Protein AF-A0AAE1R3E0-F1 (afdb_monomer_lite)

Sequence (933 aa):
MENSNISSMEKINFRTKVLSRHLNQETPIPNSIIQSFPCLSYNPPELSEPSSIFDIKEMRKLMDGHNLVERDWLYGLMLQSNLFNPIKRGGKVFVQPDYNHSKEQQREITMRRIWCLLEHGVFEKWLTGKGPEDELRKLALLDVVGIFDHSLAIKIGVHFFLWEITMRRIWYLLEHGVFEKWLTGKGPEDELRKLALLDVVDDQWEVIRTPDLNLRPMVKWKGTGSLAYPIKRGGKVFVQPDYNHPKEQQREITMRRIWYLLEHQVFKKWLTGKGPEDELRKLALLDVVGIFDHSLAIQDWCPFFPMGGKVFDQPDYNPSKEQQREITMRRIWYLLEHGVFEKWLTGKGPEDELRRLALLDVVGIFDHSLAIKIGVHFSYGPEDELRKLALLDVIGIFDHFLAIKIGVHFFLWGGAIQFFGTKRHHDKWLKDTENYVVKGCFSMTELGHGSNVRGIETVTTYDCSTGEFVINTPCESAQKYWIGGAANHATHTIVFSQLIIDGKNQGVHAFIAQIRDENGNICPNVRIADCGHKIGLNGVDNGRIWFDNVRVPRENLLNSVADVSPDGKYLTAIKDPDQRFAAFLAPLTSGRVTIAVSATYTAKIGLATAIRYSLTRRAFSATPNGPEVLILDYPSHQRRLLPLLAKTYAMSFACNYLKKMYVKRTPEMNKTIHVVSSAFKVTASWHNMRTLQECREACGGQGLKTENRVGQLKGEYDVQSTFEGDNNVLMQQVSKALFGEYVAAKRSKKPFKGLGLEHMNNSHPVVPSQLTSSTMRQAQFQNDIFCLRERDLLERFAAEVSLCQAQGKSKEYAFTLNYQLAEDLGRAFSDRAVLHTFLEAEASVTSASLKNVLGLVRSMYTLVTLEEDAAFLRYGYLSTDNAAMVRKEVAKLCSELRPHALSLVSSFGLPDAFLSPIAFNWVEANAWSSEQN

InterPro domains:
  IPR002655 Acyl-CoA oxidase, C-terminal [PF01756] (786-915)
  IPR006091 Acyl-CoA dehydrogenase/oxidase, middle domain [PF02770] (441-550)
  IPR009100 Acyl-CoA dehydrogenase/oxidase, N-terminal and middle domain superfamily [SSF56645] (392-561)
  IPR012258 Acyl-CoA oxidase [PTHR10909] (310-918)
  IPR036250 Acyl-CoA dehydrogenase-like, C-terminal [SSF47203] (580-753)
  IPR036250 Acyl-CoA dehydrogenase-like, C-terminal [SSF47203] (779-919)
  IPR046373 Acyl-CoA oxidase/dehydrogenase, middle domain superfamily [G3DSA:2.40.110.10] (440-577)
  IPR055060 Acyl-CoA oxidase, C-alpha1 domain [PF22924] (588-738)

Structure (mmCIF, N/CA/C/O backbone):
data_AF-A0AAE1R3E0-F1
#
_entry.id   AF-A0AAE1R3E0-F1
#
loop_
_atom_site.group_PDB
_atom_site.id
_atom_site.type_symbol
_atom_site.label_atom_id
_atom_site.label_alt_id
_atom_site.label_comp_id
_atom_site.label_asym_id
_atom_site.label_entity_id
_atom_site.label_seq_id
_atom_site.pdbx_PDB_ins_code
_atom_site.Cartn_x
_atom_site.Cartn_y
_atom_site.Cartn_z
_atom_site.occupancy
_atom_site.B_iso_or_equiv
_atom_site.auth_seq_id
_atom_site.auth_comp_id
_atom_site.auth_asym_id
_atom_site.auth_atom_id
_atom_site.pdbx_PDB_model_num
ATOM 1 N N . MET A 1 1 ? -25.606 -33.183 -71.706 1.00 40.19 1 MET A N 1
ATOM 2 C CA . MET A 1 1 ? -24.745 -34.106 -72.478 1.00 40.19 1 MET A CA 1
ATOM 3 C C . MET A 1 1 ? -23.321 -33.794 -72.037 1.00 40.19 1 MET A C 1
ATOM 5 O O . MET A 1 1 ? -23.021 -32.614 -71.942 1.00 40.19 1 MET A O 1
ATOM 9 N N . GLU A 1 2 ? -22.480 -34.740 -71.627 1.00 32.72 2 GLU A N 1
ATOM 10 C CA . GLU A 1 2 ? -22.573 -36.211 -71.706 1.00 32.72 2 GLU A CA 1
ATOM 11 C C . GLU A 1 2 ? -22.230 -36.885 -70.361 1.00 32.72 2 GLU A C 1
ATOM 13 O O . GLU A 1 2 ? -21.607 -36.275 -69.496 1.00 32.72 2 GLU A O 1
ATOM 18 N N . ASN A 1 3 ? -22.625 -38.153 -70.187 1.00 40.94 3 ASN A N 1
ATOM 19 C CA . ASN A 1 3 ? -22.204 -38.979 -69.050 1.00 40.94 3 ASN A CA 1
ATOM 20 C C . ASN A 1 3 ? -20.898 -39.714 -69.390 1.00 40.94 3 ASN A C 1
ATOM 22 O O . ASN A 1 3 ? -20.928 -40.681 -70.151 1.00 40.94 3 ASN A O 1
ATOM 26 N N . SER A 1 4 ? -19.777 -39.346 -68.771 1.00 45.97 4 SER A N 1
ATOM 27 C CA . SER A 1 4 ? -18.551 -40.153 -68.804 1.00 45.97 4 SER A CA 1
ATOM 28 C C . SER A 1 4 ? -18.534 -41.161 -67.646 1.00 45.97 4 SER A C 1
ATOM 30 O O . SER A 1 4 ? -18.084 -40.888 -66.532 1.00 45.97 4 SER A O 1
ATOM 32 N N . ASN A 1 5 ? -19.038 -42.370 -67.911 1.00 51.31 5 ASN A N 1
ATOM 33 C CA . ASN A 1 5 ? -18.960 -43.498 -66.979 1.00 51.31 5 ASN A CA 1
ATOM 34 C C . ASN A 1 5 ? -17.504 -43.976 -66.818 1.00 51.31 5 ASN A C 1
ATOM 36 O O . ASN A 1 5 ? -17.092 -44.936 -67.465 1.00 51.31 5 ASN A O 1
ATOM 40 N N . ILE A 1 6 ? -16.739 -43.334 -65.924 1.00 54.53 6 ILE A N 1
ATOM 41 C CA . ILE A 1 6 ? -15.394 -43.792 -65.530 1.00 54.53 6 ILE A CA 1
ATOM 42 C C . ILE A 1 6 ? -15.494 -45.252 -65.076 1.00 54.53 6 ILE A C 1
ATOM 44 O O . ILE A 1 6 ? -16.214 -45.561 -64.111 1.00 54.53 6 ILE A O 1
ATOM 48 N N . SER A 1 7 ? -14.776 -46.135 -65.764 1.00 69.00 7 SER A N 1
ATOM 49 C CA . SER A 1 7 ? -14.892 -47.581 -65.605 1.00 69.00 7 SER A CA 1
ATOM 50 C C . SER A 1 7 ? -14.454 -48.049 -64.214 1.00 69.00 7 SER A C 1
ATOM 52 O O . SER A 1 7 ? -13.702 -47.382 -63.492 1.00 69.00 7 SER A O 1
ATOM 54 N N . SER A 1 8 ? -14.910 -49.240 -63.822 1.00 62.28 8 SER A N 1
ATOM 55 C CA . SER A 1 8 ? -14.409 -49.918 -62.621 1.00 62.28 8 SER A CA 1
ATOM 56 C C . SER A 1 8 ? -12.891 -50.109 -62.684 1.00 62.28 8 SER A C 1
ATOM 58 O O . SER A 1 8 ? -12.211 -49.891 -61.683 1.00 62.28 8 SER A O 1
ATOM 60 N N . MET A 1 9 ? -12.354 -50.428 -63.865 1.00 62.94 9 MET A N 1
ATOM 61 C CA . MET A 1 9 ? -10.926 -50.657 -64.090 1.00 62.94 9 MET A CA 1
ATOM 62 C C . MET A 1 9 ? -10.084 -49.389 -63.897 1.00 62.94 9 MET A C 1
ATOM 64 O O . MET A 1 9 ? -9.020 -49.447 -63.286 1.00 62.94 9 MET A O 1
ATOM 68 N N . GLU A 1 10 ? -10.564 -48.221 -64.333 1.00 67.12 10 GLU A N 1
ATOM 69 C CA . GLU A 1 10 ? -9.895 -46.935 -64.079 1.00 67.12 10 GLU A CA 1
ATOM 70 C C . GLU A 1 10 ? -9.931 -46.553 -62.596 1.00 67.12 10 GLU A C 1
ATOM 72 O O . GLU A 1 10 ? -8.922 -46.109 -62.050 1.00 67.12 10 GLU A O 1
ATOM 77 N N . LYS A 1 11 ? -11.058 -46.791 -61.910 1.00 64.94 11 LYS A N 1
ATOM 78 C CA . LYS A 1 11 ? -11.183 -46.571 -60.457 1.00 64.94 11 LYS A CA 1
ATOM 79 C C . LYS A 1 11 ? -10.270 -47.503 -59.653 1.00 64.94 11 LYS A C 1
ATOM 81 O O . LYS A 1 11 ? -9.694 -47.069 -58.655 1.00 64.94 11 LYS A O 1
ATOM 86 N N . ILE A 1 12 ? -10.096 -48.749 -60.098 1.00 71.50 12 ILE A N 1
ATOM 87 C CA . ILE A 1 12 ? -9.130 -49.702 -59.534 1.00 71.50 12 ILE A CA 1
ATOM 88 C C . ILE A 1 12 ? -7.700 -49.220 -59.809 1.00 71.50 12 ILE A C 1
ATOM 90 O O . ILE A 1 12 ? -6.950 -49.023 -58.860 1.00 71.50 12 ILE A O 1
ATOM 94 N N . ASN A 1 13 ? -7.338 -48.917 -61.059 1.00 71.94 13 ASN A N 1
ATOM 95 C CA . ASN A 1 13 ? -6.001 -48.427 -61.419 1.00 71.94 13 ASN A CA 1
ATOM 96 C C . ASN A 1 13 ? -5.617 -47.126 -60.692 1.00 71.94 13 ASN A C 1
ATOM 98 O O . ASN A 1 13 ? -4.465 -46.968 -60.286 1.00 71.94 13 ASN A O 1
ATOM 102 N N . PHE A 1 14 ? -6.567 -46.211 -60.477 1.00 70.75 14 PHE A N 1
ATOM 103 C CA . PHE A 1 14 ? -6.356 -45.008 -59.672 1.00 70.75 14 PHE A CA 1
ATOM 104 C C . PHE A 1 14 ? -6.071 -45.356 -58.204 1.00 70.75 14 PHE A C 1
ATOM 106 O O . PHE A 1 14 ? -5.066 -44.907 -57.656 1.00 70.75 14 PHE A O 1
ATOM 113 N N . ARG A 1 15 ? -6.897 -46.210 -57.581 1.00 71.25 15 ARG A N 1
ATOM 114 C CA . ARG A 1 15 ? -6.691 -46.670 -56.195 1.00 71.25 15 ARG A CA 1
ATOM 115 C C . ARG A 1 15 ? -5.365 -47.417 -56.029 1.00 71.25 15 ARG A C 1
ATOM 117 O O . ARG A 1 15 ? -4.636 -47.127 -55.087 1.00 71.25 15 ARG A O 1
ATOM 124 N N . THR A 1 16 ? -5.000 -48.288 -56.968 1.00 72.25 16 THR A N 1
ATOM 125 C CA . THR A 1 16 ? -3.711 -48.999 -56.969 1.00 72.25 16 THR A CA 1
ATOM 126 C C . THR A 1 16 ? -2.530 -48.038 -57.137 1.00 72.25 16 THR A C 1
ATOM 128 O O . THR A 1 16 ? -1.537 -48.185 -56.429 1.00 72.25 16 THR A O 1
ATOM 131 N N . LYS A 1 17 ? -2.634 -46.995 -57.979 1.00 67.06 17 LYS A N 1
ATOM 132 C CA . LYS A 1 17 ? -1.614 -45.928 -58.065 1.00 67.06 17 LYS A CA 1
ATOM 133 C C . LYS A 1 17 ? -1.482 -45.121 -56.771 1.00 67.06 17 LYS A C 1
ATOM 135 O O . LYS A 1 17 ? -0.366 -44.758 -56.411 1.00 67.06 17 LYS A O 1
ATOM 140 N N . VAL A 1 18 ? -2.584 -44.832 -56.076 1.00 67.19 18 VAL A N 1
ATOM 141 C CA . VAL A 1 18 ? -2.559 -44.127 -54.781 1.00 67.19 18 VAL A CA 1
ATOM 142 C C . VAL A 1 18 ? -1.929 -45.003 -53.694 1.00 67.19 18 VAL A C 1
ATOM 144 O O . VAL A 1 18 ? -1.015 -44.550 -53.013 1.00 67.19 18 VAL A O 1
ATOM 147 N N . LEU A 1 19 ? -2.338 -46.271 -53.587 1.00 66.62 19 LEU A N 1
ATOM 148 C CA . LEU A 1 19 ? -1.784 -47.220 -52.615 1.00 66.62 19 LEU A CA 1
ATOM 149 C C . LEU A 1 19 ? -0.300 -47.507 -52.877 1.00 66.62 19 LEU A C 1
ATOM 151 O O . LEU A 1 19 ? 0.500 -47.423 -51.952 1.00 66.62 19 LEU A O 1
ATOM 155 N N . SER A 1 20 ? 0.106 -47.738 -54.129 1.00 58.59 20 SER A N 1
ATOM 156 C CA . SER A 1 20 ? 1.523 -47.905 -54.488 1.00 58.59 20 SER A CA 1
ATOM 157 C C . SER A 1 20 ? 2.360 -46.658 -54.166 1.00 58.59 20 SER A C 1
ATOM 159 O O . SER A 1 20 ? 3.495 -46.795 -53.721 1.00 58.59 20 SER A O 1
ATOM 161 N N . ARG A 1 21 ? 1.800 -45.444 -54.292 1.00 56.06 21 ARG A N 1
ATOM 162 C CA . ARG A 1 21 ? 2.460 -44.193 -53.864 1.00 56.06 21 ARG A CA 1
ATOM 163 C C . ARG A 1 21 ? 2.567 -44.011 -52.347 1.00 56.06 21 ARG A C 1
ATOM 165 O O . ARG A 1 21 ? 3.371 -43.189 -51.925 1.00 56.06 21 ARG A O 1
ATOM 172 N N . HIS A 1 22 ? 1.760 -44.702 -51.543 1.00 57.75 22 HIS A N 1
ATOM 173 C CA . HIS A 1 22 ? 1.911 -44.729 -50.081 1.00 57.75 22 HIS A CA 1
ATOM 174 C C . HIS A 1 22 ? 2.852 -45.848 -49.624 1.00 57.75 22 HIS A C 1
ATOM 176 O O . HIS A 1 22 ? 3.650 -45.636 -48.720 1.00 57.75 22 HIS A O 1
ATOM 182 N N . LEU A 1 23 ? 2.791 -47.020 -50.262 1.00 61.16 23 LEU A N 1
ATOM 183 C CA . LEU A 1 23 ? 3.594 -48.186 -49.884 1.00 61.16 23 LEU A CA 1
ATOM 184 C C . LEU A 1 23 ? 5.058 -48.086 -50.343 1.00 61.16 23 LEU A C 1
ATOM 186 O O . LEU A 1 23 ? 5.936 -48.588 -49.654 1.00 61.16 23 LEU A O 1
ATOM 190 N N . ASN A 1 24 ? 5.337 -47.398 -51.456 1.00 50.19 24 ASN A N 1
ATOM 191 C CA . ASN A 1 24 ? 6.692 -47.259 -52.003 1.00 50.19 24 ASN A CA 1
ATOM 192 C C . ASN A 1 24 ? 7.363 -45.922 -51.612 1.00 50.19 24 ASN A C 1
ATOM 194 O O . ASN A 1 24 ? 8.100 -45.353 -52.416 1.00 50.19 24 ASN A O 1
ATOM 198 N N . GLN A 1 25 ? 7.117 -45.388 -50.406 1.00 47.16 25 GLN A N 1
ATOM 199 C CA . GLN A 1 25 ? 7.790 -44.170 -49.915 1.00 47.16 25 GLN A CA 1
ATOM 200 C C . GLN A 1 25 ? 9.221 -44.412 -49.392 1.00 47.16 25 GLN A C 1
ATOM 202 O O . GLN A 1 25 ? 9.643 -43.818 -48.404 1.00 47.16 25 GLN A O 1
ATOM 207 N N . GLU A 1 26 ? 10.016 -45.205 -50.113 1.00 48.44 26 GLU A N 1
ATOM 208 C CA . GLU A 1 26 ? 11.477 -45.081 -50.063 1.00 48.44 26 GLU A CA 1
ATOM 209 C C . GLU A 1 26 ? 11.920 -44.085 -51.138 1.00 48.44 26 GLU A C 1
ATOM 211 O O . GLU A 1 26 ? 12.307 -44.416 -52.258 1.00 48.44 26 GLU A O 1
ATOM 216 N N . THR A 1 27 ? 11.806 -42.804 -50.809 1.00 43.84 27 THR A N 1
ATOM 217 C CA . THR A 1 27 ? 12.424 -41.712 -51.565 1.00 43.84 27 THR A CA 1
ATOM 218 C C . THR A 1 27 ? 12.954 -40.714 -50.540 1.00 43.84 27 THR A C 1
ATOM 220 O O . THR A 1 27 ? 12.178 -40.315 -49.669 1.00 43.84 27 THR A O 1
ATOM 223 N N . PRO A 1 28 ? 14.239 -40.311 -50.585 1.00 41.62 28 PRO A N 1
ATOM 224 C CA . PRO A 1 28 ? 14.777 -39.370 -49.610 1.00 41.62 28 PRO A CA 1
ATOM 225 C C . PRO A 1 28 ? 13.958 -38.080 -49.612 1.00 41.62 28 PRO A C 1
ATOM 227 O O . PRO A 1 28 ? 13.808 -37.446 -50.658 1.00 41.62 28 PRO A O 1
ATOM 230 N N . ILE A 1 29 ? 13.427 -37.696 -48.449 1.00 41.88 29 ILE A N 1
ATOM 231 C CA . ILE A 1 29 ? 12.745 -36.410 -48.288 1.00 41.88 29 ILE A CA 1
ATOM 232 C C . ILE A 1 29 ? 13.793 -35.322 -48.573 1.00 41.88 29 ILE A C 1
ATOM 234 O O . ILE A 1 29 ? 14.777 -35.245 -47.833 1.00 41.88 29 ILE A O 1
ATOM 238 N N . PRO A 1 30 ? 13.638 -34.490 -49.622 1.00 44.00 30 PRO A N 1
ATOM 239 C CA . PRO A 1 30 ? 14.562 -33.388 -49.844 1.00 44.00 30 PRO A CA 1
ATOM 240 C C . PRO A 1 30 ? 14.459 -32.424 -48.657 1.00 44.00 30 PRO A C 1
ATOM 242 O O . PRO A 1 30 ? 13.349 -32.112 -48.219 1.00 44.00 30 PRO A O 1
ATOM 245 N N . ASN A 1 31 ? 15.618 -32.003 -48.133 1.00 46.06 31 ASN A N 1
ATOM 246 C CA . ASN A 1 31 ? 15.753 -31.239 -46.885 1.00 46.06 31 ASN A CA 1
ATOM 247 C C . ASN A 1 31 ? 14.639 -30.195 -46.709 1.00 46.06 31 ASN A C 1
ATOM 249 O O . ASN A 1 31 ? 14.392 -29.385 -47.601 1.00 46.06 31 ASN A O 1
ATOM 253 N N . SER A 1 32 ? 13.977 -30.257 -45.551 1.00 44.56 32 SER A N 1
ATOM 254 C CA . SER A 1 32 ? 12.678 -29.643 -45.247 1.00 44.56 32 SER A CA 1
ATOM 255 C C . SER A 1 32 ? 12.405 -28.299 -45.936 1.00 44.56 32 SER A C 1
ATOM 257 O O . SER A 1 32 ? 12.980 -27.272 -45.576 1.00 44.56 32 SER A O 1
ATOM 259 N N . ILE A 1 33 ? 11.416 -28.295 -46.839 1.00 50.19 33 ILE A N 1
ATOM 260 C CA . ILE A 1 33 ? 10.862 -27.083 -47.479 1.00 50.19 33 ILE A CA 1
ATOM 261 C C . ILE A 1 33 ? 10.323 -26.086 -46.427 1.00 50.19 33 ILE A C 1
ATOM 263 O O . ILE A 1 33 ? 10.272 -24.882 -46.666 1.00 50.19 33 ILE A O 1
ATOM 267 N N . ILE A 1 34 ? 9.973 -26.574 -45.232 1.00 50.19 34 ILE A N 1
ATOM 268 C CA . ILE A 1 34 ? 9.675 -25.753 -44.058 1.00 50.19 34 ILE A CA 1
ATOM 269 C C . ILE A 1 34 ? 10.991 -25.413 -43.342 1.00 50.19 34 ILE A C 1
ATOM 271 O O . ILE A 1 34 ? 11.487 -26.202 -42.539 1.00 50.19 34 ILE A O 1
ATOM 275 N N . GLN A 1 35 ? 11.542 -24.225 -43.596 1.00 50.56 35 GLN A N 1
ATOM 276 C CA . GLN A 1 35 ? 12.522 -23.621 -42.689 1.00 50.56 35 GLN A CA 1
ATOM 277 C C . GLN A 1 35 ? 11.798 -22.991 -41.492 1.00 50.56 35 GLN A C 1
ATOM 279 O O . GLN A 1 35 ? 10.836 -22.239 -41.660 1.00 50.56 35 GLN A O 1
ATOM 284 N N . SER A 1 36 ? 12.277 -23.253 -40.275 1.00 53.62 36 SER A N 1
ATOM 285 C CA . SER A 1 36 ? 11.798 -22.564 -39.076 1.00 53.62 36 SER A CA 1
ATOM 286 C C . SER A 1 36 ? 12.251 -21.102 -39.101 1.00 53.62 36 SER A C 1
ATOM 288 O O . SER A 1 36 ? 13.426 -20.810 -38.871 1.00 53.62 36 SER A O 1
ATOM 290 N N . PHE A 1 37 ? 11.330 -20.171 -39.359 1.00 56.66 37 PHE A N 1
ATOM 291 C CA . PHE A 1 37 ? 11.630 -18.743 -39.257 1.00 56.66 37 PHE A CA 1
ATOM 292 C C . PHE A 1 37 ? 12.096 -18.399 -37.827 1.00 56.66 37 PHE A C 1
ATOM 294 O O . PHE A 1 37 ? 11.366 -18.710 -36.882 1.00 56.66 37 PHE A O 1
ATOM 301 N N . PRO A 1 38 ? 13.224 -17.679 -37.634 1.00 55.62 38 PRO A N 1
ATOM 302 C CA . PRO A 1 38 ? 13.713 -17.277 -36.303 1.00 55.62 38 PRO A CA 1
ATOM 303 C C . PRO A 1 38 ? 12.742 -16.404 -35.488 1.00 55.62 38 PRO A C 1
ATOM 305 O O . PRO A 1 38 ? 12.953 -16.153 -34.304 1.00 55.62 38 PRO A O 1
ATOM 308 N N . CYS A 1 39 ? 11.672 -15.924 -36.127 1.00 55.81 39 CYS A N 1
ATOM 309 C CA . CYS A 1 39 ? 10.591 -15.162 -35.505 1.00 55.81 39 CYS A CA 1
ATOM 310 C C . CYS A 1 39 ? 9.586 -16.058 -34.753 1.00 55.81 39 CYS A C 1
ATOM 312 O O . CYS A 1 39 ? 8.826 -15.560 -33.928 1.00 55.81 39 CYS A O 1
ATOM 314 N N . LEU A 1 40 ? 9.582 -17.367 -35.039 1.00 59.19 40 LEU A N 1
ATOM 315 C CA . LEU A 1 40 ? 8.659 -18.366 -34.485 1.00 59.19 40 LEU A CA 1
ATOM 316 C C . LEU A 1 40 ? 9.317 -19.280 -33.435 1.00 59.19 40 LEU A C 1
ATOM 318 O O . LEU A 1 40 ? 8.618 -19.951 -32.681 1.00 59.19 40 LEU A O 1
ATOM 322 N N . SER A 1 41 ? 10.651 -19.308 -33.367 1.00 67.50 41 SER A N 1
ATOM 323 C CA . SER A 1 41 ? 11.409 -20.046 -32.352 1.00 67.50 41 SER A CA 1
ATOM 324 C C . SER A 1 41 ? 11.492 -19.261 -31.040 1.00 67.50 41 SER A C 1
ATOM 326 O O . SER A 1 41 ? 12.078 -18.176 -31.003 1.00 67.50 41 SER A O 1
ATOM 328 N N . TYR A 1 42 ? 10.964 -19.826 -29.952 1.00 81.62 42 TYR A N 1
ATOM 329 C CA . TYR A 1 42 ? 11.223 -19.318 -28.605 1.00 81.62 42 TYR A CA 1
ATOM 330 C C . TYR A 1 42 ? 12.690 -19.551 -28.218 1.00 81.62 42 TYR A C 1
ATOM 332 O O . TYR A 1 42 ? 13.165 -20.683 -28.255 1.00 81.62 42 TYR A O 1
ATOM 340 N N . ASN A 1 43 ? 13.371 -18.489 -27.784 1.00 82.56 43 ASN A N 1
ATOM 341 C CA . ASN A 1 43 ? 14.673 -18.558 -27.124 1.00 82.56 43 ASN A CA 1
ATOM 342 C C . ASN A 1 43 ? 14.529 -17.989 -25.699 1.00 82.56 43 ASN A C 1
ATOM 344 O O . ASN A 1 43 ? 13.942 -16.913 -25.558 1.00 82.56 43 ASN A O 1
ATOM 348 N N . PRO A 1 44 ? 15.048 -18.659 -24.651 1.00 86.44 44 PRO A N 1
ATOM 349 C CA . PRO A 1 44 ? 15.103 -18.100 -23.302 1.00 86.44 44 PRO A CA 1
ATOM 350 C C . PRO A 1 44 ? 15.891 -16.783 -23.271 1.00 86.44 44 PRO A C 1
ATOM 352 O O . PRO A 1 44 ? 16.967 -16.717 -23.876 1.00 86.44 44 PRO A O 1
ATOM 355 N N . PRO A 1 45 ? 15.426 -15.752 -22.540 1.00 89.56 45 PRO A N 1
ATOM 356 C CA . PRO A 1 45 ? 16.122 -14.471 -22.490 1.00 89.56 45 PRO A CA 1
ATOM 357 C C . PRO A 1 45 ? 17.505 -14.606 -21.836 1.00 89.56 45 PRO A C 1
ATOM 359 O O . PRO A 1 45 ? 18.422 -13.879 -22.199 1.00 89.56 45 PRO A O 1
ATOM 362 N N . GLU A 1 46 ? 17.702 -15.588 -20.949 1.00 90.12 46 GLU A N 1
ATOM 363 C CA . GLU A 1 46 ? 18.998 -15.913 -20.336 1.00 90.12 46 GLU A CA 1
ATOM 364 C C . GLU A 1 46 ? 20.078 -16.371 -21.337 1.00 90.12 46 GLU A C 1
ATOM 366 O O . GLU A 1 46 ? 21.248 -16.424 -20.965 1.00 90.12 46 GLU A O 1
ATOM 371 N N . LEU A 1 47 ? 19.709 -16.710 -22.581 1.00 86.44 47 LEU A N 1
ATOM 372 C CA . LEU A 1 47 ? 20.645 -17.101 -23.646 1.00 86.44 47 LEU A CA 1
ATOM 373 C C . LEU A 1 47 ? 20.865 -16.009 -24.704 1.00 86.44 47 LEU A C 1
ATOM 375 O O . LEU A 1 47 ? 21.826 -16.098 -25.466 1.00 86.44 47 LEU A O 1
ATOM 379 N N . SER A 1 48 ? 19.985 -15.005 -24.784 1.00 85.06 48 SER A N 1
ATOM 380 C CA . SER A 1 48 ? 20.064 -13.922 -25.778 1.00 85.06 48 SER A CA 1
ATOM 381 C C . SER A 1 48 ? 20.473 -12.568 -25.200 1.00 85.06 48 SER A C 1
ATOM 383 O O . SER A 1 48 ? 20.928 -11.705 -25.946 1.00 85.06 48 SER A O 1
ATOM 385 N N . GLU A 1 49 ? 20.285 -12.358 -23.897 1.00 91.38 49 GLU A N 1
ATOM 386 C CA . GLU A 1 49 ? 20.598 -11.098 -23.222 1.00 91.38 49 GLU A CA 1
ATOM 387 C C . GLU A 1 49 ? 22.048 -11.040 -22.709 1.00 91.38 49 GLU A C 1
ATOM 389 O O . GLU A 1 49 ? 22.641 -12.077 -22.399 1.00 91.38 49 GLU A O 1
ATOM 394 N N . PRO A 1 50 ? 22.635 -9.834 -22.565 1.00 86.06 50 PRO A N 1
ATOM 395 C CA . PRO A 1 50 ? 23.957 -9.675 -21.971 1.00 86.06 50 PRO A CA 1
ATOM 396 C C . PRO A 1 50 ? 24.031 -10.229 -20.542 1.00 86.06 50 PRO A C 1
ATOM 398 O O . PRO A 1 50 ? 23.118 -10.048 -19.734 1.00 86.06 50 PRO A O 1
ATOM 401 N N . SER A 1 51 ? 25.165 -10.843 -20.193 1.00 84.19 51 SER A N 1
ATOM 402 C CA . SER A 1 51 ? 25.448 -11.243 -18.811 1.00 84.19 51 SER A CA 1
ATOM 403 C C . SER A 1 51 ? 25.440 -10.036 -17.865 1.00 84.19 51 SER A C 1
ATOM 405 O O . SER A 1 51 ? 25.857 -8.935 -18.230 1.00 84.19 51 SER A O 1
ATOM 407 N N . SER A 1 52 ? 24.979 -10.241 -16.628 1.00 86.44 52 SER A N 1
ATOM 408 C CA . SER A 1 52 ? 24.824 -9.149 -15.663 1.00 86.44 52 SER A CA 1
ATOM 409 C C . SER A 1 52 ? 26.153 -8.475 -15.318 1.00 86.44 52 SER A C 1
ATOM 411 O O . SER A 1 52 ? 27.075 -9.128 -14.838 1.00 86.44 52 SER A O 1
ATOM 413 N N . ILE A 1 53 ? 26.222 -7.151 -15.482 1.00 90.25 53 ILE A N 1
ATOM 414 C CA . ILE A 1 53 ? 27.399 -6.349 -15.104 1.00 90.25 53 ILE A CA 1
ATOM 415 C C . ILE A 1 53 ? 27.522 -6.126 -13.583 1.00 90.25 53 ILE A C 1
ATOM 417 O O . ILE A 1 53 ? 28.557 -5.666 -13.104 1.00 90.25 53 ILE A O 1
ATOM 421 N N . PHE A 1 54 ? 26.464 -6.427 -12.826 1.00 92.25 54 PHE A N 1
ATOM 422 C CA . PHE A 1 54 ? 26.369 -6.282 -11.371 1.00 92.25 54 PHE A CA 1
ATOM 423 C C . PHE A 1 54 ? 25.891 -7.591 -10.732 1.00 92.25 54 PHE A C 1
ATOM 425 O O . PHE A 1 54 ? 25.166 -8.360 -11.375 1.00 92.25 54 PHE A O 1
ATOM 432 N N . ASP A 1 55 ? 26.240 -7.835 -9.464 1.00 90.69 55 ASP A N 1
ATOM 433 C CA . ASP A 1 55 ? 25.719 -9.000 -8.747 1.00 90.69 55 ASP A CA 1
ATOM 434 C C . ASP A 1 55 ? 24.226 -8.811 -8.423 1.00 90.69 55 ASP A C 1
ATOM 436 O O . ASP A 1 55 ? 23.810 -7.978 -7.610 1.00 90.69 55 ASP A O 1
ATOM 440 N N . ILE A 1 56 ? 23.416 -9.640 -9.079 1.00 90.06 56 ILE A N 1
ATOM 441 C CA . ILE A 1 56 ? 21.969 -9.762 -8.902 1.00 90.06 56 ILE A CA 1
ATOM 442 C C . ILE A 1 56 ? 21.624 -10.078 -7.434 1.00 90.06 56 ILE A C 1
ATOM 444 O O . ILE A 1 56 ? 20.616 -9.585 -6.925 1.00 90.06 56 ILE A O 1
ATOM 448 N N . LYS A 1 57 ? 22.467 -10.841 -6.723 1.00 85.56 57 LYS A N 1
ATOM 449 C CA . LYS A 1 57 ? 22.282 -11.167 -5.302 1.00 85.56 57 LYS A CA 1
ATOM 450 C C . LYS A 1 57 ? 22.608 -9.987 -4.388 1.00 85.56 57 LYS A C 1
ATOM 452 O O . LYS A 1 57 ? 21.869 -9.785 -3.429 1.00 85.56 57 LYS A O 1
ATOM 457 N N . GLU A 1 58 ? 23.633 -9.179 -4.668 1.00 87.44 58 GLU A N 1
ATOM 458 C CA . GLU A 1 58 ? 23.883 -7.939 -3.909 1.00 87.44 58 GLU A CA 1
ATOM 459 C C . GLU A 1 58 ? 22.724 -6.940 -4.060 1.00 87.44 58 GLU A C 1
ATOM 461 O O . GLU A 1 58 ? 22.211 -6.438 -3.059 1.00 87.44 58 GLU A O 1
ATOM 466 N N . MET A 1 59 ? 22.243 -6.724 -5.291 1.00 90.25 59 MET A N 1
ATOM 467 C CA . MET A 1 59 ? 21.073 -5.874 -5.564 1.00 90.25 59 MET A CA 1
ATOM 468 C C . MET A 1 59 ? 19.835 -6.336 -4.775 1.00 90.25 59 MET A C 1
ATOM 470 O O . MET A 1 59 ? 19.132 -5.535 -4.155 1.00 90.25 59 MET A O 1
ATOM 474 N N . ARG A 1 60 ? 19.593 -7.649 -4.742 1.00 85.50 60 ARG A N 1
ATOM 475 C CA . ARG A 1 60 ? 18.484 -8.267 -4.005 1.00 85.50 60 ARG A CA 1
ATOM 476 C C . ARG A 1 60 ? 18.630 -8.125 -2.487 1.00 85.50 60 ARG A C 1
ATOM 478 O O . ARG A 1 60 ? 17.635 -7.844 -1.822 1.00 85.50 60 ARG A O 1
ATOM 485 N N . LYS A 1 61 ? 19.847 -8.244 -1.923 1.00 81.00 61 LYS A N 1
ATOM 486 C CA . LYS A 1 61 ? 20.102 -8.021 -0.476 1.00 81.00 61 LYS A CA 1
ATOM 487 C C . LYS A 1 61 ? 19.640 -6.623 -0.055 1.00 81.00 61 LYS A C 1
ATOM 489 O O . LYS A 1 61 ? 19.020 -6.471 0.997 1.00 81.00 61 LYS A O 1
ATOM 494 N N . LEU A 1 62 ? 19.898 -5.627 -0.904 1.00 84.81 62 LEU A N 1
ATOM 495 C CA . LEU A 1 62 ? 19.505 -4.233 -0.698 1.00 84.81 62 LEU A CA 1
ATOM 496 C C . LEU A 1 62 ? 17.975 -4.030 -0.789 1.00 84.81 62 LEU A C 1
ATOM 498 O O . LEU A 1 62 ? 17.409 -3.240 -0.030 1.00 84.81 62 LEU A O 1
ATOM 502 N N . MET A 1 63 ? 17.299 -4.756 -1.688 1.00 83.44 63 MET A N 1
ATOM 503 C CA . MET A 1 63 ? 15.853 -4.637 -1.946 1.00 83.44 63 MET A CA 1
ATOM 504 C C . MET A 1 63 ? 14.926 -5.432 -1.022 1.00 83.44 63 MET A C 1
ATOM 506 O O . MET A 1 63 ? 13.787 -5.004 -0.838 1.00 83.44 63 MET A O 1
ATOM 510 N N . ASP A 1 64 ? 15.353 -6.571 -0.476 1.00 69.00 64 ASP A N 1
ATOM 511 C CA . ASP A 1 64 ? 14.430 -7.529 0.162 1.00 69.00 64 ASP A CA 1
ATOM 512 C C . ASP A 1 64 ? 14.692 -7.747 1.667 1.00 69.00 64 ASP A C 1
ATOM 514 O O . ASP A 1 64 ? 13.787 -8.145 2.403 1.00 69.00 64 ASP A O 1
ATOM 518 N N . GLY A 1 65 ? 15.904 -7.452 2.153 1.00 64.19 65 GLY A N 1
ATOM 519 C CA . GLY A 1 65 ? 16.191 -7.288 3.585 1.00 64.19 65 GLY A CA 1
ATOM 520 C C . GLY A 1 65 ? 16.117 -8.532 4.488 1.00 64.19 65 GLY A C 1
ATOM 521 O O . GLY A 1 65 ? 16.090 -8.351 5.702 1.00 64.19 65 GLY A O 1
ATOM 522 N N . HIS A 1 66 ? 16.099 -9.752 3.938 1.00 64.62 66 HIS A N 1
ATOM 523 C CA . HIS A 1 66 ? 16.111 -11.037 4.667 1.00 64.62 66 HIS A CA 1
ATOM 524 C C . HIS A 1 66 ? 17.230 -11.983 4.162 1.00 64.62 66 HIS A C 1
ATOM 526 O O . HIS A 1 66 ? 17.990 -11.608 3.266 1.00 64.62 66 HIS A O 1
ATOM 532 N N . ASN A 1 67 ? 17.397 -13.188 4.736 1.00 61.59 67 ASN A N 1
ATOM 533 C CA . ASN A 1 67 ? 18.523 -14.077 4.394 1.00 61.59 67 ASN A CA 1
ATOM 534 C C . ASN A 1 67 ? 18.332 -14.760 3.027 1.00 61.59 67 ASN A C 1
ATOM 536 O O . ASN A 1 67 ? 17.746 -15.832 2.900 1.00 61.59 67 ASN A O 1
ATOM 540 N N . LEU A 1 68 ? 18.878 -14.141 1.984 1.00 66.44 68 LEU A N 1
ATOM 541 C CA . LEU A 1 68 ? 18.726 -14.632 0.615 1.00 66.44 68 LEU A CA 1
ATOM 542 C C . LEU A 1 68 ? 19.480 -15.929 0.301 1.00 66.44 68 LEU A C 1
ATOM 544 O O . LEU A 1 68 ? 19.130 -16.599 -0.669 1.00 66.44 68 LEU A O 1
ATOM 548 N N . VAL A 1 69 ? 20.520 -16.267 1.070 1.00 63.78 69 VAL A N 1
ATOM 549 C CA . VAL A 1 69 ? 21.274 -17.515 0.864 1.00 63.78 69 VAL A CA 1
ATOM 550 C C . VAL A 1 69 ? 20.398 -18.693 1.265 1.00 63.78 69 VAL A C 1
ATOM 552 O O . VAL A 1 69 ? 20.237 -19.625 0.481 1.00 63.78 69 VAL A O 1
ATOM 555 N N . GLU A 1 70 ? 19.752 -18.577 2.426 1.00 62.03 70 GLU A N 1
ATOM 556 C CA . GLU A 1 70 ? 18.733 -19.521 2.869 1.00 62.03 70 GLU A CA 1
ATOM 557 C C . GLU A 1 70 ? 17.581 -19.590 1.856 1.00 62.03 70 GLU A C 1
ATOM 559 O O . GLU A 1 70 ? 17.235 -20.674 1.393 1.00 62.03 70 GLU A O 1
ATOM 564 N N . ARG A 1 71 ? 17.049 -18.430 1.432 1.00 66.31 71 ARG A N 1
ATOM 565 C CA . ARG A 1 71 ? 15.945 -18.348 0.458 1.00 66.31 71 ARG A CA 1
ATOM 566 C C . ARG A 1 71 ? 16.223 -19.152 -0.819 1.00 66.31 71 ARG A C 1
ATOM 568 O O . ARG A 1 71 ? 15.408 -19.977 -1.222 1.00 66.31 71 ARG A O 1
ATOM 575 N N . ASP A 1 72 ? 17.374 -18.924 -1.451 1.00 64.81 72 ASP A N 1
ATOM 576 C CA . ASP A 1 72 ? 17.741 -19.611 -2.697 1.00 64.81 72 ASP A CA 1
ATOM 577 C C . ASP A 1 72 ? 17.968 -21.112 -2.501 1.00 64.81 72 ASP A C 1
ATOM 579 O O . ASP A 1 72 ? 17.575 -21.916 -3.349 1.00 64.81 72 ASP A O 1
ATOM 583 N N . TRP A 1 73 ? 18.606 -21.494 -1.394 1.00 70.12 73 TRP A N 1
ATOM 584 C CA . TRP A 1 73 ? 18.892 -22.891 -1.081 1.00 70.12 73 TRP A CA 1
ATOM 585 C C . TRP A 1 73 ? 17.609 -23.706 -0.895 1.00 70.12 73 TRP A C 1
ATOM 587 O O . TRP A 1 73 ? 17.472 -24.787 -1.470 1.00 70.12 73 TRP A O 1
ATOM 597 N N . LEU A 1 74 ? 16.636 -23.147 -0.177 1.00 58.09 74 LEU A N 1
ATOM 598 C CA . LEU A 1 74 ? 15.334 -23.763 0.055 1.00 58.09 74 LEU A CA 1
ATOM 599 C C . LEU A 1 74 ? 14.535 -23.945 -1.238 1.00 58.09 74 LEU A C 1
ATOM 601 O O . LEU A 1 74 ? 14.056 -25.049 -1.492 1.00 58.09 74 LEU A O 1
ATOM 605 N N . TYR A 1 75 ? 14.458 -22.920 -2.099 1.00 62.81 75 TYR A N 1
ATOM 606 C CA . TYR A 1 75 ? 13.872 -23.086 -3.436 1.00 62.81 75 TYR A CA 1
ATOM 607 C C . TYR A 1 75 ? 14.574 -24.217 -4.212 1.00 62.81 75 TYR A C 1
ATOM 609 O O . TYR A 1 75 ? 13.909 -25.006 -4.883 1.00 62.81 75 TYR A O 1
ATOM 617 N N . GLY A 1 76 ? 15.897 -24.351 -4.067 1.00 63.62 76 GLY A N 1
ATOM 618 C CA . GLY A 1 76 ? 16.679 -25.464 -4.611 1.00 63.62 76 GLY A CA 1
ATOM 619 C C . GLY A 1 76 ? 16.231 -26.843 -4.111 1.00 63.62 76 GLY A C 1
ATOM 620 O O . GLY A 1 76 ? 15.966 -27.717 -4.936 1.00 63.62 76 GLY A O 1
ATOM 621 N N . LEU A 1 77 ? 16.087 -27.034 -2.792 1.00 64.44 77 LEU A N 1
ATOM 622 C CA . LEU A 1 77 ? 15.599 -28.292 -2.198 1.00 64.44 77 LEU A CA 1
ATOM 623 C C . LEU A 1 77 ? 14.215 -28.684 -2.737 1.00 64.44 77 LEU A C 1
ATOM 625 O O . LEU A 1 77 ? 13.946 -29.854 -3.013 1.00 64.44 77 LEU A O 1
ATOM 629 N N . MET A 1 78 ? 13.343 -27.693 -2.910 1.00 65.12 78 MET A N 1
ATOM 630 C CA . MET A 1 78 ? 11.960 -27.891 -3.340 1.00 65.12 78 MET A CA 1
ATOM 631 C C . MET A 1 78 ? 11.893 -28.266 -4.825 1.00 65.12 78 MET A C 1
ATOM 633 O O . MET A 1 78 ? 11.232 -29.237 -5.180 1.00 65.12 78 MET A O 1
ATOM 637 N N . LEU A 1 79 ? 12.650 -27.577 -5.686 1.00 68.12 79 LEU A N 1
ATOM 638 C CA . LEU A 1 79 ? 12.765 -27.891 -7.119 1.00 68.12 79 LEU A CA 1
ATOM 639 C C . LEU A 1 79 ? 13.385 -29.274 -7.395 1.00 68.12 79 LEU A C 1
ATOM 641 O O . LEU A 1 79 ? 13.104 -29.873 -8.433 1.00 68.12 79 LEU A O 1
ATOM 645 N N . GLN A 1 80 ? 14.238 -29.775 -6.496 1.00 72.12 80 GLN A N 1
ATOM 646 C CA . GLN A 1 80 ? 14.927 -31.064 -6.643 1.00 72.12 80 GLN A CA 1
ATOM 647 C C . GLN A 1 80 ? 14.114 -32.264 -6.132 1.00 72.12 80 GLN A C 1
ATOM 649 O O . GLN A 1 80 ? 14.417 -33.401 -6.492 1.00 72.12 80 GLN A O 1
ATOM 654 N N . SER A 1 81 ? 13.091 -32.040 -5.302 1.00 69.94 81 SER A N 1
ATOM 655 C CA . SER A 1 81 ? 12.383 -33.107 -4.594 1.00 69.94 81 SER A CA 1
ATOM 656 C C . SER A 1 81 ? 10.979 -33.346 -5.155 1.00 69.94 81 SER A C 1
ATOM 658 O O . SER A 1 81 ? 10.102 -32.484 -5.106 1.00 69.94 81 SER A O 1
ATOM 660 N N . ASN A 1 82 ? 10.728 -34.574 -5.629 1.00 77.81 82 ASN A N 1
ATOM 661 C CA . ASN A 1 82 ? 9.438 -34.999 -6.199 1.00 77.81 82 ASN A CA 1
ATOM 662 C C . ASN A 1 82 ? 8.237 -34.775 -5.258 1.00 77.81 82 ASN A C 1
ATOM 664 O O . ASN A 1 82 ? 7.100 -34.671 -5.712 1.00 77.81 82 ASN A O 1
ATOM 668 N N . LEU A 1 83 ? 8.481 -34.660 -3.949 1.00 66.88 83 LEU A N 1
ATOM 669 C CA . LEU A 1 83 ? 7.466 -34.385 -2.931 1.00 66.88 83 LEU A CA 1
ATOM 670 C C . LEU A 1 83 ? 6.764 -33.034 -3.141 1.00 66.88 83 LEU A C 1
ATOM 672 O O . LEU A 1 83 ? 5.606 -32.874 -2.756 1.00 66.88 83 LEU A O 1
ATOM 676 N N . PHE A 1 84 ? 7.441 -32.066 -3.758 1.00 64.69 84 PHE A N 1
ATOM 677 C CA . PHE A 1 84 ? 6.937 -30.715 -4.025 1.00 64.69 84 PHE A CA 1
ATOM 678 C C . PHE A 1 84 ? 6.191 -30.612 -5.366 1.00 64.69 84 PHE A C 1
ATOM 680 O O . PHE A 1 84 ? 5.893 -29.508 -5.809 1.00 64.69 84 PHE A O 1
ATOM 687 N N . ASN A 1 85 ? 5.877 -31.761 -5.985 1.00 70.81 85 ASN A N 1
ATOM 688 C CA . ASN A 1 85 ? 5.216 -31.884 -7.287 1.00 70.81 85 ASN A CA 1
ATOM 689 C C . ASN A 1 85 ? 5.877 -30.998 -8.377 1.00 70.81 85 ASN A C 1
ATOM 691 O O . ASN A 1 85 ? 5.323 -29.981 -8.801 1.00 70.81 85 ASN A O 1
ATOM 695 N N . PRO A 1 86 ? 7.101 -31.363 -8.810 1.00 70.62 86 PRO A N 1
ATOM 696 C CA . PRO A 1 86 ? 7.832 -30.670 -9.866 1.00 70.62 86 PRO A CA 1
ATOM 697 C C . PRO A 1 86 ? 7.225 -30.953 -11.253 1.00 70.62 86 PRO A C 1
ATOM 699 O O . PRO A 1 86 ? 7.633 -31.880 -11.958 1.00 70.62 86 PRO A O 1
ATOM 702 N N . ILE A 1 87 ? 6.276 -30.117 -11.673 1.00 67.56 87 ILE A N 1
ATOM 703 C CA . ILE A 1 87 ? 5.684 -30.136 -13.014 1.00 67.56 87 ILE A CA 1
ATOM 704 C C . ILE A 1 87 ? 6.721 -29.641 -14.027 1.00 67.56 87 ILE A C 1
ATOM 706 O O . ILE A 1 87 ? 7.204 -28.509 -13.950 1.00 67.56 87 ILE A O 1
ATOM 710 N N . LYS A 1 88 ? 7.047 -30.481 -15.014 1.00 67.94 88 LYS A N 1
ATOM 711 C CA . LYS A 1 88 ? 7.964 -30.131 -16.106 1.00 67.94 88 LYS A CA 1
ATOM 712 C C . LYS A 1 88 ? 7.191 -29.615 -17.317 1.00 67.94 88 LYS A C 1
ATOM 714 O O . LYS A 1 88 ? 6.434 -30.362 -17.926 1.00 67.94 88 LYS A O 1
ATOM 719 N N . ARG A 1 89 ? 7.401 -28.344 -17.669 1.00 59.81 89 ARG A N 1
ATOM 720 C CA . ARG A 1 89 ? 6.825 -27.676 -18.853 1.00 59.81 89 ARG A CA 1
ATOM 721 C C . ARG A 1 89 ? 7.764 -26.552 -19.299 1.00 59.81 89 ARG A C 1
ATOM 723 O O . ARG A 1 89 ? 8.423 -25.945 -18.462 1.00 59.81 89 ARG A O 1
ATOM 730 N N . GLY A 1 90 ? 7.884 -26.267 -20.591 1.00 56.16 90 GLY A N 1
ATOM 731 C CA . GLY A 1 90 ? 8.793 -25.230 -21.100 1.00 56.16 90 GLY A CA 1
ATOM 732 C C . GLY A 1 90 ? 10.281 -25.553 -20.919 1.00 56.16 90 GLY A C 1
ATOM 733 O O . GLY A 1 90 ? 11.092 -24.633 -20.862 1.00 56.16 90 GLY A O 1
ATOM 734 N N . GLY A 1 91 ? 10.636 -26.825 -20.694 1.00 58.38 91 GLY A N 1
ATOM 735 C CA . GLY A 1 91 ? 11.961 -27.231 -20.199 1.00 58.38 91 GLY A CA 1
ATOM 736 C C . GLY A 1 91 ? 12.281 -26.774 -18.763 1.00 58.38 91 GLY A C 1
ATOM 737 O O . GLY A 1 91 ? 13.387 -27.009 -18.277 1.00 58.38 91 GLY A O 1
ATOM 738 N N . LYS A 1 92 ? 11.330 -26.135 -18.072 1.00 62.25 92 LYS A N 1
ATOM 739 C CA . LYS A 1 92 ? 11.432 -25.650 -16.691 1.00 62.25 92 LYS A CA 1
ATOM 740 C C . LYS A 1 92 ? 10.757 -26.618 -15.720 1.00 62.25 92 LYS A C 1
ATOM 742 O O . LYS A 1 92 ? 9.898 -27.408 -16.107 1.00 62.25 92 LYS A O 1
ATOM 747 N N . VAL A 1 93 ? 11.146 -26.527 -14.449 1.00 62.28 93 VAL A N 1
ATOM 748 C CA . VAL A 1 93 ? 10.455 -27.170 -13.326 1.00 62.28 93 VAL A CA 1
ATOM 749 C C . VAL A 1 93 ? 9.654 -26.103 -12.592 1.00 62.28 93 VAL A C 1
ATOM 751 O O . VAL A 1 93 ? 10.232 -25.175 -12.030 1.00 62.28 93 VAL A O 1
ATOM 754 N N . PHE A 1 94 ? 8.335 -26.256 -12.579 1.00 62.16 94 PHE A N 1
ATOM 755 C CA . PHE A 1 94 ? 7.433 -25.502 -11.718 1.00 62.16 94 PHE A CA 1
ATOM 756 C C . PHE A 1 94 ? 7.072 -26.381 -10.525 1.00 62.16 94 PHE A C 1
ATOM 758 O O . PHE A 1 94 ? 6.677 -27.529 -10.709 1.00 62.16 94 PHE A O 1
ATOM 765 N N . VAL A 1 95 ? 7.198 -25.859 -9.308 1.00 52.97 95 VAL A N 1
ATOM 766 C CA . VAL A 1 95 ? 6.705 -26.532 -8.101 1.00 52.97 95 VAL A CA 1
ATOM 767 C C . VAL A 1 95 ? 5.420 -25.851 -7.652 1.00 52.97 95 VAL A C 1
ATOM 769 O O . VAL A 1 95 ? 5.410 -24.654 -7.377 1.00 52.97 95 VAL A O 1
ATOM 772 N N . GLN A 1 96 ? 4.341 -26.625 -7.592 1.00 54.44 96 GLN A N 1
ATOM 773 C CA . GLN A 1 96 ? 3.058 -26.242 -7.000 1.00 54.44 96 GLN A CA 1
ATOM 774 C C . GLN A 1 96 ? 2.505 -27.460 -6.251 1.00 54.44 96 GLN A C 1
ATOM 776 O O . GLN A 1 96 ? 2.715 -28.578 -6.728 1.00 54.44 96 GLN A O 1
ATOM 781 N N . PRO A 1 97 ? 1.783 -27.317 -5.129 1.00 50.19 97 PRO A N 1
ATOM 782 C CA . PRO A 1 97 ? 1.107 -28.455 -4.520 1.00 50.19 97 PRO A CA 1
ATOM 783 C C . PRO A 1 97 ? 0.192 -29.153 -5.529 1.00 50.19 97 PRO A C 1
ATOM 785 O O . PRO A 1 97 ? -0.534 -28.503 -6.279 1.00 50.19 97 PRO A O 1
ATOM 788 N N . ASP A 1 98 ? 0.236 -30.483 -5.559 1.00 54.78 98 ASP A N 1
ATOM 789 C CA . ASP A 1 98 ? -0.774 -31.253 -6.274 1.00 54.78 98 ASP A CA 1
ATOM 790 C C . ASP A 1 98 ? -2.009 -31.408 -5.382 1.00 54.78 98 ASP A C 1
ATOM 792 O O . ASP A 1 98 ? -2.036 -32.256 -4.484 1.00 54.78 98 ASP A O 1
ATOM 796 N N . TYR A 1 99 ? -3.000 -30.555 -5.631 1.00 52.72 99 TYR A N 1
ATOM 797 C CA . TYR A 1 99 ? -4.257 -30.510 -4.892 1.00 52.72 99 TYR A CA 1
ATOM 798 C C . TYR A 1 99 ? -5.223 -31.664 -5.252 1.00 52.72 99 TYR A C 1
ATOM 800 O O . TYR A 1 99 ? -6.176 -31.870 -4.501 1.00 52.72 99 TYR A O 1
ATOM 808 N N . ASN A 1 100 ? -4.948 -32.458 -6.306 1.00 49.91 100 ASN A N 1
ATOM 809 C CA . ASN A 1 100 ? -5.787 -33.591 -6.753 1.00 49.91 100 ASN A CA 1
ATOM 810 C C . ASN A 1 100 ? -5.743 -34.790 -5.788 1.00 49.91 100 ASN A C 1
ATOM 812 O O . ASN A 1 100 ? -6.560 -35.710 -5.873 1.00 49.91 100 ASN A O 1
ATOM 816 N N . HIS A 1 101 ? -4.769 -34.811 -4.878 1.00 45.56 101 HIS A N 1
ATOM 817 C CA . HIS A 1 101 ? -4.648 -35.838 -3.850 1.00 45.56 101 HIS A CA 1
ATOM 818 C C . HIS A 1 101 ? -5.882 -35.867 -2.928 1.00 45.56 101 HIS A C 1
ATOM 820 O O . HIS A 1 101 ? -6.400 -34.823 -2.525 1.00 45.56 101 HIS A O 1
ATOM 826 N N . SER A 1 102 ? -6.312 -37.083 -2.562 1.00 44.06 102 SER A N 1
ATOM 827 C CA . SER A 1 102 ? -7.340 -37.354 -1.539 1.00 44.06 102 SER A CA 1
ATOM 828 C C . SER A 1 102 ? -6.847 -36.973 -0.140 1.00 44.06 102 SER A C 1
ATOM 830 O O . SER A 1 102 ? -5.714 -36.500 -0.044 1.00 44.06 102 SER A O 1
ATOM 832 N N . LYS A 1 103 ? -7.645 -37.189 0.941 1.00 40.69 103 LYS A N 1
ATOM 833 C CA . LYS A 1 103 ? -7.268 -36.632 2.251 1.00 40.69 103 LYS A CA 1
ATOM 834 C C . LYS A 1 103 ? -5.883 -37.111 2.676 1.00 40.69 103 LYS A C 1
ATOM 836 O O . LYS A 1 103 ? -4.901 -36.417 2.461 1.00 40.69 103 LYS A O 1
ATOM 841 N N . GLU A 1 104 ? -5.787 -38.328 3.181 1.00 42.84 104 GLU A N 1
ATOM 842 C CA . GLU A 1 104 ? -4.619 -38.847 3.907 1.00 42.84 104 GLU A CA 1
ATOM 843 C C . GLU A 1 104 ? -3.280 -38.807 3.121 1.00 42.84 104 GLU A C 1
ATOM 845 O O . GLU A 1 104 ? -2.205 -38.974 3.702 1.00 42.84 104 GLU A O 1
ATOM 850 N N . GLN A 1 105 ? -3.329 -38.535 1.813 1.00 45.97 105 GLN A N 1
ATOM 851 C CA . GLN A 1 105 ? -2.183 -38.314 0.937 1.00 45.97 105 GLN A CA 1
ATOM 852 C C . GLN A 1 105 ? -1.473 -36.961 1.151 1.00 45.97 105 GLN A C 1
ATOM 854 O O . GLN A 1 105 ? -0.239 -36.946 1.112 1.00 45.97 105 GLN A O 1
ATOM 859 N N . GLN A 1 106 ? -2.154 -35.825 1.401 1.00 45.75 106 GLN A N 1
ATOM 860 C CA . GLN A 1 106 ? -1.423 -34.539 1.513 1.00 45.75 106 GLN A CA 1
ATOM 861 C C . GLN A 1 106 ? -0.729 -34.341 2.882 1.00 45.75 106 GLN A C 1
ATOM 863 O O . GLN A 1 106 ? 0.326 -33.697 2.933 1.00 45.75 106 GLN A O 1
ATOM 868 N N . ARG A 1 107 ? -1.208 -34.950 3.985 1.00 46.81 107 ARG A N 1
ATOM 869 C CA . ARG A 1 107 ? -0.450 -35.074 5.255 1.00 46.81 107 ARG A CA 1
ATOM 870 C C . ARG A 1 107 ? 0.807 -35.829 4.999 1.00 46.81 107 ARG A C 1
ATOM 872 O O . ARG A 1 107 ? 1.848 -35.377 5.460 1.00 46.81 107 ARG A O 1
ATOM 879 N N . GLU A 1 108 ? 0.687 -36.970 4.333 1.00 47.81 108 GLU A N 1
ATOM 880 C CA . GLU A 1 108 ? 1.808 -37.842 4.071 1.00 47.81 108 GLU A CA 1
ATOM 881 C C . GLU A 1 108 ? 2.827 -37.118 3.191 1.00 47.81 108 GLU A C 1
ATOM 883 O O . GLU A 1 108 ? 3.972 -36.962 3.617 1.00 47.81 108 GLU A O 1
ATOM 888 N N . ILE A 1 109 ? 2.422 -36.567 2.040 1.00 51.56 109 ILE A N 1
ATOM 889 C CA . ILE A 1 109 ? 3.352 -35.853 1.158 1.00 51.56 109 ILE A CA 1
ATOM 890 C C . ILE A 1 109 ? 3.981 -34.648 1.863 1.00 51.56 109 ILE A C 1
ATOM 892 O O . ILE A 1 109 ? 5.176 -34.429 1.715 1.00 51.56 109 ILE A O 1
ATOM 896 N N . THR A 1 110 ? 3.247 -33.923 2.712 1.00 48.00 110 THR A N 1
ATOM 897 C CA . THR A 1 110 ? 3.769 -32.713 3.370 1.00 48.00 110 THR A CA 1
ATOM 898 C C . THR A 1 110 ? 4.477 -33.004 4.700 1.00 48.00 110 THR A C 1
ATOM 900 O O . THR A 1 110 ? 5.305 -32.217 5.148 1.00 48.00 110 THR A O 1
ATOM 903 N N . MET A 1 111 ? 4.224 -34.154 5.340 1.00 51.03 111 MET A N 1
ATOM 904 C CA . MET A 1 111 ? 5.121 -34.722 6.360 1.00 51.03 111 MET A CA 1
ATOM 905 C C . MET A 1 111 ? 6.440 -35.082 5.689 1.00 51.03 111 MET A C 1
ATOM 907 O O . MET A 1 111 ? 7.483 -34.681 6.185 1.00 51.03 111 MET A O 1
ATOM 911 N N . ARG A 1 112 ? 6.398 -35.770 4.541 1.00 50.72 112 ARG A N 1
ATOM 912 C CA . ARG A 1 112 ? 7.587 -36.097 3.749 1.00 50.72 112 ARG A CA 1
ATOM 913 C C . ARG A 1 112 ? 8.311 -34.823 3.279 1.00 50.72 112 ARG A C 1
ATOM 915 O O . ARG A 1 112 ? 9.528 -34.788 3.383 1.00 50.72 112 ARG A O 1
ATOM 922 N N . ARG A 1 113 ? 7.614 -33.751 2.856 1.00 58.28 113 ARG A N 1
ATOM 923 C CA . ARG A 1 113 ? 8.226 -32.429 2.559 1.00 58.28 113 ARG A CA 1
ATOM 924 C C . ARG A 1 113 ? 8.967 -31.872 3.780 1.00 58.28 113 ARG A C 1
ATOM 926 O O . ARG A 1 113 ? 10.093 -31.416 3.633 1.00 58.28 113 ARG A O 1
ATOM 933 N N . ILE A 1 114 ? 8.378 -31.945 4.979 1.00 48.88 114 ILE A N 1
ATOM 934 C CA . ILE A 1 114 ? 9.060 -31.542 6.220 1.00 48.88 114 ILE A CA 1
ATOM 935 C C . ILE A 1 114 ? 10.260 -32.424 6.543 1.00 48.88 114 ILE A C 1
ATOM 937 O O . ILE A 1 114 ? 11.313 -31.882 6.855 1.00 48.88 114 ILE A O 1
ATOM 941 N N . TRP A 1 115 ? 10.117 -33.747 6.473 1.00 49.78 115 TRP A N 1
ATOM 942 C CA . TRP A 1 115 ? 11.216 -34.676 6.729 1.00 49.78 115 TRP A CA 1
ATOM 943 C C . TRP A 1 115 ? 12.367 -34.433 5.756 1.00 49.78 115 TRP A C 1
ATOM 945 O O . TRP A 1 115 ? 13.488 -34.261 6.207 1.00 49.78 115 TRP A O 1
ATOM 955 N N . CYS A 1 116 ? 12.074 -34.240 4.470 1.00 57.09 116 CYS A N 1
ATOM 956 C CA . CYS A 1 116 ? 13.050 -33.843 3.461 1.00 57.09 116 CYS A CA 1
ATOM 957 C C . CYS A 1 116 ? 13.780 -32.541 3.850 1.00 57.09 116 CYS A C 1
ATOM 959 O O . CYS A 1 116 ? 15.006 -32.508 3.857 1.00 57.09 116 CYS A O 1
ATOM 961 N N . LEU A 1 117 ? 13.065 -31.485 4.251 1.00 53.88 117 LEU A N 1
ATOM 962 C CA . LEU A 1 117 ? 13.691 -30.229 4.696 1.00 53.88 117 LEU A CA 1
ATOM 963 C C . LEU A 1 117 ? 14.504 -30.410 6.002 1.00 53.88 117 LEU A C 1
ATOM 965 O O . LEU A 1 117 ? 15.572 -29.820 6.153 1.00 53.88 117 LEU A O 1
ATOM 969 N N . LEU A 1 118 ? 14.057 -31.267 6.925 1.00 51.34 118 LEU A N 1
ATOM 970 C CA . LEU A 1 118 ? 14.771 -31.592 8.166 1.00 51.34 118 LEU A CA 1
ATOM 971 C C . LEU A 1 118 ? 16.057 -32.389 7.909 1.00 51.34 118 LEU A C 1
ATOM 973 O O . LEU A 1 118 ? 17.101 -32.035 8.447 1.00 51.34 118 LEU A O 1
ATOM 977 N N . GLU A 1 119 ? 15.996 -33.415 7.063 1.00 58.66 119 GLU A N 1
ATOM 978 C CA . GLU A 1 119 ? 17.135 -34.241 6.638 1.00 58.66 119 GLU A CA 1
ATOM 979 C C . GLU A 1 119 ? 18.218 -33.407 5.943 1.00 58.66 119 GLU A C 1
ATOM 981 O O . GLU A 1 119 ? 19.404 -33.689 6.092 1.00 58.66 119 GLU A O 1
ATOM 986 N N . HIS A 1 120 ? 17.823 -32.338 5.245 1.00 63.91 120 HIS A N 1
ATOM 987 C CA . HIS A 1 120 ? 18.745 -31.383 4.628 1.00 63.91 120 HIS A CA 1
ATOM 988 C C . HIS A 1 120 ? 19.201 -30.262 5.587 1.00 63.91 120 HIS A C 1
ATOM 990 O O . HIS A 1 120 ? 19.993 -29.414 5.191 1.00 63.91 120 HIS A O 1
ATOM 996 N N . GLY A 1 121 ? 18.762 -30.245 6.851 1.00 53.44 121 GLY A N 1
ATOM 997 C CA . GLY A 1 121 ? 19.265 -29.317 7.875 1.00 53.44 121 GLY A CA 1
ATOM 998 C C . GLY A 1 121 ? 18.617 -27.927 7.892 1.00 53.44 121 GLY A C 1
ATOM 999 O O . GLY A 1 121 ? 19.175 -26.999 8.482 1.00 53.44 121 GLY A O 1
ATOM 1000 N N . VAL A 1 122 ? 17.430 -27.757 7.296 1.00 56.81 122 VAL A N 1
ATOM 1001 C CA . VAL A 1 122 ? 16.707 -26.462 7.244 1.00 56.81 122 VAL A CA 1
ATOM 1002 C C . VAL A 1 122 ? 16.424 -25.889 8.637 1.00 56.81 122 VAL A C 1
ATOM 1004 O O . VAL A 1 122 ? 16.365 -24.678 8.826 1.00 56.81 122 VAL A O 1
ATOM 1007 N N . PHE A 1 123 ? 16.302 -26.766 9.631 1.00 52.34 123 PHE A N 1
ATOM 1008 C CA . PHE A 1 123 ? 15.962 -26.415 11.009 1.00 52.34 123 PHE A CA 1
ATOM 1009 C C . PHE A 1 123 ? 17.171 -26.416 11.956 1.00 52.34 123 PHE A C 1
ATOM 1011 O O . PHE A 1 123 ? 17.014 -26.365 13.178 1.00 52.34 123 PHE A O 1
ATOM 1018 N N . GLU A 1 124 ? 18.395 -26.458 11.422 1.00 53.12 124 GLU A N 1
ATOM 1019 C CA . GLU A 1 124 ? 19.599 -26.334 12.242 1.00 53.12 124 GLU A CA 1
ATOM 1020 C C . GLU A 1 124 ? 19.665 -24.940 12.892 1.00 53.12 124 GLU A C 1
ATOM 1022 O O . GLU A 1 124 ? 19.465 -23.920 12.230 1.00 53.12 124 GLU A O 1
ATOM 1027 N N . LYS A 1 125 ? 19.932 -24.892 14.205 1.00 46.12 125 LYS A N 1
ATOM 1028 C CA . LYS A 1 125 ? 19.931 -23.671 15.041 1.00 46.12 125 LYS A CA 1
ATOM 1029 C C . LYS A 1 125 ? 18.602 -22.897 15.074 1.00 46.12 125 LYS A C 1
ATOM 1031 O O . LYS A 1 125 ? 18.527 -21.841 15.686 1.00 46.12 125 LYS A O 1
ATOM 1036 N N . TRP A 1 126 ? 17.523 -23.436 14.511 1.00 48.50 126 TRP A N 1
ATOM 1037 C CA . TRP A 1 126 ? 16.236 -22.747 14.379 1.00 48.50 126 TRP A CA 1
ATOM 1038 C C . TRP A 1 126 ? 15.647 -22.231 15.706 1.00 48.50 126 TRP A C 1
ATOM 1040 O O . TRP A 1 126 ? 15.072 -21.142 15.772 1.00 48.50 126 TRP A O 1
ATOM 1050 N N . LEU A 1 127 ? 15.828 -23.019 16.766 1.00 40.78 127 LEU A N 1
ATOM 1051 C CA . LEU A 1 127 ? 15.343 -22.763 18.126 1.00 40.78 127 LEU A CA 1
ATOM 1052 C C . LEU A 1 127 ? 16.426 -22.204 19.056 1.00 40.78 127 LEU A C 1
ATOM 1054 O O . LEU A 1 127 ? 16.148 -21.403 19.945 1.00 40.78 127 LEU A O 1
ATOM 1058 N N . THR A 1 128 ? 17.667 -22.654 18.864 1.00 45.28 128 THR A N 1
ATOM 1059 C CA . THR A 1 128 ? 18.804 -22.369 19.750 1.00 45.28 128 THR A CA 1
ATOM 1060 C C . THR A 1 128 ? 19.630 -21.160 19.310 1.00 45.28 128 THR A C 1
ATOM 1062 O O . THR A 1 128 ? 20.341 -20.584 20.135 1.00 45.28 128 THR A O 1
ATOM 1065 N N . GLY A 1 129 ? 19.523 -20.765 18.041 1.00 47.94 129 GLY A N 1
ATOM 1066 C CA . GLY A 1 129 ? 20.115 -19.567 17.460 1.00 47.94 129 GLY A CA 1
ATOM 1067 C C . GLY A 1 129 ? 19.431 -18.292 17.952 1.00 47.94 129 GLY A C 1
ATOM 1068 O O . GLY A 1 129 ? 18.206 -18.236 18.115 1.00 47.94 129 GLY A O 1
ATOM 1069 N N . LYS A 1 130 ? 20.244 -17.270 18.222 1.00 47.03 130 LYS A N 1
ATOM 1070 C CA . LYS A 1 130 ? 19.843 -16.002 18.837 1.00 47.03 130 LYS A CA 1
ATOM 1071 C C . LYS A 1 130 ? 20.577 -14.848 18.169 1.00 47.03 130 LYS A C 1
ATOM 1073 O O . LYS A 1 130 ? 21.778 -14.674 18.366 1.00 47.03 130 LYS A O 1
ATOM 1078 N N . GLY A 1 131 ? 19.827 -14.008 17.466 1.00 48.62 131 GLY A N 1
ATOM 1079 C CA . GLY A 1 131 ? 20.324 -12.769 16.880 1.00 48.62 131 GLY A CA 1
ATOM 1080 C C . GLY A 1 131 ? 19.828 -12.550 15.451 1.00 48.62 131 GLY A C 1
ATOM 1081 O O . GLY A 1 131 ? 19.102 -13.382 14.903 1.00 48.62 131 GLY A O 1
ATOM 1082 N N . PRO A 1 132 ? 20.227 -11.429 14.821 1.00 49.53 132 PRO A N 1
ATOM 1083 C CA . PRO A 1 132 ? 19.668 -11.019 13.538 1.00 49.53 132 PRO A CA 1
ATOM 1084 C C . PRO A 1 132 ? 19.851 -12.040 12.414 1.00 49.53 132 PRO A C 1
ATOM 1086 O O . PRO A 1 132 ? 18.961 -12.172 11.588 1.00 49.53 132 PRO A O 1
ATOM 1089 N N . GLU A 1 133 ? 20.964 -12.774 12.361 1.00 55.72 133 GLU A N 1
ATOM 1090 C CA . GLU A 1 133 ? 21.223 -13.737 11.280 1.00 55.72 133 GLU A CA 1
ATOM 1091 C C . GLU A 1 133 ? 20.249 -14.927 11.305 1.00 55.72 133 GLU A C 1
ATOM 1093 O O . GLU A 1 133 ? 19.666 -15.263 10.270 1.00 55.72 133 GLU A O 1
ATOM 1098 N N . ASP A 1 134 ? 19.981 -15.482 12.492 1.00 54.34 134 ASP A N 1
ATOM 1099 C CA . ASP A 1 134 ? 18.989 -16.542 12.693 1.00 54.34 134 ASP A CA 1
ATOM 1100 C C . ASP A 1 134 ? 17.560 -16.050 12.403 1.00 54.34 134 ASP A C 1
ATOM 1102 O O . ASP A 1 134 ? 16.751 -16.781 11.836 1.00 54.34 134 ASP A O 1
ATOM 1106 N N . GLU A 1 135 ? 17.230 -14.796 12.725 1.00 54.84 135 GLU A N 1
ATOM 1107 C CA . GLU A 1 135 ? 15.927 -14.215 12.370 1.00 54.84 135 GLU A CA 1
ATOM 1108 C C . GLU A 1 135 ? 15.781 -13.956 10.871 1.00 54.84 135 GLU A C 1
ATOM 1110 O O . GLU A 1 135 ? 14.744 -14.260 10.284 1.00 54.84 135 GLU A O 1
ATOM 1115 N N . LEU A 1 136 ? 16.831 -13.469 10.210 1.00 56.16 136 LEU A N 1
ATOM 1116 C CA . LEU A 1 136 ? 16.847 -13.313 8.757 1.00 56.16 136 LEU A CA 1
ATOM 1117 C C . LEU A 1 136 ? 16.718 -14.684 8.064 1.00 56.16 136 LEU A C 1
ATOM 1119 O O . LEU A 1 136 ? 16.053 -14.757 7.027 1.00 56.16 136 LEU A O 1
ATOM 1123 N N . ARG A 1 137 ? 17.290 -15.759 8.643 1.00 57.50 137 ARG A N 1
ATOM 1124 C CA . ARG A 1 137 ? 17.104 -17.167 8.228 1.00 57.50 137 ARG A CA 1
ATOM 1125 C C . ARG A 1 137 ? 15.639 -17.605 8.378 1.00 57.50 137 ARG A C 1
ATOM 1127 O O . ARG A 1 137 ? 15.068 -18.162 7.442 1.00 57.50 137 ARG A O 1
ATOM 1134 N N . LYS A 1 138 ? 14.995 -17.272 9.502 1.00 56.16 138 LYS A N 1
ATOM 1135 C CA . LYS A 1 138 ? 13.576 -17.584 9.761 1.00 56.16 138 LYS A CA 1
ATOM 1136 C C . LYS A 1 138 ? 12.631 -16.880 8.789 1.00 56.16 138 LYS A C 1
ATOM 1138 O O . LYS A 1 138 ? 11.747 -17.520 8.221 1.00 56.16 138 LYS A O 1
ATOM 1143 N N . LEU A 1 139 ? 12.855 -15.589 8.542 1.00 56.12 139 LEU A N 1
ATOM 1144 C CA . LEU A 1 139 ? 12.096 -14.797 7.568 1.00 56.12 139 LEU A CA 1
ATOM 1145 C C . LEU A 1 139 ? 12.229 -15.365 6.145 1.00 56.12 139 LEU A C 1
ATOM 1147 O O . LEU A 1 139 ? 11.241 -15.412 5.419 1.00 56.12 139 LEU A O 1
ATOM 1151 N N . ALA A 1 140 ? 13.414 -15.852 5.765 1.00 58.44 140 ALA A N 1
ATOM 1152 C CA . ALA A 1 140 ? 13.661 -16.431 4.446 1.00 58.44 140 ALA A CA 1
ATOM 1153 C C . ALA A 1 140 ? 12.899 -17.743 4.185 1.00 58.44 140 ALA A C 1
ATOM 1155 O O . ALA A 1 140 ? 12.408 -17.942 3.078 1.00 58.44 140 ALA A O 1
ATOM 1156 N N . LEU A 1 141 ? 12.757 -18.623 5.182 1.00 59.44 141 LEU A N 1
ATOM 1157 C CA . LEU A 1 141 ? 11.951 -19.843 5.029 1.00 59.44 141 LEU A CA 1
ATOM 1158 C C . LEU A 1 141 ? 10.452 -19.547 4.987 1.00 59.44 141 LEU A C 1
ATOM 1160 O O . LEU A 1 141 ? 9.727 -20.178 4.221 1.00 59.44 141 LEU A O 1
ATOM 1164 N N . LEU A 1 142 ? 9.986 -18.601 5.810 1.00 55.12 142 LEU A N 1
ATOM 1165 C CA . LEU A 1 142 ? 8.591 -18.162 5.785 1.00 55.12 142 LEU A CA 1
ATOM 1166 C C . LEU A 1 142 ? 8.238 -17.569 4.416 1.00 55.12 142 LEU A C 1
ATOM 1168 O O . LEU A 1 142 ? 7.183 -17.907 3.887 1.00 55.12 142 LEU A O 1
ATOM 1172 N N . ASP A 1 143 ? 9.151 -16.784 3.829 1.00 55.03 143 ASP A N 1
ATOM 1173 C CA . ASP A 1 143 ? 9.069 -16.298 2.450 1.00 55.03 143 ASP A CA 1
ATOM 1174 C C . ASP A 1 143 ? 8.968 -17.456 1.453 1.00 55.03 143 ASP A C 1
ATOM 1176 O O . ASP A 1 143 ? 7.910 -17.657 0.865 1.00 55.03 143 ASP A O 1
ATOM 1180 N N . VAL A 1 144 ? 10.007 -18.291 1.345 1.00 55.97 144 VAL A N 1
ATOM 1181 C CA . VAL A 1 144 ? 10.073 -19.413 0.390 1.00 55.97 144 VAL A CA 1
ATOM 1182 C C . VAL A 1 144 ? 8.855 -20.320 0.431 1.00 55.97 144 VAL A C 1
ATOM 1184 O O . VAL A 1 144 ? 8.274 -20.667 -0.602 1.00 55.97 144 VAL A O 1
ATOM 1187 N N . VAL A 1 145 ? 8.507 -20.769 1.631 1.00 52.75 145 VAL A N 1
ATOM 1188 C CA . VAL A 1 145 ? 7.547 -21.851 1.774 1.00 52.75 145 VAL A CA 1
ATOM 1189 C C . VAL A 1 145 ? 6.136 -21.307 1.705 1.00 52.75 145 VAL A C 1
ATOM 1191 O O . VAL A 1 145 ? 5.302 -21.948 1.083 1.00 52.75 145 VAL A O 1
ATOM 1194 N N . GLY A 1 146 ? 5.853 -20.131 2.276 1.00 50.66 146 GLY A N 1
ATOM 1195 C CA . GLY A 1 146 ? 4.520 -19.539 2.168 1.00 50.66 146 GLY A CA 1
ATOM 1196 C C . GLY A 1 146 ? 4.213 -19.051 0.751 1.00 50.66 146 GLY A C 1
ATOM 1197 O O . GLY A 1 146 ? 3.046 -19.009 0.376 1.00 50.66 146 GLY A O 1
ATOM 1198 N N . ILE A 1 147 ? 5.255 -18.760 -0.036 1.00 52.53 147 ILE A N 1
ATOM 1199 C CA . ILE A 1 147 ? 5.183 -18.562 -1.483 1.00 52.53 147 ILE A CA 1
ATOM 1200 C C . ILE A 1 147 ? 4.733 -19.870 -2.169 1.00 52.53 147 ILE A C 1
ATOM 1202 O O . ILE A 1 147 ? 3.682 -19.876 -2.800 1.00 52.53 147 ILE A O 1
ATOM 1206 N N . PHE A 1 148 ? 5.445 -20.993 -2.002 1.00 53.47 148 PHE A N 1
ATOM 1207 C CA . PHE A 1 148 ? 5.090 -22.286 -2.633 1.00 53.47 148 PHE A CA 1
ATOM 1208 C C . PHE A 1 148 ? 3.762 -22.899 -2.147 1.00 53.47 148 PHE A C 1
ATOM 1210 O O . PHE A 1 148 ? 2.954 -23.356 -2.953 1.00 53.47 148 PHE A O 1
ATOM 1217 N N . ASP A 1 149 ? 3.581 -22.990 -0.832 1.00 47.09 149 ASP A N 1
ATOM 1218 C CA . ASP A 1 149 ? 2.524 -23.747 -0.166 1.00 47.09 149 ASP A CA 1
ATOM 1219 C C . ASP A 1 149 ? 2.355 -23.232 1.265 1.00 47.09 149 ASP A C 1
ATOM 1221 O O . ASP A 1 149 ? 3.093 -23.612 2.189 1.00 47.09 149 ASP A O 1
ATOM 1225 N N . HIS A 1 150 ? 1.340 -22.391 1.465 1.00 47.81 150 HIS A N 1
ATOM 1226 C CA . HIS A 1 150 ? 1.009 -21.862 2.783 1.00 47.81 150 HIS A CA 1
ATOM 1227 C C . HIS A 1 150 ? 0.879 -22.974 3.841 1.00 47.81 150 HIS A C 1
ATOM 1229 O O . HIS A 1 150 ? 1.334 -22.802 4.973 1.00 47.81 150 HIS A O 1
ATOM 1235 N N . SER A 1 151 ? 0.359 -24.153 3.479 1.00 44.56 151 SER A N 1
ATOM 1236 C CA . SER A 1 151 ? 0.181 -25.255 4.426 1.00 44.56 151 SER A CA 1
ATOM 1237 C C . SER A 1 151 ? 1.487 -25.846 4.939 1.00 44.56 151 SER A C 1
ATOM 1239 O O . SER A 1 151 ? 1.591 -26.179 6.124 1.00 44.56 151 SER A O 1
ATOM 1241 N N . LEU A 1 152 ? 2.503 -25.944 4.080 1.00 45.94 152 LEU A N 1
ATOM 1242 C CA . LEU A 1 152 ? 3.828 -26.397 4.474 1.00 45.94 152 LEU A CA 1
ATOM 1243 C C . LEU A 1 152 ? 4.510 -25.334 5.338 1.00 45.94 152 LEU A C 1
ATOM 1245 O O . LEU A 1 152 ? 5.113 -25.696 6.344 1.00 45.94 152 LEU A O 1
ATOM 1249 N N . ALA A 1 153 ? 4.363 -24.043 5.021 1.00 46.19 153 ALA A N 1
ATOM 1250 C CA . ALA A 1 153 ? 4.944 -22.950 5.812 1.00 46.19 153 ALA A CA 1
ATOM 1251 C C . ALA A 1 153 ? 4.382 -22.948 7.236 1.00 46.19 153 ALA A C 1
ATOM 1253 O O . ALA A 1 153 ? 5.114 -22.865 8.223 1.00 46.19 153 ALA A O 1
ATOM 1254 N N . ILE A 1 154 ? 3.070 -23.144 7.329 1.00 44.44 154 ILE A N 1
ATOM 1255 C CA . ILE A 1 154 ? 2.330 -23.305 8.569 1.00 44.44 154 ILE A CA 1
ATOM 1256 C C . ILE A 1 154 ? 2.738 -24.594 9.312 1.00 44.44 154 ILE A C 1
ATOM 1258 O O . ILE A 1 154 ? 3.025 -24.532 10.509 1.00 44.44 154 ILE A O 1
ATOM 1262 N N . LYS A 1 155 ? 2.901 -25.735 8.624 1.00 44.25 155 LYS A N 1
ATOM 1263 C CA . LYS A 1 155 ? 3.376 -27.008 9.214 1.00 44.25 155 LYS A CA 1
ATOM 1264 C C . LYS A 1 155 ? 4.832 -26.959 9.700 1.00 44.25 155 LYS A C 1
ATOM 1266 O O . LYS A 1 155 ? 5.172 -27.633 10.674 1.00 44.25 155 LYS A O 1
ATOM 1271 N N . ILE A 1 156 ? 5.679 -26.185 9.029 1.00 44.81 156 ILE A N 1
ATOM 1272 C CA . ILE A 1 156 ? 7.089 -25.947 9.363 1.00 44.81 156 ILE A CA 1
ATOM 1273 C C . ILE A 1 156 ? 7.204 -25.017 10.558 1.00 44.81 156 ILE A C 1
ATOM 1275 O O . ILE A 1 156 ? 7.844 -25.367 11.551 1.00 44.81 156 ILE A O 1
ATOM 1279 N N . GLY A 1 157 ? 6.524 -23.867 10.475 1.00 41.84 157 GLY A N 1
ATOM 1280 C CA . GLY A 1 157 ? 6.391 -22.927 11.578 1.00 41.84 157 GLY A CA 1
ATOM 1281 C C . GLY A 1 157 ? 5.901 -23.651 12.823 1.00 41.84 157 GLY A C 1
ATOM 1282 O O . GLY A 1 157 ? 6.317 -23.343 13.928 1.00 41.84 157 GLY A O 1
ATOM 1283 N N . VAL A 1 158 ? 5.081 -24.680 12.638 1.00 39.97 158 VAL A N 1
ATOM 1284 C CA . VAL A 1 158 ? 4.793 -25.688 13.649 1.00 39.97 158 VAL A CA 1
ATOM 1285 C C . VAL A 1 158 ? 6.034 -26.476 14.050 1.00 39.97 158 VAL A C 1
ATOM 1287 O O . VAL A 1 158 ? 6.629 -26.108 15.051 1.00 39.97 158 VAL A O 1
ATOM 1290 N N . HIS A 1 159 ? 6.446 -27.536 13.357 1.00 39.72 159 HIS A N 1
ATOM 1291 C CA . HIS A 1 159 ? 7.273 -28.581 13.990 1.00 39.72 159 HIS A CA 1
ATOM 1292 C C . HIS A 1 159 ? 8.563 -28.044 14.651 1.00 39.72 159 HIS A C 1
ATOM 1294 O O . HIS A 1 159 ? 8.970 -28.553 15.695 1.00 39.72 159 HIS A O 1
ATOM 1300 N N . PHE A 1 160 ? 9.132 -26.956 14.119 1.00 40.00 160 PHE A N 1
ATOM 1301 C CA . PHE A 1 160 ? 10.412 -26.388 14.557 1.00 40.00 160 PHE A CA 1
ATOM 1302 C C . PHE A 1 160 ? 10.320 -25.122 15.405 1.00 40.00 160 PHE A C 1
ATOM 1304 O O . PHE A 1 160 ? 11.348 -24.620 15.825 1.00 40.00 160 PHE A O 1
ATOM 1311 N N . PHE A 1 161 ? 9.124 -24.642 15.737 1.00 36.03 161 PHE A N 1
ATOM 1312 C CA . PHE A 1 161 ? 8.919 -23.733 16.872 1.00 36.03 161 PHE A CA 1
ATOM 1313 C C . PHE A 1 161 ? 7.890 -24.372 17.834 1.00 36.03 161 PHE A C 1
ATOM 1315 O O . PHE A 1 161 ? 6.923 -23.706 18.222 1.00 36.03 161 PHE A O 1
ATOM 1322 N N . LEU A 1 162 ? 7.999 -25.695 18.081 1.00 34.06 162 LEU A N 1
ATOM 1323 C CA . LEU A 1 162 ? 7.034 -26.489 18.872 1.00 34.06 162 LEU A CA 1
ATOM 1324 C C . LEU A 1 162 ? 7.480 -27.803 19.507 1.00 34.06 162 LEU A C 1
ATOM 1326 O O . LEU A 1 162 ? 6.914 -28.214 20.523 1.00 34.06 162 LEU A O 1
ATOM 1330 N N . TRP A 1 163 ? 8.327 -28.580 18.842 1.00 33.19 163 TRP A N 1
ATOM 1331 C CA . TRP A 1 163 ? 8.640 -29.905 19.372 1.00 33.19 163 TRP A CA 1
ATOM 1332 C C . TRP A 1 163 ? 9.654 -29.811 20.527 1.00 33.19 163 TRP A C 1
ATOM 1334 O O . TRP A 1 163 ? 9.824 -30.743 21.311 1.00 33.19 163 TRP A O 1
ATOM 1344 N N . GLU A 1 164 ? 10.303 -28.657 20.681 1.00 34.69 164 GLU A N 1
ATOM 1345 C CA . GLU A 1 164 ? 11.482 -28.466 21.509 1.00 34.69 164 GLU A CA 1
ATOM 1346 C C . GLU A 1 164 ? 11.122 -28.137 22.957 1.00 34.69 164 GLU A C 1
ATOM 1348 O O . GLU A 1 164 ? 11.393 -28.940 23.848 1.00 34.69 164 GLU A O 1
ATOM 1353 N N . ILE A 1 165 ? 10.424 -27.027 23.215 1.00 32.38 165 ILE A N 1
ATOM 1354 C CA . ILE A 1 165 ? 9.910 -26.701 24.553 1.00 32.38 165 ILE A CA 1
ATOM 1355 C C . ILE A 1 165 ? 8.757 -27.650 24.936 1.00 32.38 165 ILE A C 1
ATOM 1357 O O . ILE A 1 165 ? 8.366 -27.682 26.095 1.00 32.38 165 ILE A O 1
ATOM 1361 N N . THR A 1 166 ? 8.255 -28.485 24.018 1.00 32.31 166 THR A N 1
ATOM 1362 C CA . THR A 1 166 ? 7.471 -29.697 24.336 1.00 32.31 166 THR A CA 1
ATOM 1363 C C . THR A 1 166 ? 8.353 -30.772 24.983 1.00 32.31 166 THR A C 1
ATOM 1365 O O . THR A 1 166 ? 8.100 -31.179 26.120 1.00 32.31 166 THR A O 1
ATOM 1368 N N . MET A 1 167 ? 9.419 -31.208 24.302 1.00 36.91 167 MET A N 1
ATOM 1369 C CA . MET A 1 167 ? 10.294 -32.291 24.772 1.00 36.91 167 MET A CA 1
ATOM 1370 C C . MET A 1 167 ? 11.155 -31.909 25.983 1.00 36.91 167 MET A C 1
ATOM 1372 O O . MET A 1 167 ? 11.321 -32.738 26.879 1.00 36.91 167 MET A O 1
ATOM 1376 N N . ARG A 1 168 ? 11.615 -30.650 26.088 1.00 36.47 168 ARG A N 1
ATOM 1377 C CA . ARG A 1 168 ? 12.353 -30.120 27.260 1.00 36.47 168 ARG A CA 1
ATOM 1378 C C . ARG A 1 168 ? 11.618 -30.375 28.587 1.00 36.47 168 ARG A C 1
ATOM 1380 O O . ARG A 1 168 ? 12.256 -30.527 29.622 1.00 36.47 168 ARG A O 1
ATOM 1387 N N . ARG A 1 169 ? 10.283 -30.458 28.560 1.00 36.47 169 ARG A N 1
ATOM 1388 C CA . ARG A 1 169 ? 9.423 -30.689 29.736 1.00 36.47 169 ARG A CA 1
ATOM 1389 C C . ARG A 1 169 ? 9.258 -32.151 30.092 1.00 36.47 169 ARG A C 1
ATOM 1391 O O . ARG A 1 169 ? 9.288 -32.503 31.264 1.00 36.47 169 ARG A O 1
ATOM 1398 N N . ILE A 1 170 ? 9.051 -32.988 29.077 1.00 36.84 170 ILE A N 1
ATOM 1399 C CA . ILE A 1 170 ? 8.924 -34.436 29.255 1.00 36.84 170 ILE A CA 1
ATOM 1400 C C . ILE A 1 170 ? 10.248 -34.970 29.810 1.00 36.84 170 ILE A C 1
ATOM 1402 O O . ILE A 1 170 ? 10.233 -35.760 30.748 1.00 36.84 170 ILE A O 1
ATOM 1406 N N . TRP A 1 171 ? 11.378 -34.440 29.327 1.00 39.38 171 TRP A N 1
ATOM 1407 C CA . TRP A 1 171 ? 12.690 -34.654 29.932 1.00 39.38 171 TRP A CA 1
ATOM 1408 C C . TRP A 1 171 ? 12.714 -34.252 31.415 1.00 39.38 171 TRP A C 1
ATOM 1410 O O . TRP A 1 171 ? 12.926 -35.107 32.270 1.00 39.38 171 TRP A O 1
ATOM 1420 N N . TYR A 1 172 ? 12.404 -32.990 31.733 1.00 39.53 172 TYR A N 1
ATOM 1421 C CA . TYR A 1 172 ? 12.423 -32.464 33.105 1.00 39.53 172 TYR A CA 1
ATOM 1422 C C . TYR A 1 172 ? 11.551 -33.272 34.092 1.00 39.53 172 TYR A C 1
ATOM 1424 O O . TYR A 1 172 ? 12.000 -33.593 35.192 1.00 39.53 172 TYR A O 1
ATOM 1432 N N . LEU A 1 173 ? 10.333 -33.660 33.695 1.00 39.09 173 LEU A N 1
ATOM 1433 C CA . LEU A 1 173 ? 9.401 -34.438 34.528 1.00 39.09 173 LEU A CA 1
ATOM 1434 C C . LEU A 1 173 ? 9.845 -35.893 34.758 1.00 39.09 173 LEU A C 1
ATOM 1436 O O . LEU A 1 173 ? 9.539 -36.463 35.810 1.00 39.09 173 LEU A O 1
ATOM 1440 N N . LEU A 1 174 ? 10.555 -36.492 33.794 1.00 40.50 174 LEU A N 1
ATOM 1441 C CA . LEU A 1 174 ? 11.143 -37.829 33.921 1.00 40.50 174 LEU A CA 1
ATOM 1442 C C . LEU A 1 174 ? 12.421 -37.805 34.770 1.00 40.50 174 LEU A C 1
ATOM 1444 O O . LEU A 1 174 ? 12.610 -38.675 35.615 1.00 40.50 174 LEU A O 1
ATOM 1448 N N . GLU A 1 175 ? 13.271 -36.795 34.585 1.00 40.25 175 GLU A N 1
ATOM 1449 C CA . GLU A 1 175 ? 14.554 -36.637 35.283 1.00 40.25 175 GLU A CA 1
ATOM 1450 C C . GLU A 1 175 ? 14.379 -36.404 36.797 1.00 40.25 175 GLU A C 1
ATOM 1452 O O . GLU A 1 175 ? 15.222 -36.820 37.588 1.00 40.25 175 GLU A O 1
ATOM 1457 N N . HIS A 1 176 ? 13.236 -35.839 37.210 1.00 41.47 176 HIS A N 1
ATOM 1458 C CA . HIS A 1 176 ? 12.874 -35.593 38.614 1.00 41.47 176 HIS A CA 1
ATOM 1459 C C . HIS A 1 176 ? 11.867 -36.612 39.201 1.00 41.47 176 HIS A C 1
ATOM 1461 O O . HIS A 1 176 ? 11.348 -36.403 40.298 1.00 41.47 176 HIS A O 1
ATOM 1467 N N . GLY A 1 177 ? 11.557 -37.710 38.495 1.00 40.03 177 GLY A N 1
ATOM 1468 C CA . GLY A 1 177 ? 10.732 -38.818 39.018 1.00 40.03 177 GLY A CA 1
ATOM 1469 C C . GLY A 1 177 ? 9.261 -38.477 39.323 1.00 40.03 177 GLY A C 1
ATOM 1470 O O . GLY A 1 177 ? 8.588 -39.198 40.062 1.00 40.03 177 GLY A O 1
ATOM 1471 N N . VAL A 1 178 ? 8.736 -37.375 38.779 1.00 41.12 178 VAL A N 1
ATOM 1472 C CA . VAL A 1 178 ? 7.401 -36.849 39.131 1.00 41.12 178 VAL A CA 1
ATOM 1473 C C . VAL A 1 178 ? 6.275 -37.739 38.586 1.00 41.12 178 VAL A C 1
ATOM 1475 O O . VAL A 1 178 ? 5.237 -37.914 39.227 1.00 41.12 178 VAL A O 1
ATOM 1478 N N . PHE A 1 179 ? 6.491 -38.346 37.416 1.00 39.59 179 PHE A N 1
ATOM 1479 C CA . PHE A 1 179 ? 5.473 -39.109 36.687 1.00 39.59 179 PHE A CA 1
ATOM 1480 C C . PHE A 1 179 ? 5.036 -40.399 37.417 1.00 39.59 179 PHE A C 1
ATOM 1482 O O . PHE A 1 179 ? 3.847 -40.724 37.449 1.00 39.59 179 PHE A O 1
ATOM 1489 N N . GLU A 1 180 ? 5.967 -41.099 38.077 1.00 42.00 180 GLU A N 1
ATOM 1490 C CA . GLU A 1 180 ? 5.680 -42.328 38.839 1.00 42.00 180 GLU A CA 1
ATOM 1491 C C . GLU A 1 180 ? 4.864 -42.052 40.114 1.00 42.00 180 GLU A C 1
ATOM 1493 O O . GLU A 1 180 ? 3.954 -42.814 40.456 1.00 42.00 180 GLU A O 1
ATOM 1498 N N . LYS A 1 181 ? 5.134 -40.935 40.806 1.00 44.31 181 LYS A N 1
ATOM 1499 C CA . LYS A 1 181 ? 4.376 -40.521 42.002 1.00 44.31 181 LYS A CA 1
ATOM 1500 C C . LYS A 1 181 ? 2.902 -40.245 41.691 1.00 44.31 181 LYS A C 1
ATOM 1502 O O . LYS A 1 181 ? 2.029 -40.615 42.477 1.00 44.31 181 LYS A O 1
ATOM 1507 N N . TRP A 1 182 ? 2.637 -39.605 40.549 1.00 41.03 182 TRP A N 1
ATOM 1508 C CA . TRP A 1 182 ? 1.287 -39.261 40.095 1.00 41.03 182 TRP A CA 1
ATOM 1509 C C . TRP A 1 182 ? 0.483 -40.520 39.733 1.00 41.03 182 TRP A C 1
ATOM 1511 O O . TRP A 1 182 ? -0.595 -40.739 40.284 1.00 41.03 182 TRP A O 1
ATOM 1521 N N . LEU A 1 183 ? 1.050 -41.412 38.909 1.00 36.59 183 LEU A N 1
ATOM 1522 C CA . LEU A 1 183 ? 0.402 -42.669 38.495 1.00 36.59 183 LEU A CA 1
ATOM 1523 C C . LEU A 1 183 ? 0.145 -43.653 39.648 1.00 36.59 183 LEU A C 1
ATOM 1525 O O . LEU A 1 183 ? -0.820 -44.414 39.599 1.00 36.59 183 LEU A O 1
ATOM 1529 N N . THR A 1 184 ? 0.982 -43.653 40.688 1.00 42.75 184 THR A N 1
ATOM 1530 C CA . THR A 1 184 ? 0.828 -44.571 41.833 1.00 42.75 184 THR A CA 1
ATOM 1531 C C . THR A 1 184 ? -0.127 -44.071 42.920 1.00 42.75 184 THR A C 1
ATOM 1533 O O . THR A 1 184 ? -0.455 -44.843 43.824 1.00 42.75 184 THR A O 1
ATOM 1536 N N . GLY A 1 185 ? -0.580 -42.810 42.861 1.00 40.81 185 GLY A N 1
ATOM 1537 C CA . GLY A 1 185 ? -1.504 -42.227 43.843 1.00 40.81 185 GLY A CA 1
ATOM 1538 C C . GLY A 1 185 ? -0.947 -42.174 45.273 1.00 40.81 185 GLY A C 1
ATOM 1539 O O . GLY A 1 185 ? -1.708 -42.302 46.232 1.00 40.81 185 GLY A O 1
ATOM 1540 N N . LYS A 1 186 ? 0.382 -42.060 45.419 1.00 41.94 186 LYS A N 1
ATOM 1541 C CA . LYS A 1 186 ? 1.111 -42.136 46.705 1.00 41.94 186 LYS A CA 1
ATOM 1542 C C . LYS A 1 186 ? 1.926 -40.879 47.051 1.00 41.94 186 LYS A C 1
ATOM 1544 O O . LYS A 1 186 ? 2.718 -40.913 47.989 1.00 41.94 186 LYS A O 1
ATOM 1549 N N . GLY A 1 187 ? 1.736 -39.781 46.320 1.00 46.09 187 GLY A N 1
ATOM 1550 C CA . GLY A 1 187 ? 2.219 -38.454 46.722 1.00 46.09 187 GLY A CA 1
ATOM 1551 C C . GLY A 1 187 ? 1.249 -37.757 47.695 1.00 46.09 187 GLY A C 1
ATOM 1552 O O . GLY A 1 187 ? 0.059 -38.083 47.687 1.00 46.09 187 GLY A O 1
ATOM 1553 N N . PRO A 1 188 ? 1.710 -36.795 48.518 1.00 41.66 188 PRO A N 1
ATOM 1554 C CA . PRO A 1 188 ? 0.826 -35.915 49.282 1.00 41.66 188 PRO A CA 1
ATOM 1555 C C . PRO A 1 188 ? -0.126 -35.143 48.359 1.00 41.66 188 PRO A C 1
ATOM 1557 O O . PRO A 1 188 ? 0.254 -34.752 47.255 1.00 41.66 188 PRO A O 1
ATOM 1560 N N . GLU A 1 189 ? -1.347 -34.875 48.824 1.00 39.84 189 GLU A N 1
ATOM 1561 C CA . GLU A 1 189 ? -2.402 -34.258 48.003 1.00 39.84 189 GLU A CA 1
ATOM 1562 C C . GLU A 1 189 ? -1.998 -32.872 47.454 1.00 39.84 189 GLU A C 1
ATOM 1564 O O . GLU A 1 189 ? -2.390 -32.496 46.350 1.00 39.84 189 GLU A O 1
ATOM 1569 N N . ASP A 1 190 ? -1.122 -32.153 48.161 1.00 40.06 190 ASP A N 1
ATOM 1570 C CA . ASP A 1 190 ? -0.590 -30.858 47.726 1.00 40.06 190 ASP A CA 1
ATOM 1571 C C . ASP A 1 190 ? 0.508 -30.948 46.643 1.00 40.06 190 ASP A C 1
ATOM 1573 O O . ASP A 1 190 ? 0.660 -29.997 45.877 1.00 40.06 190 ASP A O 1
ATOM 1577 N N . GLU A 1 191 ? 1.238 -32.070 46.492 1.00 40.50 191 GLU A N 1
ATOM 1578 C CA . GLU A 1 191 ? 2.079 -32.284 45.289 1.00 40.50 191 GLU A CA 1
ATOM 1579 C C . GLU A 1 191 ? 1.179 -32.439 44.047 1.00 40.50 191 GLU A C 1
ATOM 1581 O O . GLU A 1 191 ? 1.466 -31.877 42.989 1.00 40.50 191 GLU A O 1
ATOM 1586 N N . LEU A 1 192 ? 0.045 -33.137 44.191 1.00 37.00 192 LEU A N 1
ATOM 1587 C CA . LEU A 1 192 ? -0.932 -33.338 43.115 1.00 37.00 192 LEU A CA 1
ATOM 1588 C C . LEU A 1 192 ? -1.682 -32.045 42.749 1.00 37.00 192 LEU A C 1
ATOM 1590 O O . LEU A 1 192 ? -1.996 -31.842 41.579 1.00 37.00 192 LEU A O 1
ATOM 1594 N N . ARG A 1 193 ? -1.926 -31.147 43.714 1.00 37.09 193 ARG A N 1
ATOM 1595 C CA . ARG A 1 193 ? -2.524 -29.821 43.461 1.00 37.09 193 ARG A CA 1
ATOM 1596 C C . ARG A 1 193 ? -1.542 -28.834 42.827 1.00 37.09 193 ARG A C 1
ATOM 1598 O O . ARG A 1 193 ? -1.937 -28.098 41.928 1.00 37.09 193 ARG A O 1
ATOM 1605 N N . LYS A 1 194 ? -0.260 -28.847 43.215 1.00 36.78 194 LYS A N 1
ATOM 1606 C CA . LYS A 1 194 ? 0.777 -28.003 42.583 1.00 36.78 194 LYS A CA 1
ATOM 1607 C C . LYS A 1 194 ? 0.962 -28.302 41.092 1.00 36.78 194 LYS A C 1
ATOM 1609 O O . LYS A 1 194 ? 1.184 -27.380 40.315 1.00 36.78 194 LYS A O 1
ATOM 1614 N N . LEU A 1 195 ? 0.776 -29.557 40.675 1.00 34.28 195 LEU A N 1
ATOM 1615 C CA . LEU A 1 195 ? 0.787 -29.955 39.260 1.00 34.28 195 LEU A CA 1
ATOM 1616 C C . LEU A 1 195 ? -0.301 -29.279 38.396 1.00 34.28 195 LEU A C 1
ATOM 1618 O O . LEU A 1 195 ? -0.179 -29.299 37.174 1.00 34.28 195 LEU A O 1
ATOM 1622 N N . ALA A 1 196 ? -1.331 -28.669 38.996 1.00 32.31 196 ALA A N 1
ATOM 1623 C CA . ALA A 1 196 ? -2.415 -27.981 38.286 1.00 32.31 196 ALA A CA 1
ATOM 1624 C C . ALA A 1 196 ? -2.252 -26.445 38.194 1.00 32.31 196 ALA A C 1
ATOM 1626 O O . ALA A 1 196 ? -3.099 -25.792 37.593 1.00 32.31 196 ALA A O 1
ATOM 1627 N N . LEU A 1 197 ? -1.200 -25.864 38.787 1.00 31.45 197 LEU A N 1
ATOM 1628 C CA . LEU A 1 197 ? -1.045 -24.407 38.984 1.00 31.45 197 LEU A CA 1
ATOM 1629 C C . LEU A 1 197 ? 0.170 -23.785 38.269 1.00 31.45 197 LEU A C 1
ATOM 1631 O O . LEU A 1 197 ? 0.495 -22.625 38.494 1.00 31.45 197 LEU A O 1
ATOM 1635 N N . LEU A 1 198 ? 0.857 -24.553 37.425 1.00 27.25 198 LEU A N 1
ATOM 1636 C CA . LEU A 1 198 ? 2.201 -24.252 36.919 1.00 27.25 198 LEU A CA 1
ATOM 1637 C C . LEU A 1 198 ? 2.242 -23.214 35.770 1.00 27.25 198 LEU A C 1
ATOM 1639 O O . LEU A 1 198 ? 2.919 -23.448 34.773 1.00 27.25 198 LEU A O 1
ATOM 1643 N N . ASP A 1 199 ? 1.524 -22.088 35.868 1.00 30.59 199 ASP A N 1
ATOM 1644 C CA . ASP A 1 199 ? 1.359 -21.126 34.763 1.00 30.59 199 ASP A CA 1
ATOM 1645 C C . ASP A 1 199 ? 1.666 -19.645 35.109 1.00 30.59 199 ASP A C 1
ATOM 1647 O O . ASP A 1 199 ? 1.001 -19.032 35.936 1.00 30.59 199 ASP A O 1
ATOM 1651 N N . VAL A 1 200 ? 2.595 -19.059 34.328 1.00 26.75 200 VAL A N 1
ATOM 1652 C CA . VAL A 1 200 ? 2.803 -17.610 34.056 1.00 26.75 200 VAL A CA 1
ATOM 1653 C C . VAL A 1 200 ? 3.653 -16.729 35.022 1.00 26.75 200 VAL A C 1
ATOM 1655 O O . VAL A 1 200 ? 3.114 -16.008 35.853 1.00 26.75 200 VAL A O 1
ATOM 1658 N N . VAL A 1 201 ? 4.947 -16.587 34.649 1.00 25.42 201 VAL A N 1
ATOM 1659 C CA . VAL A 1 201 ? 5.799 -15.351 34.602 1.00 25.42 201 VAL A CA 1
ATOM 1660 C C . VAL A 1 201 ? 6.769 -15.032 35.762 1.00 25.42 201 VAL A C 1
ATOM 1662 O O . VAL A 1 201 ? 6.441 -15.151 36.935 1.00 25.42 201 VAL A O 1
ATOM 1665 N N . ASP A 1 202 ? 7.981 -14.592 35.370 1.00 28.70 202 ASP A N 1
ATOM 1666 C CA . ASP A 1 202 ? 9.028 -13.971 36.203 1.00 28.70 202 ASP A CA 1
ATOM 1667 C C . ASP A 1 202 ? 8.509 -12.841 37.100 1.00 28.70 202 ASP A C 1
ATOM 1669 O O . ASP A 1 202 ? 7.725 -11.999 36.663 1.00 28.70 202 ASP A O 1
ATOM 1673 N N . ASP A 1 203 ? 9.086 -12.758 38.301 1.00 26.61 203 ASP A N 1
ATOM 1674 C CA . ASP A 1 203 ? 9.078 -11.577 39.163 1.00 26.61 203 ASP A CA 1
ATOM 1675 C C . ASP A 1 203 ? 7.673 -11.075 39.589 1.00 26.61 203 ASP A C 1
ATOM 1677 O O . ASP A 1 203 ? 7.097 -10.151 39.011 1.00 26.61 203 ASP A O 1
ATOM 1681 N N . GLN A 1 204 ? 7.176 -11.575 40.737 1.00 24.36 204 GLN A N 1
ATOM 1682 C CA . GLN A 1 204 ? 7.251 -10.847 42.030 1.00 24.36 204 GLN A CA 1
ATOM 1683 C C . GLN A 1 204 ? 6.081 -11.113 43.041 1.00 24.36 204 GLN A C 1
ATOM 1685 O O . GLN A 1 204 ? 4.940 -10.747 42.759 1.00 24.36 204 GLN A O 1
ATOM 1690 N N . TRP A 1 205 ? 6.358 -11.566 44.282 1.00 27.86 205 TRP A N 1
ATOM 1691 C CA . TRP A 1 205 ? 5.371 -11.901 45.341 1.00 27.86 205 TRP A CA 1
ATOM 1692 C C . TRP A 1 205 ? 5.694 -11.465 46.794 1.00 27.86 205 TRP A C 1
ATOM 1694 O O . TRP A 1 205 ? 6.706 -11.864 47.365 1.00 27.86 205 TRP A O 1
ATOM 1704 N N . GLU A 1 206 ? 4.716 -10.827 47.452 1.00 22.09 206 GLU A N 1
ATOM 1705 C CA . GLU A 1 206 ? 4.571 -10.711 48.916 1.00 22.09 206 GLU A CA 1
ATOM 1706 C C . GLU A 1 206 ? 3.173 -11.239 49.321 1.00 22.09 206 GLU A C 1
ATOM 1708 O O . GLU A 1 206 ? 2.259 -11.308 48.495 1.00 22.09 206 GLU A O 1
ATOM 1713 N N . VAL A 1 207 ? 2.996 -11.693 50.567 1.00 24.38 207 VAL A N 1
ATOM 1714 C CA . VAL A 1 207 ? 1.925 -12.644 50.936 1.00 24.38 207 VAL A CA 1
ATOM 1715 C C . VAL A 1 207 ? 0.698 -11.994 51.589 1.00 24.38 207 VAL A C 1
ATOM 1717 O O . VAL A 1 207 ? 0.807 -11.341 52.625 1.00 24.38 207 VAL A O 1
ATOM 1720 N N . ILE A 1 208 ? -0.500 -12.333 51.095 1.00 20.47 208 ILE A N 1
ATOM 1721 C CA . ILE A 1 208 ? -1.780 -12.143 51.803 1.00 20.47 208 ILE A CA 1
ATOM 1722 C C . ILE A 1 208 ? -2.459 -13.508 52.002 1.00 20.47 208 ILE A C 1
ATOM 1724 O O . ILE A 1 208 ? -2.592 -14.288 51.063 1.00 20.47 208 ILE A O 1
ATOM 1728 N N . ARG A 1 209 ? -2.909 -13.803 53.232 1.00 26.73 209 ARG A N 1
ATOM 1729 C CA . ARG A 1 209 ? -3.674 -15.019 53.571 1.00 26.73 209 ARG A CA 1
ATOM 1730 C C . ARG A 1 209 ? -5.170 -14.721 53.694 1.00 26.73 209 ARG A C 1
ATOM 1732 O O . ARG A 1 209 ? -5.537 -13.784 54.393 1.00 26.73 209 ARG A O 1
ATOM 1739 N N . THR A 1 210 ? -6.016 -15.604 53.169 1.00 21.75 210 THR A N 1
ATOM 1740 C CA . THR A 1 210 ? -7.392 -15.844 53.657 1.00 21.75 210 THR A CA 1
ATOM 1741 C C . THR A 1 210 ? -7.714 -17.348 53.562 1.00 21.75 210 THR A C 1
ATOM 1743 O O . THR A 1 210 ? -7.224 -17.992 52.633 1.00 21.75 210 THR A O 1
ATOM 1746 N N . PRO A 1 211 ? -8.443 -17.943 54.530 1.00 29.20 211 PRO A N 1
ATOM 1747 C CA . PRO A 1 211 ? -8.758 -19.376 54.545 1.00 29.20 211 PRO A CA 1
ATOM 1748 C C . PRO A 1 211 ? -10.187 -19.709 54.057 1.00 29.20 211 PRO A C 1
ATOM 1750 O O . PRO A 1 211 ? -10.979 -18.822 53.757 1.00 29.20 211 PRO A O 1
ATOM 1753 N N . ASP A 1 212 ? -10.488 -21.012 54.089 1.00 28.25 212 ASP A N 1
ATOM 1754 C CA . ASP A 1 212 ? -11.800 -21.678 54.010 1.00 28.25 212 ASP A CA 1
ATOM 1755 C C . ASP A 1 212 ? -12.528 -21.785 52.656 1.00 28.25 212 ASP A C 1
ATOM 1757 O O . ASP A 1 212 ? -13.259 -20.900 52.221 1.00 28.25 212 ASP A O 1
ATOM 1761 N N . LEU A 1 213 ? -12.481 -23.002 52.092 1.00 24.19 213 LEU A N 1
ATOM 1762 C CA . LEU A 1 213 ? -13.591 -23.623 51.354 1.00 24.19 213 LEU A CA 1
ATOM 1763 C C . LEU A 1 213 ? -13.504 -25.159 51.489 1.00 24.19 213 LEU A C 1
ATOM 1765 O O . LEU A 1 213 ? -12.524 -25.776 51.080 1.00 24.19 213 LEU A O 1
ATOM 1769 N N . ASN A 1 214 ? -14.519 -25.781 52.100 1.00 28.38 214 ASN A N 1
ATOM 1770 C CA . ASN A 1 214 ? -14.554 -27.218 52.424 1.00 28.38 214 ASN A CA 1
ATOM 1771 C C . ASN A 1 214 ? -15.379 -28.022 51.403 1.00 28.38 214 ASN A C 1
ATOM 1773 O O . ASN A 1 214 ? -16.549 -27.708 51.195 1.00 28.38 214 ASN A O 1
ATOM 1777 N N . LEU A 1 215 ? -14.838 -29.128 50.872 1.00 23.67 215 LEU A N 1
ATOM 1778 C CA . LEU A 1 215 ? -15.594 -30.147 50.119 1.00 23.67 215 LEU A CA 1
ATOM 1779 C C . LEU A 1 215 ? -15.167 -31.579 50.506 1.00 23.67 215 LEU A C 1
ATOM 1781 O O . LEU A 1 215 ? -14.073 -31.799 51.020 1.00 23.67 215 LEU A O 1
ATOM 1785 N N . ARG A 1 216 ? -16.076 -32.550 50.325 1.00 21.66 216 ARG A N 1
ATOM 1786 C CA . ARG A 1 216 ? -15.991 -33.927 50.866 1.00 21.66 216 ARG A CA 1
ATOM 1787 C C . ARG A 1 216 ? -15.568 -34.974 49.807 1.00 21.66 216 ARG A C 1
ATOM 1789 O O . ARG A 1 216 ? -15.800 -34.745 48.624 1.00 21.66 216 ARG A O 1
ATOM 1796 N N . PRO A 1 217 ? -14.992 -36.129 50.212 1.00 24.83 217 PRO A N 1
ATOM 1797 C CA . PRO A 1 217 ? -14.410 -37.118 49.292 1.00 24.83 217 PRO A CA 1
ATOM 1798 C C . PRO A 1 217 ? -15.412 -38.131 48.700 1.00 24.83 217 PRO A C 1
ATOM 1800 O O . PRO A 1 217 ? -16.481 -38.372 49.261 1.00 24.83 217 PRO A O 1
ATOM 1803 N N . MET A 1 218 ? -15.013 -38.787 47.599 1.00 22.08 218 MET A N 1
ATOM 1804 C CA . MET A 1 218 ? -15.747 -39.875 46.923 1.00 22.08 218 MET A CA 1
ATOM 1805 C C . MET A 1 218 ? -15.128 -41.278 47.133 1.00 22.08 218 MET A C 1
ATOM 1807 O O . MET A 1 218 ? -14.074 -41.439 47.747 1.00 22.08 218 MET A O 1
ATOM 1811 N N . VAL A 1 219 ? -15.845 -42.313 46.677 1.00 22.09 219 VAL A N 1
ATOM 1812 C CA . VAL A 1 219 ? -15.757 -43.713 47.148 1.00 22.09 219 VAL A CA 1
ATOM 1813 C C . VAL A 1 219 ? -14.968 -44.635 46.194 1.00 22.09 219 VAL A C 1
ATOM 1815 O O . VAL A 1 219 ? -14.930 -44.415 44.988 1.00 22.09 219 VAL A O 1
ATOM 1818 N N . LYS A 1 220 ? -14.354 -45.704 46.733 1.00 25.25 220 LYS A N 1
ATOM 1819 C CA . LYS A 1 220 ? -13.639 -46.762 45.981 1.00 25.25 220 LYS A CA 1
ATOM 1820 C C . LYS A 1 220 ? -14.547 -47.930 45.572 1.00 25.25 220 LYS A C 1
ATOM 1822 O O . LYS A 1 220 ? -15.391 -48.348 46.361 1.00 25.25 220 LYS A O 1
ATOM 1827 N N . TRP A 1 221 ? -14.248 -48.578 44.440 1.00 22.88 221 TRP A N 1
ATOM 1828 C CA . TRP A 1 221 ? -14.748 -49.929 44.128 1.00 22.88 221 TRP A CA 1
ATOM 1829 C C . TRP A 1 221 ? -13.704 -50.821 43.420 1.00 22.88 221 TRP A C 1
ATOM 1831 O O . TRP A 1 221 ? -12.578 -50.384 43.186 1.00 22.88 221 TRP A O 1
ATOM 1841 N N . LYS A 1 222 ? -14.041 -52.095 43.157 1.00 31.25 222 LYS A N 1
ATOM 1842 C CA . LYS A 1 222 ? -13.151 -53.144 42.610 1.00 31.25 222 LYS A CA 1
ATOM 1843 C C . LYS A 1 222 ? -13.869 -54.010 41.564 1.00 31.25 222 LYS A C 1
ATOM 1845 O O . LYS A 1 222 ? -14.960 -54.489 41.842 1.00 31.25 222 LYS A O 1
ATOM 1850 N N . GLY A 1 223 ? -13.196 -54.351 40.464 1.00 26.50 223 GLY A N 1
ATOM 1851 C CA . GLY A 1 223 ? -13.629 -55.401 39.528 1.00 26.50 223 GLY A CA 1
ATOM 1852 C C . GLY A 1 223 ? -12.663 -55.569 38.349 1.00 26.50 223 GLY A C 1
ATOM 1853 O O . GLY A 1 223 ? -12.030 -54.602 37.940 1.00 26.50 223 GLY A O 1
ATOM 1854 N N . THR A 1 224 ? -12.517 -56.790 37.820 1.00 36.91 224 THR A N 1
ATOM 1855 C CA . THR A 1 224 ? -11.569 -57.135 36.736 1.00 36.91 224 THR A CA 1
ATOM 1856 C C . THR A 1 224 ? -12.187 -58.067 35.695 1.00 36.91 224 THR A C 1
ATOM 1858 O O . THR A 1 224 ? -12.767 -59.084 36.064 1.00 36.91 224 THR A O 1
ATOM 1861 N N . GLY A 1 225 ? -11.992 -57.769 34.406 1.00 26.45 225 GLY A N 1
ATOM 1862 C CA . GLY A 1 225 ? -12.451 -58.575 33.268 1.00 26.45 225 GLY A CA 1
ATOM 1863 C C . GLY A 1 225 ? -11.563 -58.369 32.029 1.00 26.45 225 GLY A C 1
ATOM 1864 O O . GLY A 1 225 ? -10.773 -57.426 31.988 1.00 26.45 225 GLY A O 1
ATOM 1865 N N . SER A 1 226 ? -11.636 -59.282 31.055 1.00 31.12 226 SER A N 1
ATOM 1866 C CA . SER A 1 226 ? -10.733 -59.358 29.888 1.00 31.12 226 SER A CA 1
ATOM 1867 C C . SER A 1 226 ? -11.145 -58.477 28.695 1.00 31.12 226 SER A C 1
ATOM 1869 O O . SER A 1 226 ? -12.288 -58.048 28.607 1.00 31.12 226 SER A O 1
ATOM 1871 N N . LEU A 1 227 ? -10.208 -58.224 27.764 1.00 34.38 227 LEU A N 1
ATOM 1872 C CA . LEU A 1 227 ? -10.203 -57.000 26.940 1.00 34.38 227 LEU A CA 1
ATOM 1873 C C . LEU A 1 227 ? -10.331 -57.124 25.401 1.00 34.38 227 LEU A C 1
ATOM 1875 O O . LEU A 1 227 ? -10.219 -56.099 24.731 1.00 34.38 227 LEU A O 1
ATOM 1879 N N . ALA A 1 228 ? -10.541 -58.311 24.811 1.00 31.88 228 ALA A N 1
ATOM 1880 C CA . ALA A 1 228 ? -10.801 -58.445 23.363 1.00 31.88 228 ALA A CA 1
ATOM 1881 C C . ALA A 1 228 ? -11.384 -59.815 22.959 1.00 31.88 228 ALA A C 1
ATOM 1883 O O . ALA A 1 228 ? -11.111 -60.819 23.616 1.00 31.88 228 ALA A O 1
ATOM 1884 N N . TYR A 1 229 ? -12.068 -59.865 21.806 1.00 30.42 229 TYR A N 1
ATOM 1885 C CA . TYR A 1 229 ? -12.404 -61.098 21.075 1.00 30.42 229 TYR A CA 1
ATOM 1886 C C . TYR A 1 229 ? -11.994 -60.997 19.584 1.00 30.42 229 TYR A C 1
ATOM 1888 O O . TYR A 1 229 ? -12.064 -59.912 19.004 1.00 30.42 229 TYR A O 1
ATOM 1896 N N . PRO A 1 230 ? -11.554 -62.098 18.939 1.00 29.48 230 PRO A N 1
ATOM 1897 C CA . PRO A 1 230 ? -11.102 -62.091 17.544 1.00 29.48 230 PRO A CA 1
ATOM 1898 C C . PRO A 1 230 ? -12.236 -62.348 16.533 1.00 29.48 230 PRO A C 1
ATOM 1900 O O . PRO A 1 230 ? -13.022 -63.282 16.689 1.00 29.48 230 PRO A O 1
ATOM 1903 N N . ILE A 1 231 ? -12.254 -61.599 15.426 1.00 33.12 231 ILE A N 1
ATOM 1904 C CA . ILE A 1 231 ? -13.202 -61.768 14.310 1.00 33.12 231 ILE A CA 1
ATOM 1905 C C . ILE A 1 231 ? -12.432 -62.165 13.042 1.00 33.12 231 ILE A C 1
ATOM 1907 O O . ILE A 1 231 ? -11.454 -61.519 12.672 1.00 33.12 231 ILE A O 1
ATOM 1911 N N . LYS A 1 232 ? -12.867 -63.213 12.328 1.00 29.78 232 LYS A N 1
ATOM 1912 C CA . LYS A 1 232 ? -12.285 -63.597 11.026 1.00 29.78 232 LYS A CA 1
ATOM 1913 C C . LYS A 1 232 ? -13.084 -63.020 9.854 1.00 29.78 232 LYS A C 1
ATOM 1915 O O . LYS A 1 232 ? -14.283 -63.259 9.745 1.00 29.78 232 LYS A O 1
ATOM 1920 N N . ARG A 1 233 ? -12.401 -62.343 8.924 1.00 30.91 233 ARG A N 1
ATOM 1921 C CA . ARG A 1 233 ? -12.918 -61.966 7.591 1.00 30.91 233 ARG A CA 1
ATOM 1922 C C . ARG A 1 233 ? -11.826 -62.180 6.540 1.00 30.91 233 ARG A C 1
ATOM 1924 O O . ARG A 1 233 ? -10.668 -61.856 6.781 1.00 30.91 233 ARG A O 1
ATOM 1931 N N . GLY A 1 234 ? -12.179 -62.736 5.378 1.00 32.38 234 GLY A N 1
ATOM 1932 C CA . GLY A 1 234 ? -11.245 -62.902 4.250 1.00 32.38 234 GLY A CA 1
ATOM 1933 C C . GLY A 1 234 ? -9.948 -63.652 4.595 1.00 32.38 234 GLY A C 1
ATOM 1934 O O . GLY A 1 234 ? -8.872 -63.243 4.175 1.00 32.38 234 GLY A O 1
ATOM 1935 N N . GLY A 1 235 ? -10.026 -64.687 5.440 1.00 33.91 235 GLY A N 1
ATOM 1936 C CA . GLY A 1 235 ? -8.864 -65.457 5.909 1.00 33.91 235 GLY A CA 1
ATOM 1937 C C . GLY A 1 235 ? -7.991 -64.770 6.972 1.00 33.91 235 GLY A C 1
ATOM 1938 O O . GLY A 1 235 ? -7.217 -65.453 7.640 1.00 33.91 235 GLY A O 1
ATOM 1939 N N . LYS A 1 236 ? -8.139 -63.458 7.196 1.00 26.81 236 LYS A N 1
ATOM 1940 C CA . LYS A 1 236 ? -7.403 -62.704 8.222 1.00 26.81 236 LYS A CA 1
ATOM 1941 C C . LYS A 1 236 ? -8.192 -62.627 9.531 1.00 26.81 236 LYS A C 1
ATOM 1943 O O . LYS A 1 236 ? -9.424 -62.578 9.535 1.00 26.81 236 LYS A O 1
ATOM 1948 N N . VAL A 1 237 ? -7.464 -62.630 10.648 1.00 30.42 237 VAL A N 1
ATOM 1949 C CA . VAL 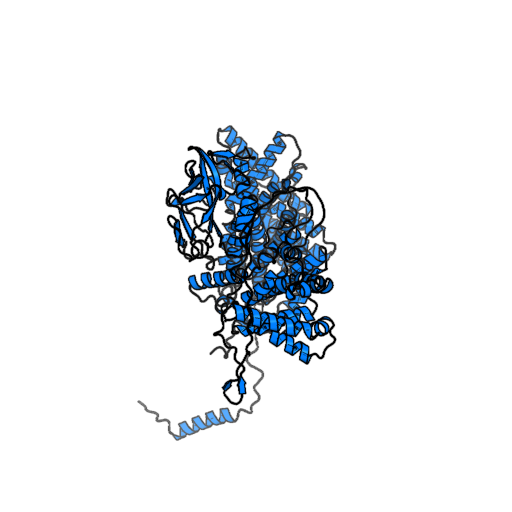A 1 237 ? -8.005 -62.358 11.986 1.00 30.42 237 VAL A CA 1
ATOM 1950 C C . VAL A 1 237 ? -7.865 -60.865 12.256 1.00 30.42 237 VAL A C 1
ATOM 1952 O O . VAL A 1 237 ? -6.764 -60.328 12.178 1.00 30.42 237 VAL A O 1
ATOM 1955 N N . PHE A 1 238 ? -8.972 -60.218 12.591 1.00 32.72 238 PHE A N 1
ATOM 1956 C CA . PHE A 1 238 ? -9.027 -58.844 13.063 1.00 32.72 238 PHE A CA 1
ATOM 1957 C C . PHE A 1 238 ? -9.332 -58.857 14.562 1.00 32.72 238 PHE A C 1
ATOM 1959 O O . PHE A 1 238 ? -10.214 -59.587 15.019 1.00 32.72 238 PHE A O 1
ATOM 1966 N N . VAL A 1 239 ? -8.601 -58.050 15.326 1.00 32.84 239 VAL A N 1
ATOM 1967 C CA . VAL A 1 239 ? -8.915 -57.757 16.727 1.00 32.84 239 VAL A CA 1
ATOM 1968 C C . VAL A 1 239 ? -9.602 -56.400 16.732 1.00 32.84 239 VAL A C 1
ATOM 1970 O O . VAL A 1 239 ? -8.964 -55.390 16.441 1.00 32.84 239 VAL A O 1
ATOM 1973 N N . GLN A 1 240 ? -10.906 -56.386 16.991 1.00 31.97 240 GLN A N 1
ATOM 1974 C CA . GLN A 1 240 ? -11.710 -55.167 17.003 1.00 31.97 240 GLN A CA 1
ATOM 1975 C C . GLN A 1 240 ? -11.959 -54.739 18.461 1.00 31.97 240 GLN A C 1
ATOM 1977 O O . GLN A 1 240 ? -12.278 -55.605 19.279 1.00 31.97 240 GLN A O 1
ATOM 1982 N N . PRO A 1 241 ? -11.811 -53.448 18.817 1.00 35.44 241 PRO A N 1
ATOM 1983 C CA . PRO A 1 241 ? -12.231 -52.955 20.125 1.00 35.44 241 PRO A CA 1
ATOM 1984 C C . PRO A 1 241 ? -13.745 -53.110 20.302 1.00 35.44 241 PRO A C 1
ATOM 1986 O O . PRO A 1 241 ? -14.501 -52.882 19.356 1.00 35.44 241 PRO A O 1
ATOM 1989 N N . ASP A 1 242 ? -14.193 -53.445 21.512 1.00 37.41 242 ASP A N 1
ATOM 1990 C CA . ASP A 1 242 ? -15.608 -53.323 21.861 1.00 37.41 242 ASP A CA 1
ATOM 1991 C C . ASP A 1 242 ? -15.900 -51.875 22.283 1.00 37.41 242 ASP A C 1
ATOM 1993 O O . ASP A 1 242 ? -15.466 -51.409 23.339 1.00 37.41 242 ASP A O 1
ATOM 1997 N N . TYR A 1 243 ? -16.615 -51.148 21.426 1.00 40.28 243 TYR A N 1
ATOM 1998 C CA . TYR A 1 243 ? -16.955 -49.740 21.633 1.00 40.28 243 TYR A CA 1
ATOM 1999 C C . TYR A 1 243 ? -18.159 -49.535 22.578 1.00 40.28 243 TYR A C 1
ATOM 2001 O O . TYR A 1 243 ? -18.497 -48.393 22.881 1.00 40.28 243 TYR A O 1
ATOM 2009 N N . ASN A 1 244 ? -18.794 -50.604 23.084 1.00 39.22 244 ASN A N 1
ATOM 2010 C CA . ASN A 1 244 ? -19.973 -50.513 23.961 1.00 39.22 244 ASN A CA 1
ATOM 2011 C C . ASN A 1 244 ? -19.645 -50.196 25.438 1.00 39.22 244 ASN A C 1
ATOM 2013 O O . ASN A 1 244 ? -20.554 -50.040 26.253 1.00 39.22 244 ASN A O 1
ATOM 2017 N N . HIS A 1 245 ? -18.364 -50.096 25.811 1.00 38.97 245 HIS A N 1
ATOM 2018 C CA . HIS A 1 245 ? -17.952 -49.780 27.183 1.00 38.97 245 HIS A CA 1
ATOM 2019 C C . HIS A 1 245 ? -18.166 -48.294 27.553 1.00 38.97 245 HIS A C 1
ATOM 2021 O O . HIS A 1 245 ? -17.835 -47.421 26.746 1.00 38.97 245 HIS A O 1
ATOM 2027 N N . PRO A 1 246 ? -18.620 -47.970 28.785 1.00 39.53 246 PRO A N 1
ATOM 2028 C CA . PRO A 1 246 ? -18.734 -46.591 29.271 1.00 39.53 246 PRO A CA 1
ATOM 2029 C C . PRO A 1 246 ? -17.417 -45.795 29.204 1.00 39.53 246 PRO A C 1
ATOM 2031 O O . PRO A 1 246 ? -16.332 -46.355 29.387 1.00 39.53 246 PRO A O 1
ATOM 2034 N N . LYS A 1 247 ? -17.515 -44.464 29.022 1.00 38.41 247 LYS A N 1
ATOM 2035 C CA . LYS A 1 247 ? -16.372 -43.536 28.831 1.00 38.41 247 LYS A CA 1
ATOM 2036 C C . LYS A 1 247 ? -15.226 -43.715 29.843 1.00 38.41 247 LYS A C 1
ATOM 2038 O O . LYS A 1 247 ? -14.062 -43.517 29.501 1.00 38.41 247 LYS A O 1
ATOM 2043 N N . GLU A 1 248 ? -15.530 -44.074 31.088 1.00 38.16 248 GLU A N 1
ATOM 2044 C CA . GLU A 1 248 ? -14.527 -44.223 32.152 1.00 38.16 248 GLU A CA 1
ATOM 2045 C C . GLU A 1 248 ? -13.633 -45.460 31.961 1.00 38.16 248 GLU A C 1
ATOM 2047 O O . GLU A 1 248 ? -12.423 -45.375 32.169 1.00 38.16 248 GLU A O 1
ATOM 2052 N N . GLN A 1 249 ? -14.176 -46.574 31.456 1.00 39.28 249 GLN A N 1
ATOM 2053 C CA . GLN A 1 249 ? -13.365 -47.747 31.104 1.00 39.28 249 GLN A CA 1
ATOM 2054 C C . GLN A 1 249 ? -12.480 -47.473 29.879 1.00 39.28 249 GLN A C 1
ATOM 2056 O O . GLN A 1 249 ? -11.334 -47.917 29.840 1.00 39.28 249 GLN A O 1
ATOM 2061 N N . GLN A 1 250 ? -12.952 -46.671 28.916 1.00 39.28 250 GLN A N 1
ATOM 2062 C CA . GLN A 1 250 ? -12.145 -46.245 27.762 1.00 39.28 250 GLN A CA 1
ATOM 2063 C C . GLN A 1 250 ? -10.922 -45.405 28.195 1.00 39.28 250 GLN A C 1
ATOM 2065 O O . GLN A 1 250 ? -9.813 -45.607 27.686 1.00 39.28 250 GLN A O 1
ATOM 2070 N N . ARG A 1 251 ? -11.084 -44.527 29.202 1.00 39.00 251 ARG A N 1
ATOM 2071 C CA . ARG A 1 251 ? -9.963 -43.814 29.849 1.00 39.00 251 ARG A CA 1
ATOM 2072 C C . ARG A 1 251 ? -8.966 -44.794 30.486 1.00 39.00 251 ARG A C 1
ATOM 2074 O O . ARG A 1 251 ? -7.770 -44.690 30.222 1.00 39.00 251 ARG A O 1
ATOM 2081 N N . GLU A 1 252 ? -9.430 -45.774 31.265 1.00 38.88 252 GLU A N 1
ATOM 2082 C CA . GLU A 1 252 ? -8.542 -46.736 31.943 1.00 38.88 252 GLU A CA 1
ATOM 2083 C C . GLU A 1 252 ? -7.728 -47.600 30.958 1.00 38.88 252 GLU A C 1
ATOM 2085 O O . GLU A 1 252 ? -6.518 -47.774 31.127 1.00 38.88 252 GLU A O 1
ATOM 2090 N N . ILE A 1 253 ? -8.364 -48.096 29.890 1.00 42.66 253 ILE A N 1
ATOM 2091 C CA . ILE A 1 253 ? -7.708 -48.886 28.832 1.00 42.66 253 ILE A CA 1
ATOM 2092 C C . ILE A 1 253 ? -6.583 -48.082 28.167 1.00 42.66 253 ILE A C 1
ATOM 2094 O O . ILE A 1 253 ? -5.504 -48.619 27.905 1.00 42.66 253 ILE A O 1
ATOM 2098 N N . THR A 1 254 ? -6.811 -46.788 27.937 1.00 41.59 254 THR A N 1
ATOM 2099 C CA . THR A 1 254 ? -5.817 -45.876 27.353 1.00 41.59 254 THR A CA 1
ATOM 2100 C C . THR A 1 254 ? -4.613 -45.698 28.284 1.00 41.59 254 THR A C 1
ATOM 2102 O O . THR A 1 254 ? -3.472 -45.863 27.853 1.00 41.59 254 THR A O 1
ATOM 2105 N N . MET A 1 255 ? -4.846 -45.472 29.582 1.00 40.06 255 MET A N 1
ATOM 2106 C CA . MET A 1 255 ? -3.769 -45.325 30.574 1.00 40.06 255 MET A CA 1
ATOM 2107 C C . MET A 1 255 ? -2.937 -46.609 30.738 1.00 40.06 255 MET A C 1
ATOM 2109 O O . MET A 1 255 ? -1.711 -46.541 30.822 1.00 40.06 255 MET A O 1
ATOM 2113 N N . ARG A 1 256 ? -3.571 -47.791 30.703 1.00 38.59 256 ARG A N 1
ATOM 2114 C CA . ARG A 1 256 ? -2.866 -49.090 30.747 1.00 38.59 256 ARG A CA 1
ATOM 2115 C C . ARG A 1 256 ? -1.969 -49.326 29.522 1.00 38.59 256 ARG A C 1
ATOM 2117 O O . ARG A 1 256 ? -0.903 -49.919 29.668 1.00 38.59 256 ARG A O 1
ATOM 2124 N N . ARG A 1 257 ? -2.357 -48.846 28.331 1.00 41.78 257 ARG A N 1
ATOM 2125 C CA . ARG A 1 257 ? -1.506 -48.894 27.121 1.00 41.78 257 ARG A CA 1
ATOM 2126 C C . ARG A 1 257 ? -0.278 -47.991 27.254 1.00 41.78 257 ARG A C 1
ATOM 2128 O O . ARG A 1 257 ? 0.823 -48.425 26.933 1.00 41.78 257 ARG A O 1
ATOM 2135 N N . ILE A 1 258 ? -0.460 -46.775 27.776 1.00 41.75 258 ILE A N 1
ATOM 2136 C CA . ILE A 1 258 ? 0.635 -45.821 28.021 1.00 41.75 258 ILE A CA 1
ATOM 2137 C C . ILE A 1 258 ? 1.640 -46.396 29.035 1.00 41.75 258 ILE A C 1
ATOM 2139 O O . ILE A 1 258 ? 2.843 -46.350 28.790 1.00 41.75 258 ILE A O 1
ATOM 2143 N N . TRP A 1 259 ? 1.161 -47.010 30.124 1.00 39.41 259 TRP A N 1
ATOM 2144 C CA . TRP A 1 259 ? 2.019 -47.681 31.111 1.00 39.41 259 TRP A CA 1
ATOM 2145 C C . TRP A 1 259 ? 2.906 -48.769 30.477 1.00 39.41 259 TRP A C 1
ATOM 2147 O O . TRP A 1 259 ? 4.123 -48.761 30.658 1.00 39.41 259 TRP A O 1
ATOM 2157 N N . TYR A 1 260 ? 2.316 -49.657 29.668 1.00 40.09 260 TYR A N 1
ATOM 2158 C CA . TYR A 1 260 ? 3.025 -50.771 29.025 1.00 40.09 260 TYR A CA 1
ATOM 2159 C C . TYR A 1 260 ? 4.177 -50.320 28.102 1.00 40.09 260 TYR A C 1
ATOM 2161 O O . TYR A 1 260 ? 5.223 -50.970 28.051 1.00 40.09 260 TYR A O 1
ATOM 2169 N N . LEU A 1 261 ? 4.015 -49.189 27.405 1.00 38.47 261 LEU A N 1
ATOM 2170 C CA . LEU A 1 261 ? 5.047 -48.611 26.531 1.00 38.47 261 LEU A CA 1
ATOM 2171 C C . LEU A 1 261 ? 6.220 -47.988 27.312 1.00 38.47 261 LEU A C 1
ATOM 2173 O O . LEU A 1 261 ? 7.356 -47.991 26.829 1.00 38.47 261 LEU A O 1
ATOM 2177 N N . LEU A 1 262 ? 5.958 -47.469 28.515 1.00 40.00 262 LEU A N 1
ATOM 2178 C CA . LEU A 1 262 ? 6.962 -46.834 29.374 1.00 40.00 262 LEU A CA 1
ATOM 2179 C C . LEU A 1 262 ? 7.786 -47.867 30.160 1.00 40.00 262 LEU A C 1
ATOM 2181 O O . LEU A 1 262 ? 9.014 -47.772 30.202 1.00 40.00 262 LEU A O 1
ATOM 2185 N N . GLU A 1 263 ? 7.132 -48.879 30.734 1.00 39.50 263 GLU A N 1
ATOM 2186 C CA . GLU A 1 263 ? 7.763 -49.870 31.620 1.00 39.50 263 GLU A CA 1
ATOM 2187 C C . GLU A 1 263 ? 8.783 -50.768 30.882 1.00 39.50 263 GLU A C 1
ATOM 2189 O O . GLU A 1 263 ? 9.829 -51.119 31.427 1.00 39.50 263 GLU A O 1
ATOM 2194 N N . HIS A 1 264 ? 8.558 -51.061 29.595 1.00 38.41 264 HIS A N 1
ATOM 2195 C CA . HIS A 1 264 ? 9.416 -51.945 28.787 1.00 38.41 264 HIS A CA 1
ATOM 2196 C C . HIS A 1 264 ? 10.734 -51.317 28.259 1.00 38.41 264 HIS A C 1
ATOM 2198 O O . HIS A 1 264 ? 11.407 -51.907 27.410 1.00 38.41 264 HIS A O 1
ATOM 2204 N N . GLN A 1 265 ? 11.132 -50.126 28.732 1.00 40.16 265 GLN A N 1
ATOM 2205 C CA . GLN A 1 265 ? 12.333 -49.360 28.318 1.00 40.16 265 GLN A CA 1
ATOM 2206 C C . GLN A 1 265 ? 12.469 -49.016 26.817 1.00 40.16 265 GLN A C 1
ATOM 2208 O O . GLN A 1 265 ? 13.483 -48.446 26.402 1.00 40.16 265 GLN A O 1
ATOM 2213 N N . VAL A 1 266 ? 11.449 -49.285 26.000 1.00 39.09 266 VAL A N 1
ATOM 2214 C CA . VAL A 1 266 ? 11.430 -49.007 24.551 1.00 39.09 266 VAL A CA 1
ATOM 2215 C C . VAL A 1 266 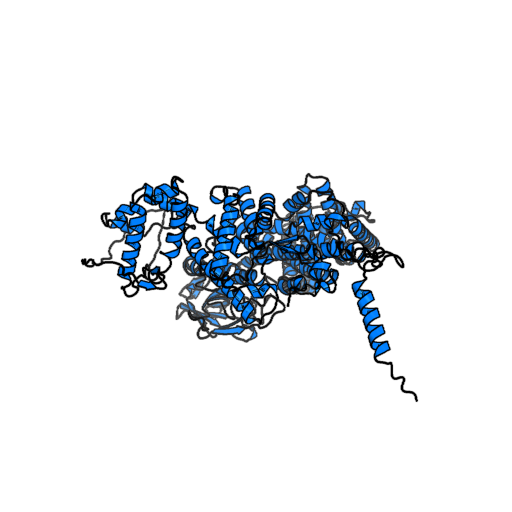? 11.749 -47.534 24.260 1.00 39.09 266 VAL A C 1
ATOM 2217 O O . VAL A 1 266 ? 12.639 -47.226 23.465 1.00 39.09 266 VAL A O 1
ATOM 2220 N N . PHE A 1 267 ? 11.107 -46.626 25.000 1.00 39.75 267 PHE A N 1
ATOM 2221 C CA . PHE A 1 267 ? 11.281 -45.174 24.888 1.00 39.75 267 PHE A CA 1
ATOM 2222 C C . PHE A 1 267 ? 12.746 -44.719 25.061 1.00 39.75 267 PHE A C 1
ATOM 2224 O O . PHE A 1 267 ? 13.220 -43.820 24.366 1.00 39.75 267 PHE A O 1
ATOM 2231 N N . LYS A 1 268 ? 13.507 -45.394 25.937 1.00 39.78 268 LYS A N 1
ATOM 2232 C CA . LYS A 1 268 ? 14.906 -45.051 26.250 1.00 39.78 268 LYS A CA 1
ATOM 2233 C C . LYS A 1 268 ? 15.884 -45.483 25.147 1.00 39.78 268 LYS A C 1
ATOM 2235 O O . LYS A 1 268 ? 16.932 -44.859 24.985 1.00 39.78 268 LYS A O 1
ATOM 2240 N N . LYS A 1 269 ? 15.537 -46.506 24.355 1.00 39.47 269 LYS A N 1
ATOM 2241 C CA . LYS A 1 269 ? 16.303 -46.936 23.166 1.00 39.47 269 LYS A CA 1
ATOM 2242 C C . LYS A 1 269 ? 16.053 -46.033 21.956 1.00 39.47 269 LYS A C 1
ATOM 2244 O O . LYS A 1 269 ? 16.995 -45.743 21.223 1.00 39.47 269 LYS A O 1
ATOM 2249 N N . TRP A 1 270 ? 14.815 -45.554 21.791 1.00 40.00 270 TRP A N 1
ATOM 2250 C CA . TRP A 1 270 ? 14.436 -44.596 20.744 1.00 40.00 270 TRP A CA 1
ATOM 2251 C C . TRP A 1 270 ? 15.180 -43.261 20.918 1.00 40.00 270 TRP A C 1
ATOM 2253 O O . TRP A 1 270 ? 15.919 -42.855 20.025 1.00 40.00 270 TRP A O 1
ATOM 2263 N N . LEU A 1 271 ? 15.117 -42.656 22.113 1.00 35.78 271 LEU A N 1
ATOM 2264 C CA . LEU A 1 271 ? 15.806 -41.391 22.434 1.00 35.78 271 LEU A CA 1
ATOM 2265 C C . LEU A 1 271 ? 17.343 -41.442 22.341 1.00 35.78 271 LEU A C 1
ATOM 2267 O O . LEU A 1 271 ? 17.978 -40.397 22.242 1.00 35.78 271 LEU A O 1
ATOM 2271 N N . THR A 1 272 ? 17.956 -42.629 22.397 1.00 40.44 272 THR A N 1
ATOM 2272 C CA . THR A 1 272 ? 19.424 -42.794 22.360 1.00 40.44 272 THR A CA 1
ATOM 2273 C C . THR A 1 272 ? 19.957 -43.312 21.023 1.00 40.44 272 THR A C 1
ATOM 2275 O O . THR A 1 272 ? 21.163 -43.532 20.905 1.00 40.44 272 THR A O 1
ATOM 2278 N N . GLY A 1 273 ? 19.090 -43.532 20.025 1.00 39.91 273 GLY A N 1
ATOM 2279 C CA . GLY A 1 273 ? 19.475 -44.073 18.715 1.00 39.91 273 GLY A CA 1
ATOM 2280 C C . GLY A 1 273 ? 20.043 -45.500 18.764 1.00 39.91 273 GLY A C 1
ATOM 2281 O O . GLY A 1 273 ? 20.766 -45.906 17.859 1.00 39.91 273 GLY A O 1
ATOM 2282 N N . LYS A 1 274 ? 19.765 -46.261 19.834 1.00 38.88 274 LYS A N 1
ATOM 2283 C CA . LYS A 1 274 ? 20.356 -47.586 20.102 1.00 38.88 274 LYS A CA 1
ATOM 2284 C C . LYS A 1 274 ? 19.290 -48.684 20.130 1.00 38.88 274 LYS A C 1
ATOM 2286 O O . LYS A 1 274 ? 19.076 -49.357 21.139 1.00 38.88 274 LYS A O 1
ATOM 2291 N N . GLY A 1 275 ? 18.639 -48.869 18.985 1.00 44.25 275 GLY A N 1
ATOM 2292 C CA . GLY A 1 275 ? 17.734 -49.981 18.691 1.00 44.25 275 GLY A CA 1
ATOM 2293 C C . GLY A 1 275 ? 17.674 -50.261 17.181 1.00 44.25 275 GLY A C 1
ATOM 2294 O O . GLY A 1 275 ? 18.034 -49.377 16.404 1.00 44.25 275 GLY A O 1
ATOM 2295 N N . PRO A 1 276 ? 17.253 -51.462 16.740 1.00 39.00 276 PRO A N 1
ATOM 2296 C CA . PRO A 1 276 ? 17.122 -51.776 15.316 1.00 39.00 276 PRO A CA 1
ATOM 2297 C C . PRO A 1 276 ? 16.070 -50.890 14.635 1.00 39.00 276 PRO A C 1
ATOM 2299 O O . PRO A 1 276 ? 14.969 -50.723 15.166 1.00 39.00 276 PRO A O 1
ATOM 2302 N N . GLU A 1 277 ? 16.375 -50.365 13.442 1.00 40.50 277 GLU A N 1
ATOM 2303 C CA . GLU A 1 277 ? 15.496 -49.426 12.720 1.00 40.50 277 GLU A CA 1
ATOM 2304 C C . GLU A 1 277 ? 14.057 -49.936 12.547 1.00 40.50 277 GLU A C 1
ATOM 2306 O O . GLU A 1 277 ? 13.107 -49.164 12.676 1.00 40.50 277 GLU A O 1
ATOM 2311 N N . ASP A 1 278 ? 13.875 -51.235 12.302 1.00 37.75 278 ASP A N 1
ATOM 2312 C CA . ASP A 1 278 ? 12.557 -51.816 12.029 1.00 37.75 278 ASP A CA 1
ATOM 2313 C C . ASP A 1 278 ? 11.629 -51.902 13.252 1.00 37.75 278 ASP A C 1
ATOM 2315 O O . ASP A 1 278 ? 10.415 -52.014 13.072 1.00 37.75 278 ASP A O 1
ATOM 2319 N N . GLU A 1 279 ? 12.140 -51.820 14.489 1.00 37.69 279 GLU A N 1
ATOM 2320 C CA . GLU A 1 279 ? 11.272 -51.601 15.659 1.00 37.69 279 GLU A CA 1
ATOM 2321 C C . GLU A 1 279 ? 10.882 -50.127 15.774 1.00 37.69 279 GLU A C 1
ATOM 2323 O O . GLU A 1 279 ? 9.702 -49.814 15.943 1.00 37.69 279 GLU A O 1
ATOM 2328 N N . LEU A 1 280 ? 11.846 -49.215 15.597 1.00 38.66 280 LEU A N 1
ATOM 2329 C CA . LEU A 1 280 ? 11.625 -47.766 15.667 1.00 38.66 280 LEU A CA 1
ATOM 2330 C C . LEU A 1 280 ? 10.574 -47.312 14.632 1.00 38.66 280 LEU A C 1
ATOM 2332 O O . LEU A 1 280 ? 9.683 -46.525 14.954 1.00 38.66 280 LEU A O 1
ATOM 2336 N N . ARG A 1 281 ? 10.616 -47.880 13.417 1.00 35.88 281 ARG A N 1
ATOM 2337 C CA . ARG A 1 281 ? 9.631 -47.646 12.343 1.00 35.88 281 ARG A CA 1
ATOM 2338 C C . ARG A 1 281 ? 8.244 -48.231 12.650 1.00 35.88 281 ARG A C 1
ATOM 2340 O O . ARG A 1 281 ? 7.243 -47.627 12.275 1.00 35.88 281 ARG A O 1
ATOM 2347 N N . LYS A 1 282 ? 8.151 -49.376 13.342 1.00 32.22 282 LYS A N 1
ATOM 2348 C CA . LYS A 1 282 ? 6.861 -49.989 13.732 1.00 32.22 282 LYS A CA 1
ATOM 2349 C C . LYS A 1 282 ? 6.177 -49.246 14.879 1.00 32.22 282 LYS A C 1
ATOM 2351 O O . LYS A 1 282 ? 4.960 -49.089 14.848 1.00 32.22 282 LYS A O 1
ATOM 2356 N N . LEU A 1 283 ? 6.947 -48.763 15.853 1.00 35.22 283 LEU A N 1
ATOM 2357 C CA . LEU A 1 283 ? 6.439 -47.974 16.981 1.00 35.22 283 LEU A CA 1
ATOM 2358 C C . LEU A 1 283 ? 5.821 -46.655 16.498 1.00 35.22 283 LEU A C 1
ATOM 2360 O O . LEU A 1 283 ? 4.666 -46.370 16.809 1.00 35.22 283 LEU A O 1
ATOM 2364 N N . ALA A 1 284 ? 6.527 -45.934 15.619 1.00 33.81 284 ALA A N 1
ATOM 2365 C CA . ALA A 1 284 ? 6.028 -44.705 14.999 1.00 33.81 284 ALA A CA 1
ATOM 2366 C C . ALA A 1 284 ? 4.707 -44.893 14.219 1.00 33.81 284 ALA A C 1
ATOM 2368 O O . ALA A 1 284 ? 3.928 -43.949 14.099 1.00 33.81 284 ALA A O 1
ATOM 2369 N N . LEU A 1 285 ? 4.429 -46.101 13.711 1.00 30.17 285 LEU A N 1
ATOM 2370 C CA . LEU A 1 285 ? 3.169 -46.426 13.033 1.00 30.17 285 LEU A CA 1
ATOM 2371 C C . LEU A 1 285 ? 2.003 -46.689 14.004 1.00 30.17 285 LEU A C 1
ATOM 2373 O O . LEU A 1 285 ? 0.853 -46.417 13.666 1.00 30.17 285 LEU A O 1
ATOM 2377 N N . LEU A 1 286 ? 2.283 -47.232 15.193 1.00 28.73 286 LEU A N 1
ATOM 2378 C CA . LEU A 1 286 ? 1.265 -47.618 16.177 1.00 28.73 286 LEU A CA 1
ATOM 2379 C C . LEU A 1 286 ? 0.776 -46.427 17.017 1.00 28.73 286 LEU A C 1
ATOM 2381 O O . LEU A 1 286 ? -0.433 -46.279 17.213 1.00 28.73 286 LEU A O 1
ATOM 2385 N N . ASP A 1 287 ? 1.686 -45.549 17.449 1.00 34.25 287 ASP A N 1
ATOM 2386 C CA . ASP A 1 287 ? 1.354 -44.404 18.315 1.00 34.25 287 ASP A CA 1
ATOM 2387 C C . ASP A 1 287 ? 0.461 -43.357 17.622 1.00 34.25 287 ASP A C 1
ATOM 2389 O O . ASP A 1 287 ? -0.357 -42.698 18.267 1.00 34.25 287 ASP A O 1
ATOM 2393 N N . VAL A 1 288 ? 0.577 -43.208 16.297 1.00 31.02 288 VAL A N 1
ATOM 2394 C CA . VAL A 1 288 ? -0.185 -42.206 15.529 1.00 31.02 288 VAL A CA 1
ATOM 2395 C C . VAL A 1 288 ? -1.663 -42.584 15.385 1.00 31.02 288 VAL A C 1
ATOM 2397 O O . VAL A 1 288 ? -2.516 -41.697 15.389 1.00 31.02 288 VAL A O 1
ATOM 2400 N N . VAL A 1 289 ? -1.978 -43.879 15.283 1.00 28.11 289 VAL A N 1
ATOM 2401 C CA . VAL A 1 289 ? -3.341 -44.368 15.002 1.00 28.11 289 VAL A CA 1
ATOM 2402 C C . VAL A 1 289 ? -4.130 -44.654 16.286 1.00 28.11 289 VAL A C 1
ATOM 2404 O O . VAL A 1 289 ? -5.332 -44.416 16.333 1.00 28.11 289 VAL A O 1
ATOM 2407 N N . GLY A 1 290 ? -3.478 -45.150 17.343 1.00 28.55 290 GLY A N 1
ATOM 2408 C CA . GLY A 1 290 ? -4.174 -45.726 18.503 1.00 28.55 290 GLY A CA 1
ATOM 2409 C C . GLY A 1 290 ? -4.672 -44.757 19.586 1.00 28.55 290 GLY A C 1
ATOM 2410 O O . GLY A 1 290 ? -5.425 -45.194 20.456 1.00 28.55 290 GLY A O 1
ATOM 2411 N N . ILE A 1 291 ? -4.236 -43.490 19.580 1.00 32.31 291 ILE A N 1
ATOM 2412 C CA . ILE A 1 291 ? -4.457 -42.534 20.692 1.00 32.31 291 ILE A CA 1
ATOM 2413 C C . ILE A 1 291 ? -5.403 -41.375 20.318 1.00 32.31 291 ILE A C 1
ATOM 2415 O O . ILE A 1 291 ? -6.033 -40.788 21.194 1.00 32.31 291 ILE A O 1
ATOM 2419 N N . PHE A 1 292 ? -5.559 -41.054 19.029 1.00 30.30 292 PHE A N 1
ATOM 2420 C CA . PHE A 1 292 ? -6.291 -39.858 18.575 1.00 30.30 292 PHE A CA 1
ATOM 2421 C C . PHE A 1 292 ? -7.788 -40.079 18.259 1.00 30.30 292 PHE A C 1
ATOM 2423 O O . PHE A 1 292 ? -8.471 -39.129 17.885 1.00 30.30 292 PHE A O 1
ATOM 2430 N N . ASP A 1 293 ? -8.317 -41.292 18.454 1.00 28.42 293 ASP A N 1
ATOM 2431 C CA . ASP A 1 293 ? -9.685 -41.704 18.065 1.00 28.42 293 ASP A CA 1
ATOM 2432 C C . ASP A 1 293 ? -10.780 -41.402 19.125 1.00 28.42 293 ASP A C 1
ATOM 2434 O O . ASP A 1 293 ? -11.930 -41.821 19.001 1.00 28.42 293 ASP A O 1
ATOM 2438 N N . HIS A 1 294 ? -10.451 -40.689 20.213 1.00 32.16 294 HIS A N 1
ATOM 2439 C CA . HIS A 1 294 ? -11.367 -40.435 21.340 1.00 32.16 294 HIS A CA 1
ATOM 2440 C C . HIS A 1 294 ? -11.454 -38.945 21.721 1.00 32.16 294 HIS A C 1
ATOM 2442 O O . HIS A 1 294 ? -10.817 -38.464 22.656 1.00 32.16 294 HIS A O 1
ATOM 2448 N N . SER A 1 295 ? -12.307 -38.207 21.007 1.00 28.42 295 SER A N 1
ATOM 2449 C CA . SER A 1 295 ? -12.492 -36.748 21.122 1.00 28.42 295 SER A CA 1
ATOM 2450 C C . SER A 1 295 ? -13.449 -36.274 22.234 1.00 28.42 295 SER A C 1
ATOM 2452 O O . SER A 1 295 ? -13.558 -35.075 22.474 1.00 28.42 295 SER A O 1
ATOM 2454 N N . LEU A 1 296 ? -14.137 -37.185 22.933 1.00 26.70 296 LEU A N 1
ATOM 2455 C CA . LEU A 1 296 ? -15.310 -36.898 23.784 1.00 26.70 296 LEU A CA 1
ATOM 2456 C C . LEU A 1 296 ? -15.034 -36.837 25.304 1.00 26.70 296 LEU A C 1
ATOM 2458 O O . LEU A 1 296 ? -15.943 -37.081 26.104 1.00 26.70 296 LEU A O 1
ATOM 2462 N N . ALA A 1 297 ? -13.791 -36.570 25.720 1.00 26.80 297 ALA A N 1
ATOM 2463 C CA . ALA A 1 297 ? -13.354 -36.741 27.115 1.00 26.80 297 ALA A CA 1
ATOM 2464 C C . ALA A 1 297 ? -12.629 -35.535 27.752 1.00 26.80 297 ALA A C 1
ATOM 2466 O O . ALA A 1 297 ? -12.155 -35.673 28.882 1.00 26.80 297 ALA A O 1
ATOM 2467 N N . ILE A 1 298 ? -12.513 -34.400 27.047 1.00 29.61 298 ILE A N 1
ATOM 2468 C CA . ILE A 1 298 ? -11.664 -33.249 27.436 1.00 29.61 298 ILE A CA 1
ATOM 2469 C C . ILE A 1 298 ? -12.478 -31.974 27.762 1.00 29.61 298 ILE A C 1
ATOM 2471 O O . ILE A 1 298 ? -11.950 -31.063 28.385 1.00 29.61 298 ILE A O 1
ATOM 2475 N N . GLN A 1 299 ? -13.767 -31.907 27.407 1.00 26.44 299 GLN A N 1
ATOM 2476 C CA . GLN A 1 299 ? -14.585 -30.686 27.548 1.00 26.44 299 GLN A CA 1
ATOM 2477 C C . GLN A 1 299 ? -14.932 -30.295 29.001 1.00 26.44 299 GLN A C 1
ATOM 2479 O O . GLN A 1 299 ? -15.326 -29.159 29.236 1.00 26.44 299 GLN A O 1
ATOM 2484 N N . ASP A 1 300 ? -14.786 -31.204 29.970 1.00 24.58 300 ASP A N 1
ATOM 2485 C CA . ASP A 1 300 ? -15.426 -31.083 31.291 1.00 24.58 300 ASP A CA 1
ATOM 2486 C C . ASP A 1 300 ? -14.522 -30.520 32.418 1.00 24.58 300 ASP A C 1
ATOM 2488 O O . ASP A 1 300 ? -14.852 -30.687 33.593 1.00 24.58 300 ASP A O 1
ATOM 2492 N N . TRP A 1 301 ? -13.349 -29.936 32.122 1.00 22.77 301 TRP A N 1
ATOM 2493 C CA . TRP A 1 301 ? -12.355 -29.549 33.148 1.00 22.77 301 TRP A CA 1
ATOM 2494 C C . TRP A 1 301 ? -12.056 -28.033 33.215 1.00 22.77 301 TRP A C 1
ATOM 2496 O O . TRP A 1 301 ? -11.580 -27.441 32.252 1.00 22.77 301 TRP A O 1
ATOM 2506 N N . CYS A 1 302 ? -12.235 -27.480 34.427 1.00 22.77 302 CYS A N 1
ATOM 2507 C CA . CYS A 1 302 ? -11.776 -26.177 34.958 1.00 22.77 302 CYS A CA 1
ATOM 2508 C C . CYS A 1 302 ? -12.479 -24.860 34.531 1.00 22.77 302 CYS A C 1
ATOM 2510 O O . CYS A 1 302 ? -12.126 -24.248 33.526 1.00 22.77 302 CYS A O 1
ATOM 2512 N N . PRO A 1 303 ? -13.350 -24.323 35.413 1.00 25.25 303 PRO A N 1
ATOM 2513 C CA . PRO A 1 303 ? -13.660 -22.894 35.547 1.00 25.25 303 PRO A CA 1
ATOM 2514 C C . PRO A 1 303 ? -12.953 -22.211 36.755 1.00 25.25 303 PRO A C 1
ATOM 2516 O O . PRO A 1 303 ? -12.441 -22.895 37.639 1.00 25.25 303 PRO A O 1
ATOM 2519 N N . PHE A 1 304 ? -13.060 -20.869 36.828 1.00 21.70 304 PHE A N 1
ATOM 2520 C CA . PHE A 1 304 ? -12.691 -19.917 37.916 1.00 21.70 304 PHE A CA 1
ATOM 2521 C C . PHE A 1 304 ? -11.286 -19.247 37.946 1.00 21.70 304 PHE A C 1
ATOM 2523 O O . PHE A 1 304 ? -10.281 -19.786 37.502 1.00 21.70 304 PHE A O 1
ATOM 2530 N N . PHE A 1 305 ? -11.290 -18.015 38.487 1.00 26.25 305 PHE A N 1
ATOM 2531 C CA . PHE A 1 305 ? -10.258 -16.952 38.621 1.00 26.25 305 PHE A CA 1
ATOM 2532 C C . PHE A 1 305 ? -10.491 -16.247 39.996 1.00 26.25 305 PHE A C 1
ATOM 2534 O O . PHE A 1 305 ? -11.629 -16.357 40.470 1.00 26.25 305 PHE A O 1
ATOM 2541 N N . PRO A 1 306 ? -9.537 -15.531 40.667 1.00 27.69 306 PRO A N 1
ATOM 2542 C CA . PRO A 1 306 ? -8.998 -14.214 40.232 1.00 27.69 306 PRO A CA 1
ATOM 2543 C C . PRO A 1 306 ? -7.537 -13.870 40.687 1.00 27.69 306 PRO A C 1
ATOM 2545 O O . PRO A 1 306 ? -6.769 -14.755 41.040 1.00 27.69 306 PRO A O 1
ATOM 2548 N N . MET A 1 307 ? -7.132 -12.583 40.625 1.00 32.91 307 MET A N 1
ATOM 2549 C CA . MET A 1 307 ? -5.733 -12.073 40.675 1.00 32.91 307 MET A CA 1
ATOM 2550 C C . MET A 1 307 ? -5.354 -11.214 41.915 1.00 32.91 307 MET A C 1
ATOM 2552 O O . MET A 1 307 ? -6.216 -10.542 42.479 1.00 32.91 307 MET A O 1
ATOM 2556 N N . GLY A 1 308 ? -4.045 -11.104 42.223 1.00 22.47 308 GLY A N 1
ATOM 2557 C CA . GLY A 1 308 ? -3.414 -10.093 43.111 1.00 22.47 308 GLY A CA 1
ATOM 2558 C C . GLY A 1 308 ? -1.864 -10.189 43.137 1.00 22.47 308 GLY A C 1
ATOM 2559 O O . GLY A 1 308 ? -1.349 -11.279 42.934 1.00 22.47 308 GLY A O 1
ATOM 2560 N N . GLY A 1 309 ? -1.121 -9.078 43.329 1.00 24.27 309 GLY A N 1
ATOM 2561 C CA . GLY A 1 309 ? 0.374 -9.031 43.397 1.00 24.27 309 GLY A CA 1
ATOM 2562 C C . GLY A 1 309 ? 0.941 -8.980 44.839 1.00 24.27 309 GLY A C 1
ATOM 2563 O O . GLY A 1 309 ? 0.149 -9.075 45.770 1.00 24.27 309 GLY A O 1
ATOM 2564 N N . LYS A 1 310 ? 2.241 -8.733 45.133 1.00 22.94 310 LYS A N 1
ATOM 2565 C CA . LYS A 1 310 ? 3.307 -7.971 44.412 1.00 22.94 310 LYS A CA 1
ATOM 2566 C C . LYS A 1 310 ? 4.676 -8.060 45.182 1.00 22.94 310 LYS A C 1
ATOM 2568 O O . LYS A 1 310 ? 4.601 -8.112 46.395 1.00 22.94 310 LYS A O 1
ATOM 2573 N N . VAL A 1 311 ? 5.865 -7.924 44.548 1.00 27.48 311 VAL A N 1
ATOM 2574 C CA . VAL A 1 311 ? 7.275 -7.821 45.117 1.00 27.48 311 VAL A CA 1
ATOM 2575 C C . VAL A 1 311 ? 7.792 -9.010 45.975 1.00 27.48 311 VAL A C 1
ATOM 2577 O O . VAL A 1 311 ? 7.393 -9.064 47.122 1.00 27.48 311 VAL A O 1
ATOM 2580 N N . PHE A 1 312 ? 8.705 -9.955 45.646 1.00 25.30 312 PHE A N 1
ATOM 2581 C CA . PHE A 1 312 ? 9.693 -10.338 44.576 1.00 25.30 312 PHE A CA 1
ATOM 2582 C C . PHE A 1 312 ? 9.685 -11.921 44.477 1.00 25.30 312 PHE A C 1
ATOM 2584 O O . PHE A 1 312 ? 8.849 -12.510 45.148 1.00 25.30 312 PHE A O 1
ATOM 2591 N N . ASP A 1 313 ? 10.414 -12.769 43.727 1.00 21.77 313 ASP A N 1
ATOM 2592 C CA . ASP A 1 313 ? 11.612 -12.800 42.848 1.00 21.77 313 ASP A CA 1
ATOM 2593 C C . ASP A 1 313 ? 11.589 -14.149 42.046 1.00 21.77 313 ASP A C 1
ATOM 2595 O O . ASP A 1 313 ? 11.255 -15.171 42.646 1.00 21.77 313 ASP A O 1
ATOM 2599 N N . GLN A 1 314 ? 12.002 -14.183 40.765 1.00 25.25 314 GLN A N 1
ATOM 2600 C CA . GLN A 1 314 ? 12.306 -15.370 39.906 1.00 25.25 314 GLN A CA 1
ATOM 2601 C C . GLN A 1 314 ? 11.164 -16.379 39.522 1.00 25.25 314 GLN A C 1
ATOM 2603 O O . GLN A 1 314 ? 10.124 -16.415 40.176 1.00 25.25 314 GLN A O 1
ATOM 2608 N N . PRO A 1 315 ? 11.287 -17.156 38.403 1.00 24.53 315 PRO A N 1
ATOM 2609 C CA . PRO A 1 315 ? 10.114 -17.621 37.628 1.00 24.53 315 PRO A CA 1
ATOM 2610 C C . PRO A 1 315 ? 9.627 -19.075 37.770 1.00 24.53 315 PRO A C 1
ATOM 2612 O O . PRO A 1 315 ? 10.402 -20.032 37.711 1.00 24.53 315 PRO A O 1
ATOM 2615 N N . ASP A 1 316 ? 8.301 -19.230 37.671 1.00 28.98 316 ASP A N 1
ATOM 2616 C CA . ASP A 1 316 ? 7.615 -20.453 37.223 1.00 28.98 316 ASP A CA 1
ATOM 2617 C C . ASP A 1 316 ? 7.428 -20.490 35.685 1.00 28.98 316 ASP A C 1
ATOM 2619 O O . ASP A 1 316 ? 7.030 -19.498 35.060 1.00 28.98 316 ASP A O 1
ATOM 2623 N N . TYR A 1 317 ? 7.637 -21.661 35.054 1.00 32.72 317 TYR A N 1
ATOM 2624 C CA . TYR A 1 317 ? 7.471 -21.852 33.597 1.00 32.72 317 TYR A CA 1
ATOM 2625 C C . TYR A 1 317 ? 6.401 -22.891 33.181 1.00 32.72 317 TYR A C 1
ATOM 2627 O O . TYR A 1 317 ? 6.677 -23.995 32.696 1.00 32.72 317 TYR A O 1
ATOM 2635 N N . ASN A 1 318 ? 5.145 -22.463 33.288 1.00 30.27 318 ASN A N 1
ATOM 2636 C CA . ASN A 1 318 ? 4.331 -22.022 32.142 1.00 30.27 318 ASN A CA 1
ATOM 2637 C C . ASN A 1 318 ? 4.223 -22.998 30.944 1.00 30.27 318 ASN A C 1
ATOM 2639 O O . ASN A 1 318 ? 5.124 -23.021 30.096 1.00 30.27 318 ASN A O 1
ATOM 2643 N N . PRO A 1 319 ? 3.152 -23.828 30.847 1.00 30.39 319 PRO A N 1
ATOM 2644 C CA . PRO A 1 319 ? 2.551 -24.350 29.613 1.00 30.39 319 PRO A CA 1
ATOM 2645 C C . PRO A 1 319 ? 2.985 -23.693 28.298 1.00 30.39 319 PRO A C 1
ATOM 2647 O O . PRO A 1 319 ? 2.428 -22.718 27.803 1.00 30.39 319 PRO A O 1
ATOM 2650 N N . SER A 1 320 ? 4.007 -24.303 27.697 1.00 34.03 320 SER A N 1
ATOM 2651 C CA . SER A 1 320 ? 4.817 -23.664 26.676 1.00 34.03 320 SER A CA 1
ATOM 2652 C C . SER A 1 320 ? 4.032 -23.372 25.406 1.00 34.03 320 SER A C 1
ATOM 2654 O O . SER A 1 320 ? 3.116 -24.098 24.994 1.00 34.03 320 SER A O 1
ATOM 2656 N N . LYS A 1 321 ? 4.526 -22.371 24.670 1.00 33.12 321 LYS A N 1
ATOM 2657 C CA . LYS A 1 321 ? 4.115 -22.047 23.296 1.00 33.12 321 LYS A CA 1
ATOM 2658 C C . LYS A 1 321 ? 4.472 -23.149 22.295 1.00 33.12 321 LYS A C 1
ATOM 2660 O O . LYS A 1 321 ? 4.475 -22.910 21.092 1.00 33.12 321 LYS A O 1
ATOM 2665 N N . GLU A 1 322 ? 4.631 -24.389 22.755 1.00 31.67 322 GLU A N 1
ATOM 2666 C CA . GLU A 1 322 ? 5.186 -25.516 22.026 1.00 31.67 322 GLU A CA 1
ATOM 2667 C C . GLU A 1 322 ? 4.258 -26.750 21.975 1.00 31.67 322 GLU A C 1
ATOM 2669 O O . GLU A 1 322 ? 3.991 -27.215 20.875 1.00 31.67 322 GLU A O 1
ATOM 2674 N N . GLN A 1 323 ? 3.527 -27.139 23.028 1.00 28.80 323 GLN A N 1
ATOM 2675 C CA . GLN A 1 323 ? 2.570 -28.267 22.890 1.00 28.80 323 GLN A CA 1
ATOM 2676 C C . GLN A 1 323 ? 1.353 -27.976 21.963 1.00 28.80 323 GLN A C 1
ATOM 2678 O O . GLN A 1 323 ? 1.063 -28.733 21.041 1.00 28.80 323 GLN A O 1
ATOM 2683 N N . GLN A 1 324 ? 0.619 -26.870 22.162 1.00 33.69 324 GLN A N 1
ATOM 2684 C CA . GLN A 1 324 ? -0.761 -26.736 21.623 1.00 33.69 324 GLN A CA 1
ATOM 2685 C C . GLN A 1 324 ? -0.862 -26.771 20.069 1.00 33.69 324 GLN A C 1
ATOM 2687 O O . GLN A 1 324 ? -1.610 -27.563 19.502 1.00 33.69 324 GLN A O 1
ATOM 2692 N N . ARG A 1 325 ? -0.059 -25.954 19.363 1.00 31.77 325 ARG A N 1
ATOM 2693 C CA . ARG A 1 325 ? 0.063 -25.901 17.879 1.00 31.77 325 ARG A CA 1
ATOM 2694 C C . ARG A 1 325 ? 0.353 -27.265 17.196 1.00 31.77 325 ARG A C 1
ATOM 2696 O O . ARG A 1 325 ? 0.202 -27.358 15.981 1.00 31.77 325 ARG A O 1
ATOM 2703 N N . GLU A 1 326 ? 0.805 -28.294 17.915 1.00 30.39 326 GLU A N 1
ATOM 2704 C CA . GLU A 1 326 ? 1.131 -29.597 17.316 1.00 30.39 326 GLU A CA 1
ATOM 2705 C C . GLU A 1 326 ? -0.147 -30.404 17.030 1.00 30.39 326 GLU A C 1
ATOM 2707 O O . GLU A 1 326 ? -0.405 -30.782 15.886 1.00 30.39 326 GLU A O 1
ATOM 2712 N N . ILE A 1 327 ? -1.014 -30.531 18.045 1.00 33.38 327 ILE A N 1
ATOM 2713 C CA . ILE A 1 327 ? -2.389 -31.071 17.962 1.00 33.38 327 ILE A CA 1
ATOM 2714 C C . ILE A 1 327 ? -3.169 -30.366 16.845 1.00 33.38 327 ILE A C 1
ATOM 2716 O O . ILE A 1 327 ? -3.788 -30.983 15.980 1.00 33.38 327 ILE A O 1
ATOM 2720 N N . THR A 1 328 ? -3.055 -29.046 16.859 1.00 33.03 328 THR A N 1
ATOM 2721 C CA . THR A 1 328 ? -3.509 -28.081 15.862 1.00 33.03 328 THR A CA 1
ATOM 2722 C C . THR A 1 328 ? -3.115 -28.454 14.437 1.00 33.03 328 THR A C 1
ATOM 2724 O O . THR A 1 328 ? -3.996 -28.637 13.595 1.00 33.03 328 THR A O 1
ATOM 2727 N N . MET A 1 329 ? -1.830 -28.675 14.137 1.00 31.70 329 MET A N 1
ATOM 2728 C CA . MET A 1 329 ? -1.474 -29.025 12.761 1.00 31.70 329 MET A CA 1
ATOM 2729 C C . MET A 1 329 ? -2.088 -30.320 12.293 1.00 31.70 329 MET A C 1
ATOM 2731 O O . MET A 1 329 ? -2.519 -30.364 11.148 1.00 31.70 329 MET A O 1
ATOM 2735 N N . ARG A 1 330 ? -2.167 -31.351 13.141 1.00 30.23 330 ARG A N 1
ATOM 2736 C CA . ARG A 1 330 ? -2.758 -32.648 12.764 1.00 30.23 330 ARG A CA 1
ATOM 2737 C C . ARG A 1 330 ? -4.197 -32.511 12.233 1.00 30.23 330 ARG A C 1
ATOM 2739 O O . ARG A 1 330 ? -4.634 -33.376 11.469 1.00 30.23 330 ARG A O 1
ATOM 2746 N N . ARG A 1 331 ? -4.895 -31.424 12.596 1.00 32.75 331 ARG A N 1
ATOM 2747 C CA . ARG A 1 331 ? -6.241 -31.070 12.129 1.00 32.75 331 ARG A CA 1
ATOM 2748 C C . ARG A 1 331 ? -6.297 -29.973 11.041 1.00 32.75 331 ARG A C 1
ATOM 2750 O O . ARG A 1 331 ? -7.129 -30.117 10.155 1.00 32.75 331 ARG A O 1
ATOM 2757 N N . ILE A 1 332 ? -5.380 -28.989 10.988 1.00 32.25 332 ILE A N 1
ATOM 2758 C CA . ILE A 1 332 ? -5.174 -28.130 9.780 1.00 32.25 332 ILE A CA 1
ATOM 2759 C C . ILE A 1 332 ? -4.984 -29.036 8.564 1.00 32.25 332 ILE A C 1
ATOM 2761 O O . ILE A 1 332 ? -5.583 -28.882 7.499 1.00 32.25 332 ILE A O 1
ATOM 2765 N N . TRP A 1 333 ? -4.183 -30.068 8.796 1.00 34.16 333 TRP A N 1
ATOM 2766 C CA . TRP A 1 333 ? -3.962 -31.151 7.875 1.00 34.16 333 TRP A CA 1
ATOM 2767 C C . TRP A 1 333 ? -5.208 -31.957 7.523 1.00 34.16 333 TRP A C 1
ATOM 2769 O O . TRP A 1 333 ? -5.281 -32.412 6.397 1.00 34.16 333 TRP A O 1
ATOM 2779 N N . TYR A 1 334 ? -6.219 -32.059 8.385 1.00 34.56 334 TYR A N 1
ATOM 2780 C CA . TYR A 1 334 ? -7.515 -32.657 8.049 1.00 34.56 334 TYR A CA 1
ATOM 2781 C C . TYR A 1 334 ? -8.403 -31.736 7.183 1.00 34.56 334 TYR A C 1
ATOM 2783 O O . TYR A 1 334 ? -9.595 -31.996 7.059 1.00 34.56 334 TYR A O 1
ATOM 2791 N N . LEU A 1 335 ? -7.907 -30.661 6.562 1.00 31.92 335 LEU A N 1
ATOM 2792 C CA . LEU A 1 335 ? -8.745 -29.771 5.737 1.00 31.92 335 LEU A CA 1
ATOM 2793 C C . LEU A 1 335 ? -8.197 -29.587 4.325 1.00 31.92 335 LEU A C 1
ATOM 2795 O O . LEU A 1 335 ? -8.892 -29.953 3.380 1.00 31.92 335 LEU A O 1
ATOM 2799 N N . LEU A 1 336 ? -6.940 -29.155 4.215 1.00 35.47 336 LEU A N 1
ATOM 2800 C CA . LEU A 1 336 ? -6.124 -29.070 2.986 1.00 35.47 336 LEU A CA 1
ATOM 2801 C C . LEU A 1 336 ? -6.320 -30.263 2.044 1.00 35.47 336 LEU A C 1
ATOM 2803 O O . LEU A 1 336 ? -6.459 -30.147 0.831 1.00 35.47 336 LEU A O 1
ATOM 2807 N N . GLU A 1 337 ? -6.371 -31.415 2.688 1.00 32.50 337 GLU A N 1
ATOM 2808 C CA . GLU A 1 337 ? -6.158 -32.724 2.134 1.00 32.50 337 GLU A CA 1
ATOM 2809 C C . GLU A 1 337 ? -7.300 -33.282 1.223 1.00 32.50 337 GLU A C 1
ATOM 2811 O O . GLU A 1 337 ? -6.963 -33.835 0.191 1.00 32.50 337 GLU A O 1
ATOM 2816 N N . HIS A 1 338 ? -8.626 -33.197 1.506 1.00 31.95 338 HIS A N 1
ATOM 2817 C CA . HIS A 1 338 ? -9.677 -33.862 0.653 1.00 31.95 338 HIS A CA 1
ATOM 2818 C C . HIS A 1 338 ? -10.000 -32.976 -0.571 1.00 31.95 338 HIS A C 1
ATOM 2820 O O . HIS A 1 338 ? -11.146 -32.550 -0.726 1.00 31.95 338 HIS A O 1
ATOM 2826 N N . GLY A 1 339 ? -9.013 -32.623 -1.399 1.00 33.09 339 GLY A N 1
ATOM 2827 C CA . GLY A 1 339 ? -9.233 -31.847 -2.630 1.00 33.09 339 GLY A CA 1
ATOM 2828 C C . GLY A 1 339 ? -10.039 -30.550 -2.445 1.00 33.09 339 GLY A C 1
ATOM 2829 O O . GLY A 1 339 ? -10.757 -30.128 -3.350 1.00 33.09 339 GLY A O 1
ATOM 2830 N N . VAL A 1 340 ? -9.987 -29.923 -1.261 1.00 36.19 340 VAL A N 1
ATOM 2831 C CA . VAL A 1 340 ? -10.863 -28.781 -0.933 1.00 36.19 340 VAL A CA 1
ATOM 2832 C C . VAL A 1 340 ? -10.485 -27.546 -1.764 1.00 36.19 340 VAL A C 1
ATOM 2834 O O . VAL A 1 340 ? -11.353 -26.750 -2.105 1.00 36.19 340 VAL A O 1
ATOM 2837 N N . PHE A 1 341 ? -9.214 -27.419 -2.159 1.00 44.06 341 PHE A N 1
ATOM 2838 C CA . PHE A 1 341 ? -8.637 -26.178 -2.698 1.00 44.06 341 PHE A CA 1
ATOM 2839 C C . PHE A 1 341 ? -8.322 -26.200 -4.211 1.00 44.06 341 PHE A C 1
ATOM 2841 O O . PHE A 1 341 ? -7.971 -25.173 -4.790 1.00 44.06 341 PHE A O 1
ATOM 2848 N N . GLU A 1 342 ? -8.558 -27.334 -4.876 1.00 34.75 342 GLU A N 1
ATOM 2849 C CA . GLU A 1 342 ? -8.363 -27.594 -6.319 1.00 34.75 342 GLU A CA 1
ATOM 2850 C C . GLU A 1 342 ? -8.854 -26.483 -7.265 1.00 34.75 342 GLU A C 1
ATOM 2852 O O . GLU A 1 342 ? -8.175 -26.070 -8.207 1.00 34.75 342 GLU A O 1
ATOM 2857 N N . LYS A 1 343 ? -10.078 -25.994 -7.033 1.00 38.12 343 LYS A N 1
ATOM 2858 C CA . LYS A 1 343 ? -10.818 -25.158 -7.995 1.00 38.12 343 LYS A CA 1
ATOM 2859 C C . LYS A 1 343 ? -10.222 -23.756 -8.180 1.00 38.12 343 LYS A C 1
ATOM 2861 O O . LYS A 1 343 ? -10.560 -23.078 -9.153 1.00 38.12 343 LYS A O 1
ATOM 2866 N N . TRP A 1 344 ? -9.359 -23.314 -7.264 1.00 38.84 344 TRP A N 1
ATOM 2867 C CA . TRP A 1 344 ? -8.926 -21.920 -7.134 1.00 38.84 344 TRP A CA 1
ATOM 2868 C C . TRP A 1 344 ? -8.093 -21.440 -8.337 1.00 38.84 344 TRP A C 1
ATOM 2870 O O . TRP A 1 344 ? -8.434 -20.435 -8.963 1.00 38.84 344 TRP A O 1
ATOM 2880 N N . LEU A 1 345 ? -7.081 -22.215 -8.752 1.00 35.41 345 LEU A N 1
ATOM 2881 C CA . LEU A 1 345 ? -6.144 -21.849 -9.832 1.00 35.41 345 LEU A CA 1
ATOM 2882 C C . LEU A 1 345 ? -6.789 -21.688 -11.223 1.00 35.41 345 LEU A C 1
ATOM 2884 O O . LEU A 1 345 ? -6.173 -21.109 -12.116 1.00 35.41 345 LEU A O 1
ATOM 2888 N N . THR A 1 346 ? -8.013 -22.186 -11.433 1.00 39.62 346 THR A N 1
ATOM 2889 C CA . THR A 1 346 ? -8.688 -22.134 -12.747 1.00 39.62 346 THR A CA 1
ATOM 2890 C C . THR A 1 346 ? -9.748 -21.038 -12.872 1.00 39.62 346 THR A C 1
ATOM 2892 O O . THR A 1 346 ? -10.264 -20.828 -13.971 1.00 39.62 346 THR A O 1
ATOM 2895 N N . GLY A 1 347 ? -10.077 -20.327 -11.785 1.00 39.41 347 GLY A N 1
ATOM 2896 C CA . GLY A 1 347 ? -11.018 -19.199 -11.808 1.00 39.41 347 GLY A CA 1
ATOM 2897 C C . GLY A 1 347 ? -12.459 -19.562 -12.200 1.00 39.41 347 GLY A C 1
ATOM 2898 O O . GLY A 1 347 ? -13.155 -18.737 -12.789 1.00 39.41 347 GLY A O 1
ATOM 2899 N N . LYS A 1 348 ? -12.909 -20.794 -11.918 1.00 39.41 348 LYS A N 1
ATOM 2900 C CA . LYS A 1 348 ? -14.230 -21.322 -12.315 1.00 39.41 348 LYS A CA 1
ATOM 2901 C C . LYS A 1 348 ? -15.081 -21.724 -11.102 1.00 39.41 348 LYS A C 1
ATOM 2903 O O . LYS A 1 348 ? -15.181 -22.903 -10.770 1.00 39.41 348 LYS A O 1
ATOM 2908 N N . GLY A 1 349 ? -15.734 -20.754 -10.464 1.00 46.31 349 GLY A N 1
ATOM 2909 C CA . GLY A 1 349 ? -16.698 -21.015 -9.389 1.00 46.31 349 GLY A CA 1
ATOM 2910 C C . GLY A 1 349 ? -17.597 -19.812 -9.067 1.00 46.31 349 GLY A C 1
ATOM 2911 O O . GLY A 1 349 ? -17.166 -18.675 -9.263 1.00 46.31 349 GLY A O 1
ATOM 2912 N N . PRO A 1 350 ? -18.840 -20.036 -8.594 1.00 51.78 350 PRO A N 1
ATOM 2913 C CA . PRO A 1 350 ? -19.711 -18.970 -8.101 1.00 51.78 350 PRO A CA 1
ATOM 2914 C C . PRO A 1 350 ? -19.192 -18.393 -6.774 1.00 51.78 350 PRO A C 1
ATOM 2916 O O . PRO A 1 350 ? -18.500 -19.069 -6.011 1.00 51.78 350 PRO A O 1
ATOM 2919 N N . GLU A 1 351 ? -19.546 -17.138 -6.494 1.00 53.16 351 GLU A N 1
ATOM 2920 C CA . GLU A 1 351 ? -18.948 -16.326 -5.423 1.00 53.16 351 GLU A CA 1
ATOM 2921 C C . GLU A 1 351 ? -19.042 -16.957 -4.018 1.00 53.16 351 GLU A C 1
ATOM 2923 O O . GLU A 1 351 ? -18.075 -16.896 -3.256 1.00 53.16 351 GLU A O 1
ATOM 2928 N N . ASP A 1 352 ? -20.141 -17.637 -3.686 1.00 45.84 352 ASP A N 1
ATOM 2929 C CA . ASP A 1 352 ? -20.319 -18.251 -2.362 1.00 45.84 352 ASP A CA 1
ATOM 2930 C C . ASP A 1 352 ? -19.412 -19.465 -2.110 1.00 45.84 352 ASP A C 1
ATOM 2932 O O . ASP A 1 352 ? -19.012 -19.695 -0.967 1.00 45.84 352 ASP A O 1
ATOM 2936 N N . GLU A 1 353 ? -18.980 -20.187 -3.153 1.00 52.16 353 GLU A N 1
ATOM 2937 C CA . GLU A 1 353 ? -17.950 -21.225 -2.997 1.00 52.16 353 GLU A CA 1
ATOM 2938 C C . GLU A 1 353 ? -16.593 -20.575 -2.670 1.00 52.16 353 GLU A C 1
ATOM 2940 O O . GLU A 1 353 ? -15.914 -21.032 -1.757 1.00 52.16 353 GLU A O 1
ATOM 2945 N N . LEU A 1 354 ? -16.217 -19.457 -3.310 1.00 49.88 354 LEU A N 1
ATOM 2946 C CA . LEU A 1 354 ? -14.969 -18.740 -2.983 1.00 49.88 354 LEU A CA 1
ATOM 2947 C C . LEU A 1 354 ? -14.962 -18.232 -1.532 1.00 49.88 354 LEU A C 1
ATOM 2949 O O . LEU A 1 354 ? -13.952 -18.336 -0.835 1.00 49.88 354 LEU A O 1
ATOM 2953 N N . ARG A 1 355 ? -16.099 -17.716 -1.055 1.00 51.66 355 ARG A N 1
ATOM 2954 C CA . ARG A 1 355 ? -16.274 -17.236 0.327 1.00 51.66 355 ARG A CA 1
ATOM 2955 C C . ARG A 1 355 ? -16.202 -18.362 1.352 1.00 51.66 355 ARG A C 1
ATOM 2957 O O . ARG A 1 355 ? -15.604 -18.169 2.413 1.00 51.66 355 ARG A O 1
ATOM 2964 N N . ARG A 1 356 ? -16.790 -19.518 1.016 1.00 50.28 356 ARG A N 1
ATOM 2965 C CA . ARG A 1 356 ? -16.766 -20.759 1.799 1.00 50.28 356 ARG A CA 1
ATOM 2966 C C . ARG A 1 356 ? -15.368 -21.364 1.858 1.00 50.28 356 ARG A C 1
ATOM 2968 O O . ARG A 1 356 ? -14.934 -21.723 2.945 1.00 50.28 356 ARG A O 1
ATOM 2975 N N . LEU A 1 357 ? -14.656 -21.449 0.734 1.00 48.41 357 LEU A N 1
ATOM 2976 C CA . LEU A 1 357 ? -13.270 -21.923 0.690 1.00 48.41 357 LEU A CA 1
ATOM 2977 C C . LEU A 1 357 ? -12.385 -21.034 1.563 1.00 48.41 357 LEU A C 1
ATOM 2979 O O . LEU A 1 357 ? -11.869 -21.511 2.567 1.00 48.41 357 LEU A O 1
ATOM 2983 N N . ALA A 1 358 ? -12.405 -19.719 1.331 1.00 47.78 358 ALA A N 1
ATOM 2984 C CA . ALA A 1 358 ? -11.687 -18.757 2.163 1.00 47.78 358 ALA A CA 1
ATOM 2985 C C . ALA A 1 358 ? -12.217 -18.658 3.616 1.00 47.78 358 ALA A C 1
ATOM 2987 O O . ALA A 1 358 ? -11.698 -17.872 4.408 1.00 47.78 358 ALA A O 1
ATOM 2988 N N . LEU A 1 359 ? -13.304 -19.346 3.995 1.00 47.94 359 LEU A N 1
ATOM 2989 C CA . LEU A 1 359 ? -13.653 -19.588 5.403 1.00 47.94 359 LEU A CA 1
ATOM 2990 C C . LEU A 1 359 ? -13.001 -20.874 5.903 1.00 47.94 359 LEU A C 1
ATOM 2992 O O . LEU A 1 359 ? -12.455 -20.862 6.996 1.00 47.94 359 LEU A O 1
ATOM 2996 N N . LEU A 1 360 ? -13.076 -21.966 5.143 1.00 45.69 360 LEU A N 1
ATOM 2997 C CA . LEU A 1 360 ? -12.471 -23.252 5.491 1.00 45.69 360 LEU A CA 1
ATOM 2998 C C . LEU A 1 360 ? -10.944 -23.149 5.614 1.00 45.69 360 LEU A C 1
ATOM 3000 O O . LEU A 1 360 ? -10.384 -23.796 6.493 1.00 45.69 360 LEU A O 1
ATOM 3004 N N . ASP A 1 361 ? -10.302 -22.281 4.826 1.00 46.75 361 ASP A N 1
ATOM 3005 C CA . ASP A 1 361 ? -8.913 -21.859 5.030 1.00 46.75 361 ASP A CA 1
ATOM 3006 C C . ASP A 1 361 ? -8.724 -21.235 6.415 1.00 46.75 361 ASP A C 1
ATOM 3008 O O . ASP A 1 361 ? -7.971 -21.751 7.228 1.00 46.75 361 ASP A O 1
ATOM 3012 N N . VAL A 1 362 ? -9.441 -20.149 6.725 1.00 46.22 362 VAL A N 1
ATOM 3013 C CA . VAL A 1 362 ? -9.276 -19.407 7.988 1.00 46.22 362 VAL A CA 1
ATOM 3014 C C . VAL A 1 362 ? -9.652 -20.269 9.202 1.00 46.22 362 VAL A C 1
ATOM 3016 O O . VAL A 1 362 ? -8.869 -20.381 10.137 1.00 46.22 362 VAL A O 1
ATOM 3019 N N . VAL A 1 363 ? -10.808 -20.937 9.189 1.00 42.34 363 VAL A N 1
ATOM 3020 C CA . VAL A 1 363 ? -11.221 -21.886 10.239 1.00 42.34 363 VAL A CA 1
ATOM 3021 C C . VAL A 1 363 ? -10.197 -23.003 10.376 1.00 42.34 363 VAL A C 1
ATOM 3023 O O . VAL A 1 363 ? -9.827 -23.328 11.498 1.00 42.34 363 VAL A O 1
ATOM 3026 N N . GLY A 1 364 ? -9.695 -23.554 9.269 1.00 39.53 364 GLY A N 1
ATOM 3027 C CA . GLY A 1 364 ? -8.656 -24.571 9.323 1.00 39.53 364 GLY A CA 1
ATOM 3028 C C . GLY A 1 364 ? -7.391 -24.047 9.978 1.00 39.53 364 GLY A C 1
ATOM 3029 O O . GLY A 1 364 ? -6.898 -24.653 10.917 1.00 39.53 364 GLY A O 1
ATOM 3030 N N . ILE A 1 365 ? -6.917 -22.877 9.566 1.00 43.97 365 ILE A N 1
ATOM 3031 C CA . ILE A 1 365 ? -5.759 -22.198 10.147 1.00 43.97 365 ILE A CA 1
ATOM 3032 C C . ILE A 1 365 ? -5.966 -21.904 11.658 1.00 43.97 365 ILE A C 1
ATOM 3034 O O . ILE A 1 365 ? -4.953 -21.809 12.346 1.00 43.97 365 ILE A O 1
ATOM 3038 N N . PHE A 1 366 ? -7.197 -21.816 12.213 1.00 43.16 366 PHE A N 1
ATOM 3039 C CA . PHE A 1 366 ? -7.418 -21.308 13.589 1.00 43.16 366 PHE A CA 1
ATOM 3040 C C . PHE A 1 366 ? -8.364 -22.040 14.586 1.00 43.16 366 PHE A C 1
ATOM 3042 O O . PHE A 1 366 ? -8.180 -21.809 15.778 1.00 43.16 366 PHE A O 1
ATOM 3049 N N . ASP A 1 367 ? -9.227 -23.012 14.219 1.00 35.84 367 ASP A N 1
ATOM 3050 C CA . ASP A 1 367 ? -9.757 -24.073 15.156 1.00 35.84 367 ASP A CA 1
ATOM 3051 C C . ASP A 1 367 ? -8.585 -24.855 15.810 1.00 35.84 367 ASP A C 1
ATOM 3053 O O . ASP A 1 367 ? -8.661 -25.700 16.705 1.00 35.84 367 ASP A O 1
ATOM 3057 N N . HIS A 1 368 ? -7.414 -24.595 15.269 1.00 36.72 368 HIS A N 1
ATOM 3058 C CA . HIS A 1 368 ? -6.157 -25.209 15.509 1.00 36.72 368 HIS A CA 1
ATOM 3059 C C . HIS A 1 368 ? -5.258 -24.026 15.899 1.00 36.72 368 HIS A C 1
ATOM 3061 O O . HIS A 1 368 ? -4.885 -23.244 15.038 1.00 36.72 368 HIS A O 1
ATOM 3067 N N . SER A 1 369 ? -4.975 -23.891 17.204 1.00 35.09 369 SER A N 1
ATOM 3068 C CA . SER A 1 369 ? -4.183 -22.910 17.987 1.00 35.09 369 SER A CA 1
ATOM 3069 C C . SER A 1 369 ? -2.854 -22.390 17.377 1.00 35.09 369 SER A C 1
ATOM 3071 O O . SER A 1 369 ? -1.780 -22.433 17.996 1.00 35.09 369 SER A O 1
ATOM 3073 N N . LEU A 1 370 ? -2.889 -21.942 16.133 1.00 35.41 370 LEU A N 1
ATOM 3074 C CA . LEU A 1 370 ? -1.755 -21.578 15.303 1.00 35.41 370 LEU A CA 1
ATOM 3075 C C . LEU A 1 370 ? -1.402 -20.097 15.476 1.00 35.41 370 LEU A C 1
ATOM 3077 O O . LEU A 1 370 ? -0.218 -19.755 15.505 1.00 35.41 370 LEU A O 1
ATOM 3081 N N . ALA A 1 371 ? -2.412 -19.243 15.686 1.00 36.84 371 ALA A N 1
ATOM 3082 C CA . ALA A 1 371 ? -2.269 -17.803 15.913 1.00 36.84 371 ALA A CA 1
ATOM 3083 C C . ALA A 1 371 ? -1.249 -17.475 17.019 1.00 36.84 371 ALA A C 1
ATOM 3085 O O . ALA A 1 371 ? -0.290 -16.754 16.759 1.00 36.84 371 ALA A O 1
ATOM 3086 N N . ILE A 1 372 ? -1.379 -18.128 18.184 1.00 35.97 372 ILE A N 1
ATOM 3087 C CA . ILE A 1 372 ? -0.562 -18.073 19.433 1.00 35.97 372 ILE A CA 1
ATOM 3088 C C . ILE A 1 372 ? 0.969 -18.190 19.210 1.00 35.97 372 ILE A C 1
ATOM 3090 O O . ILE A 1 372 ? 1.776 -18.189 20.135 1.00 35.97 372 ILE A O 1
ATOM 3094 N N . LYS A 1 373 ? 1.399 -18.433 17.975 1.00 33.69 373 LYS A N 1
ATOM 3095 C CA . LYS A 1 373 ? 2.455 -19.395 17.718 1.00 33.69 373 LYS A CA 1
ATOM 3096 C C . LYS A 1 373 ? 3.174 -19.159 16.377 1.00 33.69 373 LYS A C 1
ATOM 3098 O O . LYS A 1 373 ? 4.398 -19.194 16.378 1.00 33.69 373 LYS A O 1
ATOM 3103 N N . ILE A 1 374 ? 2.501 -18.763 15.278 1.00 35.28 374 ILE A N 1
ATOM 3104 C CA . ILE A 1 374 ? 3.192 -18.088 14.133 1.00 35.28 374 ILE A CA 1
ATOM 3105 C C . ILE A 1 374 ? 3.726 -16.700 14.547 1.00 35.28 374 ILE A C 1
ATOM 3107 O O . ILE A 1 374 ? 4.387 -16.023 13.770 1.00 35.28 374 ILE A O 1
ATOM 3111 N N . GLY A 1 375 ? 3.429 -16.250 15.767 1.00 36.28 375 GLY A N 1
ATOM 3112 C CA . GLY A 1 375 ? 3.690 -14.886 16.203 1.00 36.28 375 GLY A CA 1
ATOM 3113 C C . GLY A 1 375 ? 2.469 -13.980 16.079 1.00 36.28 375 GLY A C 1
ATOM 3114 O O . GLY A 1 375 ? 2.585 -12.812 16.409 1.00 36.28 375 GLY A O 1
ATOM 3115 N N . VAL A 1 376 ? 1.275 -14.490 15.742 1.00 38.72 376 VAL A N 1
ATOM 3116 C CA . VAL A 1 376 ? -0.010 -13.767 15.925 1.00 38.72 376 VAL A CA 1
ATOM 3117 C C . VAL A 1 376 ? -0.446 -13.741 17.405 1.00 38.72 376 VAL A C 1
ATOM 3119 O O . VAL A 1 376 ? -1.613 -13.568 17.732 1.00 38.72 376 VAL A O 1
ATOM 3122 N N . HIS A 1 377 ? 0.520 -13.884 18.313 1.00 41.59 377 HIS A N 1
ATOM 3123 C CA . HIS A 1 377 ? 0.409 -13.390 19.671 1.00 41.59 377 HIS A CA 1
ATOM 3124 C C . HIS A 1 377 ? 0.534 -11.863 19.675 1.00 41.59 377 HIS A C 1
ATOM 3126 O O . HIS A 1 377 ? 1.288 -11.253 18.906 1.00 41.59 377 HIS A O 1
ATOM 3132 N N . PHE A 1 378 ? -0.110 -11.240 20.650 1.00 48.69 378 PHE A N 1
ATOM 3133 C CA . PHE A 1 378 ? -0.005 -9.807 20.920 1.00 48.69 378 PHE A CA 1
ATOM 3134 C C . PHE A 1 378 ? 1.287 -9.446 21.692 1.00 48.69 378 PHE A C 1
ATOM 3136 O O . PHE A 1 378 ? 1.277 -8.589 22.570 1.00 48.69 378 PHE A O 1
ATOM 3143 N N . SER A 1 379 ? 2.404 -10.112 21.365 1.00 40.75 379 SER A N 1
ATOM 3144 C CA . SER A 1 379 ? 3.737 -9.898 21.943 1.00 40.75 379 SER A CA 1
ATOM 3145 C C . SER A 1 379 ? 4.448 -8.659 21.383 1.00 40.75 379 SER A C 1
ATOM 3147 O O . SER A 1 379 ? 4.132 -8.162 20.299 1.00 40.75 379 SER A O 1
ATOM 3149 N N . TYR A 1 380 ? 5.417 -8.164 22.159 1.00 52.66 380 TYR A N 1
ATOM 3150 C CA . TYR A 1 380 ? 5.957 -6.799 22.087 1.00 52.66 380 TYR A CA 1
ATOM 3151 C C . TYR A 1 380 ? 7.397 -6.715 21.533 1.00 52.66 380 TYR A C 1
ATOM 3153 O O . TYR A 1 380 ? 8.124 -5.768 21.829 1.00 52.66 380 TYR A O 1
ATOM 3161 N N . GLY A 1 381 ? 7.838 -7.712 20.757 1.00 56.72 381 GLY A N 1
ATOM 3162 C CA . GLY A 1 381 ? 9.201 -7.791 20.216 1.00 56.72 381 GLY A CA 1
ATOM 3163 C C . GLY A 1 381 ? 9.342 -7.236 18.785 1.00 56.72 381 GLY A C 1
ATOM 3164 O O . GLY A 1 381 ? 8.505 -7.551 17.938 1.00 56.72 381 GLY A O 1
ATOM 3165 N N . PRO A 1 382 ? 10.427 -6.503 18.452 1.00 61.06 382 PRO A N 1
ATOM 3166 C CA . PRO A 1 382 ? 10.730 -6.095 17.073 1.00 61.06 382 PRO A CA 1
ATOM 3167 C C . PRO A 1 382 ? 10.833 -7.267 16.080 1.00 61.06 382 PRO A C 1
ATOM 3169 O O . PRO A 1 382 ? 10.465 -7.132 14.916 1.00 61.06 382 PRO A O 1
ATOM 3172 N N . GLU A 1 383 ? 11.307 -8.427 16.542 1.00 54.16 383 GLU A N 1
ATOM 3173 C CA . GLU A 1 383 ? 11.392 -9.660 15.747 1.00 54.16 383 GLU A CA 1
ATOM 3174 C C . GLU A 1 383 ? 10.002 -10.238 15.440 1.00 54.16 383 GLU A C 1
ATOM 3176 O O . GLU A 1 383 ? 9.727 -10.598 14.299 1.00 54.16 383 GLU A O 1
ATOM 3181 N N . ASP A 1 384 ? 9.089 -10.251 16.418 1.00 53.62 384 ASP A N 1
ATOM 3182 C CA . ASP A 1 384 ? 7.703 -10.697 16.217 1.00 53.62 384 ASP A CA 1
ATOM 3183 C C . ASP A 1 384 ? 6.954 -9.807 15.219 1.00 53.62 384 ASP A C 1
ATOM 3185 O O . ASP A 1 384 ? 6.192 -10.306 14.394 1.00 53.62 384 ASP A O 1
ATOM 3189 N N . GLU A 1 385 ? 7.203 -8.496 15.241 1.00 61.84 385 GLU A N 1
ATOM 3190 C CA . GLU A 1 385 ? 6.641 -7.563 14.260 1.00 61.84 385 GLU A CA 1
ATOM 3191 C C . GLU A 1 385 ? 7.169 -7.832 12.838 1.00 61.84 385 GLU A C 1
ATOM 3193 O O . GLU A 1 385 ? 6.406 -7.811 11.872 1.00 61.84 385 GLU A O 1
ATOM 3198 N N . LEU A 1 386 ? 8.458 -8.161 12.691 1.00 60.16 386 LEU A N 1
ATOM 3199 C CA . LEU A 1 386 ? 9.028 -8.575 11.402 1.00 60.16 386 LEU A CA 1
ATOM 3200 C C . LEU A 1 386 ? 8.446 -9.909 10.914 1.00 60.16 386 LEU A C 1
ATOM 3202 O O . LEU A 1 386 ? 8.141 -10.030 9.728 1.00 60.16 386 LEU A O 1
ATOM 3206 N N . ARG A 1 387 ? 8.236 -10.883 11.811 1.00 54.62 387 ARG A N 1
ATOM 3207 C CA . ARG A 1 387 ? 7.585 -12.170 11.498 1.00 54.62 387 ARG A CA 1
ATOM 3208 C C . ARG A 1 387 ? 6.131 -11.965 11.043 1.00 54.62 387 ARG A C 1
ATOM 3210 O O . ARG A 1 387 ? 5.730 -12.554 10.041 1.00 54.62 387 ARG A O 1
ATOM 3217 N N . LYS A 1 388 ? 5.368 -11.080 11.703 1.00 56.72 388 LYS A N 1
ATOM 3218 C CA . LYS A 1 388 ? 4.001 -10.675 11.299 1.00 56.72 388 LYS A CA 1
ATOM 3219 C C . LYS A 1 388 ? 3.978 -10.028 9.913 1.00 56.72 388 LYS A C 1
ATOM 3221 O O . LYS A 1 388 ? 3.161 -10.410 9.078 1.00 56.72 388 LYS A O 1
ATOM 3226 N N . LEU A 1 389 ? 4.884 -9.083 9.655 1.00 62.62 389 LEU A N 1
ATOM 3227 C CA . LEU A 1 389 ? 4.989 -8.408 8.357 1.00 62.62 389 LEU A CA 1
ATOM 3228 C C . LEU A 1 389 ? 5.386 -9.378 7.236 1.00 62.62 389 LEU A C 1
ATOM 3230 O O . LEU A 1 389 ? 4.797 -9.317 6.166 1.00 62.62 389 LEU A O 1
ATOM 3234 N N . ALA A 1 390 ? 6.317 -10.307 7.476 1.00 57.75 390 ALA A N 1
ATOM 3235 C CA . ALA A 1 390 ? 6.664 -11.332 6.491 1.00 57.75 390 ALA A CA 1
ATOM 3236 C C . ALA A 1 390 ? 5.498 -12.295 6.215 1.00 57.75 390 ALA A C 1
ATOM 3238 O O . ALA A 1 390 ? 5.226 -12.597 5.059 1.00 57.75 390 ALA A O 1
ATOM 3239 N N . LEU A 1 391 ? 4.755 -12.724 7.242 1.00 54.09 391 LEU A N 1
ATOM 3240 C CA . LEU A 1 391 ? 3.551 -13.541 7.055 1.00 54.09 391 LEU A CA 1
ATOM 3241 C C . LEU A 1 391 ? 2.521 -12.835 6.152 1.00 54.09 391 LEU A C 1
ATOM 3243 O O . LEU A 1 391 ? 1.950 -13.466 5.266 1.00 54.09 391 LEU A O 1
ATOM 3247 N N . LEU A 1 392 ? 2.314 -11.527 6.343 1.00 58.31 392 LEU A N 1
ATOM 3248 C CA . LEU A 1 392 ? 1.403 -10.719 5.525 1.00 58.31 392 LEU A CA 1
ATOM 3249 C C . LEU A 1 392 ? 1.924 -10.462 4.104 1.00 58.31 392 LEU A C 1
ATOM 3251 O O . LEU A 1 392 ? 1.145 -10.587 3.161 1.00 58.31 392 LEU A O 1
ATOM 3255 N N . ASP A 1 393 ? 3.214 -10.149 3.937 1.00 60.91 393 ASP A N 1
ATOM 3256 C CA . ASP A 1 393 ? 3.855 -9.995 2.621 1.00 60.91 393 ASP A CA 1
ATOM 3257 C C . ASP A 1 393 ? 3.665 -11.270 1.778 1.00 60.91 393 ASP A C 1
ATOM 3259 O O . ASP A 1 393 ? 3.336 -11.200 0.596 1.00 60.91 393 ASP A O 1
ATOM 3263 N N . VAL A 1 394 ? 3.830 -12.437 2.406 1.00 52.62 394 VAL A N 1
ATOM 3264 C CA . VAL A 1 394 ? 3.861 -13.746 1.746 1.00 52.62 394 VAL A CA 1
ATOM 3265 C C . VAL A 1 394 ? 2.469 -14.284 1.433 1.00 52.62 394 VAL A C 1
ATOM 3267 O O . VAL A 1 394 ? 2.202 -14.631 0.282 1.00 52.62 394 VAL A O 1
ATOM 3270 N N . ILE A 1 395 ? 1.546 -14.292 2.407 1.00 51.88 395 ILE A N 1
ATOM 3271 C CA . ILE A 1 395 ? 0.139 -14.628 2.122 1.00 51.88 395 ILE A CA 1
ATOM 3272 C C . ILE A 1 395 ? -0.404 -13.640 1.080 1.00 51.88 395 ILE A C 1
ATOM 3274 O O . ILE A 1 395 ? -1.070 -14.055 0.141 1.00 51.88 395 ILE A O 1
ATOM 3278 N N . GLY A 1 396 ? -0.035 -12.357 1.170 1.00 58.59 396 GLY A N 1
AT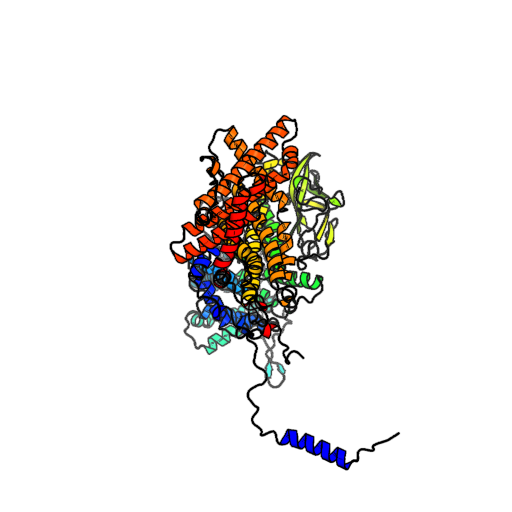OM 3279 C CA . GLY A 1 396 ? -0.401 -11.321 0.205 1.00 58.59 396 GLY A CA 1
ATOM 3280 C C . GLY A 1 396 ? 0.205 -11.459 -1.200 1.00 58.59 396 GLY A C 1
ATOM 3281 O O . GLY A 1 396 ? -0.212 -10.710 -2.081 1.00 58.59 396 GLY A O 1
ATOM 3282 N N . ILE A 1 397 ? 1.148 -12.379 -1.435 1.00 57.72 397 ILE A N 1
ATOM 3283 C CA . ILE A 1 397 ? 1.654 -12.776 -2.769 1.00 57.72 397 ILE A CA 1
ATOM 3284 C C . ILE A 1 397 ? 0.960 -14.061 -3.265 1.00 57.72 397 ILE A C 1
ATOM 3286 O O . ILE A 1 397 ? 0.753 -14.238 -4.471 1.00 57.72 397 ILE A O 1
ATOM 3290 N N . PHE A 1 398 ? 0.596 -14.948 -2.336 1.00 57.38 398 PHE A N 1
ATOM 3291 C CA . PHE A 1 398 ? -0.102 -16.205 -2.600 1.00 57.38 398 PHE A CA 1
ATOM 3292 C C . PHE A 1 398 ? -1.598 -15.979 -2.902 1.00 57.38 398 PHE A C 1
ATOM 3294 O O . PHE A 1 398 ? -2.029 -16.198 -4.035 1.00 57.38 398 PHE A O 1
ATOM 3301 N N . ASP A 1 399 ? -2.359 -15.477 -1.922 1.00 59.50 399 ASP A N 1
ATOM 3302 C CA . ASP A 1 399 ? -3.810 -15.247 -1.965 1.00 59.50 399 ASP A CA 1
ATOM 3303 C C . ASP A 1 399 ? -4.178 -13.944 -1.208 1.00 59.50 399 ASP A C 1
ATOM 3305 O O . ASP A 1 399 ? -4.087 -13.843 0.022 1.00 59.50 399 ASP A O 1
ATOM 3309 N N . HIS A 1 400 ? -4.657 -12.937 -1.949 1.00 68.44 400 HIS A N 1
ATOM 3310 C CA . HIS A 1 400 ? -5.078 -11.650 -1.384 1.00 68.44 400 HIS A CA 1
ATOM 3311 C C . HIS A 1 400 ? -6.440 -11.715 -0.652 1.00 68.44 400 HIS A C 1
ATOM 3313 O O . HIS A 1 400 ? -6.662 -10.941 0.280 1.00 68.44 400 HIS A O 1
ATOM 3319 N N . PHE A 1 401 ? -7.339 -12.649 -0.995 1.00 65.00 401 PHE A N 1
ATOM 3320 C CA . PHE A 1 401 ? -8.587 -12.899 -0.253 1.00 65.00 401 PHE A CA 1
ATOM 3321 C C . PHE A 1 401 ? -8.277 -13.349 1.182 1.00 65.00 401 PHE A C 1
ATOM 3323 O O . PHE A 1 401 ? -8.801 -12.784 2.147 1.00 65.00 401 PHE A O 1
ATOM 3330 N N . LEU A 1 402 ? -7.392 -14.339 1.318 1.00 59.28 402 LEU A N 1
ATOM 3331 C CA . LEU A 1 402 ? -6.959 -14.916 2.585 1.00 59.28 402 LEU A CA 1
ATOM 3332 C C . LEU A 1 402 ? -6.195 -13.885 3.423 1.00 59.28 402 LEU A C 1
ATOM 3334 O O . LEU A 1 402 ? -6.518 -13.699 4.600 1.00 59.28 402 LEU A O 1
ATOM 3338 N N . ALA A 1 403 ? -5.265 -13.146 2.804 1.00 67.06 403 ALA A N 1
ATOM 3339 C CA . ALA A 1 403 ? -4.545 -12.050 3.454 1.00 67.06 403 ALA A CA 1
ATOM 3340 C C . ALA A 1 403 ? -5.502 -11.021 4.082 1.00 67.06 403 ALA A C 1
ATOM 3342 O O . ALA A 1 403 ? -5.300 -10.607 5.225 1.00 67.06 403 ALA A O 1
ATOM 3343 N N . ILE A 1 404 ? -6.582 -10.648 3.383 1.00 71.69 404 ILE A N 1
ATOM 3344 C CA . ILE A 1 404 ? -7.558 -9.673 3.887 1.00 71.69 404 ILE A CA 1
ATOM 3345 C C . ILE A 1 404 ? -8.492 -10.260 4.954 1.00 71.69 404 ILE A C 1
ATOM 3347 O O . ILE A 1 404 ? -8.775 -9.564 5.929 1.00 71.69 404 ILE A O 1
ATOM 3351 N N . LYS A 1 405 ? -8.933 -11.524 4.866 1.00 68.88 405 LYS A N 1
ATOM 3352 C CA . LYS A 1 405 ? -9.749 -12.135 5.943 1.00 68.88 405 LYS A CA 1
ATOM 3353 C C . LYS A 1 405 ? -8.954 -12.290 7.244 1.00 68.88 405 LYS A C 1
ATOM 3355 O O . LYS A 1 405 ? -9.475 -11.975 8.315 1.00 68.88 405 LYS A O 1
ATOM 3360 N N . ILE A 1 406 ? -7.683 -12.689 7.153 1.00 66.56 406 ILE A N 1
ATOM 3361 C CA . ILE A 1 406 ? -6.749 -12.714 8.291 1.00 66.56 406 ILE A CA 1
ATOM 3362 C C . ILE A 1 406 ? -6.490 -11.282 8.797 1.00 66.56 406 ILE A C 1
ATOM 3364 O O . ILE A 1 406 ? -6.545 -11.038 10.004 1.00 66.56 406 ILE A O 1
ATOM 3368 N N . GLY A 1 407 ? -6.291 -10.325 7.884 1.00 71.44 407 GLY A N 1
ATOM 3369 C CA . GLY A 1 407 ? -6.146 -8.895 8.168 1.00 71.44 407 GLY A CA 1
ATOM 3370 C C . GLY A 1 407 ? -7.280 -8.334 9.028 1.00 71.44 407 GLY A C 1
ATOM 3371 O O . GLY A 1 407 ? -7.042 -7.822 10.123 1.00 71.44 407 GLY A O 1
ATOM 3372 N N . VAL A 1 408 ? -8.528 -8.484 8.574 1.00 73.94 408 VAL A N 1
ATOM 3373 C CA . VAL A 1 408 ? -9.707 -7.974 9.292 1.00 73.94 408 VAL A CA 1
ATOM 3374 C C . VAL A 1 408 ? -9.859 -8.629 10.666 1.00 73.94 408 VAL A C 1
ATOM 3376 O O . VAL A 1 408 ? -10.185 -7.935 11.631 1.00 73.94 408 VAL A O 1
ATOM 3379 N N . HIS A 1 409 ? -9.593 -9.932 10.791 1.00 76.00 409 HIS A N 1
ATOM 3380 C CA . HIS A 1 409 ? -9.787 -10.606 12.069 1.00 76.00 409 HIS A CA 1
ATOM 3381 C C . HIS A 1 409 ? -8.684 -10.301 13.096 1.00 76.00 409 HIS A C 1
ATOM 3383 O O . HIS A 1 409 ? -8.978 -9.811 14.185 1.00 76.00 409 HIS A O 1
ATOM 3389 N N . PHE A 1 410 ? -7.411 -10.538 12.775 1.00 68.62 410 PHE A N 1
ATOM 3390 C CA . PHE A 1 410 ? -6.336 -10.411 13.769 1.00 68.62 410 PHE A CA 1
ATOM 3391 C C . PHE A 1 410 ? -5.809 -8.986 13.899 1.00 68.62 410 PHE A C 1
ATOM 3393 O O . PHE A 1 410 ? -5.543 -8.533 15.010 1.00 68.62 410 PHE A O 1
ATOM 3400 N N . PHE A 1 411 ? -5.677 -8.264 12.786 1.00 71.88 411 PHE A N 1
ATOM 3401 C CA . PHE A 1 411 ? -5.013 -6.961 12.768 1.00 71.88 411 PHE A CA 1
ATOM 3402 C C . PHE A 1 411 ? -5.995 -5.800 12.966 1.00 71.88 411 PHE A C 1
ATOM 3404 O O . PHE A 1 411 ? -5.621 -4.812 13.595 1.00 71.88 411 PHE A O 1
ATOM 3411 N N . LEU A 1 412 ? -7.253 -5.934 12.519 1.00 76.81 412 LEU A N 1
ATOM 3412 C CA . LEU A 1 412 ? -8.297 -4.938 12.790 1.00 76.81 412 LEU A CA 1
ATOM 3413 C C . LEU A 1 412 ? -9.122 -5.263 14.046 1.00 76.81 412 LEU A C 1
ATOM 3415 O O . LEU A 1 412 ? -9.094 -4.468 14.979 1.00 76.81 412 LEU A O 1
ATOM 3419 N N . TRP A 1 413 ? -9.817 -6.406 14.132 1.00 83.31 413 TRP A N 1
ATOM 3420 C CA . TRP A 1 413 ? -10.576 -6.776 15.346 1.00 83.31 413 TRP A CA 1
ATOM 3421 C C . TRP A 1 413 ? -9.647 -7.052 16.544 1.00 83.31 413 TRP A C 1
ATOM 3423 O O . TRP A 1 413 ? -9.738 -6.367 17.565 1.00 83.31 413 TRP A O 1
ATOM 3433 N N . GLY A 1 414 ? -8.699 -7.987 16.411 1.00 77.56 414 GLY A N 1
ATOM 3434 C CA . GLY A 1 414 ? -7.758 -8.332 17.485 1.00 77.56 414 GLY A CA 1
ATOM 3435 C C . GLY A 1 414 ? -6.843 -7.162 17.855 1.00 77.56 414 GLY A C 1
ATOM 3436 O O . GLY A 1 414 ? -6.680 -6.837 19.030 1.00 77.56 414 GLY A O 1
ATOM 3437 N N . GLY A 1 415 ? -6.323 -6.455 16.848 1.00 75.81 415 GLY A N 1
ATOM 3438 C CA . GLY A 1 415 ? -5.539 -5.235 17.027 1.00 75.81 415 GLY A CA 1
ATOM 3439 C C . GLY A 1 415 ? -6.314 -4.124 17.740 1.00 75.81 415 GLY A C 1
ATOM 3440 O O . GLY A 1 415 ? -5.773 -3.510 18.655 1.00 75.81 415 GLY A O 1
ATOM 3441 N N . ALA A 1 416 ? -7.589 -3.890 17.416 1.00 82.94 416 ALA A N 1
ATOM 3442 C CA . ALA A 1 416 ? -8.414 -2.922 18.144 1.00 82.94 416 ALA A CA 1
ATOM 3443 C C . ALA A 1 416 ? -8.561 -3.286 19.629 1.00 82.94 416 ALA A C 1
ATOM 3445 O O . ALA A 1 416 ? -8.461 -2.404 20.480 1.00 82.94 416 ALA A O 1
ATOM 3446 N N . ILE A 1 417 ? -8.717 -4.570 19.963 1.00 84.81 417 ILE A N 1
ATOM 3447 C CA . ILE A 1 417 ? -8.728 -5.025 21.361 1.00 84.81 417 ILE A CA 1
ATOM 3448 C C . ILE A 1 417 ? -7.350 -4.818 22.012 1.00 84.81 417 ILE A C 1
ATOM 3450 O O . ILE A 1 417 ? -7.289 -4.365 23.154 1.00 84.81 417 ILE A O 1
ATOM 3454 N N . GLN A 1 418 ? -6.243 -5.072 21.305 1.00 78.19 418 GLN A N 1
ATOM 3455 C CA . GLN A 1 418 ? -4.893 -4.817 21.826 1.00 78.19 418 GLN A CA 1
ATOM 3456 C C . GLN A 1 418 ? -4.651 -3.321 22.104 1.00 78.19 418 GLN A C 1
ATOM 3458 O O . GLN A 1 418 ? -4.182 -2.974 23.186 1.00 78.19 418 GLN A O 1
ATOM 3463 N N . PHE A 1 419 ? -4.964 -2.439 21.149 1.00 77.88 419 PHE A N 1
ATOM 3464 C CA . PHE A 1 419 ? -4.649 -1.006 21.215 1.00 77.88 419 PHE A CA 1
ATOM 3465 C C . PHE A 1 419 ? -5.653 -0.192 22.047 1.00 77.88 419 PHE A C 1
ATOM 3467 O O . PHE A 1 419 ? -5.251 0.703 22.794 1.00 77.88 419 PHE A O 1
ATOM 3474 N N . PHE A 1 420 ? -6.952 -0.477 21.928 1.00 85.75 420 PHE A N 1
ATOM 3475 C CA . PHE A 1 420 ? -8.011 0.269 22.620 1.00 85.75 420 PHE A CA 1
ATOM 3476 C C . PHE A 1 420 ? -8.485 -0.421 23.904 1.00 85.75 420 PHE A C 1
ATOM 3478 O O . PHE A 1 420 ? -9.071 0.224 24.768 1.00 85.75 420 PHE A O 1
ATOM 3485 N N . GLY A 1 421 ? -8.242 -1.721 24.072 1.00 88.75 421 GLY A N 1
ATOM 3486 C CA . GLY A 1 421 ? -8.550 -2.424 25.312 1.00 88.75 421 GLY A CA 1
ATOM 3487 C C . GLY A 1 421 ? -7.506 -2.181 26.404 1.00 88.75 421 GLY A C 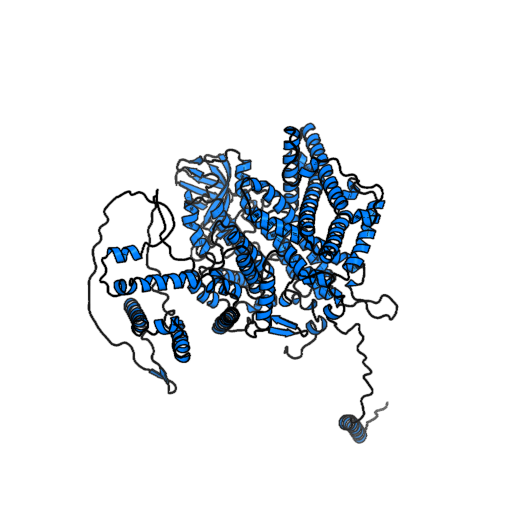1
ATOM 3488 O O . GLY A 1 421 ? -6.307 -2.113 26.151 1.00 88.75 421 GLY A O 1
ATOM 3489 N N . THR A 1 422 ? -7.963 -2.098 27.652 1.00 90.31 422 THR A N 1
ATOM 3490 C CA . THR A 1 422 ? -7.151 -2.425 28.842 1.00 90.31 422 THR A CA 1
ATOM 3491 C C . THR A 1 422 ? -7.217 -3.924 29.163 1.00 90.31 422 THR A C 1
ATOM 3493 O O . THR A 1 422 ? -8.019 -4.644 28.560 1.00 90.31 422 THR A O 1
ATOM 3496 N N . LYS A 1 423 ? -6.452 -4.382 30.171 1.00 90.38 423 LYS A N 1
ATOM 3497 C CA . LYS A 1 423 ? -6.339 -5.792 30.598 1.00 90.38 423 LYS A CA 1
ATOM 3498 C C . LYS A 1 423 ? -7.676 -6.553 30.659 1.00 90.38 423 LYS A C 1
ATOM 3500 O O . LYS A 1 423 ? -7.727 -7.677 30.178 1.00 90.38 423 LYS A O 1
ATOM 3505 N N . ARG A 1 424 ? -8.778 -5.933 31.126 1.00 93.75 424 ARG A N 1
ATOM 3506 C CA . ARG A 1 424 ? -10.120 -6.573 31.180 1.00 93.75 424 ARG A CA 1
ATOM 3507 C C . ARG A 1 424 ? -10.604 -7.113 29.823 1.00 93.75 424 ARG A C 1
ATOM 3509 O O . ARG A 1 424 ? -11.350 -8.082 29.780 1.00 93.75 424 ARG A O 1
ATOM 3516 N N . HIS A 1 425 ? -10.179 -6.493 28.722 1.00 93.50 425 HIS A N 1
ATOM 3517 C CA . HIS A 1 425 ? -10.507 -6.903 27.353 1.00 93.50 425 HIS A CA 1
ATOM 3518 C C . HIS A 1 425 ? -9.464 -7.867 26.790 1.00 93.50 425 HIS A C 1
ATOM 3520 O O . HIS A 1 425 ? -9.811 -8.762 26.025 1.00 93.50 425 HIS A O 1
ATOM 3526 N N . HIS A 1 426 ? -8.195 -7.686 27.170 1.00 84.12 426 HIS A N 1
ATOM 3527 C CA . HIS A 1 426 ? -7.105 -8.580 26.782 1.00 84.12 426 HIS A CA 1
ATOM 3528 C C . HIS A 1 426 ? -7.353 -9.989 27.321 1.00 84.12 426 HIS A C 1
ATOM 3530 O O . HIS A 1 426 ? -7.381 -10.937 26.540 1.00 84.12 426 HIS A O 1
ATOM 3536 N N . ASP A 1 427 ? -7.649 -10.085 28.620 1.00 83.12 427 ASP A N 1
ATOM 3537 C CA . ASP A 1 427 ? -7.994 -11.324 29.322 1.00 83.12 427 ASP A CA 1
ATOM 3538 C C . ASP A 1 427 ? -9.254 -11.986 28.737 1.00 83.12 427 ASP A C 1
ATOM 3540 O O . ASP A 1 427 ? -9.278 -13.197 28.542 1.00 83.12 427 ASP A O 1
ATOM 3544 N N . LYS A 1 428 ? -10.298 -11.191 28.443 1.00 89.56 428 LYS A N 1
ATOM 3545 C CA . LYS A 1 428 ? -11.616 -11.693 28.015 1.00 89.56 428 LYS A CA 1
ATOM 3546 C C . LYS A 1 428 ? -11.690 -12.104 26.541 1.00 89.56 428 LYS A C 1
ATOM 3548 O O . LYS A 1 428 ? -12.444 -13.012 26.225 1.00 89.56 428 LYS A O 1
ATOM 3553 N N . TRP A 1 429 ? -10.985 -11.422 25.633 1.00 82.62 429 TRP A N 1
ATOM 3554 C CA . TRP A 1 429 ? -11.271 -11.534 24.193 1.00 82.62 429 TRP A CA 1
ATOM 3555 C C . TRP A 1 429 ? -10.085 -11.941 23.317 1.00 82.62 429 TRP A C 1
ATOM 3557 O O . TRP A 1 429 ? -10.301 -12.542 22.263 1.00 82.62 429 TRP A O 1
ATOM 3567 N N . LEU A 1 430 ? -8.837 -11.627 23.693 1.00 74.38 430 LEU A N 1
ATOM 3568 C CA . LEU A 1 430 ? -7.698 -11.910 22.805 1.00 74.38 430 LEU A CA 1
ATOM 3569 C C . LEU A 1 430 ? -7.435 -13.411 22.674 1.00 74.38 430 LEU A C 1
ATOM 3571 O O . LEU A 1 430 ? -7.080 -13.859 21.587 1.00 74.38 430 LEU A O 1
ATOM 3575 N N . LYS A 1 431 ? -7.671 -14.201 23.730 1.00 71.00 431 LYS A N 1
ATOM 3576 C CA . LYS A 1 431 ? -7.466 -15.653 23.669 1.00 71.00 431 LYS A CA 1
ATOM 3577 C C . LYS A 1 431 ? -8.481 -16.357 22.766 1.00 71.00 431 LYS A C 1
ATOM 3579 O O . LYS A 1 431 ? -8.104 -17.216 21.974 1.00 71.00 431 LYS A O 1
ATOM 3584 N N . ASP A 1 432 ? -9.740 -15.939 22.823 1.00 72.38 432 ASP A N 1
ATOM 3585 C CA . ASP A 1 432 ? -10.811 -16.508 21.997 1.00 72.38 432 ASP A CA 1
ATOM 3586 C C . ASP A 1 432 ? -10.764 -16.009 20.548 1.00 72.38 432 ASP A C 1
ATOM 3588 O O . ASP A 1 432 ? -11.206 -16.712 19.640 1.00 72.38 432 ASP A O 1
ATOM 3592 N N . THR A 1 433 ? -10.151 -14.842 20.324 1.00 70.50 433 THR A N 1
ATOM 3593 C CA . THR A 1 433 ? -9.728 -14.352 19.001 1.00 70.50 433 THR A CA 1
ATOM 3594 C C . THR A 1 433 ? -8.587 -15.211 18.444 1.00 70.50 433 THR A C 1
ATOM 3596 O O . THR A 1 433 ? -8.673 -15.718 17.330 1.00 70.50 433 THR A O 1
ATOM 3599 N N . GLU A 1 434 ? -7.532 -15.448 19.231 1.00 62.47 434 GLU A N 1
ATOM 3600 C CA . GLU A 1 434 ? -6.411 -16.331 18.872 1.00 62.47 434 GLU A CA 1
ATOM 3601 C C . GLU A 1 434 ? -6.857 -17.773 18.545 1.00 62.47 434 GLU A C 1
ATOM 3603 O O . GLU A 1 434 ? -6.261 -18.420 17.684 1.00 62.47 434 GLU A O 1
ATOM 3608 N N . ASN A 1 435 ? -7.899 -18.268 19.217 1.00 59.31 435 ASN A N 1
ATOM 3609 C CA . ASN A 1 435 ? -8.488 -19.596 19.008 1.00 59.31 435 ASN A CA 1
ATOM 3610 C C . ASN A 1 435 ? -9.651 -19.617 17.986 1.00 59.31 435 ASN A C 1
ATOM 3612 O O . ASN A 1 435 ? -10.272 -20.662 17.810 1.00 59.31 435 ASN A O 1
ATOM 3616 N N . TYR A 1 436 ? -10.011 -18.482 17.370 1.00 63.88 436 TYR A N 1
ATOM 3617 C CA . TYR A 1 436 ? -11.149 -18.332 16.437 1.00 63.88 436 TYR A CA 1
ATOM 3618 C C . TYR A 1 436 ? -12.525 -18.793 16.969 1.00 63.88 436 TYR A C 1
ATOM 3620 O O . TYR A 1 436 ? -13.471 -19.002 16.201 1.00 63.88 436 TYR A O 1
ATOM 3628 N N . VAL A 1 437 ? -12.648 -18.903 18.296 1.00 74.12 437 VAL A N 1
ATOM 3629 C CA . VAL A 1 437 ? -13.910 -19.101 19.023 1.00 74.12 437 VAL A CA 1
ATOM 3630 C C . VAL A 1 437 ? -14.768 -17.850 18.840 1.00 74.12 437 VAL A C 1
ATOM 3632 O O . VAL A 1 437 ? -15.906 -17.925 18.379 1.00 74.12 437 VAL A O 1
ATOM 3635 N N . VAL A 1 438 ? -14.171 -16.680 19.085 1.00 77.25 438 VAL A N 1
ATOM 3636 C CA . VAL A 1 438 ? -14.758 -15.384 18.741 1.00 77.25 438 VAL A CA 1
ATOM 3637 C C . VAL A 1 438 ? -14.260 -14.967 17.363 1.00 77.25 438 VAL A C 1
ATOM 3639 O O . VAL A 1 438 ? -13.158 -14.450 17.199 1.00 77.25 438 VAL A O 1
ATOM 3642 N N . LYS A 1 439 ? -15.113 -15.158 16.357 1.00 82.62 439 LYS A N 1
ATOM 3643 C CA . LYS A 1 439 ? -14.883 -14.692 14.982 1.00 82.62 439 LYS A CA 1
ATOM 3644 C C . LYS A 1 439 ? -15.277 -13.224 14.919 1.00 82.62 439 LYS A C 1
ATOM 3646 O O . LYS A 1 439 ? -16.444 -12.907 15.153 1.00 82.62 439 LYS A O 1
ATOM 3651 N N . GLY A 1 440 ? -14.327 -12.343 14.640 1.00 82.31 440 GLY A N 1
ATOM 3652 C CA . GLY A 1 440 ? -14.474 -10.905 14.867 1.00 82.31 440 GLY A CA 1
ATOM 3653 C C . GLY A 1 440 ? -14.174 -10.045 13.642 1.00 82.31 440 GLY A C 1
ATOM 3654 O O . GLY A 1 440 ? -13.197 -10.312 12.942 1.00 82.31 440 GLY A O 1
ATOM 3655 N N . CYS A 1 441 ? -14.980 -9.007 13.405 1.00 87.44 441 CYS A N 1
ATOM 3656 C CA . CYS A 1 441 ? -14.773 -8.013 12.345 1.00 87.44 441 CYS A CA 1
ATOM 3657 C C . CYS A 1 441 ? -14.706 -6.562 12.871 1.00 87.44 441 CYS A C 1
ATOM 3659 O O . CYS A 1 441 ? -14.804 -6.302 14.072 1.00 87.44 441 CYS A O 1
ATOM 3661 N N . PHE A 1 442 ? -14.460 -5.603 11.974 1.00 90.69 442 PHE A N 1
ATOM 3662 C CA . PHE A 1 442 ? -14.146 -4.210 12.316 1.00 90.69 442 PHE A CA 1
ATOM 3663 C C . PHE A 1 442 ? -15.138 -3.242 11.655 1.00 90.69 442 PHE A C 1
ATOM 3665 O O . PHE A 1 442 ? -14.958 -2.819 10.513 1.00 90.69 442 PHE A O 1
ATOM 3672 N N . SER A 1 443 ? -16.210 -2.895 12.368 1.00 96.88 443 SER A N 1
ATOM 3673 C CA . SER A 1 443 ? -17.282 -2.018 11.882 1.00 96.88 443 SER A CA 1
ATOM 3674 C C . SER A 1 443 ? -17.039 -0.533 12.178 1.00 96.88 443 SER A C 1
ATOM 3676 O O . SER A 1 443 ? -17.693 0.076 13.029 1.00 96.88 443 SER A O 1
ATOM 3678 N N . MET A 1 444 ? -16.099 0.058 11.433 1.00 94.00 444 MET A N 1
ATOM 3679 C CA . MET A 1 444 ? -15.872 1.508 11.411 1.00 94.00 444 MET A CA 1
ATOM 3680 C C . MET A 1 444 ? -16.746 2.208 10.360 1.00 94.00 444 MET A C 1
ATOM 3682 O O . MET A 1 444 ? -17.644 2.967 10.726 1.00 94.00 444 MET A O 1
ATOM 3686 N N . THR A 1 445 ? -16.481 1.926 9.080 1.00 96.00 445 THR A N 1
ATOM 3687 C CA . THR A 1 445 ? -17.098 2.558 7.902 1.00 96.00 445 THR A CA 1
ATOM 3688 C C . THR A 1 445 ? -18.613 2.390 7.846 1.00 96.00 445 THR A C 1
ATOM 3690 O O . THR A 1 445 ? -19.146 1.327 8.168 1.00 96.00 445 THR A O 1
ATOM 3693 N N . GLU A 1 446 ? -19.287 3.435 7.377 1.00 98.62 446 GLU A N 1
ATOM 3694 C CA . GLU A 1 446 ? -20.726 3.485 7.111 1.00 98.62 446 GLU A CA 1
ATOM 3695 C C . GLU A 1 446 ? -21.010 3.862 5.654 1.00 98.62 446 GLU A C 1
ATOM 3697 O O . GLU A 1 446 ? -20.122 4.358 4.957 1.00 98.62 446 GLU A O 1
ATOM 3702 N N . LEU A 1 447 ? -22.253 3.673 5.201 1.00 98.06 447 LEU A N 1
ATOM 3703 C CA . LEU A 1 447 ? -22.688 4.050 3.851 1.00 98.06 447 LEU A CA 1
ATOM 3704 C C . LEU A 1 447 ? -22.510 5.556 3.581 1.00 98.06 447 LEU A C 1
ATOM 3706 O O . LEU A 1 447 ? -22.059 5.928 2.500 1.00 98.06 447 LEU A O 1
ATOM 3710 N N . GLY A 1 448 ? -22.813 6.416 4.559 1.00 96.75 448 GLY A N 1
ATOM 3711 C CA . GLY A 1 448 ? -22.538 7.856 4.479 1.00 96.75 448 GLY A CA 1
ATOM 3712 C C . GLY A 1 448 ? -21.082 8.236 4.789 1.00 96.75 448 GLY A C 1
ATOM 3713 O O . GLY A 1 448 ? -20.585 9.251 4.300 1.00 96.75 448 GLY A O 1
ATOM 3714 N N . HIS A 1 449 ? -20.374 7.428 5.590 1.00 97.12 449 HIS A N 1
ATOM 3715 C CA . HIS A 1 449 ? -19.129 7.836 6.250 1.00 97.12 449 HIS A CA 1
ATOM 3716 C C . HIS A 1 449 ? -17.985 6.819 6.098 1.00 97.12 449 HIS A C 1
ATOM 3718 O O . HIS A 1 449 ? -17.751 5.951 6.941 1.00 97.12 449 HIS A O 1
ATOM 3724 N N . GLY A 1 450 ? -17.210 6.998 5.021 1.00 92.75 450 GLY A N 1
ATOM 3725 C CA . GLY A 1 450 ? -15.882 6.403 4.829 1.00 92.75 450 GLY A CA 1
ATOM 3726 C C . GLY A 1 450 ? -14.767 7.270 5.427 1.00 92.75 450 GLY A C 1
ATOM 3727 O O . GLY A 1 450 ? -14.455 7.177 6.609 1.00 92.75 450 GLY A O 1
ATOM 3728 N N . SER A 1 451 ? -14.159 8.141 4.614 1.00 91.06 451 SER A N 1
ATOM 3729 C CA . SER A 1 451 ? -12.987 8.944 5.011 1.00 91.06 451 SER A CA 1
ATOM 3730 C C . SER A 1 451 ? -13.240 9.917 6.173 1.00 91.06 451 SER A C 1
ATOM 3732 O O . SER A 1 451 ? -12.315 10.232 6.922 1.00 91.06 451 SER A O 1
ATOM 3734 N N . ASN A 1 452 ? -14.476 10.399 6.350 1.00 93.56 452 ASN A N 1
ATOM 3735 C CA . ASN A 1 452 ? -14.849 11.276 7.463 1.00 93.56 452 ASN A CA 1
ATOM 3736 C C . ASN A 1 452 ? -15.365 10.472 8.669 1.00 93.56 452 ASN A C 1
ATOM 3738 O O . ASN A 1 452 ? -16.534 10.580 9.041 1.00 93.56 452 ASN A O 1
ATOM 3742 N N . VAL A 1 453 ? -14.477 9.696 9.298 1.00 92.62 453 VAL A N 1
ATOM 3743 C CA . VAL A 1 453 ? -14.801 8.863 10.475 1.00 92.62 453 VAL A CA 1
ATOM 3744 C C . VAL A 1 453 ? -15.317 9.700 11.660 1.00 92.62 453 VAL A C 1
ATOM 3746 O O . VAL A 1 453 ? -16.070 9.193 12.479 1.00 92.62 453 VAL A O 1
ATOM 3749 N N . ARG A 1 454 ? -14.998 11.003 11.742 1.00 93.31 454 ARG A N 1
ATOM 3750 C CA . ARG A 1 454 ? -15.576 11.905 12.763 1.00 93.31 454 ARG A CA 1
ATOM 3751 C C . ARG A 1 454 ? -17.086 12.080 12.635 1.00 93.31 454 ARG A C 1
ATOM 3753 O O . ARG A 1 454 ? -17.737 12.361 13.635 1.00 93.31 454 ARG A O 1
ATOM 3760 N N . GLY A 1 455 ? -17.603 11.981 11.413 1.00 95.81 455 GLY A N 1
ATOM 3761 C CA . GLY A 1 455 ? -19.002 12.229 11.089 1.00 95.81 455 GLY A CA 1
ATOM 3762 C C . GLY A 1 455 ? -19.907 11.005 11.174 1.00 95.81 455 GLY A C 1
ATOM 3763 O O . GLY A 1 455 ? -21.078 11.169 10.873 1.00 95.81 455 GLY A O 1
ATOM 3764 N N . ILE A 1 456 ? -19.393 9.824 11.554 1.00 98.00 456 ILE A N 1
ATOM 3765 C CA . ILE A 1 456 ? -20.199 8.593 11.618 1.00 98.00 456 ILE A CA 1
ATOM 3766 C C . ILE A 1 456 ? -21.482 8.793 12.432 1.00 98.00 456 ILE A C 1
ATOM 3768 O O . ILE A 1 456 ? -21.479 9.470 13.463 1.00 98.00 456 ILE A O 1
ATOM 3772 N N . GLU A 1 457 ? -22.561 8.194 11.957 1.00 98.56 457 GLU A N 1
ATOM 3773 C CA . GLU A 1 457 ? -23.931 8.414 12.403 1.00 98.56 457 GLU A CA 1
ATOM 3774 C C . GLU A 1 457 ? -24.423 7.325 13.373 1.00 98.56 457 GLU A C 1
ATOM 3776 O O . GLU A 1 457 ? -25.403 7.555 14.077 1.00 98.56 457 GLU A O 1
ATOM 3781 N N . THR A 1 458 ? -23.762 6.160 13.473 1.00 98.75 458 THR A N 1
ATOM 3782 C CA . THR A 1 458 ? -24.081 5.171 14.525 1.00 98.75 458 THR A CA 1
ATOM 3783 C C . THR A 1 458 ? -23.863 5.796 15.905 1.00 98.75 458 THR A C 1
ATOM 3785 O O . THR A 1 458 ? -22.765 6.268 16.221 1.00 98.75 458 THR A O 1
ATOM 3788 N N . VAL A 1 459 ? -24.894 5.760 16.748 1.00 98.62 459 VAL A N 1
ATOM 3789 C CA . VAL A 1 459 ? -24.899 6.316 18.108 1.00 98.62 459 VAL A CA 1
ATOM 3790 C C . VAL A 1 459 ? -24.797 5.186 19.125 1.00 98.62 459 VAL A C 1
ATOM 3792 O O . VAL A 1 459 ? -25.406 4.136 18.945 1.00 98.62 459 VAL A O 1
ATOM 3795 N N . THR A 1 460 ? -24.074 5.426 20.217 1.00 98.69 460 THR A N 1
ATOM 3796 C CA . THR A 1 460 ? -24.069 4.555 21.395 1.00 98.69 460 THR A CA 1
ATOM 3797 C C . THR A 1 460 ? -24.322 5.390 22.644 1.00 98.69 460 THR A C 1
ATOM 3799 O O . THR A 1 460 ? -23.495 6.226 23.008 1.00 98.69 460 THR A O 1
ATOM 3802 N N . THR A 1 461 ? -25.461 5.179 23.302 1.00 98.56 461 THR A N 1
ATOM 3803 C CA . THR A 1 461 ? -25.874 5.941 24.494 1.00 98.56 461 THR A CA 1
ATOM 3804 C C . THR A 1 461 ? -25.649 5.119 25.760 1.00 98.56 461 THR A C 1
ATOM 3806 O O . THR A 1 461 ? -26.002 3.943 25.786 1.00 98.56 461 THR A O 1
ATOM 3809 N N . TYR A 1 462 ? -25.082 5.711 26.814 1.00 98.25 462 TYR A N 1
ATOM 3810 C CA . TYR A 1 462 ? -24.979 5.046 28.120 1.00 98.25 462 TYR A CA 1
ATOM 3811 C C . TYR A 1 462 ? -26.306 5.107 28.892 1.00 98.25 462 TYR A C 1
ATOM 3813 O O . TYR A 1 462 ? -26.898 6.177 29.032 1.00 98.25 462 TYR A O 1
ATOM 3821 N N . ASP A 1 463 ? -26.750 3.965 29.412 1.00 96.81 463 ASP A N 1
ATOM 3822 C CA . ASP A 1 463 ? -27.941 3.812 30.244 1.00 96.81 463 ASP A CA 1
ATOM 3823 C C . ASP A 1 463 ? -27.530 3.535 31.698 1.00 96.81 463 ASP A C 1
ATOM 3825 O O . ASP A 1 463 ? -27.297 2.395 32.112 1.00 96.81 463 ASP A O 1
ATOM 3829 N N . CYS A 1 464 ? -27.474 4.605 32.495 1.00 93.31 464 CYS A N 1
ATOM 3830 C CA . CYS A 1 464 ? -27.137 4.557 33.919 1.00 93.31 464 CYS A CA 1
ATOM 3831 C C . CYS A 1 464 ? -28.104 3.706 34.767 1.00 93.31 464 CYS A C 1
ATOM 3833 O O . CYS A 1 464 ? -27.769 3.390 35.907 1.00 93.31 464 CYS A O 1
ATOM 3835 N N . SER A 1 465 ? -29.299 3.363 34.265 1.00 94.81 465 SER A N 1
ATOM 3836 C CA . SER A 1 465 ? -30.290 2.578 35.018 1.00 94.81 465 SER A CA 1
ATOM 3837 C C . SER A 1 465 ? -30.050 1.067 34.940 1.00 94.81 465 SER A C 1
ATOM 3839 O O . SER A 1 465 ? -30.420 0.340 35.860 1.00 94.81 465 SER A O 1
ATOM 3841 N N . THR A 1 466 ? -29.393 0.605 33.874 1.00 96.31 466 THR A N 1
ATOM 3842 C CA . THR A 1 466 ? -29.054 -0.810 33.633 1.00 96.31 466 THR A CA 1
ATOM 3843 C C . THR A 1 466 ? -27.549 -1.084 33.696 1.00 96.31 466 THR A C 1
ATOM 3845 O O . THR A 1 466 ? -27.149 -2.223 33.927 1.00 96.31 466 THR A O 1
ATOM 3848 N N . GLY A 1 467 ? -26.705 -0.057 33.542 1.00 95.88 467 GLY A N 1
ATOM 3849 C CA . GLY A 1 467 ? -25.249 -0.209 33.461 1.00 95.88 467 GLY A CA 1
ATOM 3850 C C . GLY A 1 467 ? -24.768 -0.649 32.074 1.00 95.88 467 GLY A C 1
ATOM 3851 O O . GLY A 1 467 ? -23.737 -1.314 31.953 1.00 95.88 467 GLY A O 1
ATOM 3852 N N . GLU A 1 468 ? -25.515 -0.302 31.026 1.00 98.31 468 GLU A N 1
ATOM 3853 C CA . GLU A 1 468 ? -25.306 -0.773 29.654 1.00 98.31 468 GLU A CA 1
ATOM 3854 C C . GLU A 1 468 ? -25.065 0.377 28.667 1.00 98.31 468 GLU A C 1
ATOM 3856 O O . GLU A 1 468 ? -25.386 1.538 28.916 1.00 98.31 468 GLU A O 1
ATOM 3861 N N . PHE A 1 469 ? -24.530 0.035 27.500 1.00 98.69 469 PHE A N 1
ATOM 3862 C CA . PHE A 1 469 ? -24.508 0.883 26.317 1.00 98.69 469 PHE A CA 1
ATOM 3863 C C . PHE A 1 469 ? -25.560 0.405 25.312 1.00 98.69 469 PHE A C 1
ATOM 3865 O O . PHE A 1 469 ? -25.601 -0.775 24.970 1.00 98.69 469 PHE A O 1
ATOM 3872 N N . VAL A 1 470 ? -26.377 1.330 24.808 1.00 98.75 470 VAL A N 1
ATOM 3873 C CA . VAL A 1 470 ? -27.410 1.097 23.790 1.00 98.75 470 VAL A CA 1
ATOM 3874 C C . VAL A 1 470 ? -26.885 1.580 22.437 1.00 98.75 470 VAL A C 1
ATOM 3876 O O . VAL A 1 470 ? -26.781 2.787 22.210 1.00 98.75 470 VAL A O 1
ATOM 3879 N N . ILE A 1 471 ? -26.535 0.646 21.552 1.00 98.81 471 ILE A N 1
ATOM 3880 C CA . ILE A 1 471 ? -25.997 0.896 20.206 1.00 98.81 471 ILE A CA 1
ATOM 3881 C C . ILE A 1 471 ? -27.152 0.976 19.201 1.00 98.81 471 ILE A C 1
ATOM 3883 O O . ILE A 1 471 ? -27.951 0.045 19.100 1.00 98.81 471 ILE A O 1
ATOM 3887 N N . ASN A 1 472 ? -27.232 2.056 18.423 1.00 98.81 472 ASN A N 1
ATOM 3888 C CA . ASN A 1 472 ? -28.301 2.265 17.450 1.00 98.81 472 ASN A CA 1
ATOM 3889 C C . ASN A 1 472 ? -27.813 2.862 16.117 1.00 98.81 472 ASN A C 1
ATOM 3891 O O . ASN A 1 472 ? -27.007 3.794 16.080 1.00 98.81 472 ASN A O 1
ATOM 3895 N N . THR A 1 473 ? -28.374 2.362 15.017 1.00 98.81 473 THR A N 1
ATOM 3896 C CA . THR A 1 473 ? -28.210 2.861 13.646 1.00 98.81 473 THR A CA 1
ATOM 3897 C C . THR A 1 473 ? -29.425 3.739 13.297 1.00 98.81 473 THR A C 1
ATOM 3899 O O . THR A 1 473 ? -30.472 3.199 12.944 1.00 98.81 473 THR A O 1
ATOM 3902 N N . PRO A 1 474 ? -29.348 5.082 13.410 1.00 97.88 474 PRO A N 1
ATOM 3903 C CA . PRO A 1 474 ? -30.530 5.955 13.336 1.00 97.88 474 PRO A CA 1
ATOM 3904 C C . PRO A 1 474 ? -31.140 6.117 11.933 1.00 97.88 474 PRO A C 1
ATOM 3906 O O . PRO A 1 474 ? -32.264 6.598 11.807 1.00 97.88 474 PRO A O 1
ATOM 3909 N N . CYS A 1 475 ? -30.409 5.764 10.877 1.00 97.12 475 CYS A N 1
ATOM 3910 C CA . CYS A 1 475 ? -30.792 5.976 9.482 1.00 97.12 475 CYS A CA 1
ATOM 3911 C C . CYS A 1 475 ? -30.079 4.967 8.563 1.00 97.12 475 CYS A C 1
ATOM 3913 O O . CYS A 1 475 ? -29.117 4.312 8.960 1.00 97.12 475 CYS A O 1
ATOM 3915 N N . GLU A 1 476 ? -30.518 4.846 7.307 1.00 97.75 476 GLU A N 1
ATOM 3916 C CA . GLU A 1 476 ? -29.870 3.942 6.344 1.00 97.75 476 GLU A CA 1
ATOM 3917 C C . GLU A 1 476 ? -28.443 4.390 5.962 1.00 97.75 476 GLU A C 1
ATOM 3919 O O . GLU A 1 476 ? -27.611 3.536 5.666 1.00 97.75 476 GLU A O 1
ATOM 3924 N N . SER A 1 477 ? -28.103 5.684 6.019 1.00 97.88 477 SER A N 1
ATOM 3925 C CA . SER A 1 477 ? -26.724 6.157 5.796 1.00 97.88 477 SER A CA 1
ATOM 3926 C C . SER A 1 477 ? -25.765 5.762 6.927 1.00 97.88 477 SER A C 1
ATOM 3928 O O . SER A 1 477 ? -24.602 5.463 6.647 1.00 97.88 477 SER A O 1
ATOM 3930 N N . ALA A 1 478 ? -26.273 5.625 8.158 1.00 98.44 478 ALA A N 1
ATOM 3931 C CA . ALA A 1 478 ? -25.538 5.132 9.322 1.00 98.44 478 ALA A CA 1
ATOM 3932 C C . ALA A 1 478 ? -25.243 3.623 9.294 1.00 98.44 478 ALA A C 1
ATOM 3934 O O . ALA A 1 478 ? -24.563 3.125 10.194 1.00 98.44 478 ALA A O 1
ATOM 3935 N N . GLN A 1 479 ? -25.769 2.861 8.324 1.00 98.25 479 GLN A N 1
ATOM 3936 C CA . GLN A 1 479 ? -25.501 1.422 8.258 1.00 98.25 479 GLN A CA 1
ATOM 3937 C C . GLN A 1 479 ? -23.998 1.187 8.102 1.00 98.25 479 GLN A C 1
ATOM 3939 O O . GLN A 1 479 ? -23.360 1.783 7.229 1.00 98.25 479 GLN A O 1
ATOM 3944 N N . LYS A 1 480 ? -23.426 0.298 8.916 1.00 98.69 480 LYS A N 1
ATOM 3945 C CA . LYS A 1 480 ? -22.031 -0.120 8.750 1.00 98.69 480 LYS A CA 1
ATOM 3946 C C . LYS A 1 480 ? -21.892 -0.806 7.399 1.00 98.69 480 LYS A C 1
ATOM 3948 O O . LYS A 1 480 ? -22.769 -1.584 7.037 1.00 98.69 480 LYS A O 1
ATOM 3953 N N . TYR A 1 481 ? -20.836 -0.509 6.647 1.00 97.12 481 TYR A N 1
ATOM 3954 C CA . TYR A 1 481 ? -20.745 -0.854 5.223 1.00 97.12 481 TYR A CA 1
ATOM 3955 C C . TYR A 1 481 ? -19.318 -1.265 4.831 1.00 97.12 481 TYR A C 1
ATOM 3957 O O . TYR A 1 481 ? -18.353 -0.704 5.342 1.00 97.12 481 TYR A O 1
ATOM 3965 N N . TRP A 1 482 ? -19.187 -2.233 3.915 1.00 94.69 482 TRP A N 1
ATOM 3966 C CA . TRP A 1 482 ? -17.931 -2.908 3.532 1.00 94.69 482 TRP A CA 1
ATOM 3967 C C . TRP A 1 482 ? -17.256 -3.747 4.635 1.00 94.69 482 TRP A C 1
ATOM 3969 O O . TRP A 1 482 ? -16.075 -4.083 4.521 1.00 94.69 482 TRP A O 1
ATOM 3979 N N . ILE A 1 483 ? -17.976 -4.162 5.680 1.00 96.25 483 ILE A N 1
ATOM 3980 C CA . ILE A 1 483 ? -17.374 -4.817 6.852 1.00 96.25 483 ILE A CA 1
ATOM 3981 C C . ILE A 1 483 ? -16.976 -6.262 6.523 1.00 96.25 483 ILE A C 1
ATOM 3983 O O . ILE A 1 483 ? -17.818 -7.159 6.493 1.00 96.25 483 ILE A O 1
ATOM 3987 N N . GLY A 1 484 ? -15.690 -6.496 6.248 1.00 83.81 484 GLY A N 1
ATOM 3988 C CA . GLY A 1 484 ? -15.160 -7.822 5.908 1.00 83.81 484 GLY A CA 1
ATOM 3989 C C . GLY A 1 484 ? -15.489 -8.867 6.979 1.00 83.81 484 GLY A C 1
ATOM 3990 O O . GLY A 1 484 ? -15.340 -8.603 8.169 1.00 83.81 484 GLY A O 1
ATOM 3991 N N . GLY A 1 485 ? -15.970 -10.041 6.569 1.00 79.94 485 GLY A N 1
ATOM 3992 C CA . GLY A 1 485 ? -16.380 -11.105 7.486 1.00 79.94 485 GLY A CA 1
ATOM 3993 C C . GLY A 1 485 ? -17.785 -10.948 8.074 1.00 79.94 485 GLY A C 1
ATOM 3994 O O . GLY A 1 485 ? -18.300 -11.907 8.637 1.00 79.94 485 GLY A O 1
ATOM 3995 N N . ALA A 1 486 ? -18.432 -9.780 7.987 1.00 90.06 486 ALA A N 1
ATOM 3996 C CA . ALA A 1 486 ? -19.737 -9.584 8.626 1.00 90.06 486 ALA A CA 1
ATOM 3997 C C . ALA A 1 486 ? -20.874 -10.351 7.931 1.00 90.06 486 ALA A C 1
ATOM 3999 O O . ALA A 1 486 ? -21.780 -10.838 8.614 1.00 90.06 486 ALA A O 1
ATOM 4000 N N . ALA A 1 487 ? -20.837 -10.470 6.597 1.00 84.81 487 ALA A N 1
ATOM 4001 C CA . ALA A 1 487 ? -21.959 -11.012 5.829 1.00 84.81 487 ALA A CA 1
ATOM 4002 C C . ALA A 1 487 ? -22.271 -12.470 6.195 1.00 84.81 487 ALA A C 1
ATOM 4004 O O . ALA A 1 487 ? -23.449 -12.808 6.320 1.00 84.81 487 ALA A O 1
ATOM 4005 N N . ASN A 1 488 ? -21.247 -13.293 6.461 1.00 77.75 488 ASN A N 1
ATOM 4006 C CA . ASN A 1 488 ? -21.421 -14.712 6.785 1.00 77.75 488 ASN A CA 1
ATOM 4007 C C . ASN A 1 488 ? -20.672 -15.185 8.044 1.00 77.75 488 ASN A C 1
ATOM 4009 O O . ASN A 1 488 ? -21.174 -16.066 8.737 1.00 77.75 488 ASN A O 1
ATOM 4013 N N . HIS A 1 489 ? -19.486 -14.648 8.355 1.00 79.44 489 HIS A N 1
ATOM 4014 C CA . HIS A 1 489 ? -18.528 -15.371 9.213 1.00 79.44 489 HIS A CA 1
ATOM 4015 C C . HIS A 1 489 ? -18.314 -14.818 10.631 1.00 79.44 489 HIS A C 1
ATOM 4017 O O . HIS A 1 489 ? -17.941 -15.574 11.530 1.00 79.44 489 HIS A O 1
ATOM 4023 N N . ALA A 1 490 ? -18.516 -13.521 10.851 1.00 86.38 490 ALA A N 1
ATOM 4024 C CA . ALA A 1 490 ? -18.223 -12.866 12.119 1.00 86.38 490 ALA A CA 1
ATOM 4025 C C . ALA A 1 490 ? -19.369 -13.029 13.129 1.00 86.38 490 ALA A C 1
ATOM 4027 O O . ALA A 1 490 ? -20.524 -12.713 12.847 1.00 86.38 490 ALA A O 1
ATOM 4028 N N . THR A 1 491 ? -19.006 -13.487 14.325 1.00 94.31 491 THR A N 1
ATOM 4029 C CA . THR A 1 491 ? -19.859 -13.570 15.523 1.00 94.31 491 THR A CA 1
ATOM 4030 C C . THR A 1 491 ? -19.908 -12.259 16.299 1.00 94.31 491 THR A C 1
ATOM 4032 O O . THR A 1 491 ? -20.914 -11.953 16.929 1.00 94.31 491 THR A O 1
ATOM 4035 N N . HIS A 1 492 ? -18.831 -11.473 16.242 1.00 97.62 492 HIS A N 1
ATOM 4036 C CA . HIS A 1 492 ? -18.647 -10.233 16.986 1.00 97.62 492 HIS A CA 1
ATOM 4037 C C . HIS A 1 492 ? -18.063 -9.142 16.080 1.00 97.62 492 HIS A C 1
ATOM 4039 O O . HIS A 1 492 ? -17.440 -9.432 15.057 1.00 97.62 492 HIS A O 1
ATOM 4045 N N . THR A 1 493 ? -18.232 -7.879 16.461 1.00 98.06 493 THR A N 1
ATOM 4046 C CA . THR A 1 493 ? -17.646 -6.742 15.745 1.00 98.06 493 THR A CA 1
ATOM 4047 C C . THR A 1 493 ? -17.202 -5.627 16.687 1.00 98.06 493 THR A C 1
ATOM 4049 O O . THR A 1 493 ? -17.799 -5.421 17.747 1.00 98.06 493 THR A O 1
ATOM 4052 N N . ILE A 1 494 ? -16.167 -4.884 16.285 1.00 97.50 494 ILE A N 1
ATOM 4053 C CA . ILE A 1 494 ? -15.832 -3.591 16.891 1.00 97.50 494 ILE A CA 1
ATOM 4054 C C . ILE A 1 494 ? -16.705 -2.516 16.247 1.00 97.50 494 ILE A C 1
ATOM 4056 O O . ILE A 1 494 ? -16.486 -2.140 15.093 1.00 97.50 494 ILE A O 1
ATOM 4060 N N . VAL A 1 495 ? -17.702 -2.017 16.971 1.00 98.31 495 VAL A N 1
ATOM 4061 C CA . VAL A 1 495 ? -18.539 -0.891 16.543 1.00 98.31 495 VAL A CA 1
ATOM 4062 C C . VAL A 1 495 ? -17.829 0.409 16.891 1.00 98.31 495 VAL A C 1
ATOM 4064 O O . VAL A 1 495 ? -17.598 0.690 18.064 1.00 98.31 495 VAL A O 1
ATOM 4067 N N . PHE A 1 496 ? -17.507 1.220 15.882 1.00 97.88 496 PHE A N 1
ATOM 4068 C CA . PHE A 1 496 ? -17.183 2.629 16.109 1.00 97.88 496 PHE A CA 1
ATOM 4069 C C . PHE A 1 496 ? -18.469 3.445 16.057 1.00 97.88 496 PHE A C 1
ATOM 4071 O O . PHE A 1 496 ? -19.255 3.300 15.121 1.00 97.88 496 PHE A O 1
ATOM 4078 N N . SER A 1 497 ? -18.683 4.310 17.040 1.00 98.25 497 SER A N 1
ATOM 4079 C CA . SER A 1 497 ? -19.938 5.058 17.192 1.00 98.25 497 SER A CA 1
ATOM 4080 C C . SER A 1 497 ? -19.741 6.333 18.005 1.00 98.25 497 SER A C 1
ATOM 4082 O O . SER A 1 497 ? -18.817 6.410 18.819 1.00 98.25 497 SER A O 1
ATOM 4084 N N . GLN A 1 498 ? -20.634 7.305 17.830 1.00 98.12 498 GLN A N 1
ATOM 4085 C CA . GLN A 1 498 ? -20.713 8.510 18.657 1.00 98.12 498 GLN A CA 1
ATOM 4086 C C . GLN A 1 498 ? -21.188 8.134 20.067 1.00 98.12 498 GLN A C 1
ATOM 4088 O O . GLN A 1 498 ? -22.325 7.695 20.235 1.00 98.12 498 GLN A O 1
ATOM 4093 N N . LEU A 1 499 ? -20.330 8.292 21.077 1.00 97.94 499 LEU A N 1
ATOM 4094 C CA . LEU A 1 499 ? -20.681 8.013 22.471 1.00 97.94 499 LEU A CA 1
ATOM 4095 C C . LEU A 1 499 ? -21.478 9.182 23.066 1.00 97.94 499 LEU A C 1
ATOM 4097 O O . LEU A 1 499 ? -20.929 10.271 23.239 1.00 97.94 499 LEU A O 1
ATOM 4101 N N . ILE A 1 500 ? -22.742 8.948 23.420 1.00 97.88 500 ILE A N 1
ATOM 4102 C CA . ILE A 1 500 ? -23.607 9.908 24.116 1.00 97.88 500 ILE A CA 1
ATOM 4103 C C . ILE A 1 500 ? -23.759 9.516 25.590 1.00 97.88 500 ILE A C 1
ATOM 4105 O O . ILE A 1 500 ? -24.052 8.371 25.928 1.00 97.88 500 ILE A O 1
ATOM 4109 N N . ILE A 1 501 ? -23.570 10.494 26.475 1.00 96.00 501 ILE A N 1
ATOM 4110 C CA . ILE A 1 501 ? -23.719 10.365 27.929 1.00 96.00 501 ILE A CA 1
ATOM 4111 C C . ILE A 1 501 ? -24.430 11.626 28.420 1.00 96.00 501 ILE A C 1
ATOM 4113 O O . ILE A 1 501 ? -23.994 12.724 28.075 1.00 96.00 501 ILE A O 1
ATOM 4117 N N . ASP A 1 502 ? -25.527 11.488 29.167 1.00 91.19 502 ASP A N 1
ATOM 4118 C CA . ASP A 1 502 ? -26.367 12.603 29.645 1.00 91.19 502 ASP A CA 1
ATOM 4119 C C . ASP A 1 502 ? -26.723 13.620 28.535 1.00 91.19 502 ASP A C 1
ATOM 4121 O O . ASP A 1 502 ? -26.626 14.836 28.695 1.00 91.19 502 ASP A O 1
ATOM 4125 N N . GLY A 1 503 ? -27.065 13.109 27.345 1.00 91.94 503 GLY A N 1
ATOM 4126 C CA . GLY A 1 503 ? -27.368 13.911 26.149 1.00 91.94 503 GLY A CA 1
ATOM 4127 C C . GLY A 1 503 ? -26.156 14.563 25.463 1.00 91.94 503 GLY A C 1
ATOM 4128 O O . GLY A 1 503 ? -26.302 15.154 24.394 1.00 91.94 503 GLY A O 1
ATOM 4129 N N . LYS A 1 504 ? -24.946 14.440 26.020 1.00 95.38 504 LYS A N 1
ATOM 4130 C CA . LYS A 1 504 ? -23.708 15.005 25.471 1.00 95.38 504 LYS A CA 1
ATOM 4131 C C . LYS A 1 504 ? -22.914 13.970 24.670 1.00 95.38 504 LYS A C 1
ATOM 4133 O O . LYS A 1 504 ? -22.458 12.968 25.216 1.00 95.38 504 LYS A O 1
ATOM 4138 N N . ASN A 1 505 ? -22.662 14.269 23.394 1.00 96.12 505 ASN A N 1
ATOM 4139 C CA . ASN A 1 505 ? -21.728 13.508 22.561 1.00 96.12 505 ASN A CA 1
ATOM 4140 C C . ASN A 1 505 ? -20.264 13.762 23.000 1.00 96.12 505 ASN A C 1
ATOM 4142 O O . ASN A 1 505 ? -19.827 14.911 23.089 1.00 96.12 505 ASN A O 1
ATOM 4146 N N . GLN A 1 506 ? -19.510 12.691 23.261 1.00 95.50 506 GLN A N 1
ATOM 4147 C CA . GLN A 1 506 ? -18.081 12.696 23.623 1.00 95.50 506 GLN A CA 1
ATOM 4148 C C . GLN A 1 506 ? -17.153 12.383 22.427 1.00 95.50 506 GLN A C 1
ATOM 4150 O O . GLN A 1 506 ? -15.924 12.427 22.556 1.00 95.50 506 GLN A O 1
ATOM 4155 N N . GLY A 1 507 ? -17.738 12.083 21.264 1.00 94.94 507 GLY A N 1
ATOM 4156 C CA . GLY A 1 507 ? -17.080 11.707 20.018 1.00 94.94 507 GLY A CA 1
ATOM 4157 C C . GLY A 1 507 ? -17.012 10.196 19.792 1.00 94.94 507 GLY A C 1
ATOM 4158 O O . GLY A 1 507 ? -17.559 9.394 20.553 1.00 94.94 507 GLY A O 1
ATOM 4159 N N . VAL A 1 508 ? -16.304 9.815 18.729 1.00 95.62 508 VAL A N 1
ATOM 4160 C CA . VAL A 1 508 ? -16.121 8.422 18.299 1.00 95.62 508 VAL A CA 1
ATOM 4161 C C . VAL A 1 508 ? -15.397 7.592 19.362 1.00 95.62 508 VAL A C 1
ATOM 4163 O O . VAL A 1 508 ? -14.286 7.938 19.759 1.00 95.62 508 VAL A O 1
ATOM 4166 N N . HIS A 1 509 ? -16.015 6.481 19.761 1.00 96.19 509 HIS A N 1
ATOM 4167 C CA . HIS A 1 509 ? -15.461 5.444 20.639 1.00 96.19 509 HIS A CA 1
ATOM 4168 C C . HIS A 1 509 ? -15.704 4.050 20.039 1.00 96.19 509 HIS A C 1
ATOM 4170 O O . HIS A 1 509 ? -16.544 3.902 19.148 1.00 96.19 509 HIS A O 1
ATOM 4176 N N . ALA A 1 510 ? -14.964 3.047 20.522 1.00 96.38 510 ALA A N 1
ATOM 4177 C CA . ALA A 1 510 ? -14.997 1.670 20.029 1.00 96.38 510 ALA A CA 1
ATOM 4178 C C . ALA A 1 510 ? -15.600 0.702 21.068 1.00 96.38 510 ALA A C 1
ATOM 4180 O O . ALA A 1 510 ? -15.140 0.641 22.210 1.00 96.38 510 ALA A O 1
ATOM 4181 N N . PHE A 1 511 ? -16.600 -0.077 20.656 1.00 98.38 511 PHE A N 1
ATOM 4182 C CA . PHE A 1 511 ? -17.361 -1.000 21.505 1.00 98.38 511 PHE A CA 1
ATOM 4183 C C . PHE A 1 511 ? -17.353 -2.412 20.922 1.00 98.38 511 PHE A C 1
ATOM 4185 O O . PHE A 1 511 ? -17.422 -2.579 19.705 1.00 98.38 511 PHE A O 1
ATOM 4192 N N . ILE A 1 512 ? -17.322 -3.434 21.775 1.00 98.56 512 ILE A N 1
ATOM 4193 C CA . ILE A 1 512 ? -17.528 -4.825 21.353 1.00 98.56 512 ILE A CA 1
ATOM 4194 C C . ILE A 1 512 ? -19.027 -5.144 21.355 1.00 98.56 512 ILE A C 1
ATOM 4196 O O . ILE A 1 512 ? -19.673 -5.087 22.403 1.00 98.56 512 ILE A O 1
ATOM 4200 N N . ALA A 1 513 ? -19.558 -5.545 20.201 1.00 98.44 513 ALA A N 1
ATOM 4201 C CA . ALA A 1 513 ? -20.919 -6.061 20.062 1.00 98.44 513 ALA A CA 1
ATOM 4202 C C . ALA A 1 513 ? -20.908 -7.496 19.520 1.00 98.44 513 ALA A C 1
ATOM 4204 O O . ALA A 1 513 ? -20.152 -7.810 18.597 1.00 98.44 513 ALA A O 1
ATOM 4205 N N . GLN A 1 514 ? -21.765 -8.355 20.072 1.00 98.19 514 GLN A N 1
ATOM 4206 C CA . GLN A 1 514 ? -22.071 -9.659 19.488 1.00 98.19 514 GLN A CA 1
ATOM 4207 C C . GLN A 1 514 ? -23.148 -9.476 18.411 1.00 98.19 514 GLN A C 1
ATOM 4209 O O . GLN A 1 514 ? -24.164 -8.827 18.647 1.00 98.19 514 GLN A O 1
ATOM 4214 N N . ILE A 1 515 ? -22.910 -10.032 17.226 1.00 98.25 515 ILE A N 1
ATOM 4215 C CA . ILE A 1 515 ? -23.785 -9.917 16.050 1.00 98.25 515 ILE A CA 1
ATOM 4216 C C . ILE A 1 515 ? -24.341 -11.264 15.574 1.00 98.25 515 ILE A C 1
ATOM 4218 O O . ILE A 1 515 ? -25.303 -11.271 14.805 1.00 98.25 515 ILE A O 1
ATOM 4222 N N . ARG A 1 516 ? -23.782 -12.390 16.045 1.00 97.12 516 ARG A N 1
ATOM 4223 C CA . ARG A 1 516 ? -24.363 -13.731 15.878 1.00 97.12 516 ARG A CA 1
ATOM 4224 C C . ARG A 1 516 ? -24.251 -14.575 17.141 1.00 97.12 516 ARG A C 1
ATOM 4226 O O . ARG A 1 516 ? -23.298 -14.415 17.907 1.00 97.12 516 ARG A O 1
ATOM 4233 N N . ASP A 1 517 ? -25.193 -15.496 17.313 1.00 93.88 517 ASP A N 1
ATOM 4234 C CA . ASP A 1 517 ? -25.123 -16.549 18.328 1.00 93.88 517 ASP A CA 1
ATOM 4235 C C . ASP A 1 517 ? -24.073 -17.625 17.972 1.00 93.88 517 ASP A C 1
ATOM 4237 O O . ASP A 1 517 ? -23.420 -17.581 16.925 1.00 93.88 517 ASP A O 1
ATOM 4241 N N . GLU A 1 518 ? -23.914 -18.614 18.852 1.00 85.56 518 GLU A N 1
ATOM 4242 C CA . GLU A 1 518 ? -22.989 -19.745 18.668 1.00 85.56 518 GLU A CA 1
ATOM 4243 C C . GLU A 1 518 ? -23.349 -20.631 17.457 1.00 85.56 518 GLU A C 1
ATOM 4245 O O . GLU A 1 518 ? -22.478 -21.290 16.887 1.00 85.56 518 GLU A O 1
ATOM 4250 N N . ASN A 1 519 ? -24.612 -20.604 17.020 1.00 86.44 519 ASN A N 1
ATOM 4251 C CA . ASN A 1 519 ? -25.117 -21.332 15.855 1.00 86.44 519 ASN A CA 1
ATOM 4252 C C . ASN A 1 519 ? -24.920 -20.556 14.533 1.00 86.44 519 ASN A C 1
ATOM 4254 O O . ASN A 1 519 ? -25.154 -21.104 13.457 1.00 86.44 519 ASN A O 1
ATOM 4258 N N . GLY A 1 520 ? -24.500 -19.285 14.592 1.00 82.44 520 GLY A N 1
ATOM 4259 C CA . GLY A 1 520 ? -24.351 -18.391 13.439 1.00 82.44 520 GLY A CA 1
ATOM 4260 C C . GLY A 1 520 ? -25.620 -17.620 13.040 1.00 82.44 520 GLY A C 1
ATOM 4261 O O . GLY A 1 520 ? -25.582 -16.859 12.062 1.00 82.44 520 GLY A O 1
ATOM 4262 N N . ASN A 1 521 ? -26.717 -17.760 13.793 1.00 94.44 521 ASN A N 1
ATOM 4263 C CA . ASN A 1 521 ? -27.921 -16.945 13.635 1.00 94.44 521 ASN A CA 1
ATOM 4264 C C . ASN A 1 521 ? -27.594 -15.487 13.959 1.00 94.44 521 ASN A C 1
ATOM 4266 O O . ASN A 1 521 ? -26.853 -15.215 14.899 1.00 94.44 521 ASN A O 1
ATOM 4270 N N . ILE A 1 522 ? -28.171 -14.539 13.221 1.00 97.81 522 ILE A N 1
ATOM 4271 C CA . ILE A 1 522 ? -28.023 -13.112 13.534 1.00 97.81 522 ILE A CA 1
ATOM 4272 C C . ILE A 1 522 ? -28.699 -12.832 14.886 1.00 97.81 522 ILE A C 1
ATOM 4274 O O . ILE A 1 522 ? -29.818 -13.292 15.120 1.00 97.81 522 ILE A O 1
ATOM 4278 N N . CYS A 1 523 ? -28.022 -12.101 15.776 1.00 98.31 523 CYS A N 1
ATOM 4279 C CA . CYS A 1 523 ? -28.572 -11.755 17.089 1.00 98.31 523 CYS A CA 1
ATOM 4280 C C . CYS A 1 523 ? -29.882 -10.950 16.973 1.00 98.31 523 CYS A C 1
ATOM 4282 O O . CYS A 1 523 ? -30.043 -10.182 16.018 1.00 98.31 523 CYS A O 1
ATOM 4284 N N . PRO A 1 524 ? -30.788 -11.035 17.970 1.00 97.88 524 PRO A N 1
ATOM 4285 C CA . PRO A 1 524 ? -31.906 -10.106 18.092 1.00 97.88 524 PRO A CA 1
ATOM 4286 C C . PRO A 1 524 ? -31.440 -8.653 17.963 1.00 97.88 524 PRO A C 1
ATOM 4288 O O . PRO A 1 524 ? -30.349 -8.301 18.414 1.00 97.88 524 PRO A O 1
ATOM 4291 N N . ASN A 1 525 ? -32.269 -7.822 17.334 1.00 98.31 525 ASN A N 1
ATOM 4292 C CA . ASN A 1 525 ? -32.012 -6.401 17.088 1.00 98.31 525 ASN A CA 1
ATOM 4293 C C . ASN A 1 525 ? -30.781 -6.076 16.209 1.00 98.31 525 ASN A C 1
ATOM 4295 O O . ASN A 1 525 ? -30.467 -4.904 15.995 1.00 98.31 525 ASN A O 1
ATOM 4299 N N . VAL A 1 526 ? -30.109 -7.078 15.636 1.00 98.75 526 VAL A N 1
ATOM 4300 C CA . VAL A 1 526 ? -29.087 -6.890 14.602 1.00 98.75 526 VAL A CA 1
ATOM 4301 C C . VAL A 1 526 ? -29.685 -7.255 13.243 1.00 98.75 526 VAL A C 1
ATOM 4303 O O . VAL A 1 526 ? -30.337 -8.286 13.087 1.00 98.75 526 VAL A O 1
ATOM 4306 N N . ARG A 1 527 ? -29.433 -6.432 12.222 1.00 98.31 527 ARG A N 1
ATOM 4307 C CA . ARG A 1 527 ? -29.669 -6.789 10.813 1.00 98.31 527 ARG A CA 1
ATOM 4308 C C . ARG A 1 527 ? -28.323 -6.889 10.109 1.00 98.31 527 ARG A C 1
ATOM 4310 O O . ARG A 1 527 ? -27.475 -6.018 10.290 1.00 98.31 527 ARG A O 1
ATOM 4317 N N . ILE A 1 528 ? -28.140 -7.922 9.287 1.00 97.62 528 ILE A N 1
ATOM 4318 C CA . ILE A 1 528 ? -26.964 -8.090 8.424 1.00 97.62 528 ILE A CA 1
ATOM 4319 C C . ILE A 1 528 ? -27.428 -8.324 6.986 1.00 97.62 528 ILE A C 1
ATOM 4321 O O . ILE A 1 528 ? -28.409 -9.028 6.756 1.00 97.62 528 ILE A O 1
ATOM 4325 N N . ALA A 1 529 ? -26.715 -7.748 6.019 1.00 93.50 529 ALA A N 1
ATOM 4326 C CA . ALA A 1 529 ? -26.876 -8.048 4.599 1.00 93.50 529 ALA A CA 1
ATOM 4327 C C . ALA A 1 529 ? -25.518 -8.052 3.886 1.00 93.50 529 ALA A C 1
ATOM 4329 O O . ALA A 1 529 ? -24.578 -7.389 4.316 1.00 93.50 529 ALA A O 1
ATOM 4330 N N . ASP A 1 530 ? -25.410 -8.764 2.771 1.00 90.94 530 ASP A N 1
ATOM 4331 C CA . ASP A 1 530 ? -24.199 -8.770 1.947 1.00 90.94 530 ASP A CA 1
ATOM 4332 C C . ASP A 1 530 ? -24.013 -7.433 1.197 1.00 90.94 530 ASP A C 1
ATOM 4334 O O . ASP A 1 530 ? -25.004 -6.774 0.856 1.00 90.94 530 ASP A O 1
ATOM 4338 N N . CYS A 1 531 ? -22.771 -7.014 0.924 1.00 87.12 531 CYS A N 1
ATOM 4339 C CA . CYS A 1 531 ? -22.487 -5.897 0.006 1.00 87.12 531 CYS A CA 1
ATOM 4340 C C . CYS A 1 531 ? -22.631 -6.293 -1.476 1.00 87.12 531 CYS A C 1
ATOM 4342 O O . CYS A 1 531 ? -22.773 -5.414 -2.323 1.00 87.12 531 CYS A O 1
ATOM 4344 N N . GLY A 1 532 ? -22.603 -7.590 -1.785 1.00 80.00 532 GLY A N 1
ATOM 4345 C CA . GLY A 1 532 ? -22.678 -8.145 -3.131 1.00 80.00 532 GLY A CA 1
ATOM 4346 C C . GLY A 1 532 ? -21.317 -8.313 -3.816 1.00 80.00 532 GLY A C 1
ATOM 4347 O O . GLY A 1 532 ? -20.250 -8.276 -3.188 1.00 80.00 532 GLY A O 1
ATOM 4348 N N . HIS A 1 533 ? -21.391 -8.516 -5.132 1.00 77.12 533 HIS A N 1
ATOM 4349 C CA . HIS A 1 533 ? -20.244 -8.768 -5.998 1.00 77.12 533 HIS A CA 1
ATOM 4350 C C . HIS A 1 533 ? -19.300 -7.562 -6.082 1.00 77.12 533 HIS A C 1
ATOM 4352 O O . HIS A 1 533 ? -19.737 -6.411 -6.151 1.00 77.12 533 HIS A O 1
ATOM 4358 N N . LYS A 1 534 ? -17.992 -7.826 -6.117 1.00 77.50 534 LYS A N 1
ATOM 4359 C CA . LYS A 1 534 ? -16.921 -6.819 -6.129 1.00 77.50 534 LYS A CA 1
ATOM 4360 C C . LYS A 1 534 ? -16.003 -7.021 -7.339 1.00 77.50 534 LYS A C 1
ATOM 4362 O O . LYS A 1 534 ? -15.887 -8.122 -7.866 1.00 77.50 534 LYS A O 1
ATOM 4367 N N . ILE A 1 535 ? -15.298 -5.960 -7.742 1.00 74.38 535 ILE A N 1
ATOM 4368 C CA . ILE A 1 535 ? -14.300 -5.984 -8.838 1.00 74.38 535 ILE A CA 1
ATOM 4369 C C . ILE A 1 535 ? -13.151 -6.972 -8.539 1.00 74.38 535 ILE A C 1
ATOM 4371 O O . ILE A 1 535 ? -12.578 -7.571 -9.446 1.00 74.38 535 ILE A O 1
ATOM 4375 N N . GLY A 1 536 ? -12.846 -7.159 -7.256 1.00 73.25 536 GLY A N 1
ATOM 4376 C CA . GLY A 1 536 ? -11.886 -8.119 -6.726 1.00 73.25 536 GLY A CA 1
ATOM 4377 C C . GLY A 1 536 ? -12.215 -8.439 -5.266 1.00 73.25 536 GLY A C 1
ATOM 4378 O O . GLY A 1 536 ? -13.225 -7.979 -4.737 1.00 73.25 536 GLY A O 1
ATOM 4379 N N . LEU A 1 537 ? -11.375 -9.234 -4.601 1.00 71.12 537 LEU A N 1
ATOM 4380 C CA . LEU A 1 537 ? -11.590 -9.681 -3.215 1.00 71.12 537 LEU A CA 1
ATOM 4381 C C . LEU A 1 537 ? -12.922 -10.432 -2.950 1.00 71.12 537 LEU A C 1
ATOM 4383 O O . LEU A 1 537 ? -13.432 -10.421 -1.835 1.00 71.12 537 LEU A O 1
ATOM 4387 N N . ASN A 1 538 ? -13.494 -11.139 -3.932 1.00 71.19 538 ASN A N 1
ATOM 4388 C CA . ASN A 1 538 ? -14.791 -11.819 -3.768 1.00 71.19 538 ASN A CA 1
ATOM 4389 C C . ASN A 1 538 ? -14.834 -12.965 -2.738 1.00 71.19 538 ASN A C 1
ATOM 4391 O O . ASN A 1 538 ? -15.899 -13.205 -2.176 1.00 71.19 538 ASN A O 1
ATOM 4395 N N . GLY A 1 539 ? -13.702 -13.599 -2.401 1.00 64.38 539 GLY A N 1
ATOM 4396 C CA . GLY A 1 539 ? -13.613 -14.515 -1.249 1.00 64.38 539 GLY A CA 1
ATOM 4397 C C . GLY A 1 539 ? -13.812 -13.836 0.121 1.00 64.38 539 GLY A C 1
ATOM 4398 O O . GLY A 1 539 ? -14.065 -14.517 1.119 1.00 64.38 539 GLY A O 1
ATOM 4399 N N . VAL A 1 540 ? -13.736 -12.499 0.176 1.00 70.31 540 VAL A N 1
ATOM 4400 C CA . VAL A 1 540 ? -14.068 -11.684 1.351 1.00 70.31 540 VAL A CA 1
ATOM 4401 C C . VAL A 1 540 ? -15.567 -11.366 1.341 1.00 70.31 540 VAL A C 1
ATOM 4403 O O . VAL A 1 540 ? -16.100 -10.729 0.428 1.00 70.31 540 VAL A O 1
ATOM 4406 N N . ASP A 1 541 ? -16.252 -11.797 2.394 1.00 72.75 541 ASP A N 1
ATOM 4407 C CA . ASP A 1 541 ? -17.681 -11.603 2.626 1.00 72.75 541 ASP A CA 1
ATOM 4408 C C . ASP A 1 541 ? -17.936 -10.253 3.326 1.00 72.75 541 ASP A C 1
ATOM 4410 O O . ASP A 1 541 ? -18.254 -10.165 4.514 1.00 72.75 541 ASP A O 1
ATOM 4414 N N . ASN A 1 542 ? -17.715 -9.161 2.591 1.00 85.75 542 ASN A N 1
ATOM 4415 C CA . ASN A 1 542 ? -17.996 -7.811 3.078 1.00 85.75 542 ASN A CA 1
ATOM 4416 C C . ASN A 1 542 ? -19.503 -7.634 3.323 1.00 85.75 542 ASN A C 1
ATOM 4418 O O . ASN A 1 542 ? -20.303 -7.648 2.389 1.00 85.75 542 ASN A O 1
ATOM 4422 N N . GLY A 1 543 ? -19.884 -7.431 4.581 1.00 90.81 543 GLY A N 1
ATOM 4423 C CA . GLY A 1 543 ? -21.266 -7.236 5.003 1.00 90.81 543 GLY A CA 1
ATOM 4424 C C . GLY A 1 543 ? -21.615 -5.797 5.362 1.00 90.81 543 GLY A C 1
ATOM 4425 O O . GLY A 1 543 ? -20.765 -4.907 5.460 1.00 90.81 543 GLY A O 1
ATOM 4426 N N . ARG A 1 544 ? -22.911 -5.612 5.576 1.00 98.12 544 ARG A N 1
ATOM 4427 C CA . ARG A 1 544 ? -23.575 -4.392 6.021 1.00 98.12 544 ARG A CA 1
ATOM 4428 C C . ARG A 1 544 ? -24.297 -4.694 7.327 1.00 98.12 544 ARG A C 1
ATOM 4430 O O . ARG A 1 544 ? -24.876 -5.774 7.427 1.00 98.12 544 ARG A O 1
ATOM 4437 N N . ILE A 1 545 ? -24.238 -3.799 8.313 1.00 98.69 545 ILE A N 1
ATOM 4438 C CA . ILE A 1 545 ? -24.793 -4.035 9.658 1.00 98.69 545 ILE A CA 1
ATOM 4439 C C . ILE A 1 545 ? -25.630 -2.835 10.110 1.00 98.69 545 ILE A C 1
ATOM 4441 O O . ILE A 1 545 ? -25.193 -1.690 9.984 1.00 98.69 545 ILE A O 1
ATOM 4445 N N . TRP A 1 546 ? -26.798 -3.115 10.685 1.00 98.75 546 TRP A N 1
ATOM 4446 C CA . TRP A 1 546 ? -27.629 -2.156 11.411 1.00 98.75 546 TRP A CA 1
ATOM 4447 C C . TRP A 1 546 ? -27.884 -2.693 12.823 1.00 98.75 546 TRP A C 1
ATOM 4449 O O . TRP A 1 546 ? -28.072 -3.901 12.995 1.00 98.75 546 TRP A O 1
ATOM 4459 N N . PHE A 1 547 ? -27.931 -1.794 13.802 1.00 98.88 547 PHE A N 1
ATOM 4460 C CA . PHE A 1 547 ? -28.243 -2.085 15.201 1.00 98.88 547 PHE A CA 1
ATOM 4461 C C . PHE A 1 547 ? -29.528 -1.344 15.595 1.00 98.88 547 PHE A C 1
ATOM 4463 O O . PHE A 1 547 ? -29.610 -0.134 15.388 1.00 98.88 547 PHE A O 1
ATOM 4470 N N . ASP A 1 548 ? -30.510 -2.044 16.157 1.00 98.62 548 ASP A N 1
ATOM 4471 C CA . ASP A 1 548 ? -31.757 -1.471 16.683 1.00 98.62 548 ASP A CA 1
ATOM 4472 C C . ASP A 1 548 ? -31.727 -1.493 18.218 1.00 98.62 548 ASP A C 1
ATOM 4474 O O . ASP A 1 548 ? -32.133 -2.459 18.859 1.00 98.62 548 ASP A O 1
ATOM 4478 N N . ASN A 1 549 ? -31.190 -0.439 18.831 1.00 98.38 549 ASN A N 1
ATOM 4479 C CA . ASN A 1 549 ? -31.085 -0.327 20.292 1.00 98.38 549 ASN A CA 1
ATOM 4480 C C . ASN A 1 549 ? -30.399 -1.545 20.968 1.00 98.38 549 ASN A C 1
ATOM 4482 O O . ASN A 1 549 ? -30.804 -1.997 22.041 1.00 98.38 549 ASN A O 1
ATOM 4486 N N . VAL A 1 550 ? -29.353 -2.087 20.334 1.00 98.69 550 VAL A N 1
ATOM 4487 C CA . VAL A 1 550 ? -28.611 -3.273 20.792 1.00 98.69 550 VAL A CA 1
ATOM 4488 C C . VAL A 1 550 ? -27.852 -2.951 22.077 1.00 98.69 550 VAL A C 1
ATOM 4490 O O . VAL A 1 550 ? -26.965 -2.098 22.087 1.00 98.69 550 VAL A O 1
ATOM 4493 N N . ARG A 1 551 ? -28.195 -3.646 23.164 1.00 98.50 551 ARG A N 1
ATOM 4494 C CA . ARG A 1 551 ? -27.581 -3.468 24.485 1.00 98.50 551 ARG A CA 1
ATOM 4495 C C . ARG A 1 551 ? -26.300 -4.287 24.630 1.00 98.50 551 ARG A C 1
ATOM 4497 O O . ARG A 1 551 ? -26.266 -5.466 24.282 1.00 98.50 551 ARG A O 1
ATOM 4504 N N . VAL A 1 552 ? -25.247 -3.658 25.154 1.00 98.31 552 VAL A N 1
ATOM 4505 C CA . VAL A 1 552 ? -23.987 -4.311 25.546 1.00 98.31 552 VAL A CA 1
ATOM 4506 C C . VAL A 1 552 ? -23.544 -3.826 26.936 1.00 98.31 552 VAL A C 1
ATOM 4508 O O . VAL A 1 552 ? -23.758 -2.655 27.256 1.00 98.31 552 VAL A O 1
ATOM 4511 N N . PRO A 1 553 ? -22.889 -4.659 27.768 1.00 97.81 553 PRO A N 1
ATOM 4512 C CA . PRO A 1 553 ? -22.394 -4.228 29.077 1.00 97.81 553 PRO A CA 1
ATOM 4513 C C . PRO A 1 553 ? -21.397 -3.068 28.983 1.00 97.81 553 PRO A C 1
ATOM 4515 O O . PRO A 1 553 ? -20.626 -2.981 28.021 1.00 97.81 553 PRO A O 1
ATOM 4518 N N . ARG A 1 554 ? -21.332 -2.218 30.015 1.00 97.38 554 ARG A N 1
ATOM 4519 C CA . ARG A 1 554 ? -20.357 -1.113 30.112 1.00 97.38 554 ARG A CA 1
ATOM 4520 C C . ARG A 1 554 ? -18.906 -1.568 29.897 1.00 97.38 554 ARG A C 1
ATOM 4522 O O . ARG A 1 554 ? -18.098 -0.858 29.302 1.00 97.38 554 ARG A O 1
ATOM 4529 N N . GLU A 1 555 ? -18.573 -2.781 30.324 1.00 97.06 555 GLU A N 1
ATOM 4530 C CA . GLU A 1 555 ? -17.251 -3.398 30.184 1.00 97.06 555 GLU A CA 1
ATOM 4531 C C . GLU A 1 555 ? -16.854 -3.705 28.729 1.00 97.06 555 GLU A C 1
ATOM 4533 O O . GLU A 1 555 ? -15.682 -3.990 28.488 1.00 97.06 555 GLU A O 1
ATOM 4538 N N . ASN A 1 556 ? -17.779 -3.628 27.762 1.00 97.88 556 ASN A N 1
ATOM 4539 C CA . ASN A 1 556 ? -17.484 -3.793 26.335 1.00 97.88 556 ASN A CA 1
ATOM 4540 C C . ASN A 1 556 ? -16.987 -2.498 25.647 1.00 97.88 556 ASN A C 1
ATOM 4542 O O . ASN A 1 556 ? -16.590 -2.565 24.481 1.00 97.88 556 ASN A O 1
ATOM 4546 N N . LEU A 1 557 ? -16.967 -1.341 26.329 1.00 98.06 557 LEU A N 1
ATOM 4547 C CA . LEU A 1 557 ? -16.246 -0.145 25.862 1.00 98.06 557 LEU A CA 1
ATOM 4548 C C . LEU A 1 557 ? -14.733 -0.379 25.957 1.00 98.06 557 LEU A C 1
ATOM 4550 O O . LEU A 1 557 ? -14.201 -0.555 27.056 1.00 98.06 557 LEU A O 1
ATOM 4554 N N . LEU A 1 558 ? -14.036 -0.306 24.821 1.00 95.56 558 LEU A N 1
ATOM 4555 C CA . LEU A 1 558 ? -12.578 -0.389 24.752 1.00 95.56 558 LEU A CA 1
ATOM 4556 C C . LEU A 1 558 ? -11.948 0.901 25.311 1.00 95.56 558 LEU A C 1
ATOM 4558 O O . LEU A 1 558 ? -11.885 1.933 24.640 1.00 95.56 558 LEU A O 1
ATOM 4562 N N . ASN A 1 559 ? -11.523 0.833 26.575 1.00 94.44 559 ASN A N 1
ATOM 4563 C CA . ASN A 1 559 ? -11.337 2.002 27.436 1.00 94.44 559 ASN A CA 1
ATOM 4564 C C . ASN A 1 559 ? -9.895 2.529 27.631 1.00 94.44 559 ASN A C 1
ATOM 4566 O O . ASN A 1 559 ? -9.670 3.320 28.547 1.00 94.44 559 ASN A O 1
ATOM 4570 N N . SER A 1 560 ? -8.899 2.120 26.835 1.00 89.25 560 SER A N 1
ATOM 4571 C CA . SER A 1 560 ? -7.502 2.577 27.022 1.00 89.25 560 SER A CA 1
ATOM 4572 C C . SER A 1 560 ? -7.320 4.083 26.779 1.00 89.25 560 SER A C 1
ATOM 4574 O O . SER A 1 560 ? -6.393 4.695 27.309 1.00 89.25 560 SER A O 1
ATOM 4576 N N . VAL A 1 561 ? -8.228 4.685 26.002 1.00 87.81 561 VAL A N 1
ATOM 4577 C CA . VAL A 1 561 ? -8.242 6.113 25.652 1.00 87.81 561 VAL A CA 1
ATOM 4578 C C . VAL A 1 561 ? -9.163 6.921 26.580 1.00 87.81 561 VAL A C 1
ATOM 4580 O O . VAL A 1 561 ? -8.797 8.020 27.005 1.00 87.81 561 VAL A O 1
ATOM 4583 N N . ALA A 1 562 ? -10.348 6.384 26.890 1.00 92.44 562 ALA A N 1
ATOM 4584 C CA . ALA A 1 562 ? -11.362 6.966 27.773 1.00 92.44 562 ALA A CA 1
ATOM 4585 C C . ALA A 1 562 ? -12.330 5.874 28.278 1.00 92.44 562 ALA A C 1
ATOM 4587 O O . ALA A 1 562 ? -12.589 4.917 27.554 1.00 92.44 562 ALA A O 1
ATOM 4588 N N . ASP A 1 563 ? -12.887 6.024 29.482 1.00 95.25 563 ASP A N 1
ATOM 4589 C CA . ASP A 1 563 ? -13.842 5.089 30.105 1.00 95.25 563 ASP A CA 1
ATOM 4590 C C . ASP A 1 563 ? -15.103 5.825 30.595 1.00 95.25 563 ASP A C 1
ATOM 4592 O O . ASP A 1 563 ? -15.149 7.057 30.641 1.00 95.25 563 ASP A O 1
ATOM 4596 N N . VAL A 1 564 ? -16.118 5.069 31.011 1.00 96.50 564 VAL A N 1
ATOM 4597 C CA . VAL A 1 564 ? -17.337 5.598 31.647 1.00 96.50 564 VAL A CA 1
ATOM 4598 C C . VAL A 1 564 ? -17.529 4.899 32.987 1.00 96.50 564 VAL A C 1
ATOM 4600 O O . VAL A 1 564 ? -17.475 3.671 33.050 1.00 96.50 564 VAL A O 1
ATOM 4603 N N . SER A 1 565 ? -17.722 5.647 34.073 1.00 95.50 565 SER A N 1
ATOM 4604 C CA . SER A 1 565 ? -18.009 5.066 35.392 1.00 95.50 565 SER A CA 1
ATOM 4605 C C . SER A 1 565 ? -19.447 4.521 35.475 1.00 95.50 565 SER A C 1
ATOM 4607 O O . SER A 1 565 ? -20.292 4.914 34.671 1.00 95.50 565 SER A O 1
ATOM 4609 N N . PRO A 1 566 ? -19.771 3.637 36.442 1.00 94.81 566 PRO A N 1
ATOM 4610 C CA . PRO A 1 566 ? -21.134 3.119 36.604 1.00 94.81 566 PRO A CA 1
ATOM 4611 C C . PRO A 1 566 ? -22.196 4.222 36.751 1.00 94.81 566 PRO A C 1
ATOM 4613 O O . PRO A 1 566 ? -23.279 4.111 36.186 1.00 94.81 566 PRO A O 1
ATOM 4616 N N . ASP A 1 567 ? -21.851 5.318 37.432 1.00 93.50 567 ASP A N 1
ATOM 4617 C CA . ASP A 1 567 ? -22.679 6.512 37.637 1.00 93.50 567 ASP A CA 1
ATOM 4618 C C . ASP A 1 567 ? -22.594 7.546 36.491 1.00 93.50 567 ASP A C 1
ATOM 4620 O O . ASP A 1 567 ? -22.871 8.725 36.699 1.00 93.50 567 ASP A O 1
ATOM 4624 N N . GLY A 1 568 ? -22.187 7.125 35.288 1.00 92.94 568 GLY A N 1
ATOM 4625 C CA . GLY A 1 568 ? -22.274 7.929 34.064 1.00 92.94 568 GLY A CA 1
ATOM 4626 C C . GLY A 1 568 ? -21.191 8.994 33.880 1.00 92.94 568 GLY A C 1
ATOM 4627 O O . GLY A 1 568 ? -21.249 9.769 32.931 1.00 92.94 568 GLY A O 1
ATOM 4628 N N . LYS A 1 569 ? -20.157 9.061 34.724 1.00 95.12 569 LYS A N 1
ATOM 4629 C CA . LYS A 1 569 ? -19.091 10.060 34.548 1.00 95.12 569 LYS A CA 1
ATOM 4630 C C . LYS A 1 569 ? -18.124 9.617 33.455 1.00 95.12 569 LYS A C 1
ATOM 4632 O O . LYS A 1 569 ? -17.536 8.539 33.515 1.00 95.12 569 LYS A O 1
ATOM 4637 N N . TYR A 1 570 ? -17.923 10.489 32.473 1.00 95.81 570 TYR A N 1
ATOM 4638 C CA . TYR A 1 570 ? -16.936 10.307 31.413 1.00 95.81 570 TYR A CA 1
ATOM 4639 C C . TYR A 1 570 ? -15.513 10.583 31.926 1.00 95.81 570 TYR A C 1
ATOM 4641 O O . TYR A 1 570 ? -15.231 11.668 32.444 1.00 95.81 570 TYR A O 1
ATOM 4649 N N . LEU A 1 571 ? -14.609 9.615 31.766 1.00 94.19 571 LEU A N 1
ATOM 4650 C CA . LEU A 1 571 ? -13.244 9.633 32.293 1.00 94.19 571 LEU A CA 1
ATOM 4651 C C . LEU A 1 571 ? -12.235 9.563 31.142 1.00 94.19 571 LEU A C 1
ATOM 4653 O O . LEU A 1 571 ? -12.330 8.699 30.279 1.00 94.19 571 LEU A O 1
ATOM 4657 N N . THR A 1 572 ? -11.237 10.447 31.118 1.00 92.25 572 THR A N 1
ATOM 4658 C CA . THR A 1 572 ? -10.214 10.448 30.058 1.00 92.25 572 THR A CA 1
ATOM 4659 C C . THR A 1 572 ? -8.903 11.066 30.536 1.00 92.25 572 THR A C 1
ATOM 4661 O O . THR A 1 572 ? -8.900 12.131 31.156 1.00 92.25 572 THR A O 1
ATOM 4664 N N . ALA A 1 573 ? -7.776 10.430 30.205 1.00 84.44 573 ALA A N 1
ATOM 4665 C CA . ALA A 1 573 ? -6.452 11.033 30.376 1.00 84.44 573 ALA A CA 1
ATOM 4666 C C . ALA A 1 573 ? -6.190 12.100 29.295 1.00 84.44 573 ALA A C 1
ATOM 4668 O O . ALA A 1 573 ? -5.643 13.169 29.573 1.00 84.44 573 ALA A O 1
ATOM 4669 N N . ILE A 1 574 ? -6.646 11.843 28.064 1.00 87.31 574 ILE A N 1
ATOM 4670 C CA . ILE A 1 574 ? -6.531 12.779 26.945 1.00 87.31 574 ILE A CA 1
ATOM 4671 C C . ILE A 1 574 ? -7.684 13.786 27.032 1.00 87.31 574 ILE A C 1
ATOM 4673 O O . ILE A 1 574 ? -8.838 13.468 26.733 1.00 87.31 574 ILE A O 1
ATOM 4677 N N . LYS A 1 575 ? -7.402 15.011 27.480 1.00 87.12 575 LYS A N 1
ATOM 4678 C CA . LYS A 1 575 ? -8.432 16.063 27.596 1.00 87.12 575 LYS A CA 1
ATOM 4679 C C . LYS A 1 575 ? -8.871 16.585 26.225 1.00 87.12 575 LYS A C 1
ATOM 4681 O O . LYS A 1 575 ? -10.062 16.787 25.998 1.00 87.12 575 LYS A O 1
ATOM 4686 N N . ASP A 1 576 ? -7.914 16.744 25.318 1.00 88.19 576 ASP A N 1
ATOM 4687 C CA . ASP A 1 576 ? -8.116 17.258 23.965 1.00 88.19 576 ASP A CA 1
ATOM 4688 C C . ASP A 1 576 ? -8.891 16.260 23.064 1.00 88.19 576 ASP A C 1
ATOM 4690 O O . ASP A 1 576 ? -8.460 15.111 22.915 1.00 88.19 576 ASP A O 1
ATOM 4694 N N . PRO A 1 577 ? -10.035 16.648 22.461 1.00 86.94 577 PRO A N 1
ATOM 4695 C CA . PRO A 1 577 ? -10.819 15.749 21.611 1.00 86.94 577 PRO A CA 1
ATOM 4696 C C . PRO A 1 577 ? -10.121 15.329 20.312 1.00 86.94 577 PRO A C 1
ATOM 4698 O O . PRO A 1 577 ? -10.369 14.225 19.826 1.00 86.94 577 PRO A O 1
ATOM 4701 N N . ASP A 1 578 ? -9.244 16.167 19.753 1.00 85.31 578 ASP A N 1
ATOM 4702 C CA . ASP A 1 578 ? -8.571 15.877 18.486 1.00 85.31 578 ASP A CA 1
ATOM 4703 C C . ASP A 1 578 ? -7.471 14.830 18.668 1.00 85.31 578 ASP A C 1
ATOM 4705 O O . ASP A 1 578 ? -7.372 13.897 17.869 1.00 85.31 578 ASP A O 1
ATOM 4709 N N . GLN A 1 579 ? -6.713 14.925 19.761 1.00 85.38 579 GLN A N 1
ATOM 4710 C CA . GLN A 1 579 ? -5.754 13.910 20.198 1.00 85.38 579 GLN A CA 1
ATOM 4711 C C . GLN A 1 579 ? -6.454 12.592 20.556 1.00 85.38 579 GLN A C 1
ATOM 4713 O O . GLN A 1 579 ? -5.966 11.527 20.179 1.00 85.38 579 GLN A O 1
ATOM 4718 N N . ARG A 1 580 ? -7.625 12.645 21.216 1.00 89.00 580 ARG A N 1
ATOM 4719 C CA . ARG A 1 580 ? -8.439 11.451 21.519 1.00 89.00 580 ARG A CA 1
ATOM 4720 C C . ARG A 1 580 ? -8.846 10.724 20.237 1.00 89.00 580 ARG A C 1
ATOM 4722 O O . ARG A 1 580 ? -8.649 9.520 20.113 1.00 89.00 580 ARG A O 1
ATOM 4729 N N . PHE A 1 581 ? -9.367 11.469 19.264 1.00 87.81 581 PHE A N 1
ATOM 4730 C CA . PHE A 1 581 ? -9.750 10.925 17.964 1.00 87.81 581 PHE A CA 1
ATOM 4731 C C . PHE A 1 581 ? -8.542 10.391 17.176 1.00 87.81 581 PHE A C 1
ATOM 4733 O O . PHE A 1 581 ? -8.628 9.331 16.562 1.00 87.81 581 PHE A O 1
ATOM 4740 N N . ALA A 1 582 ? -7.395 11.078 17.224 1.00 83.12 582 ALA A N 1
ATOM 4741 C CA . ALA A 1 582 ? -6.167 10.610 16.584 1.00 83.12 582 ALA A CA 1
ATOM 4742 C C . ALA A 1 582 ? -5.664 9.280 17.178 1.00 83.12 582 ALA A C 1
ATOM 4744 O O . ALA A 1 582 ? -5.202 8.424 16.423 1.00 83.12 582 ALA A O 1
ATOM 4745 N N . ALA A 1 583 ? -5.810 9.068 18.492 1.00 83.62 583 ALA A N 1
ATOM 4746 C CA . ALA A 1 583 ? -5.506 7.787 19.129 1.00 83.62 583 ALA A CA 1
ATOM 4747 C C . ALA A 1 583 ? -6.388 6.651 18.574 1.00 83.62 583 ALA A C 1
ATOM 4749 O O . ALA A 1 583 ? -5.858 5.611 18.188 1.00 83.62 583 ALA A O 1
ATOM 4750 N N . PHE A 1 584 ? -7.700 6.875 18.420 1.00 83.12 584 PHE A N 1
ATOM 4751 C CA . PHE A 1 584 ? -8.623 5.899 17.815 1.00 83.12 584 PHE A CA 1
ATOM 4752 C C . PHE A 1 584 ? -8.365 5.599 16.323 1.00 83.12 584 PHE A C 1
ATOM 4754 O O . PHE A 1 584 ? -8.851 4.590 15.818 1.00 83.12 584 PHE A O 1
ATOM 4761 N N . LEU A 1 585 ? -7.573 6.415 15.615 1.00 81.31 585 LEU A N 1
ATOM 4762 C CA . LEU A 1 585 ? -7.122 6.125 14.244 1.00 81.31 585 LEU A CA 1
ATOM 4763 C C . LEU A 1 585 ? -5.711 5.512 14.164 1.00 81.31 585 LEU A C 1
ATOM 4765 O O . LEU A 1 585 ? -5.277 5.134 13.075 1.00 81.31 585 LEU A O 1
ATOM 4769 N N . ALA A 1 586 ? -4.977 5.404 15.275 1.00 73.94 586 ALA A N 1
ATOM 4770 C CA . ALA A 1 586 ? -3.572 4.996 15.258 1.00 73.94 586 ALA A CA 1
ATOM 4771 C C . ALA A 1 586 ? -3.300 3.601 14.636 1.00 73.94 586 ALA A C 1
ATOM 4773 O O . ALA A 1 586 ? -2.329 3.504 13.876 1.00 73.94 586 ALA A O 1
ATOM 4774 N N . PRO A 1 587 ? -4.116 2.543 14.856 1.00 71.81 587 PRO A N 1
ATOM 4775 C CA . PRO A 1 587 ? -3.838 1.202 14.320 1.00 71.81 587 PRO A CA 1
ATOM 4776 C C . PRO A 1 587 ? -3.822 1.109 12.788 1.00 71.81 587 PRO A C 1
ATOM 4778 O O . PRO A 1 587 ? -3.057 0.314 12.243 1.00 71.81 587 PRO A O 1
ATOM 4781 N N . LEU A 1 588 ? -4.569 1.981 12.096 1.00 76.31 588 LEU A N 1
ATOM 4782 C CA . LEU A 1 588 ? -4.613 2.080 10.624 1.00 76.31 588 LEU A CA 1
ATOM 4783 C C . LEU A 1 588 ? -3.216 2.315 10.009 1.00 76.31 588 LEU A C 1
ATOM 4785 O O . LEU A 1 588 ? -2.929 1.966 8.864 1.00 76.31 588 LEU A O 1
ATOM 4789 N N . THR A 1 589 ? -2.288 2.859 10.803 1.00 81.19 589 THR A N 1
ATOM 4790 C CA . THR A 1 589 ? -0.869 2.997 10.448 1.00 81.19 589 THR A CA 1
ATOM 4791 C C . THR A 1 589 ? -0.224 1.650 10.084 1.00 81.19 589 THR A C 1
ATOM 4793 O O . THR A 1 589 ? 0.583 1.600 9.159 1.00 81.19 589 THR A O 1
ATOM 4796 N N . SER A 1 590 ? -0.593 0.550 10.754 1.00 75.75 590 SER A N 1
ATOM 4797 C CA . SER A 1 590 ? -0.067 -0.797 10.466 1.00 75.75 590 SER A CA 1
ATOM 4798 C C . SER A 1 590 ? -0.584 -1.345 9.129 1.00 75.75 590 SER A C 1
ATOM 4800 O O . SER A 1 590 ? 0.186 -1.867 8.314 1.00 75.75 590 SER A O 1
ATOM 4802 N N . GLY A 1 591 ? -1.873 -1.123 8.843 1.00 79.81 591 GLY A N 1
ATOM 4803 C CA . GLY A 1 591 ? -2.469 -1.425 7.542 1.00 79.81 591 GLY A CA 1
ATOM 4804 C C . GLY A 1 591 ? -1.755 -0.681 6.410 1.00 79.81 591 GLY A C 1
ATOM 4805 O O . GLY A 1 591 ? -1.340 -1.296 5.430 1.00 79.81 591 GLY A O 1
ATOM 4806 N N . ARG A 1 592 ? -1.487 0.623 6.579 1.00 87.69 592 ARG A N 1
ATOM 4807 C CA . ARG A 1 592 ? -0.743 1.439 5.595 1.00 87.69 592 ARG A CA 1
ATOM 4808 C C . ARG A 1 592 ? 0.672 0.923 5.318 1.00 87.69 592 ARG A C 1
ATOM 4810 O O . ARG A 1 592 ? 1.073 0.891 4.156 1.00 87.69 592 ARG A O 1
ATOM 4817 N N . VAL A 1 593 ? 1.408 0.492 6.349 1.00 84.56 593 VAL A N 1
ATOM 4818 C CA . VAL A 1 593 ? 2.735 -0.140 6.193 1.00 84.56 593 VAL A CA 1
ATOM 4819 C C . VAL A 1 593 ? 2.626 -1.409 5.345 1.00 84.56 593 VAL A C 1
ATOM 4821 O O . VAL A 1 593 ? 3.349 -1.546 4.361 1.00 84.56 593 VAL A O 1
ATOM 4824 N N . THR A 1 594 ? 1.686 -2.292 5.684 1.00 79.69 594 THR A N 1
ATOM 4825 C CA . THR A 1 594 ? 1.459 -3.565 4.978 1.00 79.69 594 THR A CA 1
ATOM 4826 C C . THR A 1 594 ? 1.083 -3.339 3.509 1.00 79.69 594 THR A C 1
ATOM 4828 O O . THR A 1 594 ? 1.660 -3.952 2.612 1.00 79.69 594 THR A O 1
ATOM 4831 N N . ILE A 1 595 ? 0.165 -2.406 3.236 1.00 85.94 595 ILE A N 1
ATOM 4832 C CA . ILE A 1 595 ? -0.305 -2.103 1.875 1.00 85.94 595 ILE A CA 1
ATOM 4833 C C . ILE A 1 595 ? 0.821 -1.544 1.001 1.00 85.94 595 ILE A C 1
ATOM 4835 O O . ILE A 1 595 ? 0.936 -1.947 -0.153 1.00 85.94 595 ILE A O 1
ATOM 4839 N N . ALA A 1 596 ? 1.671 -0.654 1.525 1.00 89.94 596 ALA A N 1
ATOM 4840 C CA . ALA A 1 596 ? 2.787 -0.101 0.755 1.00 89.94 596 ALA A CA 1
ATOM 4841 C C . ALA A 1 596 ? 3.745 -1.205 0.259 1.00 89.94 596 ALA A C 1
ATOM 4843 O O . ALA A 1 596 ? 4.168 -1.209 -0.902 1.00 89.94 596 ALA A O 1
ATOM 4844 N N . VAL A 1 597 ? 4.034 -2.183 1.124 1.00 84.94 597 VAL A N 1
ATOM 4845 C CA . VAL A 1 597 ? 4.912 -3.319 0.812 1.00 84.94 597 VAL A CA 1
ATOM 4846 C C . VAL A 1 597 ? 4.229 -4.291 -0.161 1.00 84.94 597 VAL A C 1
ATOM 4848 O O . VAL A 1 597 ? 4.811 -4.626 -1.195 1.00 84.94 597 VAL A O 1
ATOM 4851 N N . SER A 1 598 ? 2.974 -4.670 0.108 1.00 81.81 598 SER A N 1
ATOM 4852 C CA . SER A 1 598 ? 2.150 -5.539 -0.750 1.00 81.81 598 SER A CA 1
ATOM 4853 C C . SER A 1 598 ? 2.011 -4.987 -2.177 1.00 81.81 598 SER A C 1
ATOM 4855 O O . SER A 1 598 ? 2.287 -5.691 -3.154 1.00 81.81 598 SER A O 1
ATOM 4857 N N . ALA A 1 599 ? 1.686 -3.698 -2.313 1.00 90.50 599 ALA A N 1
ATOM 4858 C CA . ALA A 1 599 ? 1.604 -3.012 -3.600 1.00 90.50 599 ALA A CA 1
ATOM 4859 C C . ALA A 1 599 ? 2.938 -3.068 -4.369 1.00 90.50 599 ALA A C 1
ATOM 4861 O O . ALA A 1 599 ? 2.962 -3.289 -5.581 1.00 90.50 599 ALA A O 1
ATOM 4862 N N . THR A 1 600 ? 4.062 -2.932 -3.659 1.00 91.69 600 THR A N 1
ATOM 4863 C CA . THR A 1 600 ? 5.407 -2.978 -4.249 1.00 91.69 600 THR A CA 1
ATOM 4864 C C . THR A 1 600 ? 5.777 -4.379 -4.748 1.00 91.69 600 THR A C 1
ATOM 4866 O O . THR A 1 600 ? 6.295 -4.507 -5.858 1.00 91.69 600 THR A O 1
ATOM 4869 N N . TYR A 1 601 ? 5.485 -5.443 -3.992 1.00 84.44 601 TYR A N 1
ATOM 4870 C CA . TYR A 1 601 ? 5.716 -6.820 -4.458 1.00 84.44 601 TYR A CA 1
ATOM 4871 C C . TYR A 1 601 ? 4.813 -7.206 -5.635 1.00 84.44 601 TYR A C 1
ATOM 4873 O O . TYR A 1 601 ? 5.279 -7.835 -6.585 1.00 84.44 601 TYR A O 1
ATOM 4881 N N . THR A 1 602 ? 3.558 -6.762 -5.634 1.00 86.94 602 THR A N 1
ATOM 4882 C CA . THR A 1 602 ? 2.627 -7.015 -6.746 1.00 86.94 602 THR A CA 1
ATOM 4883 C C . THR A 1 602 ? 3.120 -6.350 -8.040 1.00 86.94 602 THR A C 1
ATOM 4885 O O . THR A 1 602 ? 3.124 -6.974 -9.106 1.00 86.94 602 THR A O 1
ATOM 4888 N N . ALA A 1 603 ? 3.675 -5.135 -7.938 1.00 95.06 603 ALA A N 1
ATOM 4889 C CA . ALA A 1 603 ? 4.360 -4.466 -9.043 1.00 95.06 603 ALA A CA 1
ATOM 4890 C C . ALA A 1 603 ? 5.610 -5.236 -9.529 1.00 95.06 603 ALA A C 1
ATOM 4892 O O . ALA A 1 603 ? 5.798 -5.363 -10.743 1.00 95.06 603 ALA A O 1
ATOM 4893 N N . LYS A 1 604 ? 6.433 -5.805 -8.624 1.00 93.31 604 LYS A N 1
ATOM 4894 C CA . LYS A 1 604 ? 7.579 -6.675 -8.991 1.00 93.31 604 LYS A CA 1
ATOM 4895 C C . LYS A 1 604 ? 7.125 -7.863 -9.859 1.00 93.31 604 LYS A C 1
ATOM 4897 O O . LYS A 1 604 ? 7.747 -8.123 -10.888 1.00 93.31 604 LYS A O 1
ATOM 4902 N N . ILE A 1 605 ? 6.036 -8.546 -9.487 1.00 85.81 605 ILE A N 1
ATOM 4903 C CA . ILE A 1 605 ? 5.495 -9.726 -10.199 1.00 85.81 605 ILE A CA 1
ATOM 4904 C C . ILE A 1 605 ? 4.988 -9.360 -11.603 1.00 85.81 605 ILE A C 1
ATOM 4906 O O . ILE A 1 605 ? 5.333 -10.027 -12.586 1.00 85.81 605 ILE A O 1
ATOM 4910 N N . GLY A 1 606 ? 4.211 -8.275 -11.713 1.00 93.81 606 GLY A N 1
ATOM 4911 C CA . GLY A 1 606 ? 3.711 -7.776 -12.997 1.00 93.81 606 GLY A CA 1
ATOM 4912 C C . GLY A 1 606 ? 4.843 -7.403 -13.959 1.00 93.81 606 GLY A C 1
ATOM 4913 O O . GLY A 1 606 ? 4.845 -7.843 -15.111 1.00 93.81 606 GLY A O 1
ATOM 4914 N N . LEU A 1 607 ? 5.847 -6.665 -13.469 1.00 98.19 607 LEU A N 1
ATOM 4915 C CA . LEU A 1 607 ? 7.009 -6.248 -14.260 1.00 98.19 607 LEU A CA 1
ATOM 4916 C C . LEU A 1 607 ? 7.896 -7.421 -14.671 1.00 98.19 607 LEU A C 1
ATOM 4918 O O . LEU A 1 607 ? 8.294 -7.486 -15.831 1.00 98.19 607 LEU A O 1
ATOM 4922 N N . ALA A 1 608 ? 8.184 -8.357 -13.764 1.00 95.44 608 ALA A N 1
ATOM 4923 C CA . ALA A 1 608 ? 8.969 -9.547 -14.087 1.00 95.44 608 ALA A CA 1
ATOM 4924 C C . ALA A 1 608 ? 8.292 -10.392 -15.176 1.00 95.44 608 ALA A C 1
ATOM 4926 O O . ALA A 1 608 ? 8.953 -10.806 -16.128 1.00 95.44 608 ALA A O 1
ATOM 4927 N N . THR A 1 609 ? 6.969 -10.560 -15.096 1.00 93.50 609 THR A N 1
ATOM 4928 C CA . THR A 1 609 ? 6.174 -11.209 -16.149 1.00 93.50 609 THR A CA 1
ATOM 4929 C C . THR A 1 609 ? 6.267 -10.452 -17.478 1.00 93.50 609 THR A C 1
ATOM 4931 O O . THR A 1 609 ? 6.687 -11.021 -18.488 1.00 93.50 609 THR A O 1
ATOM 4934 N N . ALA A 1 610 ? 5.914 -9.162 -17.490 1.00 97.75 610 ALA A N 1
ATOM 4935 C CA . ALA A 1 610 ? 5.822 -8.383 -18.722 1.00 97.75 610 ALA A CA 1
ATOM 4936 C C . ALA A 1 610 ? 7.181 -8.177 -19.403 1.00 97.75 610 ALA A C 1
ATOM 4938 O O . ALA A 1 610 ? 7.263 -8.247 -20.629 1.00 97.75 610 ALA A O 1
ATOM 4939 N N . ILE A 1 611 ? 8.259 -7.969 -18.641 1.00 98.31 611 ILE A N 1
ATOM 4940 C CA . ILE A 1 611 ? 9.612 -7.789 -19.187 1.00 98.31 611 ILE A CA 1
ATOM 4941 C C . ILE A 1 611 ? 10.146 -9.107 -19.755 1.00 98.31 611 ILE A C 1
ATOM 4943 O O . ILE A 1 611 ? 10.619 -9.105 -20.887 1.00 98.31 611 ILE A O 1
ATOM 4947 N N . ARG A 1 612 ? 10.006 -10.245 -19.056 1.00 96.62 612 ARG A N 1
ATOM 4948 C CA . ARG A 1 612 ? 10.454 -11.552 -19.584 1.00 96.62 612 ARG A CA 1
ATOM 4949 C C . ARG A 1 612 ? 9.689 -11.974 -20.842 1.00 96.62 612 ARG A C 1
ATOM 4951 O O . ARG A 1 612 ? 10.305 -12.446 -21.797 1.00 96.62 612 ARG A O 1
ATOM 4958 N N . TYR A 1 613 ? 8.379 -11.725 -20.894 1.00 96.06 613 TYR A N 1
ATOM 4959 C CA . TYR A 1 613 ? 7.609 -11.881 -22.131 1.00 96.06 613 TYR A CA 1
ATOM 4960 C C . TYR A 1 613 ? 8.121 -10.934 -23.229 1.00 96.06 613 TYR A C 1
ATOM 4962 O O . TYR A 1 613 ? 8.362 -11.360 -24.353 1.00 96.06 613 TYR A O 1
ATOM 4970 N N . SER A 1 614 ? 8.385 -9.666 -22.904 1.00 96.94 614 SER A N 1
ATOM 4971 C CA . SER A 1 614 ? 8.849 -8.665 -23.880 1.00 96.94 614 SER A CA 1
ATOM 4972 C C . SER A 1 614 ? 10.262 -8.911 -24.430 1.00 96.94 614 SER A C 1
ATOM 4974 O O . SER A 1 614 ? 10.589 -8.415 -25.507 1.00 96.94 614 SER A O 1
ATOM 4976 N N . LEU A 1 615 ? 11.079 -9.688 -23.713 1.00 96.38 615 LEU A N 1
ATOM 4977 C CA . LEU A 1 615 ? 12.407 -10.159 -24.126 1.00 96.38 615 LEU A CA 1
ATOM 4978 C C . LEU A 1 615 ? 12.370 -11.413 -25.019 1.00 96.38 615 LEU A C 1
ATOM 4980 O O . LEU A 1 615 ? 13.410 -11.835 -25.513 1.00 96.38 615 LEU A O 1
ATOM 4984 N N . THR A 1 616 ? 11.199 -12.023 -25.231 1.00 93.69 616 THR A N 1
ATOM 4985 C CA . THR A 1 616 ? 11.056 -13.263 -26.026 1.00 93.69 616 THR A CA 1
ATOM 4986 C C . THR A 1 616 ? 9.949 -13.199 -27.076 1.00 93.69 616 THR A C 1
ATOM 4988 O O . THR A 1 616 ? 9.983 -13.928 -28.068 1.00 93.69 616 THR A O 1
ATOM 4991 N N . ARG A 1 617 ? 8.964 -12.316 -26.901 1.00 93.62 617 ARG A N 1
ATOM 4992 C CA . ARG A 1 617 ? 7.924 -12.019 -27.883 1.00 93.62 617 ARG A CA 1
ATOM 4993 C C . ARG A 1 617 ? 8.481 -11.089 -28.961 1.00 93.62 617 ARG A C 1
ATOM 4995 O O . ARG A 1 617 ? 8.966 -10.000 -28.661 1.00 93.62 617 ARG A O 1
ATOM 5002 N N . ARG A 1 618 ? 8.341 -11.501 -30.222 1.00 92.12 618 ARG A N 1
ATOM 5003 C CA . ARG A 1 618 ? 8.627 -10.681 -31.408 1.00 92.12 618 ARG A CA 1
ATOM 5004 C C . ARG A 1 618 ? 7.337 -10.155 -32.043 1.00 92.12 618 ARG A C 1
ATOM 5006 O O . ARG A 1 618 ? 6.290 -10.798 -31.914 1.00 92.12 618 ARG A O 1
ATOM 5013 N N . ALA A 1 619 ? 7.376 -8.963 -32.627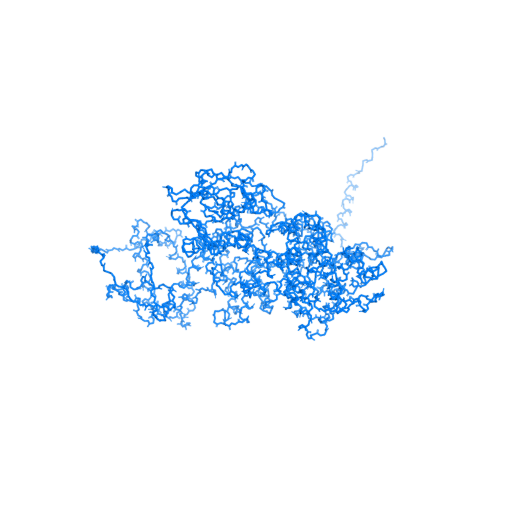 1.00 90.19 619 ALA A N 1
ATOM 5014 C CA . ALA A 1 619 ? 6.272 -8.415 -33.419 1.00 90.19 619 ALA A CA 1
ATOM 5015 C C . ALA A 1 619 ? 6.776 -7.289 -34.326 1.00 90.19 619 ALA A C 1
ATOM 5017 O O . ALA A 1 619 ? 7.442 -6.381 -33.835 1.00 90.19 619 ALA A O 1
ATOM 5018 N N . PHE A 1 620 ? 6.376 -7.309 -35.603 1.00 90.44 620 PHE A N 1
ATOM 5019 C CA . PHE A 1 620 ? 6.795 -6.360 -36.648 1.00 90.44 620 PHE A CA 1
ATOM 5020 C C . PHE A 1 620 ? 8.311 -6.361 -36.924 1.00 90.44 620 PHE A C 1
ATOM 5022 O O . PHE A 1 620 ? 9.112 -6.858 -36.137 1.00 90.44 620 PHE A O 1
ATOM 5029 N N . SER A 1 621 ? 8.721 -5.795 -38.063 1.00 88.38 621 SER A N 1
ATOM 5030 C CA . SER A 1 621 ? 10.136 -5.592 -38.400 1.00 88.38 621 SER A CA 1
ATOM 5031 C C . SER A 1 621 ? 10.464 -4.112 -38.583 1.00 88.38 621 SER A C 1
ATOM 5033 O O . SER A 1 621 ? 9.592 -3.303 -38.900 1.00 88.38 621 SER A O 1
ATOM 5035 N N . ALA A 1 622 ? 11.734 -3.758 -38.381 1.00 82.31 622 ALA A N 1
ATOM 5036 C CA . ALA A 1 622 ? 12.259 -2.417 -38.629 1.00 82.31 622 ALA A CA 1
ATOM 5037 C C . ALA A 1 622 ? 12.528 -2.138 -40.123 1.00 82.31 622 ALA A C 1
ATOM 5039 O O . ALA A 1 622 ? 12.693 -0.981 -40.505 1.00 82.31 622 ALA A O 1
ATOM 5040 N N . THR A 1 623 ? 12.567 -3.172 -40.971 1.00 86.19 623 THR A N 1
ATOM 5041 C CA . THR A 1 623 ? 12.759 -3.051 -42.425 1.00 86.19 623 THR A CA 1
ATOM 5042 C C . THR A 1 623 ? 11.750 -3.911 -43.195 1.00 86.19 623 THR A C 1
ATOM 5044 O O . THR A 1 623 ? 11.303 -4.942 -42.685 1.00 86.19 623 THR A O 1
ATOM 5047 N N . PRO A 1 624 ? 11.383 -3.540 -44.438 1.00 84.38 624 PRO A N 1
ATOM 5048 C CA . PRO A 1 624 ? 10.597 -4.412 -45.307 1.00 84.38 624 PRO A CA 1
ATOM 5049 C C . PRO A 1 624 ? 11.291 -5.769 -45.483 1.00 84.38 624 PRO A C 1
ATOM 5051 O O . PRO A 1 624 ? 12.468 -5.821 -45.838 1.00 84.38 624 PRO A O 1
ATOM 5054 N N . ASN A 1 625 ? 10.559 -6.857 -45.232 1.00 82.12 625 ASN A N 1
ATOM 5055 C CA . ASN A 1 625 ? 11.044 -8.245 -45.267 1.00 82.12 625 ASN A CA 1
ATOM 5056 C C . ASN A 1 625 ? 12.192 -8.580 -44.284 1.00 82.12 625 ASN A C 1
ATOM 5058 O O . ASN A 1 625 ? 12.814 -9.634 -44.413 1.00 82.12 625 ASN A O 1
ATOM 5062 N N . GLY A 1 626 ? 12.475 -7.722 -43.297 1.00 81.56 626 GLY A N 1
ATOM 5063 C CA . GLY A 1 626 ? 13.392 -8.044 -42.204 1.00 81.56 626 GLY A CA 1
ATOM 5064 C C . GLY A 1 626 ? 12.794 -9.046 -41.201 1.00 81.56 626 GLY A C 1
ATOM 5065 O O . GLY A 1 626 ? 11.580 -9.263 -41.184 1.00 81.56 626 GLY A O 1
ATOM 5066 N N . PRO A 1 627 ? 13.619 -9.648 -40.322 1.00 85.44 627 PRO A N 1
ATOM 5067 C CA . PRO A 1 627 ? 13.125 -10.472 -39.220 1.00 85.44 627 PRO A CA 1
ATOM 5068 C C . PRO A 1 627 ? 12.339 -9.626 -38.210 1.00 85.44 627 PRO A C 1
ATOM 5070 O O . PRO A 1 627 ? 12.583 -8.423 -38.070 1.00 85.44 627 PRO A O 1
ATOM 5073 N N . GLU A 1 628 ? 11.421 -10.247 -37.472 1.00 90.44 628 GLU A N 1
ATOM 5074 C CA . GLU A 1 628 ? 10.689 -9.552 -36.417 1.00 90.44 628 GLU A CA 1
ATOM 5075 C C . GLU A 1 628 ? 11.587 -9.193 -35.222 1.00 90.44 628 GLU A C 1
ATOM 5077 O O . GLU A 1 628 ? 12.450 -9.969 -34.796 1.00 90.44 628 GLU A O 1
ATOM 5082 N N . VAL A 1 629 ? 11.353 -8.017 -34.648 1.00 91.50 629 VAL A N 1
ATOM 5083 C CA . VAL A 1 629 ? 12.133 -7.433 -33.546 1.00 91.50 629 VAL A CA 1
ATOM 5084 C C . VAL A 1 629 ? 11.522 -7.837 -32.194 1.00 91.50 629 VAL A C 1
ATOM 5086 O O . VAL A 1 629 ? 10.308 -8.027 -32.102 1.00 91.50 629 VAL A O 1
ATOM 5089 N N . LEU A 1 630 ? 12.339 -8.009 -31.140 1.00 93.56 630 LEU A N 1
ATOM 5090 C CA . LEU A 1 630 ? 11.821 -8.252 -29.782 1.00 93.56 630 LEU A CA 1
ATOM 5091 C C . LEU A 1 630 ? 11.043 -7.023 -29.318 1.00 93.56 630 LEU A C 1
ATOM 5093 O O . LEU A 1 630 ? 11.512 -5.899 -29.492 1.00 93.56 630 LEU A O 1
ATOM 5097 N N . ILE A 1 631 ? 9.881 -7.200 -28.689 1.00 96.06 631 ILE A N 1
ATOM 5098 C CA . ILE A 1 631 ? 9.043 -6.033 -28.387 1.00 96.06 631 ILE A CA 1
ATOM 5099 C C . ILE A 1 631 ? 9.700 -5.066 -27.388 1.00 96.06 631 ILE A C 1
ATOM 5101 O O . ILE A 1 631 ? 9.464 -3.867 -27.493 1.00 96.06 631 ILE A O 1
ATOM 5105 N N . LEU A 1 632 ? 10.598 -5.527 -26.501 1.00 97.12 632 LEU A N 1
ATOM 5106 C CA . LEU A 1 632 ? 11.390 -4.637 -25.633 1.00 97.12 632 LEU A CA 1
ATOM 5107 C C . LEU A 1 632 ? 12.507 -3.863 -26.361 1.00 97.12 632 LEU A C 1
ATOM 5109 O O . LEU A 1 632 ? 13.046 -2.920 -25.791 1.00 97.12 632 LEU A O 1
ATOM 5113 N N . ASP A 1 633 ? 12.862 -4.187 -27.603 1.00 95.81 633 ASP A N 1
ATOM 5114 C CA . ASP A 1 633 ? 13.869 -3.418 -28.354 1.00 95.81 633 ASP A CA 1
ATOM 5115 C C . ASP A 1 633 ? 13.280 -2.127 -28.949 1.00 95.81 633 ASP A C 1
ATOM 5117 O O . ASP A 1 633 ? 14.020 -1.186 -29.236 1.00 95.81 633 ASP A O 1
ATOM 5121 N N . TYR A 1 634 ? 11.950 -2.027 -29.064 1.00 97.06 634 TYR A N 1
ATOM 5122 C CA . TYR A 1 634 ? 11.282 -0.789 -29.461 1.00 97.06 634 TYR A CA 1
ATOM 5123 C C . TYR A 1 634 ? 11.330 0.261 -28.333 1.00 97.06 634 TYR A C 1
ATOM 5125 O O . TYR A 1 634 ? 10.809 0.006 -27.240 1.00 97.06 634 TYR A O 1
ATOM 5133 N N . PRO A 1 635 ? 11.843 1.487 -28.581 1.00 96.94 635 PRO A N 1
ATOM 5134 C CA . PRO A 1 635 ? 11.905 2.546 -27.566 1.00 96.94 635 PRO A CA 1
ATOM 5135 C C . PRO A 1 635 ? 10.542 2.919 -26.962 1.00 96.94 635 PRO A C 1
ATOM 5137 O O . PRO A 1 635 ? 10.458 3.295 -25.794 1.00 96.94 635 PRO A O 1
ATOM 5140 N N . SER A 1 636 ? 9.458 2.768 -27.730 1.00 96.38 636 SER A N 1
ATOM 5141 C CA . SER A 1 636 ? 8.082 2.952 -27.255 1.00 96.38 636 SER A CA 1
ATOM 5142 C C . SER A 1 636 ? 7.705 1.962 -26.150 1.00 96.38 636 SER A C 1
ATOM 5144 O O . SER A 1 636 ? 7.082 2.358 -25.170 1.00 96.38 636 SER A O 1
ATOM 5146 N N . HIS A 1 637 ? 8.112 0.696 -26.259 1.00 98.19 637 HIS A N 1
ATOM 5147 C CA . HIS A 1 637 ? 7.820 -0.345 -25.268 1.00 98.19 637 HIS A CA 1
ATOM 5148 C C . HIS A 1 637 ? 8.742 -0.238 -24.047 1.00 98.19 637 HIS A C 1
ATOM 5150 O O . HIS A 1 637 ? 8.296 -0.389 -22.908 1.00 98.19 637 HIS A O 1
ATOM 5156 N N . GLN A 1 638 ? 10.007 0.140 -24.264 1.00 98.44 638 GLN A N 1
ATOM 5157 C CA . GLN A 1 638 ? 10.944 0.486 -23.188 1.00 98.44 638 GLN A CA 1
ATOM 5158 C C . GLN A 1 638 ? 10.404 1.625 -22.316 1.00 98.44 638 GLN A C 1
ATOM 5160 O O . GLN A 1 638 ? 10.403 1.507 -21.091 1.00 98.44 638 GLN A O 1
ATOM 5165 N N . ARG A 1 639 ? 9.882 2.697 -22.936 1.00 97.62 639 ARG A N 1
ATOM 5166 C CA . ARG A 1 639 ? 9.336 3.875 -22.237 1.00 97.62 639 ARG A CA 1
ATOM 5167 C C . ARG A 1 639 ? 8.108 3.566 -21.372 1.00 97.62 639 ARG A C 1
ATOM 5169 O O . ARG A 1 639 ? 7.821 4.347 -20.461 1.00 97.62 639 ARG A O 1
ATOM 5176 N N . ARG A 1 640 ? 7.421 2.444 -21.622 1.00 97.75 640 ARG A N 1
ATOM 5177 C CA . ARG A 1 640 ? 6.326 1.925 -20.785 1.00 97.75 640 ARG A CA 1
ATOM 5178 C C . ARG A 1 640 ? 6.860 1.185 -19.561 1.00 97.75 640 ARG A C 1
ATOM 5180 O O . ARG A 1 640 ? 6.528 1.546 -18.439 1.00 97.75 640 ARG A O 1
ATOM 5187 N N . LEU A 1 641 ? 7.704 0.170 -19.765 1.00 98.69 641 LEU A N 1
ATOM 5188 C CA . LEU A 1 641 ? 8.081 -0.767 -18.697 1.00 98.69 641 LEU A CA 1
ATOM 5189 C C . LEU A 1 641 ? 9.283 -0.312 -17.853 1.00 98.69 641 LEU A C 1
ATOM 5191 O O . LEU A 1 641 ? 9.262 -0.467 -16.633 1.00 98.69 641 LEU A O 1
ATOM 5195 N N . LEU A 1 642 ? 10.330 0.260 -18.455 1.00 98.75 642 LEU A N 1
ATOM 5196 C CA . LEU A 1 642 ? 11.591 0.544 -17.747 1.00 98.75 642 LEU A CA 1
ATOM 5197 C C . LEU A 1 642 ? 11.505 1.696 -16.721 1.00 98.75 642 LEU A C 1
ATOM 5199 O O . LEU A 1 642 ? 12.139 1.588 -15.668 1.00 98.75 642 LEU A O 1
ATOM 5203 N N . PRO A 1 643 ? 10.701 2.760 -16.918 1.00 98.75 643 PRO A N 1
ATOM 5204 C CA . PRO A 1 643 ? 10.512 3.763 -15.870 1.00 98.75 643 PRO A CA 1
ATOM 5205 C C . PRO A 1 64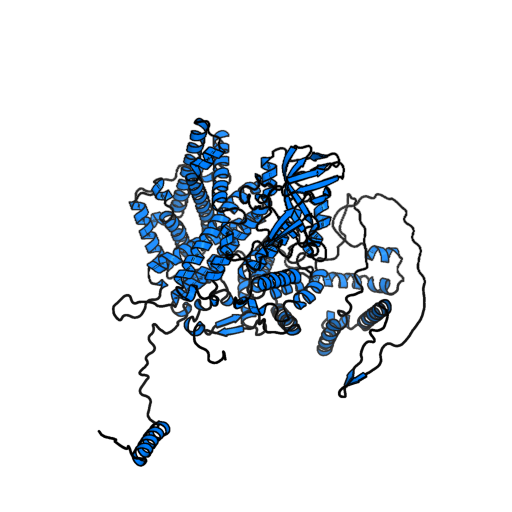3 ? 9.658 3.254 -14.700 1.00 98.75 643 PRO A C 1
ATOM 5207 O O . PRO A 1 643 ? 9.887 3.641 -13.554 1.00 98.75 643 PRO A O 1
ATOM 5210 N N . LEU A 1 644 ? 8.710 2.346 -14.962 1.00 98.81 644 LEU A N 1
ATOM 5211 C CA . LEU A 1 644 ? 7.921 1.682 -13.919 1.00 98.81 644 LEU A CA 1
ATOM 5212 C C . LEU A 1 644 ? 8.779 0.683 -13.133 1.00 98.81 644 LEU A C 1
ATOM 5214 O O . LEU A 1 644 ? 8.682 0.630 -11.909 1.00 98.81 644 LEU A O 1
ATOM 5218 N N . LEU A 1 645 ? 9.698 -0.018 -13.805 1.00 98.81 645 LEU A N 1
ATOM 5219 C CA . LEU A 1 645 ? 10.753 -0.802 -13.164 1.00 98.81 645 LEU A CA 1
ATOM 5220 C C . LEU A 1 645 ? 11.573 0.062 -12.195 1.00 98.81 645 LEU A C 1
ATOM 5222 O O . LEU A 1 645 ? 11.682 -0.285 -11.021 1.00 98.81 645 LEU A O 1
ATOM 5226 N N . ALA A 1 646 ? 12.069 1.221 -12.639 1.00 98.75 646 ALA A N 1
ATOM 5227 C CA . ALA A 1 646 ? 12.845 2.125 -11.789 1.00 98.75 646 ALA A CA 1
ATOM 5228 C C . ALA A 1 646 ? 12.057 2.670 -10.581 1.00 98.75 646 ALA A C 1
ATOM 5230 O O . ALA A 1 646 ? 12.590 2.712 -9.470 1.00 98.75 646 ALA A O 1
ATOM 5231 N N . LYS A 1 647 ? 10.771 3.010 -10.758 1.00 98.62 647 LYS A N 1
ATOM 5232 C CA . LYS A 1 647 ? 9.877 3.362 -9.639 1.00 98.62 647 LYS A CA 1
ATOM 5233 C C . LYS A 1 647 ? 9.706 2.197 -8.651 1.00 98.62 647 LYS A C 1
ATOM 5235 O O . LYS A 1 647 ? 9.743 2.434 -7.448 1.00 98.62 647 LYS A O 1
ATOM 5240 N N . THR A 1 648 ? 9.627 0.944 -9.110 1.00 98.56 648 THR A N 1
ATOM 5241 C CA . THR A 1 648 ? 9.534 -0.244 -8.232 1.00 98.56 648 THR A CA 1
ATOM 5242 C C . THR A 1 648 ? 10.793 -0.468 -7.379 1.00 98.56 648 THR A C 1
ATOM 5244 O O . THR A 1 648 ? 10.674 -0.868 -6.219 1.00 98.56 648 THR A O 1
ATOM 5247 N N . TYR A 1 649 ? 11.993 -0.150 -7.885 1.00 98.19 649 TYR A N 1
ATOM 5248 C CA . TYR A 1 649 ? 13.216 -0.125 -7.061 1.00 98.19 649 TYR A CA 1
ATOM 5249 C C . TYR A 1 649 ? 13.129 0.926 -5.954 1.00 98.19 649 TYR A C 1
ATOM 5251 O O . TYR A 1 649 ? 13.350 0.614 -4.784 1.00 98.19 649 TYR A O 1
ATOM 5259 N N . ALA A 1 650 ? 12.743 2.152 -6.312 1.00 98.12 650 ALA A N 1
ATOM 5260 C CA . ALA A 1 650 ? 12.597 3.245 -5.358 1.00 98.12 650 ALA A CA 1
ATOM 5261 C C . ALA A 1 650 ? 11.554 2.922 -4.268 1.00 98.12 650 ALA A C 1
ATOM 5263 O O . ALA A 1 650 ? 11.824 3.102 -3.081 1.00 98.12 650 ALA A O 1
ATOM 5264 N N . MET A 1 651 ? 10.411 2.338 -4.652 1.00 97.06 651 MET A N 1
ATOM 5265 C CA . MET A 1 651 ? 9.412 1.819 -3.709 1.00 97.06 651 MET A CA 1
ATOM 5266 C C . MET A 1 651 ? 9.959 0.694 -2.819 1.00 97.06 651 MET A C 1
ATOM 5268 O O . MET A 1 651 ? 9.612 0.645 -1.643 1.00 97.06 651 MET A O 1
ATOM 5272 N N . SER A 1 652 ? 10.830 -0.186 -3.326 1.00 94.19 652 SER A N 1
ATOM 5273 C CA . SER A 1 652 ? 11.397 -1.292 -2.534 1.00 94.19 652 SER A CA 1
ATOM 5274 C C . SER A 1 652 ? 12.281 -0.781 -1.390 1.00 94.19 652 SER A C 1
ATOM 5276 O O . SER A 1 652 ? 12.134 -1.227 -0.249 1.00 94.19 652 SER A O 1
ATOM 5278 N N . PHE A 1 653 ? 13.143 0.209 -1.651 1.00 95.12 653 PHE A N 1
ATOM 5279 C CA . PHE A 1 653 ? 13.957 0.837 -0.602 1.00 95.12 653 PHE A CA 1
ATOM 5280 C C . PHE A 1 653 ? 13.092 1.632 0.392 1.00 95.12 653 PHE A C 1
ATOM 5282 O O . PHE A 1 653 ? 13.241 1.460 1.606 1.00 95.12 653 PHE A O 1
ATOM 5289 N N . ALA A 1 654 ? 12.117 2.401 -0.105 1.00 95.88 654 ALA A N 1
ATOM 5290 C CA . ALA A 1 654 ? 11.180 3.169 0.717 1.00 95.88 654 ALA A CA 1
ATOM 5291 C C . ALA A 1 654 ? 10.328 2.277 1.643 1.00 95.88 654 ALA A C 1
ATOM 5293 O O . ALA A 1 654 ? 10.194 2.548 2.839 1.00 95.88 654 ALA A O 1
ATOM 5294 N N . CYS A 1 655 ? 9.807 1.160 1.133 1.00 90.44 655 CYS A N 1
ATOM 5295 C CA . CYS A 1 655 ? 9.012 0.213 1.914 1.00 90.44 655 CYS A CA 1
ATOM 5296 C C . CYS A 1 655 ? 9.856 -0.544 2.951 1.00 90.44 655 CYS A C 1
ATOM 5298 O O . CYS A 1 655 ? 9.393 -0.767 4.070 1.00 90.44 655 CYS A O 1
ATOM 5300 N N . ASN A 1 656 ? 11.117 -0.872 2.646 1.00 86.94 656 ASN A N 1
ATOM 5301 C CA . ASN A 1 656 ? 12.038 -1.445 3.633 1.00 86.94 656 ASN A CA 1
ATOM 5302 C C . ASN A 1 656 ? 12.410 -0.457 4.743 1.00 86.94 656 ASN A C 1
ATOM 5304 O O . ASN A 1 656 ? 12.490 -0.857 5.908 1.00 86.94 656 ASN A O 1
ATOM 5308 N N . TYR A 1 657 ? 12.615 0.820 4.410 1.00 91.44 657 TYR A N 1
ATOM 5309 C CA . TYR A 1 657 ? 12.782 1.880 5.404 1.00 91.44 657 TYR A CA 1
ATOM 5310 C C . TYR A 1 657 ? 11.540 1.976 6.300 1.00 91.44 657 TYR A C 1
ATOM 5312 O O . TYR A 1 657 ? 11.658 1.943 7.524 1.00 91.44 657 TYR A O 1
ATOM 5320 N N . LEU A 1 658 ? 10.343 1.999 5.705 1.00 91.19 658 LEU A N 1
ATOM 5321 C CA . LEU A 1 658 ? 9.077 2.081 6.431 1.00 91.19 658 LEU A CA 1
ATOM 5322 C C . LEU A 1 658 ? 8.843 0.877 7.358 1.00 91.19 658 LEU A C 1
ATOM 5324 O O . LEU A 1 658 ? 8.505 1.088 8.524 1.00 91.19 658 LEU A O 1
ATOM 5328 N N . LYS A 1 659 ? 9.098 -0.362 6.906 1.00 85.06 659 LYS A N 1
ATOM 5329 C CA . LYS A 1 659 ? 9.056 -1.553 7.777 1.00 85.06 659 LYS A CA 1
ATOM 5330 C C . LYS A 1 659 ? 10.020 -1.406 8.959 1.00 85.06 659 LYS A C 1
ATOM 5332 O O . LYS A 1 659 ? 9.601 -1.544 10.105 1.00 85.06 659 LYS A O 1
ATOM 5337 N N . LYS A 1 660 ? 11.285 -1.039 8.713 1.00 85.12 660 LYS A N 1
ATOM 5338 C CA . LYS A 1 660 ? 12.294 -0.827 9.773 1.00 85.12 660 LYS A CA 1
ATOM 5339 C C . LYS A 1 660 ? 11.895 0.284 10.756 1.00 85.12 660 LYS A C 1
ATOM 5341 O O . LYS A 1 660 ? 12.127 0.136 11.953 1.00 85.12 660 LYS A O 1
ATOM 5346 N N . MET A 1 661 ? 11.282 1.364 10.275 1.00 87.75 661 MET A N 1
ATOM 5347 C CA . MET A 1 661 ? 10.811 2.483 11.095 1.00 87.75 661 MET A CA 1
ATOM 5348 C C . MET A 1 661 ? 9.584 2.108 11.946 1.00 87.75 661 MET A C 1
ATOM 5350 O O . MET A 1 661 ? 9.527 2.482 13.114 1.00 87.75 661 MET A O 1
ATOM 5354 N N . TYR A 1 662 ? 8.631 1.344 11.400 1.00 84.12 662 TYR A N 1
ATOM 5355 C CA . TYR A 1 662 ? 7.466 0.850 12.146 1.00 84.12 662 TYR A CA 1
ATOM 5356 C C . TYR A 1 662 ? 7.857 -0.178 13.219 1.00 84.12 662 TYR A C 1
ATOM 5358 O O . TYR A 1 662 ? 7.344 -0.143 14.336 1.00 84.12 662 TYR A O 1
ATOM 5366 N N . VAL A 1 663 ? 8.809 -1.060 12.907 1.00 79.31 663 VAL A N 1
ATOM 5367 C CA . VAL A 1 663 ? 9.361 -2.064 13.834 1.00 79.31 663 VAL A CA 1
ATOM 5368 C C . VAL A 1 663 ? 10.150 -1.417 14.983 1.00 79.31 663 VAL A C 1
ATOM 5370 O O . VAL A 1 663 ? 10.126 -1.918 16.102 1.00 79.31 663 VAL A O 1
ATOM 5373 N N . LYS A 1 664 ? 10.815 -0.280 14.735 1.00 83.12 664 LYS A N 1
ATOM 5374 C CA . LYS A 1 664 ? 11.581 0.488 15.736 1.00 83.12 664 LYS A CA 1
ATOM 5375 C C . LYS A 1 664 ? 10.813 1.691 16.310 1.00 83.12 664 LYS A C 1
ATOM 5377 O O . LYS A 1 664 ? 11.435 2.653 16.755 1.00 83.12 664 LYS A O 1
ATOM 5382 N N . ARG A 1 665 ? 9.477 1.675 16.260 1.00 85.12 665 ARG A N 1
ATOM 5383 C CA . ARG A 1 665 ? 8.638 2.821 16.647 1.00 85.12 665 ARG A CA 1
ATOM 5384 C C . ARG A 1 665 ? 8.747 3.174 18.133 1.00 85.12 665 ARG A C 1
ATOM 5386 O O . ARG A 1 665 ? 8.635 2.304 18.992 1.00 85.12 665 ARG A O 1
ATOM 5393 N N . THR A 1 666 ? 8.855 4.466 18.425 1.00 85.31 666 THR A N 1
ATOM 5394 C CA . THR A 1 666 ? 8.643 5.047 19.761 1.00 85.31 666 THR A CA 1
ATOM 5395 C C . THR A 1 666 ? 7.406 5.963 19.744 1.00 85.31 666 THR A C 1
ATOM 5397 O O . THR A 1 666 ? 6.955 6.346 18.656 1.00 85.31 666 THR A O 1
ATOM 5400 N N . PRO A 1 667 ? 6.834 6.353 20.902 1.00 81.75 667 PRO A N 1
ATOM 5401 C CA . PRO A 1 667 ? 5.663 7.234 20.948 1.00 81.75 667 PRO A CA 1
ATOM 5402 C C . PRO A 1 667 ? 5.855 8.567 20.206 1.00 81.75 667 PRO A C 1
ATOM 5404 O O . PRO A 1 667 ? 4.926 9.065 19.568 1.00 81.75 667 PRO A O 1
ATOM 5407 N N . GLU A 1 668 ? 7.071 9.111 20.224 1.00 84.88 668 GLU A N 1
ATOM 5408 C CA . GLU A 1 668 ? 7.455 10.363 19.560 1.00 84.88 668 GLU A CA 1
ATOM 5409 C C . GLU A 1 668 ? 7.469 10.209 18.031 1.00 84.88 668 GLU A C 1
ATOM 5411 O O . GLU A 1 668 ? 7.168 11.153 17.298 1.00 84.88 668 GLU A O 1
ATOM 5416 N N . MET A 1 669 ? 7.780 9.007 17.535 1.00 87.88 669 MET A N 1
ATOM 5417 C CA . MET A 1 669 ? 7.809 8.702 16.103 1.00 87.88 669 MET A CA 1
ATOM 5418 C C . MET A 1 669 ? 6.412 8.561 15.491 1.00 87.88 669 MET A C 1
ATOM 5420 O O . MET A 1 669 ? 6.297 8.647 14.269 1.00 87.88 669 MET A O 1
ATOM 5424 N N . ASN A 1 670 ? 5.350 8.382 16.288 1.00 85.56 670 ASN A N 1
ATOM 5425 C CA . ASN A 1 670 ? 3.995 8.100 15.792 1.00 85.56 670 ASN A CA 1
ATOM 5426 C C . ASN A 1 670 ? 3.516 9.095 14.720 1.00 85.56 670 ASN A C 1
ATOM 5428 O O . ASN A 1 670 ? 2.951 8.674 13.711 1.00 85.56 670 ASN A O 1
ATOM 5432 N N . LYS A 1 671 ? 3.793 10.400 14.874 1.00 88.88 671 LYS A N 1
ATOM 5433 C CA . LYS A 1 671 ? 3.445 11.410 13.856 1.00 88.88 671 LYS A CA 1
ATOM 5434 C C . LYS A 1 671 ? 4.224 11.208 12.552 1.00 88.88 671 LYS A C 1
ATOM 5436 O O . LYS A 1 671 ? 3.629 11.235 11.477 1.00 88.88 671 LYS A O 1
ATOM 5441 N N . THR A 1 672 ? 5.534 10.979 12.636 1.00 93.06 672 THR A N 1
ATOM 5442 C CA . THR A 1 672 ? 6.395 10.723 11.470 1.00 93.06 672 THR A CA 1
ATOM 5443 C C . THR A 1 672 ? 5.970 9.453 10.740 1.00 93.06 672 THR A C 1
ATOM 5445 O O . THR A 1 672 ? 5.800 9.475 9.524 1.00 93.06 672 THR A O 1
ATOM 5448 N N . ILE A 1 673 ? 5.717 8.368 11.477 1.00 91.50 673 ILE A N 1
ATOM 5449 C CA . ILE A 1 673 ? 5.263 7.092 10.916 1.00 91.50 673 ILE A CA 1
ATOM 5450 C C . ILE A 1 673 ? 3.890 7.262 10.256 1.00 91.50 673 ILE A C 1
ATOM 5452 O O . ILE A 1 673 ? 3.699 6.784 9.142 1.00 91.50 673 ILE A O 1
ATOM 5456 N N . HIS A 1 674 ? 2.951 7.986 10.873 1.00 91.56 674 HIS A N 1
ATOM 5457 C CA . HIS A 1 674 ? 1.646 8.279 10.274 1.00 91.56 674 HIS A CA 1
ATOM 5458 C C . HIS A 1 674 ? 1.772 9.037 8.941 1.00 91.56 674 HIS A C 1
ATOM 5460 O O . HIS A 1 674 ? 1.164 8.633 7.950 1.00 91.56 674 HIS A O 1
ATOM 5466 N N . VAL A 1 675 ? 2.589 10.094 8.875 1.00 95.81 675 VAL A N 1
ATOM 5467 C CA . VAL A 1 675 ? 2.783 10.880 7.640 1.00 95.81 675 VAL A CA 1
ATOM 5468 C C . VAL A 1 675 ? 3.488 10.056 6.556 1.00 95.81 675 VAL A C 1
ATOM 5470 O O . VAL A 1 675 ? 2.990 9.972 5.436 1.00 95.81 675 VAL A O 1
ATOM 5473 N N . VAL A 1 676 ? 4.601 9.391 6.882 1.00 97.19 676 VAL A N 1
ATOM 5474 C CA . VAL A 1 676 ? 5.396 8.611 5.914 1.00 97.19 676 VAL A CA 1
ATOM 5475 C C . VAL A 1 676 ? 4.656 7.353 5.443 1.00 97.19 676 VAL A C 1
ATOM 5477 O O . VAL A 1 676 ? 4.674 7.057 4.253 1.00 97.19 676 VAL A O 1
ATOM 5480 N N . SER A 1 677 ? 3.950 6.635 6.326 1.00 95.44 677 SER A N 1
ATOM 5481 C CA . SER A 1 677 ? 3.120 5.487 5.916 1.00 95.44 677 SER A CA 1
ATOM 5482 C C . SER A 1 677 ? 1.966 5.914 5.012 1.00 95.44 677 SER A C 1
ATOM 5484 O O . SER A 1 677 ? 1.675 5.219 4.045 1.00 95.44 677 SER A O 1
ATOM 5486 N N . SER A 1 678 ? 1.351 7.074 5.267 1.00 96.81 678 SER A N 1
ATOM 5487 C CA . SER A 1 678 ? 0.310 7.629 4.396 1.00 96.81 678 SER A CA 1
ATOM 5488 C C . SER A 1 678 ? 0.879 7.995 3.025 1.00 96.81 678 SER A C 1
ATOM 5490 O O . SER A 1 678 ? 0.329 7.569 2.016 1.00 96.81 678 SER A O 1
ATOM 5492 N N . ALA A 1 679 ? 2.016 8.693 2.980 1.00 98.19 679 ALA A N 1
ATOM 5493 C CA . ALA A 1 679 ? 2.720 9.006 1.739 1.00 98.19 679 ALA A CA 1
ATOM 5494 C C . ALA A 1 679 ? 3.065 7.746 0.927 1.00 98.19 679 ALA A C 1
ATOM 5496 O O . ALA A 1 679 ? 2.655 7.611 -0.224 1.00 98.19 679 ALA A O 1
ATOM 5497 N N . PHE A 1 680 ? 3.751 6.778 1.540 1.00 98.12 680 PHE A N 1
ATOM 5498 C CA . PHE A 1 680 ? 4.231 5.590 0.832 1.00 98.12 680 PHE A CA 1
ATOM 5499 C C . PHE A 1 680 ? 3.096 4.627 0.454 1.00 98.12 680 PHE A C 1
ATOM 5501 O O . PHE A 1 680 ? 3.134 4.083 -0.646 1.00 98.12 680 PHE A O 1
ATOM 5508 N N . LYS A 1 681 ? 2.049 4.462 1.283 1.00 97.06 681 LYS A N 1
ATOM 5509 C CA . LYS A 1 681 ? 0.845 3.684 0.919 1.00 97.06 681 LYS A CA 1
ATOM 5510 C C . LYS A 1 681 ? 0.207 4.232 -0.350 1.00 97.06 681 LYS A C 1
ATOM 5512 O O . LYS A 1 681 ? -0.154 3.462 -1.239 1.00 97.06 681 LYS A O 1
ATOM 5517 N N . VAL A 1 682 ? 0.082 5.554 -0.447 1.00 98.00 682 VAL A N 1
ATOM 5518 C CA . VAL A 1 682 ? -0.503 6.222 -1.612 1.00 98.00 682 VAL A CA 1
ATOM 5519 C C . VAL A 1 682 ? 0.381 6.076 -2.845 1.00 98.00 682 VAL A C 1
ATOM 5521 O O . VAL A 1 682 ? -0.090 5.602 -3.880 1.00 98.00 682 VAL A O 1
ATOM 5524 N N . THR A 1 683 ? 1.666 6.420 -2.736 1.00 97.75 683 THR A N 1
ATOM 5525 C CA . THR A 1 683 ? 2.601 6.344 -3.865 1.00 97.75 683 THR A CA 1
ATOM 5526 C C . THR A 1 683 ? 2.738 4.913 -4.383 1.00 97.75 683 THR A C 1
ATOM 5528 O O . THR A 1 683 ? 2.656 4.704 -5.592 1.00 97.75 683 THR A O 1
ATOM 5531 N N . ALA A 1 684 ? 2.861 3.919 -3.496 1.00 97.44 684 ALA A N 1
ATOM 5532 C CA . ALA A 1 684 ? 2.997 2.516 -3.880 1.00 97.44 684 ALA A CA 1
ATOM 5533 C C . ALA A 1 684 ? 1.709 1.930 -4.482 1.00 97.44 684 ALA A C 1
ATOM 5535 O O . ALA A 1 684 ? 1.792 1.225 -5.484 1.00 97.44 684 ALA A O 1
ATOM 5536 N N . SER A 1 685 ? 0.519 2.233 -3.941 1.00 97.12 685 SER A N 1
ATOM 5537 C CA . SER A 1 685 ? -0.751 1.711 -4.488 1.00 97.12 685 SER A CA 1
ATOM 5538 C C . SER A 1 685 ? -1.098 2.310 -5.857 1.00 97.12 685 SER A C 1
ATOM 5540 O O . SER A 1 685 ? -1.429 1.562 -6.781 1.00 97.12 685 SER A O 1
ATOM 5542 N N . TRP A 1 686 ? -0.927 3.625 -6.050 1.00 97.88 686 TRP A N 1
ATOM 5543 C CA . TRP A 1 686 ? -1.066 4.248 -7.374 1.00 97.88 686 TRP A CA 1
ATOM 5544 C C . TRP A 1 686 ? -0.014 3.737 -8.371 1.00 97.88 686 TRP A C 1
ATOM 5546 O O . TRP A 1 686 ? -0.342 3.470 -9.530 1.00 97.88 686 TRP A O 1
ATOM 5556 N N . HIS A 1 687 ? 1.236 3.552 -7.929 1.00 98.19 687 HIS A N 1
ATOM 5557 C CA . HIS A 1 687 ? 2.293 2.959 -8.754 1.00 98.19 687 HIS A CA 1
ATOM 5558 C C . HIS A 1 687 ? 1.969 1.513 -9.154 1.00 98.19 687 HIS A C 1
ATOM 5560 O O . HIS A 1 687 ? 2.117 1.165 -10.326 1.00 98.19 687 HIS A O 1
ATOM 5566 N N . ASN A 1 688 ? 1.460 0.693 -8.230 1.00 97.12 688 ASN A N 1
ATOM 5567 C CA . ASN A 1 688 ? 1.032 -0.681 -8.497 1.00 97.12 688 ASN A CA 1
ATOM 5568 C C . ASN A 1 688 ? -0.093 -0.725 -9.541 1.00 97.12 688 ASN A C 1
ATOM 5570 O O . ASN A 1 688 ? 0.029 -1.435 -10.536 1.00 97.12 688 ASN A O 1
ATOM 5574 N N . MET A 1 689 ? -1.142 0.093 -9.395 1.00 96.31 689 MET A N 1
ATOM 5575 C CA . MET A 1 689 ? -2.249 0.114 -10.363 1.00 96.31 689 MET A CA 1
ATOM 5576 C C . MET A 1 689 ? -1.820 0.539 -11.768 1.00 96.31 689 MET A C 1
ATOM 5578 O O . MET A 1 689 ? -2.190 -0.118 -12.744 1.00 96.31 689 MET A O 1
ATOM 5582 N N . ARG A 1 690 ? -0.978 1.575 -11.888 1.00 97.88 690 ARG A N 1
ATOM 5583 C CA . ARG A 1 690 ? -0.394 1.955 -13.183 1.00 97.88 690 ARG A CA 1
ATOM 5584 C C . ARG A 1 690 ? 0.496 0.844 -13.746 1.00 97.88 690 ARG A C 1
ATOM 5586 O O . ARG A 1 690 ? 0.425 0.551 -14.937 1.00 97.88 690 ARG A O 1
ATOM 5593 N N . THR A 1 691 ? 1.297 0.207 -12.895 1.00 98.56 691 THR A N 1
ATOM 5594 C CA . THR A 1 691 ? 2.211 -0.872 -13.287 1.00 98.56 691 THR A CA 1
ATOM 5595 C C . THR A 1 691 ? 1.467 -2.097 -13.797 1.00 98.56 691 THR A C 1
ATOM 5597 O O . THR A 1 691 ? 1.799 -2.589 -14.871 1.00 98.56 691 THR A O 1
ATOM 5600 N N . LEU A 1 692 ? 0.435 -2.568 -13.096 1.00 95.94 692 LEU A N 1
ATOM 5601 C CA . LEU A 1 692 ? -0.338 -3.736 -13.518 1.00 95.94 692 LEU A CA 1
ATOM 5602 C C . LEU A 1 692 ? -1.133 -3.470 -14.802 1.00 95.94 692 LEU A C 1
ATOM 5604 O O . LEU A 1 692 ? -1.170 -4.344 -15.667 1.00 95.94 692 LEU A O 1
ATOM 5608 N N . GLN A 1 693 ? -1.693 -2.268 -14.981 1.00 97.06 693 GLN A N 1
ATOM 5609 C CA . GLN A 1 693 ? -2.362 -1.895 -16.232 1.00 97.06 693 GLN A CA 1
ATOM 5610 C C . GLN A 1 693 ? -1.388 -1.887 -17.423 1.00 97.06 693 GLN A C 1
ATOM 5612 O O . GLN A 1 693 ? -1.673 -2.495 -18.455 1.00 97.06 693 GLN A O 1
ATOM 5617 N N . GLU A 1 694 ? -0.220 -1.256 -17.276 1.00 98.38 694 GLU A N 1
ATOM 5618 C CA . GLU A 1 694 ? 0.799 -1.209 -18.334 1.00 98.38 694 GLU A CA 1
ATOM 5619 C C . GLU A 1 694 ? 1.412 -2.587 -18.609 1.00 98.38 694 GLU A C 1
ATOM 5621 O O . GLU A 1 694 ? 1.619 -2.941 -19.766 1.00 98.38 694 GLU A O 1
ATOM 5626 N N . CYS A 1 695 ? 1.629 -3.418 -17.584 1.00 98.19 695 CYS A N 1
ATOM 5627 C CA . CYS A 1 695 ? 2.096 -4.796 -17.759 1.00 98.19 695 CYS A CA 1
ATOM 5628 C C . CYS A 1 695 ? 1.057 -5.658 -18.494 1.00 98.19 695 CYS A C 1
ATOM 5630 O O . CYS A 1 695 ? 1.414 -6.393 -19.415 1.00 98.19 695 CYS A O 1
ATOM 5632 N N . ARG A 1 696 ? -0.234 -5.527 -18.152 1.00 96.00 696 ARG A N 1
ATOM 5633 C CA . ARG A 1 696 ? -1.348 -6.196 -18.847 1.00 96.00 696 ARG A CA 1
ATOM 5634 C C . ARG A 1 696 ? -1.357 -5.844 -20.336 1.00 96.00 696 ARG A C 1
ATOM 5636 O O . ARG A 1 696 ? -1.490 -6.724 -21.179 1.00 96.00 696 ARG A O 1
ATOM 5643 N N . GLU A 1 697 ? -1.201 -4.566 -20.664 1.00 97.62 697 GLU A N 1
ATOM 5644 C CA . GLU A 1 697 ? -1.223 -4.082 -22.047 1.00 97.62 697 GLU A CA 1
ATOM 5645 C C . GLU A 1 697 ? 0.074 -4.348 -22.814 1.00 97.62 697 GLU A C 1
ATOM 5647 O O . GLU A 1 697 ? 0.029 -4.588 -24.020 1.00 97.62 697 GLU A O 1
ATOM 5652 N N . ALA A 1 698 ? 1.225 -4.357 -22.142 1.00 97.62 698 ALA A N 1
ATOM 5653 C CA . ALA A 1 698 ? 2.500 -4.756 -22.729 1.00 97.62 698 ALA A CA 1
ATOM 5654 C C . ALA A 1 698 ? 2.522 -6.248 -23.110 1.00 97.62 698 ALA A C 1
ATOM 5656 O O . ALA A 1 698 ? 3.176 -6.623 -24.081 1.00 97.62 698 ALA A O 1
ATOM 5657 N N . CYS A 1 699 ? 1.751 -7.085 -22.407 1.00 96.19 699 CYS A N 1
ATOM 5658 C CA . CYS A 1 699 ? 1.512 -8.481 -22.779 1.00 96.19 699 CYS A CA 1
ATOM 5659 C C . CYS A 1 699 ? 0.483 -8.656 -23.921 1.00 96.19 699 CYS A C 1
ATOM 5661 O O . CYS A 1 699 ? 0.293 -9.770 -24.418 1.00 96.19 699 CYS A O 1
ATOM 5663 N N . GLY A 1 700 ? -0.189 -7.584 -24.359 1.00 94.12 700 GLY A N 1
ATOM 5664 C CA . GLY A 1 700 ? -1.220 -7.629 -25.398 1.00 94.12 700 GLY A CA 1
ATOM 5665 C C . GLY A 1 700 ? -2.373 -8.576 -25.043 1.00 94.12 700 GLY A C 1
ATOM 5666 O O . GLY A 1 700 ? -2.815 -8.637 -23.896 1.00 94.12 700 GLY A O 1
ATOM 5667 N N . GLY A 1 701 ? -2.845 -9.360 -26.018 1.00 90.81 701 GLY A N 1
ATOM 5668 C CA . GLY A 1 701 ? -3.927 -10.333 -25.806 1.00 90.81 701 GLY A CA 1
ATOM 5669 C C . GLY A 1 701 ? -3.619 -11.395 -24.740 1.00 90.81 701 GLY A C 1
ATOM 5670 O O . GLY A 1 701 ? -4.525 -11.818 -24.027 1.00 90.81 701 GLY A O 1
ATOM 5671 N N . GLN A 1 702 ? -2.346 -11.767 -24.549 1.00 89.94 702 GLN A N 1
ATOM 5672 C CA . GLN A 1 702 ? -1.954 -12.696 -23.482 1.00 89.94 702 GLN A CA 1
ATOM 5673 C C . GLN A 1 702 ? -2.171 -12.099 -22.081 1.00 89.94 702 GLN A C 1
ATOM 5675 O O . GLN A 1 702 ? -2.494 -12.834 -21.152 1.00 89.94 702 GLN A O 1
ATOM 5680 N N . GLY A 1 703 ? -2.087 -10.773 -21.923 1.00 87.38 703 GLY A N 1
ATOM 5681 C CA . GLY A 1 703 ? -2.367 -10.095 -20.653 1.00 87.38 703 GLY A CA 1
ATOM 5682 C C . GLY A 1 703 ? -3.838 -10.130 -20.219 1.00 87.38 703 GLY A C 1
ATOM 5683 O O . GLY A 1 703 ? -4.132 -9.817 -19.069 1.00 87.38 703 GLY A O 1
ATOM 5684 N N . LEU A 1 704 ? -4.761 -10.518 -21.109 1.00 82.44 704 LEU A N 1
ATOM 5685 C CA . LEU A 1 704 ? -6.181 -10.733 -20.792 1.00 82.44 704 LEU A CA 1
ATOM 5686 C C . LEU A 1 704 ? -6.499 -12.178 -20.366 1.00 82.44 704 LEU A C 1
ATOM 5688 O O . LEU A 1 704 ? -7.589 -12.431 -19.860 1.00 82.44 704 LEU A O 1
ATOM 5692 N N . LYS A 1 705 ? -5.586 -13.132 -20.582 1.00 75.69 705 LYS A N 1
ATOM 5693 C CA . LYS A 1 705 ? -5.819 -14.557 -20.312 1.00 75.69 705 LYS A CA 1
ATOM 5694 C C . LYS A 1 705 ? -5.662 -14.836 -18.813 1.00 75.69 705 LYS A C 1
ATOM 5696 O O . LYS A 1 705 ? -4.611 -14.541 -18.248 1.00 75.69 705 LYS A O 1
ATOM 5701 N N . THR A 1 706 ? -6.679 -15.419 -18.173 1.00 66.25 706 THR A N 1
ATOM 5702 C CA . THR A 1 706 ? -6.734 -15.610 -16.707 1.00 66.25 706 THR A CA 1
ATOM 5703 C C . THR A 1 706 ? -5.506 -16.330 -16.146 1.00 66.25 706 THR A C 1
ATOM 5705 O O . THR A 1 706 ? -4.933 -15.868 -15.167 1.00 66.25 706 THR A O 1
ATOM 5708 N N . GLU A 1 707 ? -5.024 -17.384 -16.817 1.00 68.88 707 GLU A N 1
ATOM 5709 C CA . GLU A 1 707 ? -3.825 -18.148 -16.412 1.00 68.88 707 GLU A CA 1
ATOM 5710 C C . GLU A 1 707 ? -2.560 -17.286 -16.238 1.00 68.88 707 GLU A C 1
ATOM 5712 O O . GLU A 1 707 ? -1.628 -17.669 -15.534 1.00 68.88 707 GLU A O 1
ATOM 5717 N N . ASN A 1 708 ? -2.515 -16.111 -16.875 1.00 77.19 708 ASN A N 1
ATOM 5718 C CA . ASN A 1 708 ? -1.369 -15.214 -16.832 1.00 77.19 708 ASN A CA 1
ATOM 5719 C C . ASN A 1 708 ? -1.410 -14.229 -15.650 1.00 77.19 708 ASN A C 1
ATOM 5721 O O . ASN A 1 708 ? -0.485 -13.433 -15.514 1.00 77.19 708 ASN A O 1
ATOM 5725 N N . ARG A 1 709 ? -2.441 -14.283 -14.790 1.00 73.62 709 ARG A N 1
ATOM 5726 C CA . ARG A 1 709 ? -2.635 -13.556 -13.512 1.00 73.62 709 ARG A CA 1
ATOM 5727 C C . ARG A 1 709 ? -2.606 -12.018 -13.533 1.00 73.62 709 ARG A C 1
ATOM 5729 O O . ARG A 1 709 ? -3.297 -11.421 -12.715 1.00 73.62 709 ARG A O 1
ATOM 5736 N N . VAL A 1 710 ? -1.895 -11.339 -14.441 1.00 78.56 710 VAL A N 1
ATOM 5737 C CA . VAL A 1 710 ? -1.704 -9.866 -14.415 1.00 78.56 710 VAL A CA 1
ATOM 5738 C C . VAL A 1 710 ? -3.037 -9.099 -14.391 1.00 78.56 710 VAL A C 1
ATOM 5740 O O . VAL A 1 710 ? -3.174 -8.121 -13.658 1.00 78.56 710 VAL A O 1
ATOM 5743 N N . GLY A 1 711 ? -4.047 -9.569 -15.135 1.00 77.19 711 GLY A N 1
ATOM 5744 C CA . GLY A 1 711 ? -5.399 -9.001 -15.103 1.00 77.19 711 GLY A CA 1
ATOM 5745 C C . GLY A 1 711 ? -6.140 -9.208 -13.773 1.00 77.19 711 GLY A C 1
ATOM 5746 O O . GLY A 1 711 ? -6.818 -8.290 -13.317 1.00 77.19 711 GLY A O 1
ATOM 5747 N N . GLN A 1 712 ? -5.975 -10.368 -13.123 1.00 74.31 712 GLN A N 1
ATOM 5748 C CA . GLN A 1 712 ? -6.577 -10.667 -11.813 1.00 74.31 712 GLN A CA 1
ATOM 5749 C C . GLN A 1 712 ? -5.943 -9.813 -10.712 1.00 74.31 712 GLN A C 1
ATOM 5751 O O . GLN A 1 712 ? -6.659 -9.120 -9.993 1.00 74.31 712 GLN A O 1
ATOM 5756 N N . LEU A 1 713 ? -4.605 -9.752 -10.669 1.00 79.44 713 LEU A N 1
ATOM 5757 C CA . LEU A 1 713 ? -3.857 -8.893 -9.742 1.00 79.44 713 LEU A CA 1
ATOM 5758 C C . LEU A 1 713 ? -4.301 -7.422 -9.863 1.00 79.44 713 LEU A C 1
ATOM 5760 O O . LEU A 1 713 ? -4.433 -6.718 -8.864 1.00 79.44 713 LEU A O 1
ATOM 5764 N N . LYS A 1 714 ? -4.605 -6.943 -11.078 1.00 84.81 714 LYS A N 1
ATOM 5765 C CA . LYS A 1 714 ? -5.115 -5.576 -11.274 1.00 84.81 714 LYS A CA 1
ATOM 5766 C C . LYS A 1 714 ? -6.523 -5.362 -10.700 1.00 84.81 714 LYS A C 1
ATOM 5768 O O . LYS A 1 714 ? -6.835 -4.234 -10.326 1.00 84.81 714 LYS A O 1
ATOM 5773 N N . GLY A 1 715 ? -7.373 -6.389 -10.651 1.00 79.06 715 GLY A N 1
ATOM 5774 C CA . GLY A 1 715 ? -8.714 -6.324 -10.049 1.00 79.06 715 GLY A CA 1
ATOM 5775 C C . GLY A 1 715 ? -8.705 -6.510 -8.529 1.00 79.06 715 GLY A C 1
ATOM 5776 O O . GLY A 1 715 ? -9.384 -5.786 -7.807 1.00 79.06 715 GLY A O 1
ATOM 5777 N N . GLU A 1 716 ? -7.890 -7.436 -8.026 1.00 75.38 716 GLU A N 1
ATOM 5778 C CA . GLU A 1 716 ? -7.792 -7.773 -6.600 1.00 75.38 716 GLU A CA 1
ATOM 5779 C C . GLU A 1 716 ? -7.126 -6.678 -5.759 1.00 75.38 716 GLU A C 1
ATOM 5781 O O . GLU A 1 716 ? -7.516 -6.476 -4.611 1.00 75.38 716 GLU A O 1
ATOM 5786 N N . TYR A 1 717 ? -6.140 -5.962 -6.307 1.00 84.56 717 TYR A N 1
ATOM 5787 C CA . TYR A 1 717 ? -5.347 -4.977 -5.560 1.00 84.56 717 TYR A CA 1
ATOM 5788 C C . TYR A 1 717 ? -5.822 -3.530 -5.796 1.00 84.56 717 TYR A C 1
ATOM 5790 O O . TYR A 1 717 ? -5.293 -2.609 -5.179 1.00 84.56 717 TYR A O 1
ATOM 5798 N N . ASP A 1 718 ? -6.849 -3.310 -6.627 1.00 86.19 718 ASP A N 1
ATOM 5799 C CA . ASP A 1 718 ? -7.428 -1.985 -6.927 1.00 86.19 718 ASP A CA 1
ATOM 5800 C C . ASP A 1 718 ? -7.871 -1.240 -5.654 1.00 86.19 718 ASP A C 1
ATOM 5802 O O . ASP A 1 718 ? -7.514 -0.078 -5.428 1.00 86.19 718 ASP A O 1
ATOM 5806 N N . VAL A 1 719 ? -8.502 -1.990 -4.742 1.00 86.19 719 VAL A N 1
ATOM 5807 C CA . VAL A 1 719 ? -8.944 -1.568 -3.402 1.00 86.19 719 VAL A CA 1
ATOM 5808 C C . VAL A 1 719 ? -7.838 -0.937 -2.545 1.00 86.19 719 VAL A C 1
ATOM 5810 O O . VAL A 1 719 ? -8.132 -0.132 -1.657 1.00 86.19 719 VAL A O 1
ATOM 5813 N N . GLN A 1 720 ? -6.562 -1.238 -2.822 1.00 88.94 720 GLN A N 1
ATOM 5814 C CA . GLN A 1 720 ? -5.425 -0.659 -2.103 1.00 88.94 720 GLN A CA 1
ATOM 5815 C C . GLN A 1 720 ? -5.317 0.861 -2.299 1.00 88.94 720 GLN A C 1
ATOM 5817 O O . GLN A 1 720 ? -4.732 1.539 -1.456 1.00 88.94 720 GLN A O 1
ATOM 5822 N N . SER A 1 721 ? -5.955 1.419 -3.333 1.00 93.38 721 SER A N 1
ATOM 5823 C CA . SER A 1 721 ? -6.086 2.871 -3.531 1.00 93.38 721 SER A CA 1
ATOM 5824 C C . SER A 1 721 ? -7.142 3.530 -2.621 1.00 93.38 721 SER A C 1
ATOM 5826 O O . SER A 1 721 ? -7.169 4.754 -2.501 1.00 93.38 721 SER A O 1
ATOM 5828 N N . THR A 1 722 ? -8.000 2.740 -1.963 1.00 91.62 722 THR A N 1
ATOM 5829 C CA . THR A 1 722 ? -9.212 3.217 -1.267 1.00 91.62 722 THR A CA 1
ATOM 5830 C C . THR A 1 722 ? -9.238 2.862 0.221 1.00 91.62 722 THR A C 1
ATOM 5832 O O . THR A 1 722 ? -9.534 3.729 1.043 1.00 91.62 722 THR A O 1
ATOM 5835 N N . PHE A 1 723 ? -8.924 1.616 0.602 1.00 87.62 723 PHE A N 1
ATOM 5836 C CA . PHE A 1 723 ? -8.960 1.209 2.015 1.00 87.62 723 PHE A CA 1
ATOM 5837 C C . PHE A 1 723 ? -7.748 1.718 2.821 1.00 87.62 723 PHE A C 1
ATOM 5839 O O . PHE A 1 723 ? -6.791 2.248 2.253 1.00 87.62 723 PHE A O 1
ATOM 5846 N N . GLU A 1 724 ? -7.822 1.638 4.156 1.00 85.38 724 GLU A N 1
ATOM 5847 C CA . GLU A 1 724 ? -6.888 2.276 5.114 1.00 85.38 724 GLU A CA 1
ATOM 5848 C C . GLU A 1 724 ? -6.756 3.814 4.983 1.00 85.38 724 GLU A C 1
ATOM 5850 O O . GLU A 1 724 ? -5.908 4.452 5.619 1.00 85.38 724 GLU A O 1
ATOM 5855 N N . GLY A 1 725 ? -7.646 4.425 4.194 1.00 90.56 725 GLY A N 1
ATOM 5856 C CA . GLY A 1 725 ? -7.701 5.844 3.854 1.00 90.56 725 GLY A CA 1
ATOM 5857 C C . GLY A 1 725 ? -7.593 6.051 2.343 1.00 90.56 725 GLY A C 1
ATOM 5858 O O . GLY A 1 725 ? -6.633 5.584 1.727 1.00 90.56 725 GLY A O 1
ATOM 5859 N N . ASP A 1 726 ? -8.556 6.773 1.760 1.00 95.81 726 ASP A N 1
ATOM 5860 C CA . ASP A 1 726 ? -8.524 7.177 0.348 1.00 95.81 726 ASP A CA 1
ATOM 5861 C C . ASP A 1 726 ? -7.223 7.919 0.019 1.00 95.81 726 ASP A C 1
ATOM 5863 O O . ASP A 1 726 ? -6.776 8.787 0.774 1.00 95.81 726 ASP A O 1
ATOM 5867 N N . ASN A 1 727 ? -6.632 7.601 -1.132 1.00 97.19 727 ASN A N 1
ATOM 5868 C CA . ASN A 1 727 ? -5.325 8.124 -1.495 1.00 97.19 727 ASN A CA 1
ATOM 5869 C C . ASN A 1 727 ? -5.272 9.661 -1.596 1.00 97.19 727 ASN A C 1
ATOM 5871 O O . ASN A 1 727 ? -4.271 10.265 -1.206 1.00 97.19 727 ASN A O 1
ATOM 5875 N N . ASN A 1 728 ? -6.346 10.312 -2.046 1.00 94.94 728 ASN A N 1
ATOM 5876 C CA . ASN A 1 728 ? -6.402 11.769 -2.194 1.00 94.94 728 ASN A CA 1
ATOM 5877 C C . ASN A 1 728 ? -6.524 12.456 -0.822 1.00 94.94 728 ASN A C 1
ATOM 5879 O O . ASN A 1 728 ? -5.806 13.414 -0.521 1.00 94.94 728 ASN A O 1
ATOM 5883 N N . VAL A 1 729 ? -7.376 11.921 0.060 1.00 94.50 729 VAL A N 1
ATOM 5884 C CA . VAL A 1 729 ? -7.495 12.358 1.460 1.00 94.50 729 VAL A CA 1
ATOM 5885 C C . VAL A 1 729 ? -6.178 12.158 2.216 1.00 94.50 729 VAL A C 1
ATOM 5887 O O . VAL A 1 729 ? -5.791 13.030 2.997 1.00 94.50 729 VAL A O 1
ATOM 5890 N N . LEU A 1 730 ? -5.451 11.064 1.968 1.00 95.50 730 LEU A N 1
ATOM 5891 C CA . LEU A 1 730 ? -4.141 10.814 2.576 1.00 95.50 730 LEU A CA 1
ATOM 5892 C C . LEU A 1 730 ? -3.058 11.794 2.091 1.00 95.50 730 LEU A C 1
ATOM 5894 O O . LEU A 1 730 ? -2.299 12.286 2.927 1.00 95.50 730 LEU A O 1
ATOM 5898 N N . MET A 1 731 ? -3.020 12.170 0.805 1.00 96.19 731 MET A N 1
ATOM 5899 C CA . MET A 1 731 ? -2.140 13.261 0.335 1.00 96.19 731 MET A CA 1
ATOM 5900 C C . MET A 1 731 ? -2.449 14.581 1.048 1.00 96.19 731 MET A C 1
ATOM 5902 O O . MET A 1 731 ? -1.538 15.264 1.518 1.00 96.19 731 MET A O 1
ATOM 5906 N N . GLN A 1 732 ? -3.731 14.909 1.236 1.00 94.31 732 GLN A N 1
ATOM 5907 C CA . GLN A 1 732 ? -4.100 16.083 2.026 1.00 94.31 732 GLN A CA 1
ATOM 5908 C C . GLN A 1 732 ? -3.677 15.965 3.501 1.00 94.31 732 GLN A C 1
ATOM 5910 O O . GLN A 1 732 ? -3.318 16.981 4.094 1.00 94.31 732 GLN A O 1
ATOM 5915 N N . GLN A 1 733 ? -3.711 14.775 4.117 1.00 93.56 733 GLN A N 1
ATOM 5916 C CA . GLN A 1 733 ? -3.226 14.575 5.494 1.00 93.56 733 GLN A CA 1
ATOM 5917 C C . GLN A 1 733 ? -1.716 14.832 5.605 1.00 93.56 733 GLN A C 1
ATOM 5919 O O . GLN A 1 733 ? -1.298 15.531 6.531 1.00 93.56 733 GLN A O 1
ATOM 5924 N N . VAL A 1 734 ? -0.919 14.357 4.639 1.00 97.31 734 VAL A N 1
ATOM 5925 C CA . VAL A 1 734 ? 0.524 14.647 4.540 1.00 97.31 734 VAL A CA 1
ATOM 5926 C C . VAL A 1 734 ? 0.760 16.161 4.498 1.00 97.31 734 VAL A C 1
ATOM 5928 O O . VAL A 1 734 ? 1.419 16.712 5.380 1.00 97.31 734 VAL A O 1
ATOM 5931 N N . SER A 1 735 ? 0.139 16.869 3.557 1.00 97.38 735 SER A N 1
ATOM 5932 C CA . SER A 1 735 ? 0.350 18.313 3.367 1.00 97.38 735 SER A CA 1
ATOM 5933 C C . SER A 1 735 ? -0.157 19.177 4.521 1.00 97.38 735 SER A C 1
ATOM 5935 O O . SER A 1 735 ? 0.487 20.158 4.898 1.00 97.38 735 SER A O 1
ATOM 5937 N N . LYS A 1 736 ? -1.265 18.785 5.164 1.00 95.38 736 LYS A N 1
ATOM 5938 C CA . LYS A 1 736 ? -1.766 19.434 6.390 1.00 95.38 736 LYS A CA 1
ATOM 5939 C C . LYS A 1 736 ? -0.808 19.229 7.573 1.00 95.38 736 LYS A C 1
ATOM 5941 O O . LYS A 1 736 ? -0.671 20.134 8.400 1.00 95.38 736 LYS A O 1
ATOM 5946 N N . ALA A 1 737 ? -0.108 18.092 7.646 1.00 95.25 737 ALA A N 1
ATOM 5947 C CA . ALA A 1 737 ? 0.922 17.847 8.657 1.00 95.25 737 ALA A CA 1
ATOM 5948 C C . ALA A 1 737 ? 2.204 18.664 8.405 1.00 95.25 737 ALA A C 1
ATOM 5950 O O . ALA A 1 737 ? 2.731 19.242 9.359 1.00 95.25 737 ALA A O 1
ATOM 5951 N N . LEU A 1 738 ? 2.652 18.770 7.147 1.00 97.62 738 LEU A N 1
ATOM 5952 C CA . LEU A 1 738 ? 3.817 19.576 6.741 1.00 97.62 738 LEU A CA 1
ATOM 5953 C C . LEU A 1 738 ? 3.586 21.073 6.988 1.00 97.62 738 LEU A C 1
ATOM 5955 O O . LEU A 1 738 ? 4.411 21.719 7.629 1.00 97.62 738 LEU A O 1
ATOM 5959 N N . PHE A 1 739 ? 2.421 21.606 6.595 1.00 96.75 739 PHE A N 1
ATOM 5960 C CA . PHE A 1 739 ? 1.987 22.963 6.961 1.00 96.75 739 PHE A CA 1
ATOM 5961 C C . PHE A 1 739 ? 2.000 23.171 8.486 1.00 96.75 739 PHE A C 1
ATOM 5963 O O . PHE A 1 739 ? 2.426 24.217 8.976 1.00 96.75 739 PHE A O 1
ATOM 5970 N N . GLY A 1 740 ? 1.553 22.165 9.249 1.00 94.50 740 GLY A N 1
ATOM 5971 C CA . GLY A 1 740 ? 1.543 22.202 10.710 1.00 94.50 740 GLY A CA 1
ATOM 5972 C C . GLY A 1 740 ? 2.938 22.375 11.319 1.00 94.50 740 GLY A C 1
ATOM 5973 O O . GLY A 1 740 ? 3.113 23.237 12.180 1.00 94.50 740 GLY A O 1
ATOM 5974 N N . GLU A 1 741 ? 3.926 21.605 10.851 1.00 95.12 741 GLU A N 1
ATOM 5975 C CA . GLU A 1 741 ? 5.326 21.768 11.275 1.00 95.12 741 GLU A CA 1
ATOM 5976 C C . GLU A 1 741 ? 5.924 23.091 10.787 1.00 95.12 741 GLU A C 1
ATOM 5978 O O . GLU A 1 741 ? 6.574 23.793 11.561 1.00 95.12 741 GLU A O 1
ATOM 5983 N N . TYR A 1 742 ? 5.652 23.490 9.540 1.00 96.06 742 TYR A N 1
ATOM 5984 C CA . TYR A 1 742 ? 6.159 24.740 8.971 1.00 96.06 742 TYR A CA 1
ATOM 5985 C C . TYR A 1 742 ? 5.740 25.961 9.799 1.00 96.06 742 TYR A C 1
ATOM 5987 O O . TYR A 1 742 ? 6.580 26.766 10.213 1.00 96.06 742 TYR A O 1
ATOM 5995 N N . VAL A 1 743 ? 4.444 26.072 10.110 1.00 94.69 743 VAL A N 1
ATOM 5996 C CA . VAL A 1 743 ? 3.908 27.160 10.939 1.00 94.69 743 VAL A CA 1
ATOM 5997 C C . VAL A 1 743 ? 4.432 27.072 12.376 1.00 94.69 743 VAL A C 1
ATOM 5999 O O . VAL A 1 743 ? 4.739 28.106 12.971 1.00 94.69 743 VAL A O 1
ATOM 6002 N N . ALA A 1 744 ? 4.597 25.871 12.941 1.00 94.12 744 ALA A N 1
ATOM 6003 C CA . ALA A 1 744 ? 5.168 25.701 14.278 1.00 94.12 744 ALA A CA 1
ATOM 6004 C C . ALA A 1 744 ? 6.638 26.159 14.354 1.00 94.12 744 ALA A C 1
ATOM 6006 O O . ALA A 1 744 ? 7.001 26.890 15.284 1.00 94.12 744 ALA A O 1
ATOM 6007 N N . ALA A 1 745 ? 7.463 25.798 13.367 1.00 94.88 745 ALA A N 1
ATOM 6008 C CA . ALA A 1 745 ? 8.865 26.198 13.263 1.00 94.88 745 ALA A CA 1
ATOM 6009 C C . ALA A 1 745 ? 9.008 27.717 13.063 1.00 94.88 745 ALA A C 1
ATOM 6011 O O . ALA A 1 745 ? 9.622 28.384 13.901 1.00 94.88 745 ALA A O 1
ATOM 6012 N N . LYS A 1 746 ? 8.351 28.295 12.041 1.00 93.44 746 LYS A N 1
ATOM 6013 C CA . LYS A 1 746 ? 8.384 29.749 11.775 1.00 93.44 746 LYS A CA 1
ATOM 6014 C C . LYS A 1 746 ? 7.884 30.558 12.985 1.00 93.44 746 LYS A C 1
ATOM 6016 O O . LYS A 1 746 ? 8.544 31.518 13.380 1.00 93.44 746 LYS A O 1
ATOM 6021 N N . ARG A 1 747 ? 6.780 30.151 13.635 1.00 93.75 747 ARG A N 1
ATOM 6022 C CA . ARG A 1 747 ? 6.232 30.829 14.834 1.00 93.75 747 ARG A CA 1
ATOM 6023 C C . ARG A 1 747 ? 7.169 30.755 16.042 1.00 93.75 747 ARG A C 1
ATOM 6025 O O . ARG A 1 747 ? 7.259 31.720 16.792 1.00 93.75 747 ARG A O 1
ATOM 6032 N N . SER A 1 748 ? 7.844 29.624 16.249 1.00 93.31 748 SER A N 1
ATOM 6033 C CA . SER A 1 748 ? 8.773 29.440 17.377 1.00 93.31 748 SER A CA 1
ATOM 6034 C C . SER A 1 748 ? 10.200 29.927 17.100 1.00 93.31 748 SER A C 1
ATOM 6036 O O . SER A 1 748 ? 11.026 29.892 18.010 1.00 93.31 748 SER A O 1
ATOM 6038 N N . LYS A 1 749 ? 10.488 30.387 15.870 1.00 93.38 749 LYS A N 1
ATOM 6039 C CA . LYS A 1 749 ? 11.826 30.769 15.379 1.00 93.38 749 LYS A CA 1
ATOM 6040 C C . LYS A 1 749 ? 12.880 29.665 15.572 1.00 93.38 749 LYS A C 1
ATOM 6042 O O . LYS A 1 749 ? 14.057 29.952 15.776 1.00 93.38 749 LYS A O 1
ATOM 6047 N N . LYS A 1 750 ? 12.453 28.400 15.520 1.00 93.12 750 LYS A N 1
ATOM 6048 C CA . LYS A 1 750 ? 13.325 27.220 15.618 1.00 93.12 750 LYS A CA 1
ATOM 6049 C C . LYS A 1 750 ? 13.655 26.674 14.223 1.00 93.12 750 LYS A C 1
ATOM 6051 O O . LYS A 1 750 ? 12.834 26.840 13.319 1.00 93.12 750 LYS A O 1
ATOM 6056 N N . PRO A 1 751 ? 14.813 26.009 14.045 1.00 93.94 751 PRO A N 1
ATOM 6057 C CA . PRO A 1 751 ? 15.093 25.271 12.820 1.00 93.94 751 PRO A CA 1
ATOM 6058 C C . PRO A 1 751 ? 14.042 24.177 12.592 1.00 93.94 751 PRO A C 1
ATOM 6060 O O . PRO A 1 751 ? 13.515 23.594 13.544 1.00 93.94 751 PRO A O 1
ATOM 6063 N N . PHE A 1 752 ? 13.757 23.892 11.326 1.00 94.31 752 PHE A N 1
ATOM 6064 C CA . PHE A 1 752 ? 12.874 22.806 10.915 1.00 94.31 752 PHE A CA 1
ATOM 6065 C C . PHE A 1 752 ? 13.496 21.456 11.289 1.00 94.31 752 PHE A C 1
ATOM 6067 O O . PHE A 1 752 ? 14.695 21.246 11.082 1.00 94.31 752 PHE A O 1
ATOM 6074 N N . LYS A 1 753 ? 12.684 20.552 11.842 1.00 91.56 753 LYS A N 1
ATOM 6075 C CA . LYS A 1 753 ? 13.089 19.210 12.271 1.00 91.56 753 LYS A CA 1
ATOM 6076 C C . LYS A 1 753 ? 11.912 18.244 12.134 1.00 91.56 753 LYS A C 1
ATOM 6078 O O . LYS A 1 753 ? 10.786 18.608 12.461 1.00 91.56 753 LYS A O 1
ATOM 6083 N N . GLY A 1 754 ? 12.186 17.008 11.734 1.00 88.56 754 GLY A N 1
ATOM 6084 C CA . GLY A 1 754 ? 11.188 15.986 11.453 1.00 88.56 754 GLY A CA 1
ATOM 6085 C C . GLY A 1 754 ? 10.656 16.074 10.022 1.00 88.56 754 GLY A C 1
ATOM 6086 O O . GLY A 1 754 ? 10.741 17.106 9.357 1.00 88.56 754 GLY A O 1
ATOM 6087 N N . LEU A 1 755 ? 10.107 14.954 9.540 1.00 92.12 755 LEU A N 1
ATOM 6088 C CA . LEU A 1 755 ? 9.554 14.805 8.184 1.00 92.12 755 LEU A CA 1
ATOM 6089 C C . LEU A 1 755 ? 10.569 15.081 7.037 1.00 92.12 755 LEU A C 1
ATOM 6091 O O . LEU A 1 755 ? 10.197 15.151 5.867 1.00 92.12 755 LEU A O 1
ATOM 6095 N N . GLY A 1 756 ? 11.867 15.212 7.329 1.00 91.31 756 GLY A N 1
ATOM 6096 C CA . GLY A 1 756 ? 12.872 15.609 6.338 1.00 91.31 756 GLY A CA 1
ATOM 6097 C C . GLY A 1 756 ? 12.788 17.089 5.943 1.00 91.31 756 GLY A C 1
ATOM 6098 O O . GLY A 1 756 ? 13.406 17.493 4.956 1.00 91.31 756 GLY A O 1
ATOM 6099 N N . LEU A 1 757 ? 12.039 17.906 6.696 1.00 95.12 757 LEU A N 1
ATOM 6100 C CA . LEU A 1 757 ? 11.991 19.362 6.524 1.00 95.12 757 LEU A CA 1
ATOM 6101 C C . LEU A 1 757 ? 13.299 20.042 6.959 1.00 95.12 757 LEU A C 1
ATOM 6103 O O . LEU A 1 757 ? 13.476 21.233 6.722 1.00 95.12 757 LEU A O 1
ATOM 6107 N N . GLU A 1 758 ? 14.253 19.296 7.523 1.00 95.19 758 GLU A N 1
ATOM 6108 C CA . GLU A 1 758 ? 15.620 19.735 7.812 1.00 95.19 758 GLU A CA 1
ATOM 6109 C C . GLU A 1 758 ? 16.283 20.451 6.620 1.00 95.19 758 GLU A C 1
ATOM 6111 O O . GLU A 1 758 ? 17.036 21.407 6.821 1.00 95.19 758 GLU A O 1
ATOM 6116 N N . HIS A 1 759 ? 15.959 20.049 5.383 1.00 94.56 759 HIS A N 1
ATOM 6117 C CA . HIS A 1 759 ? 16.460 20.678 4.158 1.00 94.56 759 HIS A CA 1
ATOM 6118 C C . HIS A 1 759 ? 16.058 22.163 4.021 1.00 94.56 759 HIS A C 1
ATOM 6120 O O . HIS A 1 759 ? 16.724 22.907 3.302 1.00 94.56 759 HIS A O 1
ATOM 6126 N N . MET A 1 760 ? 14.992 22.616 4.697 1.00 94.88 760 MET A N 1
ATOM 6127 C CA . MET A 1 760 ? 14.530 24.012 4.692 1.00 94.88 760 MET A CA 1
ATOM 6128 C C . MET A 1 760 ? 15.427 24.950 5.516 1.00 94.88 760 MET A C 1
ATOM 6130 O O . MET A 1 760 ? 15.328 26.165 5.364 1.00 94.88 760 MET A O 1
ATOM 6134 N N . ASN A 1 761 ? 16.307 24.414 6.372 1.00 94.88 761 ASN A N 1
ATOM 6135 C CA . ASN A 1 761 ? 17.279 25.216 7.128 1.00 94.88 761 ASN A CA 1
ATOM 6136 C C . ASN A 1 761 ? 18.444 25.719 6.257 1.00 94.88 761 ASN A C 1
ATOM 6138 O O . ASN A 1 761 ? 19.149 26.646 6.647 1.00 94.88 761 ASN A O 1
ATOM 6142 N N . ASN A 1 762 ? 18.652 25.099 5.092 1.00 92.06 762 ASN A N 1
ATOM 6143 C CA . ASN A 1 762 ? 19.745 25.412 4.176 1.00 92.06 762 ASN A CA 1
ATOM 6144 C C . ASN A 1 762 ? 19.336 26.501 3.167 1.00 92.06 762 ASN A C 1
ATOM 6146 O O . ASN A 1 762 ? 18.146 26.759 2.949 1.00 92.06 762 ASN A O 1
ATOM 6150 N N . SER A 1 763 ? 20.317 27.088 2.476 1.00 89.12 763 SER A N 1
ATOM 6151 C CA . SER A 1 763 ? 20.096 27.961 1.311 1.00 89.12 763 SER A CA 1
ATOM 6152 C C . SER A 1 763 ? 19.143 27.335 0.281 1.00 89.12 763 SER A C 1
ATOM 6154 O O . SER A 1 763 ? 19.023 26.112 0.198 1.00 89.12 763 SER A O 1
ATOM 6156 N N . HIS A 1 764 ? 18.451 28.163 -0.508 1.00 89.12 764 HIS A N 1
ATOM 6157 C CA . HIS A 1 764 ? 17.598 27.659 -1.590 1.00 89.12 764 HIS A CA 1
ATOM 6158 C C . HIS A 1 764 ? 18.468 26.956 -2.648 1.00 89.12 764 HIS A C 1
ATOM 6160 O O . HIS A 1 764 ? 19.454 27.556 -3.086 1.00 89.12 764 HIS A O 1
ATOM 6166 N N . PRO A 1 765 ? 18.139 25.719 -3.066 1.00 90.50 765 PRO A N 1
ATOM 6167 C CA . PRO A 1 765 ? 18.886 25.048 -4.121 1.00 90.50 765 PRO A CA 1
ATOM 6168 C C . PRO A 1 765 ? 18.720 25.774 -5.461 1.00 90.50 765 PRO A C 1
ATOM 6170 O O . PRO A 1 765 ? 17.621 26.210 -5.804 1.00 90.50 765 PRO A O 1
ATOM 6173 N N . VAL A 1 766 ? 19.808 25.901 -6.223 1.00 87.44 766 VAL A N 1
ATOM 6174 C CA . VAL A 1 766 ? 19.826 26.625 -7.503 1.00 87.44 766 VAL A CA 1
ATOM 6175 C C . VAL A 1 766 ? 19.838 25.626 -8.656 1.00 87.44 766 VAL A C 1
ATOM 6177 O O . VAL A 1 766 ? 20.829 24.932 -8.877 1.00 87.44 766 VAL A O 1
ATOM 6180 N N . VAL A 1 767 ? 18.742 25.567 -9.414 1.00 86.75 767 VAL A N 1
ATOM 6181 C CA . VAL A 1 767 ? 18.666 24.788 -10.659 1.00 86.75 767 VAL A CA 1
ATOM 6182 C C . VAL A 1 767 ? 19.473 25.505 -11.754 1.00 86.75 767 VAL A C 1
ATOM 6184 O O . VAL A 1 767 ? 19.224 26.688 -12.001 1.00 86.75 767 VAL A O 1
ATOM 6187 N N . PRO A 1 768 ? 20.424 24.835 -12.436 1.00 87.44 768 PRO A N 1
ATOM 6188 C CA . PRO A 1 768 ? 21.157 25.434 -13.549 1.00 87.44 768 PRO A CA 1
ATOM 6189 C C . PRO A 1 768 ? 20.233 25.838 -14.704 1.00 87.44 768 PRO A C 1
ATOM 6191 O O . PRO A 1 768 ? 19.319 25.100 -15.071 1.00 87.44 768 PRO A O 1
ATOM 6194 N N . SER A 1 769 ? 20.506 26.991 -15.321 1.00 86.06 769 SER A N 1
ATOM 6195 C CA . SER A 1 769 ? 19.697 27.529 -16.426 1.00 86.06 769 SER A CA 1
ATOM 6196 C C . SER A 1 769 ? 19.649 26.607 -17.649 1.00 86.06 769 SER A C 1
ATOM 6198 O O . SER A 1 769 ? 18.627 26.561 -18.329 1.00 86.06 769 SER A O 1
ATOM 6200 N N . GLN A 1 770 ? 20.711 25.833 -17.891 1.00 90.94 770 GLN A N 1
ATOM 6201 C CA . GLN A 1 770 ? 20.777 24.784 -18.908 1.00 90.94 770 GLN A CA 1
ATOM 6202 C C . GLN A 1 770 ? 21.160 23.449 -18.259 1.00 90.94 770 GLN A C 1
ATOM 6204 O O . GLN A 1 770 ? 22.210 23.337 -17.623 1.00 90.94 770 GLN A O 1
ATOM 6209 N N . LEU A 1 771 ? 20.321 22.426 -18.431 1.00 94.88 771 LEU A N 1
ATOM 6210 C CA . LEU A 1 771 ? 20.586 21.075 -17.939 1.00 94.88 771 LEU A CA 1
ATOM 6211 C C . LEU A 1 771 ? 21.339 20.227 -18.970 1.00 94.88 771 LEU A C 1
ATOM 6213 O O . LEU A 1 771 ? 20.932 20.105 -20.124 1.00 94.88 771 LEU A O 1
ATOM 6217 N N . THR A 1 772 ? 22.411 19.571 -18.521 1.00 95.56 772 THR A N 1
ATOM 6218 C CA . THR A 1 772 ? 23.186 18.610 -19.321 1.00 95.56 772 THR A CA 1
ATOM 6219 C C . THR A 1 772 ? 22.954 17.171 -18.849 1.00 95.56 772 THR A C 1
ATOM 6221 O O . THR A 1 772 ? 22.537 16.942 -17.713 1.00 95.56 772 THR A O 1
ATOM 6224 N N . SER A 1 773 ? 23.271 16.184 -19.697 1.00 95.25 773 SER A N 1
ATOM 6225 C CA . SER A 1 773 ? 23.184 14.747 -19.365 1.00 95.25 773 SER A CA 1
ATOM 6226 C C . SER A 1 773 ? 23.978 14.377 -18.099 1.00 95.25 773 SER A C 1
ATOM 6228 O O . SER A 1 773 ? 23.518 13.555 -17.309 1.00 95.25 773 SER A O 1
ATOM 6230 N N . SER A 1 774 ? 25.128 15.016 -17.846 1.00 95.38 774 SER A N 1
ATOM 6231 C CA . SER A 1 774 ? 25.905 14.796 -16.618 1.00 95.38 774 SER A CA 1
ATOM 6232 C C . SER A 1 774 ? 25.266 15.473 -15.402 1.00 95.38 774 SER A C 1
ATOM 6234 O O . SER A 1 774 ? 25.091 14.813 -14.380 1.00 95.38 774 SER A O 1
ATOM 6236 N N . THR A 1 775 ? 24.841 16.739 -15.516 1.00 96.12 775 THR A N 1
ATOM 6237 C CA . THR A 1 775 ? 24.120 17.468 -14.451 1.00 96.12 775 THR A CA 1
ATOM 6238 C C . THR A 1 775 ? 22.880 16.699 -13.991 1.00 96.12 775 THR A C 1
ATOM 6240 O O . THR A 1 775 ? 22.708 16.452 -12.802 1.00 96.12 775 THR A O 1
ATOM 6243 N N . MET A 1 776 ? 22.048 16.246 -14.935 1.00 97.06 776 MET A N 1
ATOM 6244 C CA . MET A 1 776 ? 20.782 15.563 -14.648 1.00 97.06 776 MET A CA 1
ATOM 6245 C C . MET A 1 776 ? 20.944 14.223 -13.911 1.00 97.06 776 MET A C 1
ATOM 6247 O O . MET A 1 776 ? 19.995 13.756 -13.285 1.00 97.06 776 MET A O 1
ATOM 6251 N N . ARG A 1 777 ? 22.131 13.604 -13.954 1.00 97.06 777 ARG A N 1
ATOM 6252 C CA . ARG A 1 777 ? 22.431 12.308 -13.313 1.00 97.06 777 ARG A CA 1
ATOM 6253 C C . ARG A 1 777 ? 23.098 12.430 -11.938 1.00 97.06 777 ARG A C 1
ATOM 6255 O O . ARG A 1 777 ? 23.192 11.441 -11.202 1.00 97.06 777 ARG A O 1
ATOM 6262 N N . GLN A 1 778 ? 23.558 13.627 -11.573 1.00 96.81 778 GLN A N 1
ATOM 6263 C CA . GLN A 1 778 ? 24.183 13.885 -10.277 1.00 96.81 778 GLN A CA 1
ATOM 6264 C C . GLN A 1 778 ? 23.156 13.751 -9.146 1.00 96.81 778 GLN A C 1
ATOM 6266 O O . GLN A 1 778 ? 22.103 14.388 -9.165 1.00 96.81 778 GLN A O 1
ATOM 6271 N N . ALA A 1 779 ? 23.497 12.958 -8.127 1.00 96.50 779 ALA A N 1
ATOM 6272 C CA . ALA A 1 779 ? 22.667 12.768 -6.936 1.00 96.50 779 ALA A CA 1
ATOM 6273 C C . ALA A 1 779 ? 22.332 14.100 -6.238 1.00 96.50 779 ALA A C 1
ATOM 6275 O O . ALA A 1 779 ? 21.200 14.293 -5.804 1.00 96.50 779 ALA A O 1
ATOM 6276 N N . GLN A 1 780 ? 23.294 15.031 -6.206 1.00 95.31 780 GLN A N 1
ATOM 6277 C CA . GLN A 1 780 ? 23.121 16.374 -5.649 1.00 95.31 780 GLN A CA 1
ATOM 6278 C C . GLN A 1 780 ? 21.998 17.139 -6.364 1.00 95.31 780 GLN A C 1
ATOM 6280 O O . GLN A 1 780 ? 21.016 17.498 -5.726 1.00 95.31 780 GLN A O 1
ATOM 6285 N N . PHE A 1 781 ? 22.081 17.298 -7.692 1.00 96.88 781 PHE A N 1
ATOM 6286 C CA . PHE A 1 781 ? 21.054 17.975 -8.495 1.00 96.88 781 PHE A CA 1
ATOM 6287 C C . PHE A 1 781 ? 19.656 17.357 -8.314 1.00 96.88 781 PHE A C 1
ATOM 6289 O O . PHE A 1 781 ? 18.670 18.076 -8.162 1.00 96.88 781 PHE A O 1
ATOM 6296 N N . GLN A 1 782 ? 19.571 16.024 -8.302 1.00 97.75 782 GLN A N 1
ATOM 6297 C CA . GLN A 1 782 ? 18.304 15.304 -8.153 1.00 97.75 782 GLN A CA 1
ATOM 6298 C C . GLN A 1 782 ? 17.676 15.500 -6.765 1.00 97.75 782 GLN A C 1
ATOM 6300 O O . GLN A 1 782 ? 16.470 15.721 -6.664 1.00 97.75 782 GLN A O 1
ATOM 6305 N N . ASN A 1 783 ? 18.486 15.467 -5.702 1.00 97.06 783 ASN A N 1
ATOM 6306 C CA . ASN A 1 783 ? 18.040 15.820 -4.356 1.00 97.06 783 ASN A CA 1
ATOM 6307 C C . ASN A 1 783 ? 17.592 17.288 -4.290 1.00 97.06 783 ASN A C 1
ATOM 6309 O O . ASN A 1 783 ? 16.529 17.593 -3.752 1.00 97.06 783 ASN A O 1
ATOM 6313 N N . ASP A 1 784 ? 18.389 18.186 -4.862 1.00 96.75 784 ASP A N 1
ATOM 6314 C CA . ASP A 1 784 ? 18.202 19.631 -4.795 1.00 96.75 784 ASP A CA 1
ATOM 6315 C C . ASP A 1 784 ? 16.931 20.099 -5.501 1.00 96.75 784 ASP A C 1
ATOM 6317 O O . ASP A 1 784 ? 16.186 20.895 -4.931 1.00 96.75 784 ASP A O 1
ATOM 6321 N N . ILE A 1 785 ? 16.615 19.568 -6.687 1.00 97.69 785 ILE A N 1
ATOM 6322 C CA . ILE A 1 785 ? 15.380 19.934 -7.395 1.00 97.69 785 ILE A CA 1
ATOM 6323 C C . ILE A 1 785 ? 14.123 19.354 -6.720 1.00 97.69 785 ILE A C 1
ATOM 6325 O O . ILE A 1 785 ? 13.064 19.983 -6.743 1.00 97.69 785 ILE A O 1
ATOM 6329 N N . PHE A 1 786 ? 14.227 18.203 -6.042 1.00 98.06 786 PHE A N 1
ATOM 6330 C CA . PHE A 1 786 ? 13.140 17.667 -5.211 1.00 98.06 786 PHE A CA 1
ATOM 6331 C C . PHE A 1 786 ? 12.941 18.486 -3.924 1.00 98.06 786 PHE A C 1
ATOM 6333 O O . PHE A 1 786 ? 11.802 18.807 -3.585 1.00 98.06 786 PHE A O 1
ATOM 6340 N N . CYS A 1 787 ? 14.027 18.887 -3.254 1.00 97.50 787 CYS A N 1
ATOM 6341 C CA . CYS A 1 787 ? 13.988 19.796 -2.104 1.00 97.50 787 CYS A CA 1
ATOM 6342 C C . CYS A 1 787 ? 13.449 21.185 -2.483 1.00 97.50 787 CYS A C 1
ATOM 6344 O O . CYS A 1 787 ? 12.702 21.781 -1.713 1.00 97.50 787 CYS A O 1
ATOM 6346 N N . LEU A 1 788 ? 13.795 21.703 -3.668 1.00 97.31 788 LEU A N 1
ATOM 6347 C CA . LEU A 1 788 ? 13.272 22.973 -4.174 1.00 97.31 788 LEU A CA 1
ATOM 6348 C C . LEU A 1 788 ? 11.757 22.901 -4.406 1.00 97.31 788 LEU A C 1
ATOM 6350 O O . LEU A 1 788 ? 11.043 23.776 -3.921 1.00 97.31 788 LEU A O 1
ATOM 6354 N N . ARG A 1 789 ? 11.271 21.844 -5.079 1.00 97.81 789 ARG A N 1
ATOM 6355 C CA . ARG A 1 789 ? 9.835 21.613 -5.313 1.00 97.81 789 ARG A CA 1
ATOM 6356 C C . ARG A 1 789 ? 9.056 21.534 -3.999 1.00 97.81 789 ARG A C 1
ATOM 6358 O O . ARG A 1 789 ? 8.086 22.262 -3.837 1.00 97.81 789 ARG A O 1
ATOM 6365 N N . GLU A 1 790 ? 9.466 20.689 -3.049 1.00 98.00 790 GLU A N 1
ATOM 6366 C CA . GLU A 1 790 ? 8.744 20.577 -1.770 1.00 98.00 790 GLU A CA 1
ATOM 6367 C C . GLU A 1 790 ? 8.772 21.897 -0.984 1.00 98.00 790 GLU A C 1
ATOM 6369 O O . GLU A 1 790 ? 7.728 22.326 -0.493 1.00 98.00 790 GLU A O 1
ATOM 6374 N N . ARG A 1 791 ? 9.934 22.567 -0.902 1.00 97.31 791 ARG A N 1
ATOM 6375 C CA . ARG A 1 791 ? 10.065 23.852 -0.203 1.00 97.31 791 ARG A CA 1
ATOM 6376 C C . ARG A 1 791 ? 9.113 24.893 -0.786 1.00 97.31 791 ARG A C 1
ATOM 6378 O O . ARG A 1 791 ? 8.304 25.441 -0.050 1.00 97.31 791 ARG A O 1
ATOM 6385 N N . ASP A 1 792 ? 9.193 25.156 -2.085 1.00 97.56 792 ASP A N 1
ATOM 6386 C CA . ASP A 1 792 ? 8.401 26.202 -2.735 1.00 97.56 792 ASP A CA 1
ATOM 6387 C C . ASP A 1 792 ? 6.890 25.894 -2.696 1.00 97.56 792 ASP A C 1
ATOM 6389 O O . ASP A 1 792 ? 6.104 26.786 -2.376 1.00 97.56 792 ASP A O 1
ATOM 6393 N N . LEU A 1 793 ? 6.471 24.635 -2.885 1.00 98.25 793 LEU A N 1
ATOM 6394 C CA . LEU A 1 793 ? 5.067 24.234 -2.710 1.00 98.25 793 LEU A CA 1
ATOM 6395 C C . LEU A 1 793 ? 4.580 24.421 -1.264 1.00 98.25 793 LEU A C 1
ATOM 6397 O O . LEU A 1 793 ? 3.457 24.879 -1.055 1.00 98.25 793 LEU A O 1
ATOM 6401 N N . LEU A 1 794 ? 5.411 24.115 -0.262 1.00 98.00 794 LEU A N 1
ATOM 6402 C CA . LEU A 1 794 ? 5.084 24.304 1.155 1.00 98.00 794 LEU A CA 1
ATOM 6403 C C . LEU A 1 794 ? 4.991 25.789 1.528 1.00 98.00 794 LEU A C 1
ATOM 6405 O O . LEU A 1 794 ? 4.080 26.181 2.259 1.00 98.00 794 LEU A O 1
ATOM 6409 N N . GLU A 1 795 ? 5.884 26.626 0.999 1.00 97.19 795 GLU A N 1
ATOM 6410 C CA . GLU A 1 795 ? 5.861 28.074 1.230 1.00 97.19 795 GLU A CA 1
ATOM 6411 C C . GLU A 1 795 ? 4.674 28.746 0.514 1.00 97.19 795 GLU A C 1
ATOM 6413 O O . GLU A 1 795 ? 3.990 29.567 1.131 1.00 97.19 795 GLU A O 1
ATOM 6418 N N . ARG A 1 796 ? 4.320 28.322 -0.711 1.00 97.62 796 ARG A N 1
ATOM 6419 C CA . ARG A 1 796 ? 3.073 28.740 -1.389 1.00 97.62 796 ARG A CA 1
ATOM 6420 C C . ARG A 1 796 ? 1.827 28.281 -0.643 1.00 97.62 796 ARG A C 1
ATOM 6422 O O . ARG A 1 796 ? 0.934 29.089 -0.410 1.00 97.62 796 ARG A O 1
ATOM 6429 N N . PHE A 1 797 ? 1.759 27.014 -0.231 1.00 97.94 797 PHE A N 1
ATOM 6430 C CA . PHE A 1 797 ? 0.600 26.487 0.493 1.00 97.94 797 PHE A CA 1
ATOM 6431 C C . PHE A 1 797 ? 0.405 27.213 1.830 1.00 97.94 797 PHE A C 1
ATOM 6433 O O . PHE A 1 797 ? -0.722 27.540 2.204 1.00 97.94 797 PHE A O 1
ATOM 6440 N N . ALA A 1 798 ? 1.498 27.548 2.522 1.00 97.12 798 ALA A N 1
ATOM 6441 C CA . ALA A 1 798 ? 1.447 28.371 3.723 1.00 97.12 798 ALA A CA 1
ATOM 6442 C C . ALA A 1 798 ? 0.960 29.806 3.445 1.00 97.12 798 ALA A C 1
ATOM 6444 O O . ALA A 1 798 ? 0.152 30.331 4.220 1.00 97.12 798 ALA A O 1
ATOM 6445 N N . ALA A 1 799 ? 1.407 30.423 2.346 1.00 96.94 799 ALA A N 1
ATOM 6446 C CA . ALA A 1 799 ? 0.983 31.758 1.931 1.00 96.94 799 ALA A CA 1
ATOM 6447 C C . ALA A 1 799 ? -0.510 31.807 1.558 1.00 96.94 799 ALA A C 1
ATOM 6449 O O . ALA A 1 799 ? -1.234 32.634 2.106 1.00 96.94 799 ALA A O 1
ATOM 6450 N N . GLU A 1 800 ? -0.999 30.891 0.716 1.00 96.56 800 GLU A N 1
ATOM 6451 C CA . GLU A 1 800 ? -2.404 30.855 0.277 1.00 96.56 800 GLU A CA 1
ATOM 6452 C C . GLU A 1 800 ? -3.380 30.552 1.421 1.00 96.56 800 GLU A C 1
ATOM 6454 O O . GLU A 1 800 ? -4.454 31.156 1.523 1.00 96.56 800 GLU A O 1
ATOM 6459 N N . VAL A 1 801 ? -2.999 29.661 2.343 1.00 96.00 801 VAL A N 1
ATOM 6460 C CA . VAL A 1 801 ? -3.790 29.408 3.556 1.00 96.00 801 VAL A CA 1
ATOM 6461 C C . VAL A 1 801 ? -3.814 30.652 4.449 1.00 96.00 801 VAL A C 1
ATOM 6463 O O . VAL A 1 801 ? -4.888 31.040 4.909 1.00 96.00 801 VAL A O 1
ATOM 6466 N N . SER A 1 802 ? -2.679 31.337 4.626 1.00 94.75 802 SER A N 1
ATOM 6467 C CA . SER A 1 802 ? -2.616 32.593 5.392 1.00 94.75 802 SER A CA 1
ATOM 6468 C C . SER A 1 802 ? -3.434 33.717 4.745 1.00 94.75 802 SER A C 1
ATOM 6470 O O . SER A 1 802 ? -4.139 34.437 5.450 1.00 94.75 802 SER A O 1
ATOM 6472 N N . LEU A 1 803 ? -3.408 33.838 3.413 1.00 96.12 803 LEU A N 1
ATOM 6473 C CA . LEU A 1 803 ? -4.207 34.799 2.648 1.00 96.12 803 LEU A CA 1
ATOM 6474 C C . LEU A 1 803 ? -5.709 34.527 2.806 1.00 96.12 803 LEU A C 1
ATOM 6476 O O . LEU A 1 803 ? -6.484 35.447 3.065 1.00 96.12 803 LEU A O 1
ATOM 6480 N N . CYS A 1 804 ? -6.127 33.262 2.725 1.00 94.94 804 CYS A N 1
ATOM 6481 C CA . CYS A 1 804 ? -7.512 32.880 2.984 1.00 94.94 804 CYS A CA 1
ATOM 6482 C C . CYS A 1 804 ? -7.939 33.197 4.427 1.00 94.94 804 CYS A C 1
ATOM 6484 O O . CYS A 1 804 ? -9.031 33.726 4.631 1.00 94.94 804 CYS A O 1
ATOM 6486 N N . GLN A 1 805 ? -7.085 32.932 5.422 1.00 93.31 805 GLN A N 1
ATOM 6487 C CA . GLN A 1 805 ? -7.371 33.279 6.819 1.00 93.31 805 GLN A CA 1
ATOM 6488 C C . GLN A 1 805 ? -7.441 34.801 7.043 1.00 93.31 805 GLN A C 1
ATOM 6490 O O . GLN A 1 805 ? -8.304 35.263 7.786 1.00 93.31 805 GLN A O 1
ATOM 6495 N N . ALA A 1 806 ? -6.614 35.596 6.353 1.00 95.06 806 ALA A N 1
ATOM 6496 C CA . ALA A 1 806 ? -6.701 37.060 6.363 1.00 95.06 806 ALA A CA 1
ATOM 6497 C C . ALA A 1 806 ? -7.999 37.589 5.715 1.00 95.06 806 ALA A C 1
ATOM 6499 O O . ALA A 1 806 ? -8.501 38.637 6.109 1.00 95.06 806 ALA A O 1
ATOM 6500 N N . GLN A 1 807 ? -8.592 36.834 4.783 1.00 95.75 807 GLN A N 1
ATOM 6501 C CA . GLN A 1 807 ? -9.937 37.073 4.232 1.00 95.75 807 GLN A CA 1
ATOM 6502 C C . GLN A 1 807 ? -11.073 36.565 5.151 1.00 95.75 807 GLN A C 1
ATOM 6504 O O . GLN A 1 807 ? -12.215 36.453 4.709 1.00 95.75 807 GLN A O 1
ATOM 6509 N N . GLY A 1 808 ? -10.784 36.206 6.408 1.00 94.69 808 GLY A N 1
ATOM 6510 C CA . GLY A 1 808 ? -11.774 35.734 7.385 1.00 94.69 808 GLY A CA 1
ATOM 6511 C C . GLY A 1 808 ? -12.269 34.297 7.175 1.00 94.69 808 GLY A C 1
ATOM 6512 O O . GLY A 1 808 ? -13.193 33.865 7.862 1.00 94.69 808 GLY A O 1
ATOM 6513 N N . LYS A 1 809 ? -11.680 33.533 6.245 1.00 95.25 809 LYS A N 1
ATOM 6514 C CA . LYS A 1 809 ? -12.048 32.128 6.003 1.00 95.25 809 LYS A CA 1
ATOM 6515 C C . LYS A 1 809 ? -11.475 31.225 7.098 1.00 95.25 809 LYS A C 1
ATOM 6517 O O . LYS A 1 809 ? -10.365 31.451 7.581 1.00 95.25 809 LYS A O 1
ATOM 6522 N N . SER A 1 810 ? -12.187 30.149 7.442 1.00 94.81 810 SER A N 1
ATOM 6523 C CA . SER A 1 810 ? -11.622 29.110 8.311 1.00 94.81 810 SER A CA 1
ATOM 6524 C C . SER A 1 810 ? -10.425 28.428 7.642 1.00 94.81 810 SER A C 1
ATOM 6526 O O . SER A 1 810 ? -10.325 28.352 6.414 1.00 94.81 810 SER A O 1
ATOM 6528 N N . LYS A 1 811 ? -9.512 27.902 8.459 1.00 92.12 811 LYS A N 1
ATOM 6529 C CA . LYS A 1 811 ? -8.318 27.177 8.004 1.00 92.12 811 LYS A CA 1
ATOM 6530 C C . LYS A 1 811 ? -8.693 25.915 7.214 1.00 92.12 811 LYS A C 1
ATOM 6532 O O . LYS A 1 811 ? -8.042 25.559 6.238 1.00 92.12 811 LYS A O 1
ATOM 6537 N N . GLU A 1 812 ? -9.785 25.277 7.602 1.00 90.50 812 GLU A N 1
ATOM 6538 C CA . GLU A 1 812 ? -10.326 24.055 7.015 1.00 90.50 812 GLU A CA 1
ATOM 6539 C C . GLU A 1 812 ? -10.913 24.343 5.625 1.00 90.50 812 GLU A C 1
ATOM 6541 O O . GLU A 1 812 ? -10.678 23.588 4.678 1.00 90.50 812 GLU A O 1
ATOM 6546 N N . TYR A 1 813 ? -11.589 25.486 5.467 1.00 93.06 813 TYR A N 1
ATOM 6547 C CA . TYR A 1 813 ? -12.044 25.970 4.164 1.00 93.06 813 TYR A CA 1
ATOM 6548 C C . TYR A 1 813 ? -10.865 26.424 3.290 1.00 93.06 813 TYR A C 1
ATOM 6550 O O . TYR A 1 813 ? -10.804 26.070 2.116 1.00 93.06 813 TYR A O 1
ATOM 6558 N N . ALA A 1 814 ? -9.868 27.106 3.864 1.00 94.69 814 ALA A N 1
ATOM 6559 C CA . ALA A 1 814 ? -8.637 27.490 3.171 1.00 94.69 814 ALA A CA 1
ATOM 6560 C C . ALA A 1 814 ? -7.859 26.280 2.616 1.00 94.69 814 ALA A C 1
ATOM 6562 O O . ALA A 1 814 ? -7.413 26.310 1.469 1.00 94.69 814 ALA A O 1
ATOM 6563 N N . PHE A 1 815 ? -7.752 25.190 3.385 1.00 93.81 815 PHE A N 1
ATOM 6564 C CA . PHE A 1 815 ? -7.191 23.921 2.910 1.00 93.81 815 PHE A CA 1
ATOM 6565 C C . PHE A 1 815 ? -8.023 23.271 1.795 1.00 93.81 815 PHE A C 1
ATOM 6567 O O . PHE A 1 815 ? -7.460 22.596 0.938 1.00 93.81 815 PHE A O 1
ATOM 6574 N N . THR A 1 816 ? -9.347 23.444 1.817 1.00 91.88 816 THR A N 1
ATOM 6575 C CA . THR A 1 816 ? -10.261 22.858 0.824 1.00 91.88 816 THR A CA 1
ATOM 6576 C C . THR A 1 816 ? -10.211 23.622 -0.501 1.00 91.88 816 THR A C 1
ATOM 6578 O O . THR A 1 816 ? -10.163 23.003 -1.559 1.00 91.88 816 THR A O 1
ATOM 6581 N N . LEU A 1 817 ? -10.130 24.957 -0.458 1.00 93.19 817 LEU A N 1
ATOM 6582 C CA . LEU A 1 817 ? -9.906 25.792 -1.646 1.00 93.19 817 LEU A CA 1
ATOM 6583 C C . LEU A 1 817 ? -8.562 25.477 -2.323 1.00 93.19 817 LEU A C 1
ATOM 6585 O O . LEU A 1 817 ? -8.487 25.410 -3.544 1.00 93.19 817 LEU A O 1
ATOM 6589 N N . ASN A 1 818 ? -7.515 25.233 -1.531 1.00 94.06 818 ASN A N 1
ATOM 6590 C CA . ASN A 1 818 ? -6.151 24.995 -2.014 1.00 94.06 818 ASN A CA 1
ATOM 6591 C C . ASN A 1 818 ? -5.807 23.503 -2.189 1.00 94.06 818 ASN A C 1
ATOM 6593 O O . ASN A 1 818 ? -4.645 23.115 -2.057 1.00 94.06 818 ASN A O 1
ATOM 6597 N N . TYR A 1 819 ? -6.797 22.646 -2.472 1.00 93.00 819 TYR A N 1
ATOM 6598 C CA . TYR A 1 819 ? -6.594 21.191 -2.493 1.00 93.00 819 TYR A CA 1
ATOM 6599 C C . TYR A 1 819 ? -5.581 20.718 -3.552 1.00 93.00 819 TYR A C 1
ATOM 6601 O O . TYR A 1 819 ? -4.856 19.766 -3.287 1.00 93.00 819 TYR A O 1
ATOM 6609 N N . GLN A 1 820 ? -5.493 21.383 -4.713 1.00 93.69 820 GLN A N 1
ATOM 6610 C CA . GLN A 1 820 ? -4.550 21.021 -5.786 1.00 93.69 820 GLN A CA 1
ATOM 6611 C C . GLN A 1 820 ? -3.100 21.233 -5.337 1.00 93.69 820 GLN A C 1
ATOM 6613 O O . GLN A 1 820 ? -2.293 20.312 -5.377 1.00 93.69 820 GLN A O 1
ATOM 6618 N N . LEU A 1 821 ? -2.811 22.417 -4.788 1.00 95.88 821 LEU A N 1
ATOM 6619 C CA . LEU A 1 821 ? -1.510 22.765 -4.216 1.00 95.88 821 LEU A CA 1
ATOM 6620 C C . LEU A 1 821 ? -1.159 21.878 -3.004 1.00 95.88 821 LEU A C 1
ATOM 6622 O O . LEU A 1 821 ? 0.002 21.526 -2.800 1.00 95.88 821 LEU A O 1
ATOM 6626 N N . ALA A 1 822 ? -2.164 21.460 -2.225 1.00 95.62 822 ALA A N 1
ATOM 6627 C CA . ALA A 1 822 ? -1.988 20.456 -1.179 1.00 95.62 822 ALA A CA 1
ATOM 6628 C C . ALA A 1 822 ? -1.671 19.058 -1.743 1.00 95.62 822 ALA A C 1
ATOM 6630 O O . ALA A 1 822 ? -0.925 18.312 -1.113 1.00 95.62 822 ALA A O 1
ATOM 6631 N N . GLU A 1 823 ? -2.209 18.676 -2.900 1.00 95.75 823 GLU A N 1
ATOM 6632 C CA . GLU A 1 823 ? -1.895 17.396 -3.539 1.00 95.75 823 GLU A CA 1
ATOM 6633 C C . GLU A 1 823 ? -0.482 17.400 -4.141 1.00 95.75 823 GLU A C 1
ATOM 6635 O O . GLU A 1 823 ? 0.292 16.482 -3.864 1.00 95.75 823 GLU A O 1
ATOM 6640 N N . ASP A 1 824 ? -0.114 18.459 -4.873 1.00 97.38 824 ASP A N 1
ATOM 6641 C CA . ASP A 1 824 ? 1.237 18.659 -5.418 1.00 97.38 824 ASP A CA 1
ATOM 6642 C C . ASP A 1 824 ? 2.297 18.572 -4.303 1.00 97.38 824 ASP A C 1
ATOM 6644 O O . ASP A 1 824 ? 3.286 17.849 -4.426 1.00 97.38 824 ASP A O 1
ATOM 6648 N N . LEU A 1 825 ? 2.064 19.253 -3.172 1.00 98.38 825 LEU A N 1
ATOM 6649 C CA . LEU A 1 825 ? 2.935 19.209 -1.991 1.00 98.38 825 LEU A CA 1
ATOM 6650 C C . LEU A 1 825 ? 3.040 17.793 -1.393 1.00 98.38 825 LEU A C 1
ATOM 6652 O O . LEU A 1 825 ? 4.127 17.359 -1.008 1.00 98.38 825 LEU A O 1
ATOM 6656 N N . GLY A 1 826 ? 1.931 17.049 -1.350 1.00 98.06 826 GLY A N 1
ATOM 6657 C CA . GLY A 1 826 ? 1.902 15.680 -0.829 1.00 98.06 826 GLY A CA 1
ATOM 6658 C C . GLY A 1 826 ? 2.708 14.720 -1.706 1.00 98.06 826 GLY A C 1
ATOM 6659 O O . GLY A 1 826 ? 3.460 13.885 -1.195 1.00 98.06 826 GLY A O 1
ATOM 6660 N N . ARG A 1 827 ? 2.623 14.895 -3.031 1.00 97.81 827 ARG A N 1
ATOM 6661 C CA . ARG A 1 827 ? 3.443 14.184 -4.022 1.00 97.81 827 ARG A CA 1
ATOM 6662 C C . ARG A 1 827 ? 4.922 14.562 -3.891 1.00 97.81 827 ARG A C 1
ATOM 6664 O O . ARG A 1 827 ? 5.760 13.669 -3.799 1.00 97.81 827 ARG A O 1
ATOM 6671 N N . ALA A 1 828 ? 5.240 15.852 -3.771 1.00 98.38 828 ALA A N 1
ATOM 6672 C CA . ALA A 1 828 ? 6.611 16.347 -3.634 1.00 98.38 828 ALA A CA 1
ATOM 6673 C C . ALA A 1 828 ? 7.335 15.820 -2.382 1.00 98.38 828 ALA A C 1
ATOM 6675 O O . ALA A 1 828 ? 8.473 15.355 -2.490 1.00 98.38 828 ALA A O 1
ATOM 6676 N N . PHE A 1 829 ? 6.664 15.822 -1.224 1.00 98.62 829 PHE A N 1
ATOM 6677 C CA . PHE A 1 829 ? 7.150 15.162 -0.005 1.00 98.62 829 PHE A CA 1
ATOM 6678 C C . PHE A 1 829 ? 7.428 13.677 -0.249 1.00 98.62 829 PHE A C 1
ATOM 6680 O O . PHE A 1 829 ? 8.501 13.177 0.094 1.00 98.62 829 PHE A O 1
ATOM 6687 N N . SER A 1 830 ? 6.463 12.976 -0.854 1.00 98.31 830 SER A N 1
ATOM 6688 C CA . SER A 1 830 ? 6.535 11.528 -1.066 1.00 98.31 830 SER A CA 1
ATOM 6689 C C . SER A 1 830 ? 7.726 11.158 -1.950 1.00 98.31 830 SER A C 1
ATOM 6691 O O . SER A 1 830 ? 8.536 10.317 -1.567 1.00 98.31 830 SER A O 1
ATOM 6693 N N . ASP A 1 831 ? 7.890 11.844 -3.082 1.00 98.38 831 ASP A N 1
ATOM 6694 C CA . ASP A 1 831 ? 9.001 11.635 -4.013 1.00 98.38 831 ASP A CA 1
ATOM 6695 C C . ASP A 1 831 ? 10.371 11.937 -3.382 1.00 98.38 831 ASP A C 1
ATOM 6697 O O . ASP A 1 831 ? 11.324 11.183 -3.591 1.00 98.38 831 ASP A O 1
ATOM 6701 N N . ARG A 1 832 ? 10.501 13.009 -2.579 1.00 98.12 832 ARG A N 1
ATOM 6702 C CA . ARG A 1 832 ? 11.762 13.299 -1.871 1.00 98.12 832 ARG A CA 1
ATOM 6703 C C . ARG A 1 832 ? 12.053 12.253 -0.802 1.00 98.12 832 ARG A C 1
ATOM 6705 O O . ARG A 1 832 ? 13.186 11.785 -0.720 1.00 98.12 832 ARG A O 1
ATOM 6712 N N . ALA A 1 833 ? 11.070 11.885 0.016 1.00 98.31 833 ALA A N 1
ATOM 6713 C CA . ALA A 1 833 ? 11.250 10.875 1.055 1.00 98.31 833 ALA A CA 1
ATOM 6714 C C . ALA A 1 833 ? 11.663 9.519 0.448 1.00 98.31 833 ALA A C 1
ATOM 6716 O O . ALA A 1 833 ? 12.568 8.864 0.960 1.00 98.31 833 ALA A O 1
ATOM 6717 N N . VAL A 1 834 ? 11.084 9.147 -0.696 1.00 98.50 834 VAL A N 1
ATOM 6718 C CA . VAL A 1 834 ? 11.489 7.974 -1.483 1.00 98.50 834 VAL A CA 1
ATOM 6719 C C . VAL A 1 834 ? 12.920 8.124 -2.017 1.00 98.50 834 VAL A C 1
ATOM 6721 O O . VAL A 1 834 ? 13.743 7.235 -1.785 1.00 98.50 834 VAL A O 1
ATOM 6724 N N . LEU A 1 835 ? 13.259 9.247 -2.665 1.00 98.56 835 LEU A N 1
ATOM 6725 C CA . LEU A 1 835 ? 14.616 9.505 -3.169 1.00 98.56 835 LEU A CA 1
ATOM 6726 C C . LEU A 1 835 ? 15.669 9.440 -2.054 1.00 98.56 835 LEU A C 1
ATOM 6728 O O . LEU A 1 835 ? 16.735 8.871 -2.269 1.00 98.56 835 LEU A O 1
ATOM 6732 N N . HIS A 1 836 ? 15.366 9.958 -0.862 1.00 97.69 836 HIS A N 1
ATOM 6733 C CA . HIS A 1 836 ? 16.254 9.882 0.299 1.00 97.69 836 HIS A CA 1
ATOM 6734 C C . HIS A 1 836 ? 16.585 8.427 0.653 1.00 97.69 836 HIS A C 1
ATOM 6736 O O . HIS A 1 836 ? 17.758 8.073 0.742 1.00 97.69 836 HIS A O 1
ATOM 6742 N N . THR A 1 837 ? 15.575 7.553 0.744 1.00 97.19 837 THR A N 1
ATOM 6743 C CA . THR A 1 837 ? 15.802 6.123 1.030 1.00 97.19 837 THR A CA 1
ATOM 6744 C C . THR A 1 837 ? 16.568 5.397 -0.082 1.00 97.19 837 THR A C 1
ATOM 6746 O O . THR A 1 837 ? 17.324 4.468 0.203 1.00 97.19 837 THR A O 1
ATOM 6749 N N . PHE A 1 838 ? 16.443 5.843 -1.340 1.00 97.69 838 PHE A N 1
ATOM 6750 C CA . PHE A 1 838 ? 17.278 5.361 -2.447 1.00 97.69 838 PHE A CA 1
ATOM 6751 C C . PHE A 1 838 ? 18.737 5.804 -2.260 1.00 97.69 838 PHE A C 1
ATOM 6753 O O . PHE A 1 838 ? 19.647 4.985 -2.366 1.00 97.69 838 PHE A O 1
ATOM 6760 N N . LEU A 1 839 ? 18.970 7.082 -1.951 1.00 97.31 839 LEU A N 1
ATOM 6761 C CA . LEU A 1 839 ? 20.308 7.640 -1.740 1.00 97.31 839 LEU A CA 1
ATOM 6762 C C . LEU A 1 839 ? 21.015 7.004 -0.535 1.00 97.31 839 LEU A C 1
ATOM 6764 O O . LEU A 1 839 ? 22.200 6.700 -0.632 1.00 97.31 839 LEU A O 1
ATOM 6768 N N . GLU A 1 840 ? 20.301 6.722 0.558 1.00 95.19 840 GLU A N 1
ATOM 6769 C CA . GLU A 1 840 ? 20.819 5.951 1.700 1.00 95.19 840 GLU A CA 1
ATOM 6770 C C . GLU A 1 840 ? 21.220 4.522 1.286 1.00 95.19 840 GLU A C 1
ATOM 6772 O O . GLU A 1 840 ? 22.301 4.047 1.644 1.00 95.19 840 GLU A O 1
ATOM 6777 N N . ALA A 1 841 ? 20.388 3.847 0.483 1.00 93.38 841 ALA A N 1
ATOM 6778 C CA . ALA A 1 841 ? 20.684 2.512 -0.032 1.00 93.38 841 ALA A CA 1
ATOM 6779 C C . ALA A 1 841 ? 21.915 2.516 -0.963 1.00 93.38 841 ALA A C 1
ATOM 6781 O O . ALA A 1 841 ? 22.838 1.725 -0.767 1.00 93.38 841 ALA A O 1
ATOM 6782 N N . GLU A 1 842 ? 21.992 3.443 -1.920 1.00 94.81 842 GLU A N 1
ATOM 6783 C CA . GLU A 1 842 ? 23.132 3.603 -2.834 1.00 94.81 842 GLU A CA 1
ATOM 6784 C C . GLU A 1 842 ? 24.419 4.029 -2.106 1.00 94.81 842 GLU A C 1
ATOM 6786 O O . GLU A 1 842 ? 25.513 3.587 -2.469 1.00 94.81 842 GLU A O 1
ATOM 6791 N N . ALA A 1 843 ? 24.316 4.844 -1.051 1.00 94.44 843 ALA A N 1
ATOM 6792 C CA . ALA A 1 843 ? 25.447 5.215 -0.202 1.00 94.44 843 ALA A CA 1
ATOM 6793 C C . ALA A 1 843 ? 26.036 4.001 0.535 1.00 94.44 843 ALA A C 1
ATOM 6795 O O . ALA A 1 843 ? 27.257 3.911 0.650 1.00 94.44 843 ALA A O 1
ATOM 6796 N N . SER A 1 844 ? 25.199 3.040 0.949 1.00 92.62 844 SER A N 1
ATOM 6797 C CA . SER A 1 844 ? 25.645 1.801 1.608 1.00 92.62 844 SER A CA 1
ATOM 6798 C C . SER A 1 844 ? 26.372 0.807 0.684 1.00 92.62 844 SER A C 1
ATOM 6800 O O . SER A 1 844 ? 27.022 -0.117 1.170 1.00 92.62 844 SER A O 1
ATOM 6802 N N . VAL A 1 845 ? 26.305 0.995 -0.641 1.00 93.44 845 VAL A N 1
ATOM 6803 C CA . VAL A 1 845 ? 26.944 0.108 -1.626 1.00 93.44 845 VAL A CA 1
ATOM 6804 C C . VAL A 1 845 ? 28.401 0.499 -1.893 1.00 93.44 845 VAL A C 1
ATOM 6806 O O . VAL A 1 845 ? 28.702 1.609 -2.351 1.00 93.44 845 VAL A O 1
ATOM 6809 N N . THR A 1 846 ? 29.292 -0.471 -1.673 1.00 90.75 846 THR A N 1
ATOM 6810 C CA . THR A 1 846 ? 30.730 -0.443 -1.999 1.00 90.75 846 THR A CA 1
ATOM 6811 C C . THR A 1 846 ? 31.033 -0.941 -3.418 1.00 90.75 846 THR A C 1
ATOM 6813 O O . THR A 1 846 ? 31.947 -0.436 -4.066 1.00 90.75 846 THR A O 1
ATOM 6816 N N . SER A 1 847 ? 30.259 -1.911 -3.912 1.00 93.06 847 SER A N 1
ATOM 6817 C CA . SER A 1 847 ? 30.395 -2.540 -5.232 1.00 93.06 847 SER A CA 1
ATOM 6818 C C . SER A 1 847 ? 30.175 -1.528 -6.366 1.00 93.06 847 SER A C 1
ATOM 6820 O O . SER A 1 847 ? 29.073 -1.010 -6.557 1.00 93.06 847 SER A O 1
ATOM 6822 N N . ALA A 1 848 ? 31.233 -1.210 -7.120 1.00 92.44 848 ALA A N 1
ATOM 6823 C CA . ALA A 1 848 ? 31.219 -0.119 -8.098 1.00 92.44 848 ALA A CA 1
ATOM 6824 C C . ALA A 1 848 ? 30.236 -0.351 -9.261 1.00 92.44 848 ALA A C 1
ATOM 6826 O O . ALA A 1 848 ? 29.561 0.585 -9.686 1.00 92.44 848 ALA A O 1
ATOM 6827 N N . SER A 1 849 ? 30.099 -1.586 -9.756 1.00 93.62 849 SER A N 1
ATOM 6828 C CA . SER A 1 849 ? 29.144 -1.888 -10.830 1.00 93.62 849 SER A CA 1
ATOM 6829 C C . SER A 1 849 ? 27.693 -1.867 -10.346 1.00 93.62 849 SER A C 1
ATOM 6831 O O . SER A 1 849 ? 26.825 -1.349 -11.053 1.00 93.62 849 SER A O 1
ATOM 6833 N N . LEU A 1 850 ? 27.432 -2.323 -9.115 1.00 94.38 850 LEU A N 1
ATOM 6834 C CA . LEU A 1 850 ? 26.122 -2.174 -8.482 1.00 94.38 850 LEU A CA 1
ATOM 6835 C C . LEU A 1 850 ? 25.777 -0.694 -8.254 1.00 94.38 850 LEU A C 1
ATOM 6837 O O . LEU A 1 850 ? 24.662 -0.270 -8.551 1.00 94.38 850 LEU A O 1
ATOM 6841 N N . LYS A 1 851 ? 26.738 0.119 -7.801 1.00 94.94 851 LYS A N 1
ATOM 6842 C CA . LYS A 1 851 ? 26.558 1.568 -7.628 1.00 94.94 851 LYS A CA 1
ATOM 6843 C C . LYS A 1 851 ? 26.285 2.275 -8.961 1.00 94.94 851 LYS A C 1
ATOM 6845 O O . LYS A 1 851 ? 25.414 3.137 -9.021 1.00 94.94 851 LYS A O 1
ATOM 6850 N N . ASN A 1 852 ? 26.947 1.859 -10.044 1.00 95.06 852 ASN A N 1
ATOM 6851 C CA . ASN A 1 852 ? 26.692 2.381 -11.389 1.00 95.06 852 ASN A CA 1
ATOM 6852 C C . ASN A 1 852 ? 25.266 2.067 -11.876 1.00 95.06 852 ASN A C 1
ATOM 6854 O O . ASN A 1 852 ? 24.574 2.977 -12.334 1.00 95.06 852 ASN A O 1
ATOM 6858 N N . VAL A 1 853 ? 24.786 0.820 -11.745 1.00 96.88 853 VAL A N 1
ATOM 6859 C CA . VAL A 1 853 ? 23.408 0.490 -12.162 1.00 96.88 853 VAL A CA 1
ATOM 6860 C C . VAL A 1 853 ? 22.363 1.131 -11.240 1.00 96.88 853 VAL A C 1
ATOM 6862 O O . VAL A 1 853 ? 21.342 1.606 -11.732 1.00 96.88 853 VAL A O 1
ATOM 6865 N N . LEU A 1 854 ? 22.630 1.253 -9.933 1.00 97.38 854 LEU A N 1
ATOM 6866 C CA . LEU A 1 854 ? 21.786 2.027 -9.013 1.00 97.38 854 LEU A CA 1
ATOM 6867 C C . LEU A 1 854 ? 21.715 3.501 -9.428 1.00 97.38 854 LEU A C 1
ATOM 6869 O O . LEU A 1 854 ? 20.622 4.057 -9.461 1.00 97.38 854 LEU A O 1
ATOM 6873 N N . GLY A 1 855 ? 22.830 4.103 -9.850 1.00 97.69 855 GLY A N 1
ATOM 6874 C CA . GLY A 1 855 ? 22.861 5.460 -10.397 1.00 97.69 855 GLY A CA 1
ATOM 6875 C C . GLY A 1 855 ? 22.033 5.627 -11.680 1.00 97.69 855 GLY A C 1
ATOM 6876 O O . GLY A 1 855 ? 21.363 6.652 -11.838 1.00 97.69 855 GLY A O 1
ATOM 6877 N N . LEU A 1 856 ? 22.007 4.624 -12.568 1.00 98.00 856 LEU A N 1
ATOM 6878 C CA . LEU A 1 856 ? 21.112 4.600 -13.739 1.00 98.00 856 LEU A CA 1
ATOM 6879 C C . LEU A 1 856 ? 19.638 4.482 -13.324 1.00 98.00 856 LEU A C 1
ATOM 6881 O O . LEU A 1 856 ? 18.802 5.246 -13.806 1.00 98.00 856 LEU A O 1
ATOM 6885 N N . VAL A 1 857 ? 19.318 3.571 -12.402 1.00 98.38 857 VAL A N 1
ATOM 6886 C CA . VAL A 1 857 ? 17.948 3.336 -11.915 1.00 98.38 857 VAL A CA 1
ATOM 6887 C C . VAL A 1 857 ? 17.414 4.552 -11.142 1.00 98.38 857 VAL A C 1
ATOM 6889 O O . VAL A 1 857 ? 16.294 4.987 -11.407 1.00 98.38 857 VAL A O 1
ATOM 6892 N N . ARG A 1 858 ? 18.221 5.179 -10.274 1.00 98.44 858 ARG A N 1
ATOM 6893 C CA . ARG A 1 858 ? 17.910 6.459 -9.613 1.00 98.44 858 ARG A CA 1
ATOM 6894 C C . ARG A 1 858 ? 17.690 7.573 -10.632 1.00 98.44 858 ARG A C 1
ATOM 6896 O O . ARG A 1 858 ? 16.743 8.346 -10.494 1.00 98.44 858 ARG A O 1
ATOM 6903 N N . SER A 1 859 ? 18.542 7.670 -11.652 1.00 98.69 859 SER A N 1
ATOM 6904 C CA . SER A 1 859 ? 18.399 8.700 -12.690 1.00 98.69 859 SER A CA 1
ATOM 6905 C C . SER A 1 859 ? 17.135 8.492 -13.523 1.00 98.69 859 SER A C 1
ATOM 6907 O O . SER A 1 859 ? 16.444 9.459 -13.815 1.00 98.69 859 SER A O 1
ATOM 6909 N N . MET A 1 860 ? 16.753 7.248 -13.827 1.00 98.75 860 MET A N 1
ATOM 6910 C CA . MET A 1 860 ? 15.460 6.960 -14.452 1.00 98.75 860 MET A CA 1
ATOM 6911 C C . MET A 1 860 ? 14.290 7.330 -13.527 1.00 98.75 860 MET A C 1
ATOM 6913 O O . MET A 1 860 ? 13.381 8.033 -13.959 1.00 98.75 860 MET A O 1
ATOM 6917 N N . TYR A 1 861 ? 14.323 6.916 -12.254 1.00 98.62 861 TYR A N 1
ATOM 6918 C CA . TYR A 1 861 ? 13.286 7.233 -11.262 1.00 98.62 861 TYR A CA 1
ATOM 6919 C C . TYR A 1 861 ? 13.060 8.748 -11.110 1.00 98.62 861 TYR A C 1
ATOM 6921 O O . TYR A 1 861 ? 11.924 9.227 -11.155 1.00 98.62 861 TYR A O 1
ATOM 6929 N N . THR A 1 862 ? 14.144 9.507 -10.955 1.00 98.69 862 THR A N 1
ATOM 6930 C CA . THR A 1 862 ? 14.086 10.958 -10.755 1.00 98.69 862 THR A CA 1
ATOM 6931 C C . THR A 1 862 ? 13.693 11.677 -12.038 1.00 98.69 862 THR A C 1
ATOM 6933 O O . THR A 1 862 ? 12.708 12.409 -12.029 1.00 98.69 862 THR A O 1
ATOM 6936 N N . LEU A 1 863 ? 14.369 11.428 -13.165 1.00 98.62 863 LEU A N 1
ATOM 6937 C CA . LEU A 1 863 ? 14.089 12.148 -14.409 1.00 98.62 863 LEU A CA 1
ATOM 6938 C C . LEU A 1 863 ? 12.718 11.809 -15.007 1.00 98.62 863 LEU A C 1
ATOM 6940 O O . LEU A 1 863 ? 12.079 12.704 -15.552 1.00 98.62 863 LEU A O 1
ATOM 6944 N N . VAL A 1 864 ? 12.194 10.586 -14.840 1.00 98.12 864 VAL A N 1
ATOM 6945 C CA . VAL A 1 864 ? 10.801 10.317 -15.236 1.00 98.12 864 VAL A CA 1
ATOM 6946 C C . VAL A 1 864 ? 9.800 11.036 -14.323 1.00 98.12 864 VAL A C 1
ATOM 6948 O O . VAL A 1 864 ? 8.729 11.420 -14.778 1.00 98.12 864 VAL A O 1
ATOM 6951 N N . THR A 1 865 ? 10.140 11.274 -13.054 1.00 98.31 865 THR A N 1
ATOM 6952 C CA . THR A 1 865 ? 9.305 12.077 -12.145 1.00 98.31 865 THR A CA 1
ATOM 6953 C C . THR A 1 865 ? 9.349 13.565 -12.519 1.00 98.31 865 THR A C 1
ATOM 6955 O O . THR A 1 865 ? 8.306 14.209 -12.499 1.00 98.31 865 THR A O 1
ATOM 6958 N N . LEU A 1 866 ? 10.502 14.086 -12.969 1.00 98.12 866 LEU A N 1
ATOM 6959 C CA . LEU A 1 866 ? 10.612 15.429 -13.570 1.00 98.12 866 LEU A CA 1
ATOM 6960 C C . LEU A 1 866 ? 9.807 15.559 -14.879 1.00 98.12 866 LEU A C 1
ATOM 6962 O O . LEU A 1 866 ? 9.319 16.643 -15.181 1.00 98.12 866 LEU A O 1
ATOM 6966 N N . GLU A 1 867 ? 9.700 14.488 -15.676 1.00 96.94 867 GLU A N 1
ATOM 6967 C CA . GLU A 1 867 ? 8.969 14.501 -16.954 1.00 96.94 867 GLU A CA 1
ATOM 6968 C C . GLU A 1 867 ? 7.447 14.325 -16.792 1.00 96.94 867 GLU A C 1
ATOM 6970 O O . GLU A 1 867 ? 6.678 14.837 -17.603 1.00 96.94 867 GLU A O 1
ATOM 6975 N N . GLU A 1 868 ? 7.008 13.560 -15.787 1.00 95.62 868 GLU A N 1
ATOM 6976 C CA . GLU A 1 868 ? 5.596 13.195 -15.594 1.00 95.62 868 GLU A CA 1
ATOM 6977 C C . GLU A 1 868 ? 4.836 14.135 -14.650 1.00 95.62 868 GLU A C 1
ATOM 6979 O O . GLU A 1 868 ? 3.623 14.281 -14.806 1.00 95.62 868 GLU A O 1
ATOM 6984 N N . ASP A 1 869 ? 5.507 14.778 -13.688 1.00 95.94 869 ASP A N 1
ATOM 6985 C CA . ASP A 1 869 ? 4.861 15.754 -12.809 1.00 95.94 869 ASP A CA 1
ATOM 6986 C C . ASP A 1 869 ? 4.852 17.156 -13.438 1.00 95.94 869 ASP A C 1
ATOM 6988 O O . ASP A 1 869 ? 5.855 17.872 -13.490 1.00 95.94 869 ASP A O 1
ATOM 6992 N N . ALA A 1 870 ? 3.663 17.583 -13.866 1.00 94.38 870 ALA A N 1
ATOM 6993 C CA . ALA A 1 870 ? 3.437 18.910 -14.420 1.00 94.38 870 ALA A CA 1
ATOM 6994 C C . ALA A 1 870 ? 3.794 20.058 -13.453 1.00 94.38 870 ALA A C 1
ATOM 6996 O O . ALA A 1 870 ? 3.997 21.176 -13.929 1.00 94.38 870 ALA A O 1
ATOM 6997 N N . ALA A 1 871 ? 3.910 19.825 -12.136 1.00 95.31 871 ALA A N 1
ATOM 6998 C CA . ALA A 1 871 ? 4.327 20.844 -11.169 1.00 95.31 871 ALA A CA 1
ATOM 6999 C C . ALA A 1 871 ? 5.699 21.460 -11.509 1.00 95.31 871 ALA A C 1
ATOM 7001 O O . ALA A 1 871 ? 5.875 22.669 -11.341 1.00 95.31 871 ALA A O 1
ATOM 7002 N N . PHE A 1 872 ? 6.641 20.682 -12.066 1.00 96.69 872 PHE A N 1
ATOM 7003 C CA . PHE A 1 872 ? 7.967 21.192 -12.449 1.00 96.69 872 PHE A CA 1
ATOM 7004 C C . PHE A 1 872 ? 7.916 22.285 -13.525 1.00 96.69 872 PHE A C 1
ATOM 7006 O O . PHE A 1 872 ? 8.735 23.202 -13.488 1.00 96.69 872 PHE A O 1
ATOM 7013 N N . LEU A 1 873 ? 6.935 22.238 -14.432 1.00 95.44 873 LEU A N 1
ATOM 7014 C CA . LEU A 1 873 ? 6.669 23.312 -15.396 1.00 95.44 873 LEU A CA 1
ATOM 7015 C C . LEU A 1 873 ? 5.703 24.365 -14.830 1.00 95.44 873 LEU A C 1
ATOM 7017 O O . LEU A 1 873 ? 5.950 25.559 -14.980 1.00 95.44 873 LEU A O 1
ATOM 7021 N N . ARG A 1 874 ? 4.632 23.942 -14.141 1.00 95.88 874 ARG A N 1
ATOM 7022 C CA . ARG A 1 874 ? 3.567 24.811 -13.594 1.00 95.88 874 ARG A CA 1
ATOM 7023 C C . ARG A 1 874 ? 4.102 25.891 -12.650 1.00 95.88 874 ARG A C 1
ATOM 7025 O O . ARG A 1 874 ? 3.595 27.008 -12.664 1.00 95.88 874 ARG A O 1
ATOM 7032 N N . TYR A 1 875 ? 5.117 25.559 -11.852 1.00 95.31 875 TYR A N 1
ATOM 7033 C CA . TYR A 1 875 ? 5.734 26.463 -10.875 1.00 95.31 875 TYR A CA 1
ATOM 7034 C C . TYR A 1 875 ? 7.145 26.936 -11.272 1.00 95.31 875 TYR A C 1
ATOM 7036 O O . TYR A 1 875 ? 7.775 27.677 -10.521 1.00 95.31 875 TYR A O 1
ATOM 7044 N N . GLY A 1 876 ? 7.629 26.562 -12.465 1.00 94.44 876 GLY A N 1
ATOM 7045 C CA . GLY A 1 876 ? 8.872 27.084 -13.043 1.00 94.44 876 GLY A CA 1
ATOM 7046 C C . GLY A 1 876 ? 10.178 26.485 -12.505 1.00 94.44 876 GLY A C 1
ATOM 7047 O O . GLY A 1 876 ? 11.233 27.084 -12.702 1.00 94.44 876 GLY A O 1
ATOM 7048 N N . TYR A 1 877 ? 10.150 25.315 -11.855 1.00 95.00 877 TYR A N 1
ATOM 7049 C CA . TYR A 1 877 ? 11.374 24.605 -11.434 1.00 95.00 877 TYR A CA 1
ATOM 7050 C C . TYR A 1 877 ? 12.199 24.101 -12.631 1.00 95.00 877 TYR A C 1
ATOM 7052 O O . TYR A 1 877 ? 13.408 23.909 -12.518 1.00 95.00 877 TYR A O 1
ATOM 7060 N N . LEU A 1 878 ? 11.548 23.894 -13.780 1.00 95.81 878 LEU A N 1
ATOM 7061 C CA . LEU A 1 878 ? 12.159 23.648 -15.081 1.00 95.81 878 LEU A CA 1
ATOM 7062 C C . LEU A 1 878 ? 11.647 24.678 -16.096 1.00 95.81 878 LEU A C 1
ATOM 7064 O O . LEU A 1 878 ? 10.462 25.005 -16.125 1.00 95.81 878 LEU A O 1
ATOM 7068 N N . SER A 1 879 ? 12.531 25.131 -16.986 1.00 95.31 879 SER A N 1
ATOM 7069 C CA . SER A 1 879 ? 12.123 25.770 -18.240 1.00 95.31 879 SER A CA 1
ATOM 7070 C C . SER A 1 879 ? 11.573 24.727 -19.222 1.00 95.31 879 SER A C 1
ATOM 7072 O O . SER A 1 879 ? 11.833 23.528 -19.083 1.00 95.31 879 SER A O 1
ATOM 7074 N N . THR A 1 880 ? 10.868 25.179 -20.263 1.00 95.75 880 THR A N 1
ATOM 7075 C CA . THR A 1 880 ? 10.438 24.331 -21.393 1.00 95.75 880 THR A CA 1
ATOM 7076 C C . THR A 1 880 ? 11.601 23.551 -22.000 1.00 95.75 880 THR A C 1
ATOM 7078 O O . THR A 1 880 ? 11.476 22.362 -22.286 1.00 95.75 880 THR A O 1
ATOM 7081 N N . ASP A 1 881 ? 12.753 24.205 -22.132 1.00 95.69 881 ASP A N 1
ATOM 7082 C CA . ASP A 1 881 ? 13.945 23.640 -22.758 1.00 95.69 881 ASP A CA 1
ATOM 7083 C C . ASP A 1 881 ? 14.589 22.588 -21.853 1.00 95.69 881 ASP A C 1
ATOM 7085 O O . ASP A 1 881 ? 14.945 21.504 -22.316 1.00 95.69 881 ASP A O 1
ATOM 7089 N N . ASN A 1 882 ? 14.659 22.852 -20.544 1.00 96.00 882 ASN A N 1
ATOM 7090 C CA . ASN A 1 882 ? 15.167 21.890 -19.568 1.00 96.00 882 ASN A CA 1
ATOM 7091 C C . ASN A 1 882 ? 14.234 20.677 -19.432 1.00 96.00 882 ASN A C 1
ATOM 7093 O O . ASN A 1 882 ? 14.725 19.552 -19.392 1.00 96.00 882 ASN A O 1
ATOM 7097 N N . ALA A 1 883 ? 12.909 20.857 -19.469 1.00 96.50 883 ALA A N 1
ATOM 7098 C CA . ALA A 1 883 ? 11.961 19.741 -19.533 1.00 96.50 883 ALA A CA 1
ATOM 7099 C C . ALA A 1 883 ? 12.093 18.936 -20.844 1.00 96.50 883 ALA A C 1
ATOM 7101 O O . ALA A 1 883 ? 12.039 17.703 -20.832 1.00 96.50 883 ALA A O 1
ATOM 7102 N N . ALA A 1 884 ? 12.354 19.601 -21.975 1.00 96.38 884 ALA A N 1
ATOM 7103 C CA . ALA A 1 884 ? 12.662 18.927 -23.234 1.00 96.38 884 ALA A CA 1
ATOM 7104 C C . ALA A 1 884 ? 13.997 18.156 -23.180 1.00 96.38 884 ALA A C 1
ATOM 7106 O O . ALA A 1 884 ? 14.104 17.092 -23.795 1.00 96.38 884 ALA A O 1
ATOM 7107 N N . MET A 1 885 ? 15.005 18.639 -22.438 1.00 97.31 885 MET A N 1
ATOM 7108 C CA . MET A 1 885 ? 16.246 17.888 -22.199 1.00 97.31 885 MET A CA 1
ATOM 7109 C C . MET A 1 885 ? 16.010 16.689 -21.275 1.00 97.31 885 MET A C 1
ATOM 7111 O O . MET A 1 885 ? 16.483 15.600 -21.593 1.00 97.31 885 MET A O 1
ATOM 7115 N N . VAL A 1 886 ? 15.214 16.839 -20.209 1.00 98.00 886 VAL A N 1
ATOM 7116 C CA . VAL A 1 886 ? 14.793 15.728 -19.334 1.00 98.00 886 VAL A CA 1
ATOM 7117 C C . VAL A 1 886 ? 14.112 14.625 -20.151 1.00 98.00 886 VAL A C 1
ATOM 7119 O O . VAL A 1 886 ? 14.535 13.475 -20.074 1.00 98.00 886 VAL A O 1
ATOM 7122 N N . ARG A 1 887 ? 13.138 14.954 -21.014 1.00 97.06 887 ARG A N 1
ATOM 7123 C CA . ARG A 1 887 ? 12.479 13.973 -21.904 1.00 97.06 887 ARG A CA 1
ATOM 7124 C C . ARG A 1 887 ? 13.469 13.238 -22.820 1.00 97.06 887 ARG A C 1
ATOM 7126 O O . ARG A 1 887 ? 13.359 12.023 -22.991 1.00 97.06 887 ARG A O 1
ATOM 7133 N N . LYS A 1 888 ? 14.442 13.946 -23.407 1.00 97.69 888 LYS A N 1
ATOM 7134 C CA . LYS A 1 888 ? 15.501 13.321 -24.227 1.00 97.69 888 LYS A CA 1
ATOM 7135 C C . LYS A 1 888 ? 16.382 12.387 -23.390 1.00 97.69 888 LYS A C 1
ATOM 7137 O O . LYS A 1 888 ? 16.709 11.291 -23.839 1.00 97.69 888 LYS A O 1
ATOM 7142 N N . GLU A 1 889 ? 16.724 12.788 -22.169 1.00 98.31 889 GLU A N 1
ATOM 7143 C CA . GLU A 1 889 ? 17.552 12.000 -21.257 1.00 98.31 889 GLU A CA 1
ATOM 7144 C C . GLU A 1 889 ? 16.816 10.759 -20.721 1.00 98.31 889 GLU A C 1
ATOM 7146 O O . GLU A 1 889 ? 17.428 9.702 -20.607 1.00 98.31 889 GLU A O 1
ATOM 7151 N N . VAL A 1 890 ? 15.499 10.829 -20.485 1.00 98.50 890 VAL A N 1
ATOM 7152 C CA . VAL A 1 890 ? 14.659 9.663 -20.143 1.00 98.50 890 VAL A CA 1
ATOM 7153 C C . VAL A 1 890 ? 14.619 8.653 -21.294 1.00 98.50 890 VAL A C 1
ATOM 7155 O O . VAL A 1 890 ? 14.745 7.452 -21.055 1.00 98.50 890 VAL A O 1
ATOM 7158 N N . ALA A 1 891 ? 14.510 9.105 -22.549 1.00 98.06 891 ALA A N 1
ATOM 7159 C CA . ALA A 1 891 ? 14.591 8.215 -23.712 1.00 98.06 891 ALA A CA 1
ATOM 7160 C C . ALA A 1 891 ? 15.978 7.554 -23.840 1.00 98.06 891 ALA A C 1
ATOM 7162 O O . ALA A 1 891 ? 16.072 6.359 -24.110 1.00 98.06 891 ALA A O 1
ATOM 7163 N N . LYS A 1 892 ? 17.055 8.297 -23.563 1.00 98.25 892 LYS A N 1
ATOM 7164 C CA . LYS A 1 892 ? 18.426 7.769 -23.509 1.00 98.25 892 LYS A CA 1
ATOM 7165 C C . LYS A 1 892 ? 18.602 6.738 -22.379 1.00 98.25 892 LYS A C 1
ATOM 7167 O O . LYS A 1 892 ? 19.142 5.661 -22.610 1.00 98.25 892 LYS A O 1
ATOM 7172 N N . LEU A 1 893 ? 18.079 7.021 -21.183 1.00 98.50 893 LEU A N 1
ATOM 7173 C CA . LEU A 1 893 ? 18.078 6.100 -20.039 1.00 98.50 893 LEU A CA 1
ATOM 7174 C C . LEU A 1 893 ? 17.233 4.839 -20.285 1.00 98.50 893 LEU A C 1
ATOM 7176 O O . LEU A 1 893 ? 17.555 3.792 -19.731 1.00 98.50 893 LEU A O 1
ATOM 7180 N N . CYS A 1 894 ? 16.191 4.895 -21.124 1.00 98.62 894 CYS A N 1
ATOM 7181 C CA . CYS A 1 894 ? 15.477 3.691 -21.571 1.00 98.62 894 CYS A CA 1
ATOM 7182 C C . CYS A 1 894 ? 16.422 2.762 -22.351 1.00 98.62 894 CYS A C 1
ATOM 7184 O O . CYS A 1 894 ? 16.537 1.585 -22.009 1.00 98.62 894 CYS A O 1
ATOM 7186 N N . SER A 1 895 ? 17.165 3.308 -23.318 1.00 98.06 895 SER A N 1
ATOM 7187 C CA . SER A 1 895 ? 18.153 2.557 -24.103 1.00 98.06 895 SER A CA 1
ATOM 7188 C C . SER A 1 895 ? 19.309 2.014 -23.254 1.00 98.06 895 SER A C 1
ATOM 7190 O O . SER A 1 895 ? 19.796 0.918 -23.513 1.00 98.06 895 SER A O 1
ATOM 7192 N N . GLU A 1 896 ? 19.742 2.749 -22.224 1.00 97.62 896 GLU A N 1
ATOM 7193 C CA . GLU A 1 896 ? 20.807 2.318 -21.304 1.00 97.62 896 GLU A CA 1
ATOM 7194 C C . GLU A 1 896 ? 20.337 1.272 -20.273 1.00 97.62 896 GLU A C 1
ATOM 7196 O O . GLU A 1 896 ? 21.114 0.400 -19.895 1.00 97.62 896 GLU A O 1
ATOM 7201 N N . LEU A 1 897 ? 19.072 1.306 -19.834 1.00 97.56 897 LEU A N 1
ATOM 7202 C CA . LEU A 1 897 ? 18.505 0.281 -18.942 1.00 97.56 897 LEU A CA 1
ATOM 7203 C C . LEU A 1 897 ? 18.033 -0.978 -19.686 1.00 97.56 897 LEU A C 1
ATOM 7205 O O . LEU A 1 897 ? 17.966 -2.047 -19.076 1.00 97.56 897 LEU A O 1
ATOM 7209 N N . ARG A 1 898 ? 17.733 -0.891 -20.990 1.00 97.62 898 ARG A N 1
ATOM 7210 C CA . ARG A 1 898 ? 17.341 -2.032 -21.838 1.00 97.62 898 ARG A CA 1
ATOM 7211 C C . ARG A 1 898 ? 18.259 -3.261 -21.691 1.00 97.62 898 ARG A C 1
ATOM 7213 O O . ARG A 1 898 ? 17.702 -4.321 -21.401 1.00 97.62 898 ARG A O 1
ATOM 7220 N N . PRO A 1 899 ? 19.601 -3.183 -21.826 1.00 96.62 899 PRO A N 1
ATOM 7221 C CA . PRO A 1 899 ? 20.503 -4.337 -21.664 1.00 96.62 899 PRO A CA 1
ATOM 7222 C C . PRO A 1 899 ? 20.650 -4.829 -20.212 1.00 96.62 899 PRO A C 1
ATOM 7224 O O . PRO A 1 899 ? 21.404 -5.760 -19.944 1.00 96.62 899 PRO A O 1
ATOM 7227 N N . HIS A 1 900 ? 19.971 -4.199 -19.251 1.00 97.25 900 HIS A N 1
ATOM 7228 C CA . HIS A 1 900 ? 19.958 -4.607 -17.844 1.00 97.25 900 HIS A CA 1
ATOM 7229 C C . HIS A 1 900 ? 18.577 -5.093 -17.388 1.00 97.25 900 HIS A C 1
ATOM 7231 O O . HIS A 1 900 ? 18.447 -5.594 -16.273 1.00 97.25 900 HIS A O 1
ATOM 7237 N N . ALA A 1 901 ? 17.549 -4.989 -18.240 1.00 97.75 901 ALA A N 1
ATOM 7238 C CA . ALA A 1 901 ? 16.160 -5.274 -17.890 1.00 97.75 901 ALA A CA 1
ATOM 7239 C C . ALA A 1 901 ? 15.960 -6.692 -17.325 1.00 97.75 901 ALA A C 1
ATOM 7241 O O . ALA A 1 901 ? 15.256 -6.842 -16.326 1.00 97.75 901 ALA A O 1
ATOM 7242 N N . LEU A 1 902 ? 16.623 -7.706 -17.905 1.00 97.25 902 LEU A N 1
ATOM 7243 C CA . LEU A 1 902 ? 16.588 -9.083 -17.401 1.00 97.25 902 LEU A CA 1
ATOM 7244 C C . LEU A 1 902 ? 17.227 -9.195 -16.010 1.00 97.25 902 LEU A C 1
ATOM 7246 O O . LEU A 1 902 ? 16.572 -9.656 -15.081 1.00 97.25 902 LEU A O 1
ATOM 7250 N N . SER A 1 903 ? 18.474 -8.740 -15.840 1.00 96.31 903 SER A N 1
ATOM 7251 C CA . SER A 1 903 ? 19.177 -8.774 -14.547 1.00 96.31 903 SER A CA 1
ATOM 7252 C C . SER A 1 903 ? 18.420 -8.045 -13.443 1.00 96.31 903 SER A C 1
ATOM 7254 O O . SER A 1 903 ? 18.405 -8.496 -12.298 1.00 96.31 903 SER A O 1
ATOM 7256 N N . LEU A 1 904 ? 17.775 -6.927 -13.785 1.00 97.31 904 LEU A N 1
ATOM 7257 C CA . LEU A 1 904 ? 16.980 -6.141 -12.854 1.00 97.31 904 LEU A CA 1
ATOM 7258 C C . LEU A 1 904 ? 15.756 -6.940 -12.372 1.00 97.31 904 LEU A C 1
ATOM 7260 O O . LEU A 1 904 ? 15.656 -7.207 -11.173 1.00 97.31 904 LEU A O 1
ATOM 7264 N N . VAL A 1 905 ? 14.884 -7.437 -13.261 1.00 96.25 905 VAL A N 1
ATOM 7265 C CA . VAL A 1 905 ? 13.727 -8.242 -12.804 1.00 96.25 905 VAL A CA 1
ATOM 7266 C C . VAL A 1 905 ? 14.139 -9.558 -12.137 1.00 96.25 905 VAL A C 1
ATOM 7268 O O . VAL A 1 905 ? 13.508 -9.973 -11.167 1.00 96.25 905 VAL A O 1
ATOM 7271 N N . SER A 1 906 ? 15.243 -10.171 -12.570 1.00 91.62 906 SER A N 1
ATOM 7272 C CA . SER A 1 906 ? 15.829 -11.341 -11.905 1.00 91.62 906 SER A CA 1
ATOM 7273 C C . SER A 1 906 ? 16.339 -11.023 -10.493 1.00 91.62 906 SER A C 1
ATOM 7275 O O . SER A 1 906 ? 16.306 -11.892 -9.625 1.00 91.62 906 SER A O 1
ATOM 7277 N N . SER A 1 907 ? 16.745 -9.778 -10.209 1.00 92.00 907 SER A N 1
ATOM 7278 C CA . SER A 1 907 ? 17.160 -9.361 -8.859 1.00 92.00 907 SER A CA 1
ATOM 7279 C C . SER A 1 907 ? 16.004 -9.179 -7.874 1.00 92.00 907 SER A C 1
ATOM 7281 O O . SER A 1 907 ? 16.259 -9.056 -6.684 1.00 92.00 907 SER A O 1
ATOM 7283 N N . PHE A 1 908 ? 14.739 -9.252 -8.307 1.00 86.88 908 PHE A N 1
ATOM 7284 C CA . PHE A 1 908 ? 13.624 -9.482 -7.377 1.00 86.88 908 PHE A CA 1
ATOM 7285 C C . PHE A 1 908 ? 13.659 -10.906 -6.788 1.00 86.88 908 PHE A C 1
ATOM 7287 O O . PHE A 1 908 ? 13.109 -11.152 -5.714 1.00 86.88 908 PHE A O 1
ATOM 7294 N N . GLY A 1 909 ? 14.297 -11.853 -7.489 1.00 76.81 909 GLY A N 1
ATOM 7295 C CA . GLY A 1 909 ? 14.403 -13.259 -7.102 1.00 76.81 909 GLY A CA 1
ATOM 7296 C C . GLY A 1 909 ? 13.068 -13.892 -6.727 1.00 76.81 909 GLY A C 1
ATOM 7297 O O . GLY A 1 909 ? 12.986 -14.576 -5.705 1.00 76.81 909 GLY A O 1
ATOM 7298 N N . LEU A 1 910 ? 12.047 -13.596 -7.535 1.00 74.94 910 LEU A N 1
ATOM 7299 C CA . LEU A 1 910 ? 10.756 -14.276 -7.561 1.00 74.94 910 LEU A CA 1
ATOM 7300 C C . LEU A 1 910 ? 10.958 -15.653 -8.222 1.00 74.94 910 LEU A C 1
ATOM 7302 O O . LEU A 1 910 ? 11.576 -15.692 -9.289 1.00 74.94 910 LEU A O 1
ATOM 7306 N N . PRO A 1 911 ? 10.469 -16.766 -7.649 1.00 66.50 911 PRO A N 1
ATOM 7307 C CA . PRO A 1 911 ? 10.585 -18.074 -8.290 1.00 66.50 911 PRO A CA 1
ATOM 7308 C C . PRO A 1 911 ? 9.708 -18.177 -9.537 1.00 66.50 911 PRO A C 1
ATOM 7310 O O . PRO A 1 911 ? 8.656 -17.539 -9.622 1.00 66.50 911 PRO A O 1
ATOM 7313 N N . ASP A 1 912 ? 10.093 -19.057 -10.462 1.00 69.38 912 ASP A N 1
ATOM 7314 C CA . ASP A 1 912 ? 9.408 -19.218 -11.749 1.00 69.38 912 ASP A CA 1
ATOM 7315 C C . ASP A 1 912 ? 7.905 -19.543 -11.610 1.00 69.38 912 ASP A C 1
ATOM 7317 O O . ASP A 1 912 ? 7.115 -19.109 -12.441 1.00 69.38 912 ASP A O 1
ATOM 7321 N N . ALA A 1 913 ? 7.488 -20.221 -10.533 1.00 59.78 913 ALA A N 1
ATOM 7322 C CA . ALA A 1 913 ? 6.084 -20.551 -10.246 1.00 59.78 913 ALA A CA 1
ATOM 7323 C C . ALA A 1 913 ? 5.191 -19.348 -9.848 1.00 59.78 913 ALA A C 1
ATOM 7325 O O . ALA A 1 913 ? 3.969 -19.476 -9.817 1.00 59.78 913 ALA A O 1
ATOM 7326 N N . PHE A 1 914 ? 5.774 -18.176 -9.574 1.00 64.75 914 PHE A N 1
ATOM 7327 C CA . PHE A 1 914 ? 5.047 -16.941 -9.214 1.00 64.75 914 PHE A CA 1
ATOM 7328 C C . PHE A 1 914 ? 4.973 -15.958 -10.374 1.00 64.75 914 PHE A C 1
ATOM 7330 O O . PHE A 1 914 ? 4.264 -14.953 -10.310 1.00 64.75 914 PHE A O 1
ATOM 7337 N N . LEU A 1 915 ? 5.684 -16.275 -11.453 1.00 75.06 915 LEU A N 1
ATOM 7338 C CA . LEU A 1 915 ? 5.576 -15.606 -12.730 1.00 75.06 915 LEU A CA 1
ATOM 7339 C C . LEU A 1 915 ? 4.578 -16.361 -13.609 1.00 75.06 915 LEU A C 1
ATOM 7341 O O . LEU A 1 915 ? 4.352 -17.561 -13.473 1.00 75.06 915 LEU A O 1
ATOM 7345 N N . SER A 1 916 ? 3.956 -15.632 -14.524 1.00 80.81 916 SER A N 1
ATOM 7346 C CA . SER A 1 916 ? 3.023 -16.209 -15.489 1.00 80.81 916 SER A CA 1
ATOM 7347 C C . SER A 1 916 ? 3.718 -17.196 -16.447 1.00 80.81 916 SER A C 1
ATOM 7349 O O . SER A 1 916 ? 4.888 -16.987 -16.780 1.00 80.81 916 SER A O 1
ATOM 7351 N N . PRO A 1 917 ? 2.999 -18.189 -17.013 1.00 80.38 917 PRO A N 1
ATOM 7352 C CA . PRO A 1 917 ? 3.516 -19.038 -18.091 1.00 80.38 917 PRO A CA 1
ATOM 7353 C C . PRO A 1 917 ? 4.128 -18.265 -19.274 1.00 80.38 917 PRO A C 1
ATOM 7355 O O . PRO A 1 917 ? 5.086 -18.740 -19.887 1.00 80.38 917 PRO A O 1
ATOM 7358 N N . ILE A 1 918 ? 3.641 -17.051 -19.577 1.00 88.62 918 ILE A N 1
ATOM 7359 C CA . ILE A 1 918 ? 4.207 -16.214 -20.650 1.00 88.62 918 ILE A CA 1
ATOM 7360 C C . ILE A 1 918 ? 5.548 -15.541 -20.299 1.00 88.62 918 ILE A C 1
ATOM 7362 O O . ILE A 1 918 ? 6.187 -14.974 -21.181 1.00 88.62 918 ILE A O 1
ATOM 7366 N N . ALA A 1 919 ? 6.026 -15.645 -19.055 1.00 89.19 919 ALA A N 1
ATOM 7367 C CA . ALA A 1 919 ? 7.388 -15.259 -18.663 1.00 89.19 919 ALA A CA 1
ATOM 7368 C C . ALA A 1 919 ? 8.461 -16.298 -19.077 1.00 89.19 919 ALA A C 1
ATOM 7370 O O . ALA A 1 919 ? 9.658 -16.090 -18.836 1.00 89.19 919 ALA A O 1
ATOM 7371 N N . PHE A 1 920 ? 8.031 -17.410 -19.687 1.00 88.12 920 PHE A N 1
ATOM 7372 C CA . PHE A 1 920 ? 8.844 -18.543 -20.144 1.00 88.12 920 PHE A CA 1
ATOM 7373 C C . PHE A 1 920 ? 8.480 -18.894 -21.595 1.00 88.12 920 PHE A C 1
ATOM 7375 O O . PHE A 1 920 ? 8.204 -17.988 -22.382 1.00 88.12 920 PHE A O 1
ATOM 7382 N N . ASN A 1 921 ? 8.500 -20.180 -21.974 1.00 87.12 921 ASN A N 1
ATOM 7383 C CA . ASN A 1 921 ? 8.139 -20.640 -23.316 1.00 87.12 921 ASN A CA 1
ATOM 7384 C C . ASN A 1 921 ? 6.638 -20.435 -23.596 1.00 87.12 921 ASN A C 1
ATOM 7386 O O . ASN A 1 921 ? 5.835 -21.366 -23.532 1.00 87.12 921 ASN A O 1
ATOM 7390 N N . TRP A 1 922 ? 6.258 -19.197 -23.917 1.00 86.25 922 TRP A N 1
ATOM 7391 C CA . TRP A 1 922 ? 4.877 -18.790 -24.174 1.00 86.25 922 TRP A CA 1
ATOM 7392 C C . TRP A 1 922 ? 4.255 -19.505 -25.383 1.00 86.25 922 TRP A C 1
ATOM 7394 O O . TRP A 1 922 ? 3.029 -19.613 -25.452 1.00 86.25 922 TRP A O 1
ATOM 7404 N N . VAL A 1 923 ? 5.081 -20.019 -26.305 1.00 85.38 923 VAL A N 1
ATOM 7405 C CA . VAL A 1 923 ? 4.645 -20.830 -27.450 1.00 85.38 923 VAL A CA 1
ATOM 7406 C C . VAL A 1 923 ? 4.147 -22.190 -26.960 1.00 85.38 923 VAL A C 1
ATOM 7408 O O . VAL A 1 923 ? 3.000 -22.539 -27.203 1.00 85.38 923 VAL A O 1
ATOM 7411 N N . GLU A 1 924 ? 4.956 -22.918 -26.187 1.00 83.25 924 GLU A N 1
ATOM 7412 C CA . GLU A 1 924 ? 4.586 -24.219 -25.599 1.00 83.25 924 GLU A CA 1
ATOM 7413 C C . GLU A 1 924 ? 3.498 -24.095 -24.515 1.00 83.25 924 GLU A C 1
ATOM 7415 O O . GLU A 1 924 ? 2.631 -24.962 -24.383 1.00 83.25 924 GLU A O 1
ATOM 7420 N N . ALA A 1 925 ? 3.467 -22.977 -23.783 1.00 78.44 925 ALA A N 1
ATOM 7421 C CA . ALA A 1 925 ? 2.390 -22.663 -22.843 1.00 78.44 925 ALA A CA 1
ATOM 7422 C C . ALA A 1 925 ? 1.010 -22.554 -23.530 1.00 78.44 925 ALA A C 1
ATOM 7424 O O . ALA A 1 925 ? -0.010 -22.853 -22.906 1.00 78.44 925 ALA A O 1
ATOM 7425 N N . ASN A 1 926 ? 0.982 -22.173 -24.814 1.00 80.44 926 ASN A N 1
ATOM 7426 C CA . ASN A 1 926 ? -0.225 -22.033 -25.635 1.00 80.44 926 ASN A CA 1
ATOM 7427 C C . ASN A 1 926 ? -0.341 -23.099 -26.747 1.00 80.44 926 ASN A C 1
ATOM 7429 O O . ASN A 1 926 ? -1.252 -23.014 -27.570 1.00 80.44 926 ASN A O 1
ATOM 7433 N N . ALA A 1 927 ? 0.557 -24.086 -26.791 1.00 80.88 927 ALA A N 1
ATOM 7434 C CA . ALA A 1 927 ? 0.500 -25.172 -27.761 1.00 80.88 927 ALA A CA 1
ATOM 7435 C C . ALA A 1 927 ? -0.636 -26.150 -27.422 1.00 80.88 927 ALA A C 1
ATOM 7437 O O . ALA A 1 927 ? -0.915 -26.416 -26.253 1.00 80.88 927 ALA A O 1
ATOM 7438 N N . TRP A 1 928 ? -1.272 -26.703 -28.454 1.00 71.19 928 TRP A N 1
ATOM 7439 C CA . TRP A 1 928 ? -2.312 -27.718 -28.299 1.00 71.19 928 TRP A CA 1
ATOM 7440 C C . TRP A 1 928 ? -1.684 -29.070 -27.936 1.00 71.19 928 TRP A C 1
ATOM 7442 O O . TRP A 1 928 ? -1.011 -29.678 -28.771 1.00 71.19 928 TRP A O 1
ATOM 7452 N N . SER A 1 929 ? -1.906 -29.553 -26.712 1.00 60.12 929 SER A N 1
ATOM 7453 C CA . SER A 1 929 ? -1.538 -30.912 -26.306 1.00 60.12 929 SER A CA 1
ATOM 7454 C C . SER A 1 929 ? -2.686 -31.888 -26.575 1.00 60.12 929 SER A C 1
ATOM 7456 O O . SER A 1 929 ? -3.844 -31.628 -26.261 1.00 60.12 929 SER A O 1
ATOM 7458 N N . SER A 1 930 ? -2.367 -33.052 -27.142 1.00 46.72 930 SER A N 1
ATOM 7459 C CA . SER A 1 930 ? -3.337 -34.125 -27.413 1.00 46.72 930 SER A CA 1
ATOM 7460 C C . SER A 1 930 ? -3.785 -34.899 -26.164 1.00 46.72 930 SER A C 1
ATOM 7462 O O . SER A 1 930 ? -4.615 -35.792 -26.275 1.00 46.72 930 SER A O 1
ATOM 7464 N N . GLU A 1 931 ? -3.237 -34.568 -24.993 1.00 47.94 931 GLU A N 1
ATOM 7465 C CA . GLU A 1 931 ? -3.441 -35.261 -23.710 1.00 47.94 931 GLU A CA 1
ATOM 7466 C C . GLU A 1 931 ? -4.528 -34.603 -22.830 1.00 47.94 931 GLU A C 1
ATOM 7468 O O . GLU A 1 931 ? -4.614 -34.886 -21.640 1.00 47.94 931 GLU A O 1
ATOM 7473 N N . GLN A 1 932 ? -5.345 -33.697 -23.389 1.00 37.50 932 GLN A N 1
ATOM 7474 C CA . GLN A 1 932 ? -6.438 -32.996 -22.685 1.00 37.50 932 GLN A CA 1
ATOM 7475 C C . GLN A 1 932 ? -7.850 -33.385 -23.181 1.00 37.50 932 GLN A C 1
ATOM 7477 O O . GLN A 1 932 ? -8.759 -32.555 -23.157 1.00 37.50 932 GLN A O 1
ATOM 7482 N N . ASN A 1 933 ? -8.024 -34.638 -23.618 1.00 32.25 933 ASN A N 1
ATOM 7483 C CA . ASN A 1 933 ? -9.316 -35.267 -23.939 1.00 32.25 933 ASN A CA 1
ATOM 7484 C C . ASN A 1 933 ? -9.580 -36.452 -23.000 1.00 32.25 933 ASN A C 1
ATOM 7486 O O . ASN A 1 933 ? -8.681 -37.319 -22.933 1.00 32.25 933 ASN A O 1
#

Radius of gyration: 33.73 Å; chains: 1; bounding box: 63×102×127 Å

Secondary structure (DSSP, 8-state):
-------HHHHHHHHHHHHHHHHT--SPPPS-S----TTTS---HHHHSPPPSS-HHHHHHHHH-S-HHHHHHHHHHHHH-GGG-EEEETTEEEE---TTS-HHHHHHHHHHHHHHHHHTTTTTTTTT--SHHHHHHHHHHHHHHHHH-HHHHHHHHHHTTTSHHHHHHHHHHHHTTHHHHHHHT-S-HHHHHHTT-----SS-------------------------EEEEETTEEEEE--TTS-HHHHHHHHHHHHHHHHHTSHHHHHTTT-S-HHHHHHHHHHHHHHSSS--SSSTT------------------S-TTTHHHHHHHHHHHHHTTTTSTTGGGT-S-HHHHHHHHHHHHHHHHTTT-HHHHT-S----HHHHHHHHHHHHHHHHH-HHHHHHHIIIIIIIIHHHHHH--HHHIIIIIHHHHTTSS-EEEE--BSS-SS-GGG---EEEEETTTTEEEEE--SSTTSEEEETTTTTT-SEEEEEEEEEETTEEEEEEEEEEE-B-TTSPBPTTEEEEE----SS-TTS--EEEEESSEEEEGGGB--SSEEE-TTS-EEES--SHHHHHHHHHTTHHHHHHHHHHHHHHHHHHHHHHHHHHHTT-B---SSTTPPPPBGGGSHHHHHHHHHHHHHHHHHHHHHHHHHHHHHT--GGGHHHHHHHHHHHHHHHHHHHHHHHHHHHHHTGGGGGSGGG-HHHHHHHSGGGGTTTS-HHHHHHHHHHHHHHHHHHHHHHTPPP-STTGGGGGSPPP---SS--HHHHH-HHHHHHHHHHHHHHHHHHHHHHHHHHHHTT--HHHHHHHTHHHHHHHHHHHHHHHHHHHHHHHHHT---HHHHHHHHHHHHHHHHHHHHH-THHHHTTSS-HHHHHHHHHHHHHHHHHHGGGHHHHHHTT---GGGS-GGGS-HHHHTS--TT--

pLDDT: mean 71.61, std 25.59, range [20.47, 98.88]

Organism: NCBI:txid243964

Foldseek 3Di:
DDDDPCDPVNVVVVVVVVVCVVVPPPDDDPPDPDDDFPQQDFDFLVVVFDDDLDPLQLLLCLQPVFDVVLLVVLLVLLCVDCLQVQDQFLNHTFGADPLVFAQVVNCVSLVVVLVSCVVVPLLPCQPVDDDDNSLSSLLSLLQNDLQRDVLSSLVNLFPNLAVVVVVVVVVVCVVVVVVVCVVVVPDDVVSVVVVVVQADDWWFADDDDDDDDDDDDDDDDDDDDDWWDWDDDPNDIDTDGDPPDDPVVVVVVLVVVVVVCVVVCVVVCLVVVNDDVVVVVVVVVCVVPPRPPDPPDPPPDDDDDDDDDDGGGTDRDHDDLHHQLVVLSVQLSSQSRRSLCVVPLVPDDDLVSLLVSLVSNVLSCACRLSCSRCLLPPDDALSSLSSVLSNLLSCLLVPLLNSVLCCFQSLAFVVCCSQLADPLSCVVPNVCSSRVVQREGEQQDFQQDDQPSQPQQWEWEQDLVVQKIFTFQPDNRNKRWQIWCQAFHGQKYWDWHQYHFPNDTLTTFTFIDGQADSVRHGDPQKDKHFPDDALASSSTGGMIIGGHRGIDHQNRTSDPAWHADSNRDTGGPDPDSVVSVVSVLLSLLSVLLSLLSSLLVLLLQLLLQLLLLQSRNFDDDPDVVDRTDRNLVDLVLLLLRQLLLLLSSLSSLLSVVLSVDVSVDDPVCSLQSLLSSLLSLLSSLVSSLSSLVSSLVSNPPVSVDVLQPSSNSNSHSNCSCCPSHHNLVSLLVNLVVLLVQVCVCVVVVHQRDGLPSNLVNDDQQDDDQDDDLVLLLDLVNLLRLLSNQLNVLSVVLNVQLVVCVVVVHDSVVSSVVCSVSSNSNSNSSSLNSSSVSLVVSLVPDPDPSSNVVSSLSSSSNRLVCCQPDCSCVVVVVDDPNNSVVSVVSNSVSSVVCSSCSNSSSCSVVDDPNSGRPSSRPVVSVPDDDPPPD